Protein AF-A0A3B9CYK8-F1 (afdb_monomer_lite)

Foldseek 3Di:
DVLVVLVVVLVVLVVLLVVLVVLQDDFDDDADDDPVQVVVLVVLVVVLVVLVVVVPDPVPVVDDPPVVVVSVVVNVVSVVVNVVSVVVVVVNVVRVVSVVSNVVSVVSNVVSVVSSVVSVVVSVVVVVVVVVVVCVVVVDPPPDDDDDDDDDDDDDDDDDPDDDPDDDDPCPLVVLVVLLVVLVVVLVVLVVVLVVLVVVLVVLVVVVVVVPPDDDPVVVVVVVVSVVVSVVSVVVSVVSVVSSVVSVVVSVVSVVVSCVVVLCPPVQLQQQLLCQLCLLVVNQWHHWDADPVNPAIWIAGPVVRDIDGLVPDDPQSNLSSVVSSVLSVQVVCCVPPNADAAEAEASCPDDDLSSLLSVLVVVVVVVVVPHHYHYHDPDPSSVVSCVVVVHDDDDPPDDDDPPPDPPDPDPPPPPPDPDDDDDDDDPDDDPPPFAFQFAQADFLVSAPPDDPLNSVLCVLLVNTGLVSLLVADLVVSCVSSVVSVHHDDSVVSLLSNQLSQLRHFFTPQHRLNSSLLVQLPQRHLVSLLPDDLVVSQVSSQVQCPDPVNVVSADVSDGDDSVVSVVSNVRSVVTDDPVVSVVPDDPPDDDPDDDDDDDDDDDDDDDDDDDDDDDDDDDPVVVVVVVVVVVVVVVVVVVVPPDDDDDDDDPDDDPPQAFQAFQAAFLCSFAPHHPVNSVLLVVVVRTTSVSLLPDQLQSSQVSSVDPVRHSVNSVLSNLLNLLSLWFGPQDRLNSNLCVVLVNRALVSLLPDDLVRQCVSSVVVCPDPVNCVSCVPPDGDDSVNSVVSNVRSVVTDHNVVRD

pLDDT: mean 72.51, std 20.57, range [22.03, 96.06]

Radius of gyration: 43.37 Å; chains: 1; bounding box: 114×75×127 Å

Structure (mmCIF, N/CA/C/O backbone):
data_AF-A0A3B9CYK8-F1
#
_entry.id   AF-A0A3B9CYK8-F1
#
loop_
_atom_site.group_PDB
_atom_site.id
_atom_site.type_symbol
_atom_site.label_atom_id
_atom_site.label_alt_id
_atom_site.label_comp_id
_atom_site.label_asym_id
_atom_site.label_entity_id
_atom_site.label_seq_id
_atom_site.pdbx_PDB_ins_code
_atom_site.Cartn_x
_atom_site.Cartn_y
_atom_site.Cartn_z
_atom_site.occupancy
_atom_site.B_iso_or_equiv
_atom_site.auth_seq_id
_atom_site.auth_comp_id
_atom_site.auth_asym_id
_atom_site.auth_atom_id
_atom_site.pdbx_PDB_model_num
ATOM 1 N N . GLU A 1 1 ? 14.940 26.184 -0.219 1.00 63.66 1 GLU A N 1
ATOM 2 C CA . GLU A 1 1 ? 15.874 25.199 -0.817 1.00 63.66 1 GLU A CA 1
ATOM 3 C C . GLU A 1 1 ? 15.598 24.925 -2.290 1.00 63.66 1 GLU A C 1
ATOM 5 O O . GLU A 1 1 ? 16.431 25.292 -3.106 1.00 63.66 1 GLU A O 1
ATOM 10 N N . ARG A 1 2 ? 14.416 24.412 -2.664 1.00 69.06 2 ARG A N 1
ATOM 11 C CA . ARG A 1 2 ? 14.045 24.150 -4.072 1.00 69.06 2 ARG A CA 1
ATOM 12 C C . ARG A 1 2 ? 14.253 25.341 -5.029 1.00 69.06 2 ARG A C 1
ATOM 14 O O . ARG A 1 2 ? 14.757 25.161 -6.130 1.00 69.06 2 ARG A O 1
ATOM 21 N N . ARG A 1 3 ? 13.953 26.573 -4.590 1.00 83.25 3 ARG A N 1
ATOM 22 C CA . ARG A 1 3 ? 14.265 27.812 -5.339 1.00 83.25 3 ARG A CA 1
ATOM 23 C C . ARG A 1 3 ? 15.764 27.955 -5.640 1.00 83.25 3 ARG A C 1
ATOM 25 O O . ARG A 1 3 ? 16.138 28.301 -6.752 1.00 83.25 3 ARG A O 1
ATOM 32 N N . GLN A 1 4 ? 16.617 27.666 -4.659 1.00 78.19 4 GLN A N 1
ATOM 33 C CA . GLN A 1 4 ? 18.071 27.789 -4.785 1.00 78.19 4 GLN A CA 1
ATOM 34 C C . GLN A 1 4 ? 18.642 26.734 -5.740 1.00 78.19 4 GLN A C 1
ATOM 36 O O . GLN A 1 4 ? 19.532 27.025 -6.533 1.00 78.19 4 GLN A O 1
ATOM 41 N N . GLU A 1 5 ? 18.089 25.521 -5.708 1.00 84.06 5 GLU A N 1
ATOM 42 C CA . GLU A 1 5 ? 18.439 24.450 -6.641 1.00 84.06 5 GLU A CA 1
ATOM 43 C C . GLU A 1 5 ? 18.099 24.820 -8.095 1.00 84.06 5 GLU A C 1
ATOM 45 O O . GLU A 1 5 ? 18.942 24.684 -8.984 1.00 84.06 5 GLU A O 1
ATOM 50 N N . LEU A 1 6 ? 16.895 25.351 -8.336 1.00 80.62 6 LEU A N 1
ATOM 51 C CA . LEU A 1 6 ? 16.465 25.797 -9.664 1.00 80.62 6 LEU A CA 1
ATOM 52 C C . LEU A 1 6 ? 17.299 26.982 -10.177 1.00 80.62 6 LEU A C 1
ATOM 54 O O . LEU A 1 6 ? 17.690 26.992 -11.345 1.00 80.62 6 LEU A O 1
ATOM 58 N N . LEU A 1 7 ? 17.656 27.934 -9.307 1.00 83.44 7 LEU A N 1
ATOM 59 C CA . LEU A 1 7 ? 18.563 29.038 -9.650 1.00 83.44 7 LEU A CA 1
ATOM 60 C C . LEU A 1 7 ? 19.959 28.536 -10.049 1.00 83.44 7 LEU A C 1
ATOM 62 O O . LEU A 1 7 ? 20.507 28.989 -11.054 1.00 83.44 7 LEU A O 1
ATOM 66 N N . ASN A 1 8 ? 20.511 27.563 -9.320 1.00 85.56 8 ASN A N 1
ATOM 67 C CA . ASN A 1 8 ? 21.805 26.961 -9.651 1.00 85.56 8 ASN A CA 1
ATOM 68 C C . ASN A 1 8 ? 21.761 26.219 -10.997 1.00 85.56 8 ASN A C 1
ATOM 70 O O . ASN A 1 8 ? 22.700 26.305 -11.789 1.00 85.56 8 ASN A O 1
ATOM 74 N N . ARG A 1 9 ? 20.665 25.507 -11.287 1.00 86.12 9 ARG A N 1
ATOM 75 C CA . ARG A 1 9 ? 20.462 24.834 -12.582 1.00 86.12 9 ARG A CA 1
ATOM 76 C C . ARG A 1 9 ? 20.342 25.835 -13.729 1.00 86.12 9 ARG A C 1
ATOM 78 O O . ARG A 1 9 ? 20.973 25.627 -14.761 1.00 86.12 9 ARG A O 1
ATOM 85 N N . ARG A 1 10 ? 19.616 26.940 -13.533 1.00 87.69 10 ARG A N 1
ATOM 86 C CA . ARG A 1 10 ? 19.522 28.032 -14.514 1.00 87.69 10 ARG A CA 1
ATOM 87 C C . ARG A 1 10 ? 20.889 28.660 -14.786 1.00 87.69 10 ARG A C 1
ATOM 89 O O . ARG A 1 10 ? 21.254 28.844 -15.938 1.00 87.69 10 ARG A O 1
ATOM 96 N N . GLN A 1 11 ? 21.692 28.909 -13.748 1.00 86.56 11 GLN A N 1
ATOM 97 C CA . GLN A 1 11 ? 23.056 29.425 -13.920 1.00 86.56 11 GLN A CA 1
ATOM 98 C C . GLN A 1 11 ? 23.953 28.482 -14.733 1.00 86.56 11 GLN A C 1
ATOM 100 O O . GLN A 1 11 ? 24.711 28.956 -15.575 1.00 86.56 11 GLN A O 1
ATOM 105 N N . ARG A 1 12 ? 23.853 27.163 -14.526 1.00 84.38 12 ARG A N 1
ATOM 106 C CA . ARG A 1 12 ? 24.598 26.176 -15.328 1.00 84.38 12 ARG A CA 1
ATOM 107 C C . ARG A 1 12 ? 24.185 26.204 -16.798 1.00 84.38 12 ARG A C 1
ATOM 109 O O . ARG A 1 12 ? 25.052 26.221 -17.662 1.00 84.38 12 ARG A O 1
ATOM 116 N N . TRP A 1 13 ? 22.887 26.272 -17.087 1.00 84.44 13 TRP A N 1
ATOM 117 C CA . TRP A 1 13 ? 22.403 26.379 -18.466 1.00 84.44 13 TRP A CA 1
ATOM 118 C C . TRP A 1 13 ? 22.802 27.697 -19.137 1.00 84.44 13 TRP A C 1
ATOM 120 O O . TRP A 1 13 ? 23.166 27.683 -20.308 1.00 84.44 13 TRP A O 1
ATOM 130 N N . ASN A 1 14 ? 22.851 28.808 -18.398 1.00 84.50 14 ASN A N 1
ATOM 131 C CA . ASN A 1 14 ? 23.387 30.072 -18.916 1.00 84.50 14 ASN A CA 1
ATOM 132 C C . ASN A 1 14 ? 24.886 29.973 -19.252 1.00 84.50 14 ASN A C 1
ATOM 134 O O . ASN A 1 14 ? 25.338 30.557 -20.232 1.00 84.50 14 ASN A O 1
ATOM 138 N N . GLN A 1 15 ? 25.672 29.240 -18.455 1.00 86.44 15 GLN A N 1
ATOM 139 C CA . GLN A 1 15 ? 27.093 29.006 -18.745 1.00 86.44 15 GLN A CA 1
ATOM 140 C C . GLN A 1 15 ? 27.282 28.144 -19.999 1.00 86.44 15 GLN A C 1
ATOM 142 O O . GLN A 1 15 ? 28.156 28.440 -20.810 1.00 86.44 15 GLN A O 1
ATOM 147 N N . ILE A 1 16 ? 26.447 27.115 -20.176 1.00 81.19 16 ILE A N 1
ATOM 148 C CA . ILE A 1 16 ? 26.451 26.250 -21.365 1.00 81.19 16 ILE A CA 1
ATOM 149 C C . ILE A 1 16 ? 26.087 27.057 -22.615 1.00 81.19 16 ILE A C 1
ATOM 151 O O . ILE A 1 16 ? 26.781 26.967 -23.623 1.00 81.19 16 ILE A O 1
ATOM 155 N N . GLU A 1 17 ? 25.056 27.898 -22.539 1.00 84.75 17 GLU A N 1
ATOM 156 C CA . GLU A 1 17 ? 24.658 28.767 -23.648 1.00 84.75 17 GLU A CA 1
ATOM 157 C C . GLU A 1 17 ? 25.771 29.763 -24.020 1.00 84.75 17 GLU A C 1
ATOM 159 O O . GLU A 1 17 ? 26.091 29.936 -25.195 1.00 84.75 17 GLU A O 1
ATOM 164 N N . GLN A 1 18 ? 26.415 30.390 -23.028 1.00 84.50 18 GLN A N 1
ATOM 165 C CA . GLN A 1 18 ? 27.541 31.298 -23.266 1.00 84.50 18 GLN A CA 1
ATOM 166 C C . GLN A 1 18 ? 28.736 30.585 -23.906 1.00 84.50 18 GLN A C 1
ATOM 168 O O . GLN A 1 18 ? 29.344 31.136 -24.823 1.00 84.50 18 GLN A O 1
ATOM 173 N N . ALA A 1 19 ? 29.057 29.368 -23.458 1.00 81.31 19 ALA A N 1
ATOM 174 C CA . ALA A 1 19 ? 30.118 28.558 -24.047 1.00 81.31 19 ALA A CA 1
ATOM 175 C C . ALA A 1 19 ? 29.795 28.181 -25.503 1.00 81.31 19 ALA A C 1
ATOM 177 O O . ALA A 1 19 ? 30.622 28.398 -26.384 1.00 81.31 19 ALA A O 1
ATOM 178 N N . ALA A 1 20 ? 28.568 27.730 -25.777 1.00 80.50 20 ALA A N 1
ATOM 179 C CA . ALA A 1 20 ? 28.121 27.384 -27.125 1.00 80.50 20 ALA A CA 1
ATOM 180 C C . ALA A 1 20 ? 28.131 28.599 -28.074 1.00 80.50 20 ALA A C 1
ATOM 182 O O . ALA A 1 20 ? 28.585 28.494 -29.211 1.00 80.50 20 ALA A O 1
ATOM 183 N N . ARG A 1 21 ? 27.725 29.791 -27.610 1.00 80.94 21 ARG A N 1
ATOM 184 C CA . ARG A 1 21 ? 27.791 31.027 -28.418 1.00 80.94 21 ARG A CA 1
ATOM 185 C C . ARG A 1 21 ? 29.221 31.430 -28.788 1.00 80.94 21 ARG A C 1
ATOM 187 O O . ARG A 1 21 ? 29.419 32.016 -29.848 1.00 80.94 21 ARG A O 1
ATOM 194 N N . LEU A 1 22 ? 30.205 31.136 -27.936 1.00 79.69 22 LEU A N 1
ATOM 195 C CA . LEU A 1 22 ? 31.621 31.414 -28.211 1.00 79.69 22 LEU A CA 1
ATOM 196 C C . LEU A 1 22 ? 32.229 30.440 -29.232 1.00 79.69 22 LEU A C 1
ATOM 198 O O . LEU A 1 22 ? 33.203 30.791 -29.896 1.00 79.69 22 LEU A O 1
ATOM 202 N N . GLU A 1 23 ? 31.663 29.241 -29.373 1.00 76.44 23 GLU A N 1
ATOM 203 C CA . GLU A 1 23 ? 32.113 28.221 -30.329 1.00 76.44 23 GLU A CA 1
ATOM 204 C C . GLU A 1 23 ? 31.558 28.421 -31.750 1.00 76.44 23 GLU A C 1
ATOM 206 O O . GLU A 1 23 ? 32.052 27.799 -32.692 1.00 76.44 23 GLU A O 1
ATOM 211 N N . PHE A 1 24 ? 30.582 29.318 -31.934 1.00 74.06 24 PHE A N 1
ATOM 212 C CA . PHE A 1 24 ? 29.979 29.604 -33.236 1.00 74.06 24 PHE A CA 1
ATOM 213 C C . PHE A 1 24 ? 30.977 30.283 -34.189 1.00 74.06 24 PHE A C 1
ATOM 215 O O . PHE A 1 24 ? 31.504 31.362 -33.905 1.00 74.06 24 PHE A O 1
ATOM 222 N N . ARG A 1 25 ? 31.228 29.676 -35.356 1.00 65.25 25 ARG A N 1
ATOM 223 C CA . ARG A 1 25 ? 32.175 30.191 -36.363 1.00 65.25 25 ARG A CA 1
ATOM 224 C C . ARG A 1 25 ? 31.425 30.772 -37.557 1.00 65.25 25 ARG A C 1
ATOM 226 O O . ARG A 1 25 ? 30.503 30.158 -38.071 1.00 65.25 25 ARG A O 1
ATOM 233 N N . THR A 1 26 ? 31.821 31.931 -38.073 1.00 57.75 26 THR A N 1
ATOM 234 C CA . THR A 1 26 ? 31.189 32.494 -39.278 1.00 57.75 26 THR A CA 1
ATOM 235 C C . THR A 1 26 ? 31.652 31.750 -40.537 1.00 57.75 26 THR A C 1
ATOM 237 O O . THR A 1 26 ? 32.831 31.776 -40.886 1.00 57.75 26 THR A O 1
ATOM 240 N N . THR A 1 27 ? 30.733 31.077 -41.237 1.00 56.03 27 THR A N 1
ATOM 241 C CA . THR A 1 27 ? 31.006 30.399 -42.519 1.00 56.03 27 THR A CA 1
ATOM 242 C C . THR A 1 27 ? 30.485 31.223 -43.704 1.00 56.03 27 THR A C 1
ATOM 244 O O . THR A 1 27 ? 29.364 31.718 -43.623 1.00 56.03 27 THR A O 1
ATOM 247 N N . PRO A 1 28 ? 31.242 31.380 -44.807 1.00 55.03 28 PRO A N 1
ATOM 248 C CA . PRO A 1 28 ? 30.763 32.057 -46.015 1.00 55.03 28 PRO A CA 1
ATOM 249 C C . PRO A 1 28 ? 29.759 31.209 -46.832 1.00 55.03 28 PRO A C 1
ATOM 251 O O . PRO A 1 28 ? 29.902 29.995 -46.947 1.00 55.03 28 PRO A O 1
ATOM 254 N N . ASP A 1 29 ? 28.775 31.885 -47.435 1.00 46.91 29 ASP A N 1
ATOM 255 C CA . ASP A 1 29 ? 27.464 31.370 -47.892 1.00 46.91 29 ASP A CA 1
ATOM 256 C C . ASP A 1 29 ? 27.410 30.549 -49.203 1.00 46.91 29 ASP A C 1
ATOM 258 O O . ASP A 1 29 ? 26.329 30.363 -49.760 1.00 46.91 29 ASP A O 1
ATOM 262 N N . ASN A 1 30 ? 28.520 30.049 -49.757 1.00 51.44 30 ASN A N 1
ATOM 263 C CA . ASN A 1 30 ? 28.468 29.445 -51.100 1.00 51.44 30 ASN A CA 1
ATOM 264 C C . ASN A 1 30 ? 29.265 28.139 -51.216 1.00 51.44 30 ASN A C 1
ATOM 266 O O . ASN A 1 30 ? 30.491 28.162 -51.308 1.00 51.44 30 ASN A O 1
ATOM 270 N N . VAL A 1 31 ? 28.563 26.998 -51.251 1.00 50.62 31 VAL A N 1
ATOM 271 C CA . VAL A 1 31 ? 29.154 25.668 -51.490 1.00 50.62 31 VAL A CA 1
ATOM 272 C C . VAL A 1 31 ? 28.274 24.867 -52.457 1.00 50.62 31 VAL A C 1
ATOM 274 O O . VAL A 1 31 ? 27.090 24.656 -52.202 1.00 50.62 31 VAL A O 1
ATOM 277 N N . GLN A 1 32 ? 28.855 24.409 -53.572 1.00 51.22 32 GLN A N 1
ATOM 278 C CA . GLN A 1 32 ? 28.217 23.490 -54.526 1.00 51.22 32 GLN A CA 1
ATOM 279 C C . GLN A 1 32 ? 28.482 22.011 -54.153 1.00 51.22 32 GLN A C 1
ATOM 281 O O . GLN A 1 32 ? 29.523 21.703 -53.572 1.00 51.22 32 GLN A O 1
ATOM 286 N N . PRO A 1 33 ? 27.555 21.081 -54.465 1.00 48.56 33 PRO A N 1
ATOM 287 C CA . PRO A 1 33 ? 27.585 19.701 -53.971 1.00 48.56 33 PRO A CA 1
ATOM 288 C C . PRO A 1 33 ? 28.679 18.809 -54.591 1.00 48.56 33 PRO A C 1
ATOM 290 O O . PRO A 1 33 ? 28.975 18.855 -55.781 1.00 48.56 33 PRO A O 1
ATOM 293 N N . ALA A 1 34 ? 29.218 17.911 -53.758 1.00 53.16 34 ALA A N 1
ATOM 294 C CA . ALA A 1 34 ? 30.433 17.119 -53.974 1.00 53.16 34 ALA A CA 1
ATOM 295 C C . ALA A 1 34 ? 30.353 15.959 -54.998 1.00 53.16 34 ALA A C 1
ATOM 297 O O . ALA A 1 34 ? 31.333 15.235 -55.164 1.00 53.16 34 ALA A O 1
ATOM 298 N N . GLN A 1 35 ? 29.239 15.726 -55.698 1.00 48.88 35 GLN A N 1
ATOM 299 C CA . GLN A 1 35 ? 29.091 14.518 -56.534 1.00 48.88 35 GLN A CA 1
ATOM 300 C C . GLN A 1 35 ? 29.834 14.576 -57.882 1.00 48.88 35 GLN A C 1
ATOM 302 O O . GLN A 1 35 ? 30.273 13.533 -58.373 1.00 48.88 35 GLN A O 1
ATOM 307 N N . ASP A 1 36 ? 30.085 15.766 -58.433 1.00 53.81 36 ASP A N 1
ATOM 308 C CA . ASP A 1 36 ? 30.863 15.916 -59.675 1.00 53.81 36 ASP A CA 1
ATOM 309 C C . ASP A 1 36 ? 32.383 15.756 -59.459 1.00 53.81 36 ASP A C 1
ATOM 311 O O . ASP A 1 36 ? 33.158 15.632 -60.413 1.00 53.81 36 ASP A O 1
ATOM 315 N N . THR A 1 37 ? 32.825 15.666 -58.197 1.00 57.59 37 THR A N 1
ATOM 316 C CA . THR A 1 37 ? 34.237 15.847 -57.839 1.00 57.59 37 THR A CA 1
ATOM 317 C C . THR A 1 37 ? 35.127 14.619 -58.051 1.00 57.59 37 THR A C 1
ATOM 319 O O . THR A 1 37 ? 36.269 14.736 -58.503 1.00 57.59 37 THR A O 1
ATOM 322 N N . LEU A 1 38 ? 34.607 13.417 -57.785 1.00 57.09 38 LEU A N 1
ATOM 323 C CA . LEU A 1 38 ? 35.357 12.163 -57.932 1.00 57.09 38 LEU A CA 1
ATOM 324 C C . LEU A 1 38 ? 35.570 11.775 -59.401 1.00 57.09 38 LEU A C 1
ATOM 326 O O . LEU A 1 38 ? 36.555 11.113 -59.732 1.00 57.09 38 LEU A O 1
ATOM 330 N N . ARG A 1 39 ? 34.660 12.188 -60.294 1.00 62.22 39 ARG A N 1
ATOM 331 C CA . ARG A 1 39 ? 34.803 11.974 -61.743 1.00 62.22 39 ARG A CA 1
ATOM 332 C C . ARG A 1 39 ? 35.905 12.855 -62.327 1.00 62.22 39 ARG A C 1
ATOM 334 O O . ARG A 1 39 ? 36.704 12.355 -63.114 1.00 62.22 39 ARG A O 1
ATOM 341 N N . ALA A 1 40 ? 35.979 14.121 -61.909 1.00 63.22 40 ALA A N 1
ATOM 342 C CA . ALA A 1 40 ? 37.019 15.051 -62.344 1.00 63.22 40 ALA A CA 1
ATOM 343 C C . ALA A 1 40 ? 38.421 14.611 -61.881 1.00 63.22 40 ALA A C 1
ATOM 345 O O . ALA A 1 40 ? 39.345 14.576 -62.693 1.00 63.22 40 ALA A O 1
ATOM 346 N N . LEU A 1 41 ? 38.559 14.174 -60.621 1.00 65.00 41 LEU A N 1
ATOM 347 C CA . LEU A 1 41 ? 39.819 13.641 -60.083 1.00 65.00 41 LEU A CA 1
ATOM 348 C C . LEU A 1 41 ? 40.292 12.395 -60.839 1.00 65.00 41 LEU A C 1
ATOM 350 O O . LEU A 1 41 ? 41.437 12.353 -61.276 1.00 65.00 41 LEU A O 1
ATOM 354 N N . ARG A 1 42 ? 39.401 11.417 -61.068 1.00 67.06 42 ARG A N 1
ATOM 355 C CA . ARG A 1 42 ? 39.734 10.199 -61.831 1.00 67.06 42 ARG A CA 1
ATOM 356 C C . ARG A 1 42 ? 40.142 10.500 -63.272 1.00 67.06 42 ARG A C 1
ATOM 358 O O . ARG A 1 42 ? 41.038 9.848 -63.798 1.00 67.06 42 ARG A O 1
ATOM 365 N N . ALA A 1 43 ? 39.501 11.480 -63.907 1.00 69.06 43 ALA A N 1
ATOM 366 C CA . ALA A 1 43 ? 39.849 11.891 -65.262 1.00 69.06 43 ALA A CA 1
ATOM 367 C C . ALA A 1 43 ? 41.231 12.568 -65.323 1.00 69.06 43 ALA A C 1
ATOM 369 O O . ALA A 1 43 ? 41.983 12.319 -66.264 1.00 69.06 43 ALA A O 1
ATOM 370 N N . LEU A 1 44 ? 41.584 13.393 -64.328 1.00 67.69 44 LEU A N 1
ATOM 371 C CA . LEU A 1 44 ? 42.905 14.024 -64.238 1.00 67.69 44 LEU A CA 1
ATOM 372 C C . LEU A 1 44 ? 44.010 13.006 -63.920 1.00 67.69 44 LEU A C 1
ATOM 374 O O . LEU A 1 44 ? 45.054 13.035 -64.568 1.00 67.69 44 LEU A O 1
ATOM 378 N N . THR A 1 45 ? 43.775 12.062 -63.002 1.00 67.75 45 THR A N 1
ATOM 379 C CA . THR A 1 45 ? 44.753 11.005 -62.690 1.00 67.75 45 THR A CA 1
ATOM 380 C C . THR A 1 45 ? 44.973 10.064 -63.870 1.00 67.75 45 THR A C 1
ATOM 382 O O . THR A 1 45 ? 46.118 9.761 -64.183 1.00 67.75 45 THR A O 1
ATOM 385 N N . GLN A 1 46 ? 43.916 9.676 -64.595 1.00 70.12 46 GLN A N 1
ATOM 386 C CA . GLN A 1 46 ? 44.050 8.846 -65.801 1.00 70.12 46 GLN A CA 1
ATOM 387 C C . GLN A 1 46 ? 44.833 9.548 -66.917 1.00 70.12 46 GLN A C 1
ATOM 389 O O . GLN A 1 46 ? 45.631 8.909 -67.602 1.00 70.12 46 GLN A O 1
ATOM 394 N N . ARG A 1 47 ? 44.640 10.863 -67.106 1.00 71.19 47 ARG A N 1
ATOM 395 C CA . ARG A 1 47 ? 45.436 11.637 -68.076 1.00 71.19 47 ARG A CA 1
ATOM 396 C C . ARG A 1 47 ? 46.910 11.668 -67.683 1.00 71.19 47 ARG A C 1
ATOM 398 O O . ARG A 1 47 ? 47.748 11.362 -68.527 1.00 71.19 47 ARG A O 1
ATOM 405 N N . LEU A 1 48 ? 47.213 11.935 -66.413 1.00 68.88 48 LEU A N 1
ATOM 406 C CA . LEU A 1 48 ? 48.584 11.924 -65.896 1.00 68.88 48 LEU A CA 1
ATOM 407 C C . LEU A 1 48 ? 49.246 10.544 -66.041 1.00 68.88 48 LEU A C 1
ATOM 409 O O . LEU A 1 48 ? 50.360 10.465 -66.554 1.00 68.88 48 LEU A O 1
ATOM 413 N N . GLU A 1 49 ? 48.558 9.461 -65.668 1.00 67.69 49 GLU A N 1
ATOM 414 C CA . GLU A 1 49 ? 49.049 8.080 -65.808 1.00 67.69 49 GLU A CA 1
ATOM 415 C C . GLU A 1 49 ? 49.344 7.729 -67.268 1.00 67.69 49 GLU A C 1
ATOM 417 O O . GLU A 1 49 ? 50.459 7.316 -67.589 1.00 67.69 49 GLU A O 1
ATOM 422 N N . SER A 1 50 ? 48.388 7.987 -68.170 1.00 68.62 50 SER A N 1
ATOM 423 C CA . SER A 1 50 ? 48.557 7.705 -69.600 1.00 68.62 50 SER A CA 1
ATOM 424 C C . SER A 1 50 ? 49.752 8.448 -70.206 1.00 68.62 50 SER A C 1
ATOM 426 O O . SER A 1 50 ? 50.439 7.921 -71.081 1.00 68.62 50 SER A O 1
ATOM 428 N N . ARG A 1 51 ? 50.050 9.658 -69.714 1.00 67.81 51 ARG A N 1
ATOM 429 C CA . ARG A 1 51 ? 51.106 10.506 -70.271 1.00 67.81 51 ARG A CA 1
ATOM 430 C C . ARG A 1 51 ? 52.485 10.211 -69.678 1.00 67.81 51 ARG A C 1
ATOM 432 O O . ARG A 1 51 ? 53.482 10.223 -70.403 1.00 67.81 51 ARG A O 1
ATOM 439 N N . VAL A 1 52 ? 52.552 9.844 -68.398 1.00 66.69 52 VAL A N 1
ATOM 440 C CA . VAL A 1 52 ? 53.762 9.273 -67.778 1.00 66.69 52 VAL A CA 1
ATOM 441 C C . VAL A 1 52 ? 54.146 7.958 -68.463 1.00 66.69 52 VAL A C 1
ATOM 443 O O . VAL A 1 52 ? 55.325 7.725 -68.734 1.00 66.69 52 VAL A O 1
ATOM 446 N N . GLU A 1 53 ? 53.164 7.132 -68.823 1.00 65.62 53 GLU A N 1
ATOM 447 C CA . GLU A 1 53 ? 53.390 5.884 -69.553 1.00 65.62 53 GLU A CA 1
ATOM 448 C C . GLU A 1 53 ? 53.924 6.134 -70.975 1.00 65.62 53 GLU A C 1
ATOM 450 O O . GLU A 1 53 ? 54.838 5.437 -71.421 1.00 65.62 53 GLU A O 1
ATOM 455 N N . THR A 1 54 ? 53.452 7.182 -71.666 1.00 64.88 54 THR A N 1
ATOM 456 C CA . THR A 1 54 ? 54.019 7.580 -72.970 1.00 64.88 54 THR A CA 1
ATOM 457 C C . THR A 1 54 ? 55.452 8.106 -72.877 1.00 64.88 54 THR A C 1
ATOM 459 O O . THR A 1 54 ? 56.258 7.805 -73.754 1.00 64.88 54 THR A O 1
ATOM 462 N N . LEU A 1 55 ? 55.801 8.827 -71.806 1.00 61.97 55 LEU A N 1
ATOM 463 C CA . LEU A 1 55 ? 57.153 9.362 -71.582 1.00 61.97 55 LEU A CA 1
ATOM 464 C C . LEU A 1 55 ? 58.153 8.308 -71.082 1.00 61.97 55 LEU A C 1
ATOM 466 O O . LEU A 1 55 ? 59.359 8.496 -71.210 1.00 61.97 55 LEU A O 1
ATOM 470 N N . SER A 1 56 ? 57.663 7.187 -70.546 1.00 60.78 56 SER A N 1
ATOM 471 C CA . SER A 1 56 ? 58.487 6.073 -70.058 1.00 60.78 56 SER A CA 1
ATOM 472 C C . SER A 1 56 ? 58.913 5.097 -71.168 1.00 60.78 56 SER A C 1
ATOM 474 O O . SER A 1 56 ? 59.635 4.135 -70.898 1.00 60.78 56 SER A O 1
ATOM 476 N N . ARG A 1 57 ? 58.486 5.315 -72.424 1.00 64.69 57 ARG A N 1
ATOM 477 C CA . ARG A 1 57 ? 58.870 4.471 -73.568 1.00 64.69 57 ARG A CA 1
ATOM 478 C C . ARG A 1 57 ? 60.270 4.846 -74.089 1.00 64.69 57 ARG A C 1
ATOM 480 O O . ARG A 1 57 ? 60.495 5.998 -74.453 1.00 64.69 57 ARG A O 1
ATOM 487 N N . PRO A 1 58 ? 61.204 3.882 -74.202 1.00 55.84 58 PRO A N 1
ATOM 488 C CA . PRO A 1 58 ? 62.618 4.151 -74.491 1.00 55.84 58 PRO A CA 1
ATOM 489 C C . PRO A 1 58 ? 62.910 4.670 -75.912 1.00 55.84 58 PRO A C 1
ATOM 491 O O . PRO A 1 58 ? 64.009 5.157 -76.163 1.00 55.84 58 PRO A O 1
ATOM 494 N N . GLU A 1 59 ? 61.947 4.600 -76.836 1.00 55.72 59 GLU A N 1
ATOM 495 C CA . GLU A 1 59 ? 62.103 5.021 -78.239 1.00 55.72 59 GLU A CA 1
ATOM 496 C C . GLU A 1 59 ? 62.041 6.552 -78.432 1.00 55.72 59 GLU A C 1
ATOM 498 O O . GLU A 1 59 ? 62.666 7.072 -79.352 1.00 55.72 59 GLU A O 1
ATOM 503 N N . LEU A 1 60 ? 61.367 7.295 -77.541 1.00 51.00 60 LEU A N 1
ATOM 504 C CA . LEU A 1 60 ? 61.225 8.762 -77.628 1.00 51.00 60 LEU A CA 1
ATOM 505 C C . LEU A 1 60 ? 62.429 9.537 -77.066 1.00 51.00 60 LEU A C 1
ATOM 507 O O . LEU A 1 60 ? 62.607 10.710 -77.375 1.00 51.00 60 LEU A O 1
ATOM 511 N N . LEU A 1 61 ? 63.298 8.890 -76.285 1.00 51.78 61 LEU A N 1
ATOM 512 C CA . LEU A 1 61 ? 64.498 9.518 -75.712 1.00 51.78 61 LEU A CA 1
ATOM 513 C C . LEU A 1 61 ? 65.625 9.739 -76.739 1.00 51.78 61 LEU A C 1
ATOM 515 O O . LEU A 1 61 ? 66.622 10.386 -76.419 1.00 51.78 61 LEU A O 1
ATOM 519 N N . GLN A 1 62 ? 65.488 9.211 -77.962 1.00 53.59 62 GLN A N 1
ATOM 520 C CA . GLN A 1 62 ? 66.487 9.340 -79.031 1.00 53.59 62 GLN A CA 1
ATOM 521 C C . GLN A 1 62 ? 66.137 10.408 -80.084 1.00 53.59 62 GLN A C 1
ATOM 523 O O . GLN A 1 62 ? 66.990 10.744 -80.905 1.00 53.59 62 GLN A O 1
ATOM 528 N N . THR A 1 63 ? 64.931 10.988 -80.052 1.00 51.53 63 THR A N 1
ATOM 529 C CA . THR A 1 63 ? 64.470 11.983 -81.036 1.00 51.53 63 THR A CA 1
ATOM 530 C C . THR A 1 63 ? 63.989 13.277 -80.374 1.00 51.53 63 THR A C 1
ATOM 532 O O . THR A 1 63 ? 63.054 13.256 -79.588 1.00 51.53 63 THR A O 1
ATOM 535 N N . ALA A 1 64 ? 64.626 14.388 -80.765 1.00 51.06 64 ALA A N 1
ATOM 536 C CA . ALA A 1 64 ? 64.248 15.798 -80.584 1.00 51.06 64 ALA A CA 1
ATOM 537 C C . ALA A 1 64 ? 63.999 16.323 -79.146 1.00 51.06 64 ALA A C 1
ATOM 539 O O . ALA A 1 64 ? 62.991 16.072 -78.497 1.00 51.06 64 ALA A O 1
ATOM 540 N N . SER A 1 65 ? 64.904 17.206 -78.707 1.00 57.06 65 SER A N 1
ATOM 541 C CA . SER A 1 65 ? 64.873 17.945 -77.433 1.00 57.06 65 SER A CA 1
ATOM 542 C C . SER A 1 65 ? 63.640 18.850 -77.216 1.00 57.06 65 SER A C 1
ATOM 544 O O . SER A 1 65 ? 63.433 19.299 -76.089 1.00 57.06 65 SER A O 1
ATOM 546 N N . GLU A 1 66 ? 62.852 19.163 -78.250 1.00 56.28 66 GLU A N 1
ATOM 547 C CA . GLU A 1 66 ? 61.707 20.092 -78.166 1.00 56.28 66 GLU A CA 1
ATOM 548 C C . GLU A 1 66 ? 60.385 19.405 -77.768 1.00 56.28 66 GLU A C 1
ATOM 550 O O . GLU A 1 66 ? 59.619 19.971 -76.983 1.00 56.28 66 GLU A O 1
ATOM 555 N N . ASP A 1 67 ? 60.147 18.162 -78.205 1.00 59.25 67 ASP A N 1
ATOM 556 C CA . ASP A 1 67 ? 58.915 17.407 -77.896 1.00 59.25 67 ASP A CA 1
ATOM 557 C C . ASP A 1 67 ? 58.875 16.929 -76.434 1.00 59.25 67 ASP A C 1
ATOM 559 O O . ASP A 1 67 ? 57.821 16.833 -75.797 1.00 59.25 67 ASP A O 1
ATOM 563 N N . VAL A 1 68 ? 60.054 16.690 -75.852 1.00 62.81 68 VAL A N 1
ATOM 564 C CA . VAL A 1 68 ? 60.197 16.356 -74.429 1.00 62.81 68 VAL A CA 1
ATOM 565 C C . VAL A 1 68 ? 59.954 17.591 -73.553 1.00 62.81 68 VAL A C 1
ATOM 567 O O . VAL A 1 68 ? 59.324 17.487 -72.501 1.00 62.81 68 VAL A O 1
ATOM 570 N N . ALA A 1 69 ? 60.402 18.776 -73.981 1.00 59.66 69 ALA A N 1
ATOM 571 C CA . ALA A 1 69 ? 60.233 20.016 -73.221 1.00 59.66 69 ALA A CA 1
ATOM 572 C C . ALA A 1 69 ? 58.761 20.461 -73.145 1.00 59.66 69 ALA A C 1
ATOM 574 O O . ALA A 1 69 ? 58.287 20.829 -72.068 1.00 59.66 69 ALA A O 1
ATOM 575 N N . THR A 1 70 ? 58.029 20.366 -74.257 1.00 65.12 70 THR A N 1
ATOM 576 C CA . THR A 1 70 ? 56.581 20.639 -74.319 1.00 65.12 70 THR A CA 1
ATOM 577 C C . THR A 1 70 ? 55.782 19.639 -73.483 1.00 65.12 70 THR A C 1
ATOM 579 O O . THR A 1 70 ? 54.981 20.049 -72.646 1.00 65.12 70 THR A O 1
ATOM 582 N N . SER A 1 71 ? 56.097 18.345 -73.577 1.00 65.62 71 SER A N 1
ATOM 583 C CA . SER A 1 71 ? 55.454 17.309 -72.753 1.00 65.62 71 SER A CA 1
ATOM 584 C C . SER A 1 71 ? 55.692 17.497 -71.244 1.00 65.62 71 SER A C 1
ATOM 586 O O . SER A 1 71 ? 54.794 17.257 -70.437 1.00 65.62 71 SER A O 1
ATOM 588 N N . ILE A 1 72 ? 56.882 17.965 -70.837 1.00 65.25 72 ILE A N 1
ATOM 589 C CA . ILE A 1 72 ? 57.183 18.319 -69.437 1.00 65.25 72 ILE A CA 1
ATOM 590 C C . ILE A 1 72 ? 56.384 19.552 -68.992 1.00 65.25 72 ILE A C 1
ATOM 592 O O . ILE A 1 72 ? 55.940 19.618 -67.843 1.00 65.25 72 ILE A O 1
ATOM 596 N N . GLN A 1 73 ? 56.202 20.539 -69.870 1.00 66.25 73 GLN A N 1
ATOM 597 C CA . GLN A 1 73 ? 55.440 21.749 -69.566 1.00 66.25 73 GLN A CA 1
ATOM 598 C C . GLN A 1 73 ? 53.942 21.456 -69.413 1.00 66.25 73 GLN A C 1
ATOM 600 O O . GLN A 1 73 ? 53.322 21.944 -68.466 1.00 66.25 73 GLN A O 1
ATOM 605 N N . ASP A 1 74 ? 53.396 20.575 -70.247 1.00 67.19 74 ASP A N 1
ATOM 606 C CA . ASP A 1 74 ? 52.015 20.108 -70.132 1.00 67.19 74 ASP A CA 1
ATOM 607 C C . ASP A 1 74 ? 51.802 19.247 -68.879 1.00 67.19 74 ASP A C 1
ATOM 609 O O . ASP A 1 74 ? 50.761 19.355 -68.223 1.00 67.19 74 ASP A O 1
ATOM 613 N N . LEU A 1 75 ? 52.789 18.423 -68.495 1.00 70.06 75 LEU A N 1
ATOM 614 C CA . LEU A 1 75 ? 52.772 17.668 -67.233 1.00 70.06 75 LEU A CA 1
ATOM 615 C C . LEU A 1 75 ? 52.737 18.599 -66.022 1.00 70.06 75 LEU A C 1
ATOM 617 O O . LEU A 1 75 ? 51.952 18.386 -65.100 1.00 70.06 75 LEU A O 1
ATOM 621 N N . LYS A 1 76 ? 53.551 19.660 -66.034 1.00 64.69 76 LYS A N 1
ATOM 622 C CA . LYS A 1 76 ? 53.521 20.691 -64.989 1.00 64.69 76 LYS A CA 1
ATOM 623 C C . LYS A 1 76 ? 52.161 21.385 -64.921 1.00 64.69 76 LYS A C 1
ATOM 625 O O . LYS A 1 76 ? 51.677 21.622 -63.819 1.00 64.69 76 LYS A O 1
ATOM 630 N N . GLY A 1 77 ? 51.540 21.674 -66.067 1.00 71.12 77 GLY A N 1
ATOM 631 C CA . GLY A 1 77 ? 50.202 22.269 -66.133 1.00 71.12 77 GLY A CA 1
ATOM 632 C C . GLY A 1 77 ? 49.118 21.378 -65.521 1.00 71.12 77 GLY A C 1
ATOM 633 O O . GLY A 1 77 ? 48.288 21.857 -64.752 1.00 71.12 77 GLY A O 1
ATOM 634 N N . GLU A 1 78 ? 49.152 20.073 -65.793 1.00 72.94 78 GLU A N 1
ATOM 635 C CA . GLU A 1 78 ? 48.178 19.123 -65.235 1.00 72.94 78 GLU A CA 1
ATOM 636 C C . GLU A 1 78 ? 48.400 18.832 -63.747 1.00 72.94 78 GLU A C 1
ATOM 638 O O . GLU A 1 78 ? 47.426 18.726 -63.002 1.00 72.94 78 GLU A O 1
ATOM 643 N N . VAL A 1 79 ? 49.654 18.764 -63.286 1.00 69.19 79 VAL A N 1
ATOM 644 C CA . VAL A 1 79 ? 49.962 18.664 -61.849 1.00 69.19 79 VAL A CA 1
ATOM 645 C C . VAL A 1 79 ? 49.501 19.922 -61.115 1.00 69.19 79 VAL A C 1
ATOM 647 O O . VAL A 1 79 ? 48.897 19.815 -60.052 1.00 69.19 79 VAL A O 1
ATOM 650 N N . PHE A 1 80 ? 49.715 21.109 -61.691 1.00 69.25 80 PHE A N 1
ATOM 651 C CA . PHE A 1 80 ? 49.238 22.362 -61.106 1.00 69.25 80 PHE A CA 1
ATOM 652 C C . PHE A 1 80 ? 47.708 22.403 -61.019 1.00 69.25 80 PHE A C 1
ATOM 654 O O . PHE A 1 80 ? 47.171 22.736 -59.967 1.00 69.25 80 PHE A O 1
ATOM 661 N N . ALA A 1 81 ? 47.005 21.987 -62.078 1.00 71.56 81 ALA A N 1
ATOM 662 C CA . ALA A 1 81 ? 45.547 21.889 -62.075 1.00 71.56 81 ALA A CA 1
ATOM 663 C C . ALA A 1 81 ? 45.027 20.891 -61.024 1.00 71.56 81 ALA A C 1
ATOM 665 O O . ALA A 1 81 ? 44.013 21.150 -60.382 1.00 71.56 81 ALA A O 1
ATOM 666 N N . LEU A 1 82 ? 45.728 19.772 -60.811 1.00 73.25 82 LEU A N 1
ATOM 667 C CA . LEU A 1 82 ? 45.380 18.797 -59.776 1.00 73.25 82 LEU A CA 1
ATOM 668 C C . LEU A 1 82 ? 45.631 19.343 -58.360 1.00 73.25 82 LEU A C 1
ATOM 670 O O . LEU A 1 82 ? 44.797 19.143 -57.480 1.00 73.25 82 LEU A O 1
ATOM 674 N N . CYS A 1 83 ? 46.730 20.069 -58.136 1.00 68.94 83 CYS A N 1
ATOM 675 C CA . CYS A 1 83 ? 47.006 20.731 -56.858 1.00 68.94 83 CYS A CA 1
ATOM 676 C C . CYS A 1 83 ? 45.992 21.843 -56.542 1.00 68.94 83 CYS A C 1
ATOM 678 O O . CYS A 1 83 ? 45.506 21.915 -55.415 1.00 68.94 83 CYS A O 1
ATOM 680 N N . ASP A 1 84 ? 45.640 22.679 -57.521 1.00 71.31 84 ASP A N 1
ATOM 681 C CA . ASP A 1 84 ? 44.647 23.752 -57.362 1.00 71.31 84 ASP A CA 1
ATOM 682 C C . ASP A 1 84 ? 43.254 23.173 -57.059 1.00 71.31 84 ASP A C 1
ATOM 684 O O . ASP A 1 84 ? 42.548 23.609 -56.148 1.00 71.31 84 ASP A O 1
ATOM 688 N N . TYR A 1 85 ? 42.908 22.080 -57.743 1.00 71.50 85 TYR A N 1
ATOM 689 C CA . TYR A 1 85 ? 41.673 21.345 -57.508 1.00 71.50 85 TYR A CA 1
ATOM 690 C C . TYR A 1 85 ? 41.607 20.700 -56.112 1.00 71.50 85 TYR A C 1
ATOM 692 O O . TYR A 1 85 ? 40.595 20.836 -55.423 1.00 71.50 85 TYR A O 1
ATOM 700 N N . LEU A 1 86 ? 42.682 20.041 -55.659 1.00 70.94 86 LEU A N 1
ATOM 701 C CA . LEU A 1 86 ? 42.758 19.481 -54.303 1.00 70.94 86 LEU A CA 1
ATOM 702 C C . LEU A 1 86 ? 42.660 20.576 -53.235 1.00 70.94 86 LEU A C 1
ATOM 704 O O . LEU A 1 86 ? 41.922 20.415 -52.268 1.00 70.94 86 LEU A O 1
ATOM 708 N N . THR A 1 87 ? 43.314 21.720 -53.450 1.00 70.44 87 THR A N 1
ATOM 709 C CA . THR A 1 87 ? 43.244 22.873 -52.537 1.00 70.44 87 THR A CA 1
ATOM 710 C C . THR A 1 87 ? 41.814 23.427 -52.447 1.00 70.44 87 THR A C 1
ATOM 712 O O . THR A 1 87 ? 41.318 23.724 -51.359 1.00 70.44 87 THR A O 1
ATOM 715 N N . SER A 1 88 ? 41.102 23.509 -53.576 1.00 72.19 88 SER A N 1
ATOM 716 C CA . SER A 1 88 ? 39.687 23.907 -53.618 1.00 72.19 88 SER A CA 1
ATOM 717 C C . SER A 1 88 ? 38.766 22.898 -52.909 1.00 72.19 88 SER A C 1
ATOM 719 O O . SER A 1 88 ? 37.811 23.284 -52.222 1.00 72.19 88 SER A O 1
ATOM 721 N N . GLN A 1 89 ? 39.073 21.601 -53.007 1.00 70.38 89 GLN A N 1
ATOM 722 C CA . GLN A 1 89 ? 38.331 20.541 -52.324 1.00 70.38 89 GLN A CA 1
ATOM 723 C C . GLN A 1 89 ? 38.572 20.546 -50.808 1.00 70.38 89 GLN A C 1
ATOM 725 O O . GLN A 1 89 ? 37.615 20.417 -50.045 1.00 70.38 89 GLN A O 1
ATOM 730 N N . GLU A 1 90 ? 39.813 20.739 -50.357 1.00 70.12 90 GLU A N 1
ATOM 731 C CA . GLU A 1 90 ? 40.153 20.883 -48.935 1.00 70.12 90 GLU A CA 1
ATOM 732 C C . GLU A 1 90 ? 39.453 22.099 -48.314 1.00 70.12 90 GLU A C 1
ATOM 734 O O . GLU A 1 90 ? 38.884 22.000 -47.221 1.00 70.12 90 GLU A O 1
ATOM 739 N N . ALA A 1 91 ? 39.402 23.222 -49.039 1.00 70.56 91 ALA A N 1
ATOM 740 C CA . ALA A 1 91 ? 38.655 24.407 -48.623 1.00 70.56 91 ALA A CA 1
ATOM 741 C C . ALA A 1 91 ? 37.145 24.125 -48.518 1.00 70.56 91 ALA A C 1
ATOM 743 O O . ALA A 1 91 ? 36.521 24.462 -47.511 1.00 70.56 91 ALA A O 1
ATOM 744 N N . SER A 1 92 ? 36.561 23.444 -49.509 1.00 70.19 92 SER A N 1
ATOM 745 C CA . SER A 1 92 ? 35.135 23.084 -49.511 1.00 70.19 92 SER A CA 1
ATOM 746 C C . SER A 1 92 ? 34.782 22.115 -48.376 1.00 70.19 92 SER A C 1
ATOM 748 O O . SER A 1 92 ? 33.799 22.325 -47.667 1.00 70.19 92 SER A O 1
ATOM 750 N N . SER A 1 93 ? 35.615 21.094 -48.143 1.00 69.56 93 SER A N 1
ATOM 751 C CA . SER A 1 93 ? 35.444 20.145 -47.036 1.00 69.56 93 SER A CA 1
ATOM 752 C C . SER A 1 93 ? 35.515 20.851 -45.682 1.00 69.56 93 SER A C 1
ATOM 754 O O . SER A 1 93 ? 34.664 20.618 -44.822 1.00 69.56 93 SER A O 1
ATOM 756 N N . SER A 1 94 ? 36.467 21.773 -45.513 1.00 71.12 94 SER A N 1
ATOM 757 C CA . SER A 1 94 ? 36.614 22.570 -44.289 1.00 71.12 94 SER A CA 1
ATOM 758 C C . SER A 1 94 ? 35.388 23.454 -44.022 1.00 71.12 94 SER A C 1
ATOM 760 O O . SER A 1 94 ? 34.942 23.549 -42.880 1.00 71.12 94 SER A O 1
ATOM 762 N N . ILE A 1 95 ? 34.787 24.046 -45.065 1.00 72.56 95 ILE A N 1
ATOM 763 C CA . ILE A 1 95 ? 33.547 24.835 -44.941 1.00 72.56 95 ILE A CA 1
ATOM 764 C C . ILE A 1 95 ? 32.361 23.937 -44.566 1.00 72.56 95 ILE A C 1
ATOM 766 O O . ILE A 1 95 ? 31.590 24.294 -43.677 1.00 72.56 95 ILE A O 1
ATOM 770 N N . THR A 1 96 ? 32.219 22.758 -45.184 1.00 73.06 96 THR A N 1
ATOM 771 C CA . THR A 1 96 ? 31.137 21.819 -44.826 1.00 73.06 96 THR A CA 1
ATOM 772 C C . THR A 1 96 ? 31.271 21.285 -43.402 1.00 73.06 96 THR A C 1
ATOM 774 O O . THR A 1 96 ? 30.268 21.171 -42.699 1.00 73.06 96 THR A O 1
ATOM 777 N N . GLN A 1 97 ? 32.498 21.025 -42.941 1.00 75.19 97 GLN A N 1
ATOM 778 C CA . GLN A 1 97 ? 32.764 20.614 -41.567 1.00 75.19 97 GLN A CA 1
ATOM 779 C C . GLN A 1 97 ? 32.423 21.738 -40.579 1.00 75.19 97 GLN A C 1
ATOM 781 O O . GLN A 1 97 ? 31.715 21.489 -39.607 1.00 75.19 97 GLN A O 1
ATOM 786 N N . ALA A 1 98 ? 32.840 22.976 -40.863 1.00 75.31 98 ALA A N 1
ATOM 787 C CA . ALA A 1 98 ? 32.490 24.138 -40.047 1.00 75.31 98 ALA A CA 1
ATOM 788 C C . ALA A 1 98 ? 30.969 24.396 -40.021 1.00 75.31 98 ALA A C 1
ATOM 790 O O . ALA A 1 98 ? 30.413 24.716 -38.975 1.00 75.31 98 ALA A O 1
ATOM 791 N N . SER A 1 99 ? 30.271 24.197 -41.145 1.00 76.75 99 SER A N 1
ATOM 792 C CA . SER A 1 99 ? 28.808 24.302 -41.220 1.00 76.75 99 SER A CA 1
ATOM 793 C C . SER A 1 99 ? 28.108 23.224 -40.380 1.00 76.75 99 SER A C 1
ATOM 795 O O . SER A 1 99 ? 27.175 23.532 -39.639 1.00 76.75 99 SER A O 1
ATOM 797 N N . ALA A 1 100 ? 28.588 21.978 -40.423 1.00 74.25 100 ALA A N 1
ATOM 798 C CA . ALA A 1 100 ? 28.061 20.894 -39.596 1.00 74.25 100 ALA A CA 1
ATOM 799 C C . ALA A 1 100 ? 28.328 21.113 -38.094 1.00 74.25 100 ALA A C 1
ATOM 801 O O . ALA A 1 100 ? 27.476 20.790 -37.265 1.00 74.25 100 ALA A O 1
ATOM 802 N N . GLU A 1 101 ? 29.487 21.674 -37.733 1.00 76.69 101 GLU A N 1
ATOM 803 C CA . GLU A 1 101 ? 29.803 22.097 -36.362 1.00 76.69 101 GLU A CA 1
ATOM 804 C C . GLU A 1 101 ? 28.854 23.215 -35.900 1.00 76.69 101 GLU A C 1
ATOM 806 O O . GLU A 1 101 ? 28.241 23.089 -34.840 1.00 76.69 101 GLU A O 1
ATOM 811 N N . ASN A 1 102 ? 28.615 24.234 -36.730 1.00 80.50 102 ASN A N 1
ATOM 812 C CA . ASN A 1 102 ? 27.659 25.303 -36.426 1.00 80.50 102 ASN A CA 1
ATOM 813 C C . ASN A 1 102 ? 26.224 24.789 -36.244 1.00 80.50 102 ASN A C 1
ATOM 815 O O . ASN A 1 102 ? 25.554 25.206 -35.307 1.00 80.50 102 ASN A O 1
ATOM 819 N N . GLN A 1 103 ? 25.758 23.843 -37.067 1.00 78.12 103 GLN A N 1
ATOM 820 C CA . GLN A 1 103 ? 24.431 23.226 -36.900 1.00 78.12 103 GLN A CA 1
ATOM 821 C C . GLN A 1 103 ? 24.299 22.416 -35.600 1.00 78.12 103 GLN A C 1
ATOM 823 O O . GLN A 1 103 ? 23.194 22.215 -35.091 1.00 78.12 103 GLN A O 1
ATOM 828 N N . ARG A 1 104 ? 25.405 21.888 -35.060 1.00 75.12 104 ARG A N 1
ATOM 829 C CA . ARG A 1 104 ? 25.409 21.239 -33.738 1.00 75.12 104 ARG A CA 1
ATOM 830 C C . ARG A 1 104 ? 25.325 22.281 -32.630 1.00 75.12 104 ARG A C 1
ATOM 832 O O . ARG A 1 104 ? 24.498 22.124 -31.740 1.00 75.12 104 ARG A O 1
ATOM 839 N N . VAL A 1 105 ? 26.119 23.348 -32.724 1.00 80.94 105 VAL A N 1
ATOM 840 C CA . VAL A 1 105 ? 26.075 24.479 -31.785 1.00 80.94 105 VAL A CA 1
ATOM 841 C C . VAL A 1 105 ? 24.681 25.114 -31.762 1.00 80.94 105 VAL A C 1
ATOM 843 O O . VAL A 1 105 ? 24.142 25.365 -30.692 1.00 80.94 105 VAL A O 1
ATOM 846 N N . GLU A 1 106 ? 24.051 25.301 -32.921 1.00 81.25 106 GLU A N 1
ATOM 847 C CA . GLU A 1 106 ? 22.709 25.879 -33.037 1.00 81.25 106 GLU A CA 1
ATOM 848 C C . GLU A 1 106 ? 21.632 25.013 -32.366 1.00 81.25 106 GLU A C 1
ATOM 850 O O . GLU A 1 106 ? 20.773 25.540 -31.663 1.00 81.25 106 GLU A O 1
ATOM 855 N N . ARG A 1 107 ? 21.716 23.681 -32.487 1.00 79.69 107 ARG A N 1
ATOM 856 C CA . ARG A 1 107 ? 20.829 22.766 -31.748 1.00 79.69 107 ARG A CA 1
ATOM 857 C C . ARG A 1 107 ? 21.029 22.856 -30.237 1.00 79.69 107 ARG A C 1
ATOM 859 O O . ARG A 1 107 ? 20.049 22.938 -29.506 1.00 79.69 107 ARG A O 1
ATOM 866 N N . VAL A 1 108 ? 22.280 22.906 -29.776 1.00 80.00 108 VAL A N 1
ATOM 867 C CA . VAL A 1 108 ? 22.598 23.068 -28.346 1.00 80.00 108 VAL A CA 1
ATOM 868 C C . VAL A 1 108 ? 22.065 24.399 -27.810 1.00 80.00 108 VAL A C 1
ATOM 870 O O . VAL A 1 108 ? 21.558 24.448 -26.692 1.00 80.00 108 VAL A O 1
ATOM 873 N N . LEU A 1 109 ? 22.127 25.472 -28.605 1.00 83.12 109 LEU A N 1
ATOM 874 C CA . LEU A 1 109 ? 21.544 26.764 -28.239 1.00 83.12 109 LEU A CA 1
ATOM 875 C C . LEU A 1 109 ? 20.016 26.697 -28.144 1.00 83.12 109 LEU A C 1
ATOM 877 O O . LEU A 1 109 ? 19.463 27.167 -27.154 1.00 83.12 109 LEU A O 1
ATOM 881 N N . GLN A 1 110 ? 19.339 26.061 -29.104 1.00 81.81 110 GLN A N 1
ATOM 882 C CA . GLN A 1 110 ? 17.881 25.879 -29.063 1.00 81.81 110 GLN A CA 1
ATOM 883 C C . GLN A 1 110 ? 17.429 25.046 -27.852 1.00 81.81 110 GLN A C 1
ATOM 885 O O . GLN A 1 110 ? 16.449 25.387 -27.189 1.00 81.81 110 GLN A O 1
ATOM 890 N N . GLU A 1 111 ? 18.153 23.973 -27.528 1.00 78.25 111 GLU A N 1
ATOM 891 C CA . GLU A 1 111 ? 17.886 23.151 -26.343 1.00 78.25 111 GLU A CA 1
ATOM 892 C C . GLU A 1 111 ? 18.136 23.929 -25.045 1.00 78.25 111 GLU A C 1
ATOM 894 O O . GLU A 1 111 ? 17.329 23.858 -24.116 1.00 78.25 111 GLU A O 1
ATOM 899 N N . ALA A 1 112 ? 19.216 24.715 -24.982 1.00 80.56 112 ALA A N 1
ATOM 900 C CA . ALA A 1 112 ? 19.513 25.561 -23.833 1.00 80.56 112 ALA A CA 1
ATOM 901 C C . ALA A 1 112 ? 18.433 26.634 -23.617 1.00 80.56 112 ALA A C 1
ATOM 903 O O . ALA A 1 112 ? 17.988 26.814 -22.483 1.00 80.56 112 ALA A O 1
ATOM 904 N N . GLU A 1 113 ? 17.963 27.296 -24.679 1.00 82.88 113 GLU A N 1
ATOM 905 C CA . GLU A 1 113 ? 16.868 28.276 -24.619 1.00 82.88 113 GLU A CA 1
ATOM 906 C C . GLU A 1 113 ? 15.562 27.640 -24.123 1.00 82.88 113 GLU A C 1
ATOM 908 O O . GLU A 1 113 ? 14.895 28.183 -23.237 1.00 82.88 113 GLU A O 1
ATOM 913 N N . PHE A 1 114 ? 15.217 26.452 -24.632 1.00 83.44 114 PHE A N 1
ATOM 914 C CA . PHE A 1 114 ? 14.043 25.708 -24.174 1.00 83.44 114 PHE A CA 1
ATOM 915 C C . PHE A 1 114 ? 14.137 25.357 -22.681 1.00 83.44 114 PHE A C 1
ATOM 917 O O . PHE A 1 114 ? 13.197 25.591 -21.917 1.00 83.44 114 PHE A O 1
ATOM 924 N N . MET A 1 115 ? 15.290 24.842 -22.246 1.00 81.25 115 MET A N 1
ATOM 925 C CA . MET A 1 115 ? 15.524 24.465 -20.851 1.00 81.25 115 MET A CA 1
ATOM 926 C C . MET A 1 115 ? 15.533 25.673 -19.909 1.00 81.25 115 MET A C 1
ATOM 928 O O . MET A 1 115 ? 15.059 25.571 -18.776 1.00 81.25 115 MET A O 1
ATOM 932 N N . GLN A 1 116 ? 16.040 26.824 -20.354 1.00 82.69 116 GLN A N 1
ATOM 933 C CA . GLN A 1 116 ? 15.974 28.065 -19.584 1.00 82.69 116 GLN A CA 1
ATOM 934 C C . GLN A 1 116 ? 14.531 28.547 -19.409 1.00 82.69 116 GLN A C 1
ATOM 936 O O . GLN A 1 116 ? 14.152 28.884 -18.288 1.00 82.69 116 GLN A O 1
ATOM 941 N N . ALA A 1 117 ? 13.716 28.516 -20.467 1.00 82.44 117 ALA A N 1
ATOM 942 C CA . ALA A 1 117 ? 12.309 28.911 -20.399 1.00 82.44 117 ALA A CA 1
ATOM 943 C C . ALA A 1 117 ? 11.493 28.014 -19.447 1.00 82.44 117 ALA A C 1
ATOM 945 O O . ALA A 1 117 ? 10.662 28.507 -18.679 1.00 82.44 117 ALA A O 1
ATOM 946 N N . ASP A 1 118 ? 11.751 26.702 -19.445 1.00 83.12 118 ASP A N 1
ATOM 947 C CA . ASP A 1 118 ? 11.106 25.775 -18.508 1.00 83.12 118 ASP A CA 1
ATOM 948 C C . ASP A 1 118 ? 11.539 26.030 -17.052 1.00 83.12 118 ASP A C 1
ATOM 950 O O . ASP A 1 118 ? 10.704 26.099 -16.147 1.00 83.12 118 ASP A O 1
ATOM 954 N N . LEU A 1 119 ? 12.835 26.259 -16.814 1.00 85.31 119 LEU A N 1
ATOM 955 C CA . LEU A 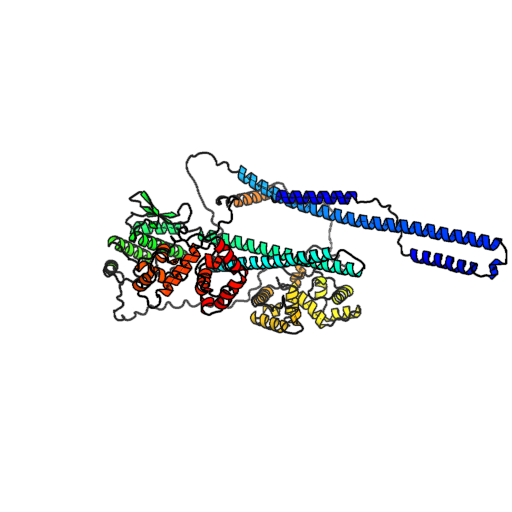1 119 ? 13.349 26.590 -15.481 1.00 85.31 119 LEU A CA 1
ATOM 956 C C . LEU A 1 119 ? 12.816 27.931 -14.960 1.00 85.31 119 LEU A C 1
ATOM 958 O O . L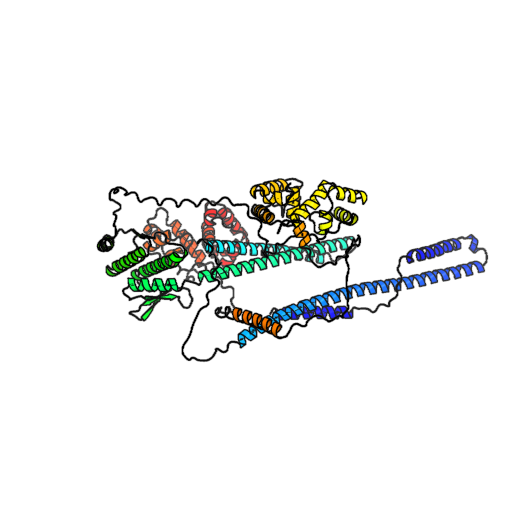EU A 1 119 ? 12.558 28.053 -13.762 1.00 85.31 119 LEU A O 1
ATOM 962 N N . GLU A 1 120 ? 12.637 28.928 -15.828 1.00 84.88 120 GLU A N 1
ATOM 963 C CA . GLU A 1 120 ? 12.016 30.209 -15.476 1.00 84.88 120 GLU A CA 1
ATOM 964 C C . GLU A 1 120 ? 10.561 30.028 -15.054 1.00 84.88 120 GLU A C 1
ATOM 966 O O . GLU A 1 120 ? 10.170 30.522 -13.998 1.00 84.88 120 GLU A O 1
ATOM 971 N N . ARG A 1 121 ? 9.793 29.228 -15.797 1.00 86.19 121 ARG A N 1
ATOM 972 C CA . ARG A 1 121 ? 8.413 28.899 -15.433 1.00 86.19 121 ARG A CA 1
ATOM 973 C C . ARG A 1 121 ? 8.325 28.190 -14.079 1.00 86.19 121 ARG A C 1
ATOM 975 O O . ARG A 1 121 ? 7.488 28.539 -13.250 1.00 86.19 121 ARG A O 1
ATOM 982 N N . GLN A 1 122 ? 9.206 27.223 -13.825 1.00 83.50 122 GLN A N 1
ATOM 983 C CA . GLN A 1 122 ? 9.253 26.528 -12.536 1.00 83.50 122 GLN A CA 1
ATOM 984 C C . GLN A 1 122 ? 9.667 27.456 -11.381 1.00 83.50 122 GLN A C 1
ATOM 986 O O . GLN A 1 122 ? 9.187 27.293 -10.258 1.00 83.50 122 GLN A O 1
ATOM 991 N N . LEU A 1 123 ? 10.557 28.423 -11.634 1.00 85.94 123 LEU A N 1
ATOM 992 C CA . LEU A 1 123 ? 10.935 29.438 -10.650 1.00 85.94 123 LEU A CA 1
ATOM 993 C C . LEU A 1 123 ? 9.775 30.388 -10.344 1.00 85.94 123 LEU A C 1
ATOM 995 O O . LEU A 1 123 ? 9.535 30.652 -9.168 1.00 85.94 123 LEU A O 1
ATOM 999 N N . GLU A 1 124 ? 9.034 30.844 -11.357 1.00 84.44 124 GLU A N 1
ATOM 1000 C CA . GLU A 1 124 ? 7.834 31.668 -11.171 1.00 84.44 124 GLU A CA 1
ATOM 1001 C C . GLU A 1 124 ? 6.785 30.945 -10.321 1.00 84.44 124 GLU A C 1
ATOM 1003 O O . GLU A 1 124 ? 6.266 31.521 -9.365 1.00 84.44 124 GLU A O 1
ATOM 1008 N N . ASP A 1 125 ? 6.518 29.665 -10.591 1.00 80.56 125 ASP A N 1
ATOM 1009 C CA . ASP A 1 125 ? 5.570 28.878 -9.798 1.00 80.56 125 ASP A CA 1
ATOM 1010 C C . ASP A 1 125 ? 5.995 28.822 -8.318 1.00 80.56 125 ASP A C 1
ATOM 1012 O O . ASP A 1 125 ? 5.201 29.137 -7.426 1.00 80.56 125 ASP A O 1
ATOM 1016 N N . VAL A 1 126 ? 7.273 28.527 -8.050 1.00 82.50 126 VAL A N 1
ATOM 1017 C CA . VAL A 1 126 ? 7.822 28.480 -6.684 1.00 82.50 126 VAL A CA 1
ATOM 1018 C C . VAL A 1 126 ? 7.807 29.856 -6.009 1.00 82.50 126 VAL A C 1
ATOM 1020 O O . VAL A 1 126 ? 7.528 29.942 -4.813 1.00 82.50 126 VAL A O 1
ATOM 1023 N N . GLU A 1 127 ? 8.082 30.940 -6.735 1.00 82.06 127 GLU A N 1
ATOM 1024 C CA . GLU A 1 127 ? 8.022 32.303 -6.196 1.00 82.06 127 GLU A CA 1
ATOM 1025 C C . GLU A 1 127 ? 6.588 32.738 -5.893 1.00 82.06 127 GLU A C 1
ATOM 1027 O O . GLU A 1 127 ? 6.349 33.366 -4.862 1.00 82.06 127 GLU A O 1
ATOM 1032 N N . THR A 1 128 ? 5.609 32.346 -6.712 1.00 78.06 128 THR A N 1
ATOM 1033 C CA . THR A 1 128 ? 4.199 32.617 -6.401 1.00 78.06 128 THR A CA 1
ATOM 1034 C C . THR A 1 128 ? 3.718 31.840 -5.181 1.00 78.06 128 THR A C 1
ATOM 1036 O O . THR A 1 128 ? 2.922 32.367 -4.404 1.00 78.06 128 THR A O 1
ATOM 1039 N N . ASP A 1 129 ? 4.198 30.615 -4.978 1.00 70.44 129 ASP A N 1
ATOM 1040 C CA . ASP A 1 129 ? 3.872 29.825 -3.793 1.00 70.44 129 ASP A CA 1
ATOM 1041 C C . ASP A 1 129 ? 4.567 30.377 -2.537 1.00 70.44 129 ASP A C 1
ATOM 1043 O O . ASP A 1 129 ? 3.937 30.459 -1.482 1.00 70.44 129 ASP A O 1
ATOM 1047 N N . LEU A 1 130 ? 5.813 30.852 -2.647 1.00 71.81 130 LEU A N 1
ATOM 1048 C CA . LEU A 1 130 ? 6.499 31.555 -1.557 1.00 71.81 130 LEU A CA 1
ATOM 1049 C C . LEU A 1 130 ? 5.801 32.868 -1.193 1.00 71.81 130 LEU A C 1
ATOM 1051 O O . LEU A 1 130 ? 5.555 33.100 -0.014 1.00 71.81 130 LEU A O 1
ATOM 1055 N N . ALA A 1 131 ? 5.400 33.675 -2.178 1.00 71.81 131 ALA A N 1
ATOM 1056 C CA . ALA A 1 131 ? 4.643 34.903 -1.942 1.00 71.81 131 ALA A CA 1
ATOM 1057 C C . ALA A 1 131 ? 3.295 34.617 -1.257 1.00 71.81 131 ALA A C 1
ATOM 1059 O O . ALA A 1 131 ? 2.911 35.320 -0.327 1.00 71.81 131 ALA A O 1
ATOM 1060 N N . ARG A 1 132 ? 2.598 33.532 -1.637 1.00 66.69 132 ARG A N 1
ATOM 1061 C CA . ARG A 1 132 ? 1.388 33.085 -0.921 1.00 66.69 132 ARG A CA 1
ATOM 1062 C C . ARG A 1 132 ? 1.691 32.713 0.530 1.00 66.69 132 ARG A C 1
ATOM 1064 O O . ARG A 1 132 ? 0.883 33.020 1.401 1.00 66.69 132 ARG A O 1
ATOM 1071 N N . CYS A 1 133 ? 2.818 32.061 0.801 1.00 60.62 133 CYS A N 1
ATOM 1072 C CA . CYS A 1 133 ? 3.240 31.721 2.160 1.00 60.62 133 CYS A CA 1
ATOM 1073 C C . CYS A 1 133 ? 3.624 32.964 2.981 1.00 60.62 133 CYS A C 1
ATOM 1075 O O . CYS A 1 133 ? 3.237 33.063 4.144 1.00 60.62 133 CYS A O 1
ATOM 1077 N N . GLU A 1 134 ? 4.324 33.932 2.390 1.00 65.44 134 GLU A N 1
ATOM 1078 C CA . GLU A 1 134 ? 4.685 35.200 3.037 1.00 65.44 134 GLU A CA 1
ATOM 1079 C C . GLU A 1 134 ? 3.451 36.067 3.330 1.00 65.44 134 GLU A C 1
ATOM 1081 O O . GLU A 1 134 ? 3.316 36.583 4.439 1.00 65.44 134 GLU A O 1
ATOM 1086 N N . ASP A 1 135 ? 2.488 36.139 2.407 1.00 61.62 135 ASP A N 1
ATOM 1087 C CA . ASP A 1 135 ? 1.205 36.822 2.618 1.00 61.62 135 ASP A CA 1
ATOM 1088 C C . ASP A 1 135 ? 0.363 36.153 3.722 1.00 61.62 135 ASP A C 1
ATOM 1090 O O . ASP A 1 135 ? -0.336 36.833 4.478 1.00 61.62 135 ASP A O 1
ATOM 1094 N N . LEU A 1 136 ? 0.438 34.823 3.862 1.00 53.03 136 LEU A N 1
ATOM 1095 C CA . LEU A 1 136 ? -0.195 34.086 4.965 1.00 53.03 136 LEU A CA 1
ATOM 1096 C C . LEU A 1 136 ? 0.473 34.376 6.318 1.00 53.03 136 LEU A C 1
ATOM 1098 O O . LEU A 1 136 ? -0.212 34.399 7.344 1.00 53.03 136 LEU A O 1
ATOM 1102 N N . LEU A 1 137 ? 1.783 34.630 6.330 1.00 49.03 137 LEU A N 1
ATOM 1103 C CA . LEU A 1 137 ? 2.526 35.023 7.529 1.00 49.03 137 LEU A CA 1
ATOM 1104 C C . LEU A 1 137 ? 2.267 36.493 7.903 1.00 49.03 137 LEU A C 1
ATOM 1106 O O . LEU A 1 137 ? 2.058 36.794 9.078 1.00 49.03 137 LEU A O 1
ATOM 1110 N N . ALA A 1 138 ? 2.198 37.396 6.920 1.00 52.69 138 ALA A N 1
ATOM 1111 C CA . ALA A 1 138 ? 1.889 38.815 7.116 1.00 52.69 138 ALA A CA 1
ATOM 1112 C C . ALA A 1 138 ? 0.401 39.070 7.445 1.00 52.69 138 ALA A C 1
ATOM 1114 O O . ALA A 1 138 ? 0.065 40.026 8.145 1.00 52.69 138 ALA A O 1
ATOM 1115 N N . GLY A 1 139 ? -0.503 38.199 6.982 1.00 44.38 139 GLY A N 1
ATOM 1116 C CA . GLY A 1 139 ? -1.954 38.270 7.182 1.00 44.38 139 GLY A CA 1
ATOM 1117 C C . GLY A 1 139 ? -2.467 37.828 8.559 1.00 44.38 139 GLY A C 1
ATOM 1118 O O . GLY A 1 139 ? -3.683 37.719 8.733 1.00 44.38 139 GLY A O 1
ATOM 1119 N N . ASN A 1 140 ? -1.582 37.596 9.536 1.00 40.75 140 ASN A N 1
ATOM 1120 C CA . ASN A 1 140 ? -1.922 37.253 10.922 1.00 40.75 140 ASN A CA 1
ATOM 1121 C C . ASN A 1 140 ? -1.774 38.459 11.879 1.00 40.75 140 ASN A C 1
ATOM 1123 O O . ASN A 1 140 ? -0.825 38.521 12.662 1.00 40.75 140 ASN A O 1
ATOM 1127 N N . PRO A 1 141 ? -2.726 39.411 11.927 1.00 38.88 141 PRO A N 1
ATOM 1128 C CA . PRO A 1 141 ? -2.743 40.444 12.953 1.00 38.88 141 PRO A CA 1
ATOM 1129 C C . PRO A 1 141 ? -3.426 39.909 14.220 1.00 38.88 141 PRO A C 1
ATOM 1131 O O . PRO A 1 141 ? -4.472 40.415 14.611 1.00 38.88 141 PRO A O 1
ATOM 1134 N N . ARG A 1 142 ? -2.895 38.849 14.846 1.00 34.00 142 ARG A N 1
ATOM 1135 C CA . ARG A 1 142 ? -3.322 38.403 16.192 1.00 34.00 142 ARG A CA 1
ATOM 1136 C C . ARG A 1 142 ? -2.164 37.824 17.009 1.00 34.00 142 ARG A C 1
ATOM 1138 O O . ARG A 1 142 ? -2.227 36.711 17.514 1.00 34.00 142 ARG A O 1
ATOM 1145 N N . LEU A 1 143 ? -1.132 38.641 17.193 1.00 34.34 143 LEU A N 1
ATOM 1146 C CA . LEU A 1 143 ? -0.405 38.727 18.461 1.00 34.34 143 LEU A CA 1
ATOM 1147 C C . LEU A 1 143 ? -0.759 40.094 19.061 1.00 34.34 143 LEU A C 1
ATOM 1149 O O . LEU A 1 143 ? -0.217 41.113 18.650 1.00 34.34 143 LEU A O 1
ATOM 1153 N N . GLY A 1 144 ? -1.737 40.123 19.968 1.00 29.20 144 GLY A N 1
ATOM 1154 C CA . GLY A 1 144 ? -2.156 41.346 20.656 1.00 29.20 144 GLY A CA 1
ATOM 1155 C C . GLY A 1 144 ? -3.468 41.178 21.421 1.00 29.20 144 GLY A C 1
ATOM 1156 O O . GLY A 1 144 ? -4.517 41.192 20.795 1.00 29.20 144 GLY A O 1
ATOM 1157 N N . THR A 1 145 ? -3.336 40.973 22.738 1.00 26.20 145 THR A N 1
ATOM 1158 C CA . THR A 1 145 ? -4.221 41.283 23.894 1.00 26.20 145 THR A CA 1
ATOM 1159 C C . THR A 1 145 ? -5.769 41.197 23.816 1.00 26.20 145 THR A C 1
ATOM 1161 O O . THR A 1 145 ? -6.376 41.355 22.764 1.00 26.20 145 THR A O 1
ATOM 1164 N N . PRO A 1 146 ? -6.446 40.946 24.962 1.00 39.00 146 PRO A N 1
ATOM 1165 C CA . PRO A 1 146 ? -7.832 40.467 25.012 1.00 39.00 146 PRO A CA 1
ATOM 1166 C C . PRO A 1 146 ? -8.872 41.595 25.139 1.00 39.00 146 PRO A C 1
ATOM 1168 O O . PRO A 1 146 ? -8.658 42.494 25.944 1.00 39.00 146 PRO A O 1
ATOM 1171 N N . GLN A 1 147 ? -10.023 41.498 24.445 1.00 24.50 147 GLN A N 1
ATOM 1172 C CA . GLN A 1 147 ? -11.344 41.899 24.984 1.00 24.50 147 GLN A CA 1
ATOM 1173 C C . GLN A 1 147 ? -12.561 41.560 24.082 1.00 24.50 147 GLN A C 1
ATOM 1175 O O . GLN A 1 147 ? -12.602 41.898 22.905 1.00 24.50 147 GLN A O 1
ATOM 1180 N N . GLU A 1 148 ? -13.528 40.887 24.721 1.00 23.81 148 GLU A N 1
ATOM 1181 C CA . GLU A 1 148 ? -14.990 41.124 24.793 1.00 23.81 148 GLU A CA 1
ATOM 1182 C C . GLU A 1 148 ? -15.971 41.092 23.579 1.00 23.81 148 GLU A C 1
ATOM 1184 O O . GLU A 1 148 ? -15.978 41.953 22.710 1.00 23.81 148 GLU A O 1
ATOM 1189 N N . VAL A 1 149 ? -16.916 40.130 23.692 1.00 24.61 149 VAL A N 1
ATOM 1190 C CA . VAL A 1 149 ? -18.410 40.240 23.711 1.00 24.61 149 VAL A CA 1
ATOM 1191 C C . VAL A 1 149 ? -19.229 40.455 22.408 1.00 24.61 149 VAL A C 1
ATOM 1193 O O . VAL A 1 149 ? -19.422 41.570 21.945 1.00 24.61 149 VAL A O 1
ATOM 1196 N N . SER A 1 150 ? -19.858 39.342 21.973 1.00 22.70 150 SER A N 1
ATOM 1197 C CA . SER A 1 150 ? -21.293 39.093 21.627 1.00 22.70 150 SER A CA 1
ATOM 1198 C C . SER A 1 150 ? -22.040 39.924 20.530 1.00 22.70 150 SER A C 1
ATOM 1200 O O . SER A 1 150 ? -21.435 40.735 19.845 1.00 22.70 150 SER A O 1
ATOM 1202 N N . PRO A 1 151 ? -23.343 39.655 20.233 1.00 39.84 151 PRO A N 1
ATOM 1203 C CA . PRO A 1 151 ? -23.802 38.643 19.260 1.00 39.84 151 PRO A CA 1
ATOM 1204 C C . PRO A 1 151 ? -24.886 39.170 18.270 1.00 39.84 151 PRO A C 1
ATOM 1206 O O . PRO A 1 151 ? -25.458 40.237 18.472 1.00 39.84 151 PRO A O 1
ATOM 1209 N N . GLY A 1 152 ? -25.279 38.384 17.252 1.00 22.27 152 GLY A N 1
ATOM 1210 C CA . GLY A 1 152 ? -26.611 38.551 16.638 1.00 22.27 152 GLY A CA 1
ATOM 1211 C C . GLY A 1 152 ? -26.802 38.138 15.171 1.00 22.27 152 GLY A C 1
ATOM 1212 O O . GLY A 1 152 ? -26.168 38.705 14.291 1.00 22.27 152 GLY A O 1
ATOM 1213 N N . HIS A 1 153 ? -27.811 37.274 14.968 1.00 24.75 153 HIS A N 1
ATOM 1214 C CA . HIS A 1 153 ? -28.666 37.079 13.774 1.00 24.75 153 HIS A CA 1
ATOM 1215 C C . HIS A 1 153 ? -27.989 36.515 12.502 1.00 24.75 153 HIS A C 1
ATOM 1217 O O . HIS A 1 153 ? -26.991 37.031 12.029 1.00 24.75 153 HIS A O 1
ATOM 1223 N N . GLY A 1 154 ? -28.472 35.475 11.819 1.00 22.61 154 GLY A N 1
ATOM 1224 C CA . GLY A 1 154 ? -29.776 34.814 11.799 1.00 22.61 154 GLY A CA 1
ATOM 1225 C C . GLY A 1 154 ? -30.113 34.450 10.340 1.00 22.61 154 GLY A C 1
ATOM 1226 O O . GLY A 1 154 ? -29.970 35.288 9.457 1.00 22.61 154 GLY A O 1
ATOM 1227 N N . CYS A 1 155 ? -30.584 33.217 10.130 1.00 22.03 155 CYS A N 1
ATOM 1228 C CA . CYS A 1 155 ? -31.325 32.702 8.963 1.00 22.03 155 CYS A CA 1
ATOM 1229 C C . CYS A 1 155 ? -30.568 32.220 7.699 1.00 22.03 155 CYS A C 1
ATOM 1231 O O . CYS A 1 155 ? -30.181 32.980 6.818 1.00 22.03 155 CYS A O 1
ATOM 1233 N N . LEU A 1 156 ? -30.467 30.883 7.626 1.00 25.62 156 LEU A N 1
ATOM 1234 C CA . LEU A 1 156 ? -31.140 29.993 6.659 1.00 25.62 156 LEU A CA 1
ATOM 1235 C C . LEU A 1 156 ? -31.024 30.304 5.156 1.00 25.62 156 LEU A C 1
ATOM 1237 O O . LEU A 1 156 ? -31.610 31.253 4.655 1.00 25.62 156 LEU A O 1
ATOM 1241 N N . ASN A 1 157 ? -30.425 29.358 4.426 1.00 25.67 157 ASN A N 1
ATOM 1242 C CA . ASN A 1 157 ? -31.026 28.806 3.211 1.00 25.67 157 ASN A CA 1
ATOM 1243 C C . ASN A 1 157 ? -30.568 27.351 3.029 1.00 25.67 157 ASN A C 1
ATOM 1245 O O . ASN A 1 157 ? -29.404 27.070 2.749 1.00 25.67 157 ASN A O 1
ATOM 1249 N N . HIS A 1 158 ? -31.518 26.439 3.230 1.00 27.33 158 HIS A N 1
ATOM 1250 C CA . HIS A 1 158 ? -31.499 25.077 2.711 1.00 27.33 158 HIS A CA 1
ATOM 1251 C C . HIS A 1 158 ? -31.538 25.119 1.180 1.00 27.33 158 HI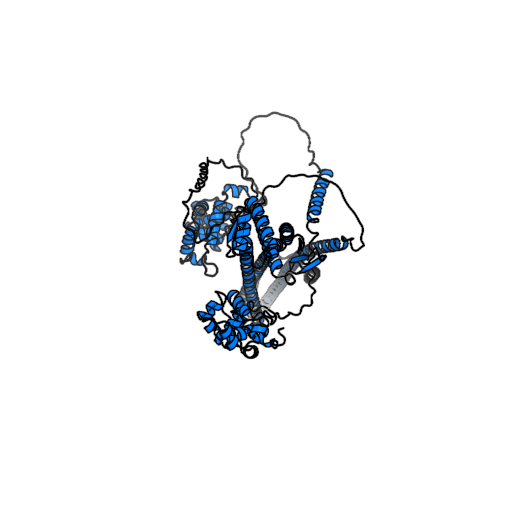S A C 1
ATOM 1253 O O . HIS A 1 158 ? -32.417 25.777 0.632 1.00 27.33 158 HIS A O 1
ATOM 1259 N N . ALA A 1 159 ? -30.621 24.407 0.520 1.00 25.92 159 ALA A N 1
ATOM 1260 C CA . ALA A 1 159 ? -30.839 23.716 -0.760 1.00 25.92 159 ALA A CA 1
ATOM 1261 C C . ALA A 1 159 ? -29.507 23.147 -1.283 1.00 25.92 159 ALA A C 1
ATOM 1263 O O . ALA A 1 159 ? -28.824 23.803 -2.063 1.00 25.92 159 ALA A O 1
ATOM 1264 N N . HIS A 1 160 ? -29.144 21.948 -0.822 1.00 26.05 160 HIS A N 1
ATOM 1265 C CA . HIS A 1 160 ? -28.451 20.867 -1.556 1.00 26.05 160 HIS A CA 1
ATOM 1266 C C . HIS A 1 160 ? -27.980 19.827 -0.530 1.00 26.05 160 HIS A C 1
ATOM 1268 O O . HIS A 1 160 ? -26.792 19.626 -0.294 1.00 26.05 160 HIS A O 1
ATOM 1274 N N . ALA A 1 161 ? -28.958 19.220 0.139 1.00 29.88 161 ALA A N 1
ATOM 1275 C CA . ALA A 1 161 ? -28.792 17.946 0.811 1.00 29.88 161 ALA A CA 1
ATOM 1276 C C . ALA A 1 161 ? -29.275 16.888 -0.180 1.00 29.88 161 ALA A C 1
ATOM 1278 O O . ALA A 1 161 ? -30.455 16.577 -0.213 1.00 29.88 161 ALA A O 1
ATOM 1279 N N . GLU A 1 162 ? -28.385 16.429 -1.052 1.00 29.39 162 GLU A N 1
ATOM 1280 C CA . GLU A 1 162 ? -28.585 15.216 -1.840 1.00 29.39 162 GLU A CA 1
ATOM 1281 C C . GLU A 1 162 ? -27.216 14.783 -2.383 1.00 29.39 162 GLU A C 1
ATOM 1283 O O . GLU A 1 162 ? -26.529 15.571 -3.029 1.00 29.39 162 GLU A O 1
ATOM 1288 N N . HIS A 1 163 ? -26.844 13.528 -2.110 1.00 29.28 163 HIS A N 1
ATOM 1289 C CA . HIS A 1 163 ? -25.641 12.810 -2.573 1.00 29.28 163 HIS A CA 1
ATOM 1290 C C . HIS A 1 163 ? -24.351 12.869 -1.737 1.00 29.28 163 HIS A C 1
ATOM 1292 O O . HIS A 1 163 ? -23.251 12.924 -2.280 1.00 29.28 163 HIS A O 1
ATOM 1298 N N . LEU A 1 164 ? -24.461 12.662 -0.425 1.00 29.52 164 LEU A N 1
ATOM 1299 C CA . LEU A 1 164 ? -23.446 11.890 0.302 1.00 29.52 164 LEU A CA 1
ATOM 1300 C C . LEU A 1 164 ? -24.111 10.612 0.810 1.00 29.52 164 LEU A C 1
ATOM 1302 O O . LEU A 1 164 ? -24.687 10.575 1.891 1.00 29.52 164 LEU A O 1
ATOM 1306 N N . ARG A 1 165 ? -24.074 9.562 -0.019 1.00 25.31 165 ARG A N 1
ATOM 1307 C CA . ARG A 1 165 ? -24.233 8.202 0.494 1.00 25.31 165 ARG A CA 1
ATOM 1308 C C . ARG A 1 165 ? -23.003 7.935 1.352 1.00 25.31 165 ARG A C 1
ATOM 1310 O O . ARG A 1 165 ? -21.890 7.889 0.831 1.00 25.31 165 ARG A O 1
ATOM 1317 N N . HIS A 1 166 ? -23.217 7.832 2.655 1.00 29.69 166 HIS A N 1
ATOM 1318 C CA . HIS A 1 166 ? -22.242 7.267 3.570 1.00 29.69 166 HIS A CA 1
ATOM 1319 C C . HIS A 1 166 ? -21.903 5.852 3.078 1.00 29.69 166 HIS A C 1
ATOM 1321 O O . HIS A 1 166 ? -22.832 5.102 2.765 1.00 29.69 166 HIS A O 1
ATOM 1327 N N . PRO A 1 167 ? -20.619 5.484 2.933 1.00 34.00 167 PRO A N 1
ATOM 1328 C CA . PRO A 1 167 ? -20.273 4.102 2.659 1.00 34.00 167 PRO A CA 1
ATOM 1329 C C . PRO A 1 167 ? -20.735 3.258 3.847 1.00 34.00 167 PRO A C 1
ATOM 1331 O O . PRO A 1 167 ? -20.382 3.512 4.999 1.00 34.00 167 PRO A O 1
ATOM 1334 N N . GLU A 1 168 ? -21.599 2.302 3.537 1.00 31.66 168 GLU A N 1
ATOM 1335 C CA . GLU A 1 168 ? -22.098 1.285 4.445 1.00 31.66 168 GLU A CA 1
ATOM 1336 C C . GLU A 1 168 ? -20.933 0.428 4.969 1.00 31.66 168 GLU A C 1
ATOM 1338 O O . GLU A 1 168 ? -19.958 0.191 4.257 1.00 31.66 168 GLU A O 1
ATOM 1343 N N . SER A 1 169 ? -21.100 -0.088 6.191 1.00 37.28 169 SER A N 1
ATOM 1344 C CA . SER A 1 169 ? -20.264 -1.064 6.912 1.00 37.28 169 SER A CA 1
ATOM 1345 C C . SER A 1 169 ? -19.042 -0.534 7.684 1.00 37.28 169 SER A C 1
ATOM 1347 O O . SER A 1 169 ? -18.134 0.118 7.171 1.00 37.28 169 SER A O 1
ATOM 1349 N N . GLY A 1 170 ? -18.980 -0.915 8.964 1.00 40.75 170 GLY A N 1
ATOM 1350 C CA . GLY A 1 170 ? -17.829 -0.752 9.860 1.00 40.75 170 GLY A CA 1
ATOM 1351 C C . GLY A 1 170 ? -16.589 -1.574 9.471 1.00 40.75 170 GLY A C 1
ATOM 1352 O O . GLY A 1 170 ? -15.720 -1.780 10.311 1.00 40.75 170 GLY A O 1
ATOM 1353 N N . GLU A 1 171 ? -16.496 -2.022 8.218 1.00 41.09 171 GLU A N 1
ATOM 1354 C CA . GLU A 1 171 ? -15.333 -2.696 7.630 1.00 41.09 171 GLU A CA 1
ATOM 1355 C C . GLU A 1 171 ? -14.327 -1.694 7.024 1.00 41.09 171 GLU A C 1
ATOM 1357 O O . GLU A 1 171 ? -13.170 -2.037 6.788 1.00 41.09 171 GLU A O 1
ATOM 1362 N N . GLY A 1 172 ? -14.718 -0.421 6.860 1.00 51.81 172 GLY A N 1
ATOM 1363 C CA . GLY A 1 172 ? -13.928 0.589 6.149 1.00 51.81 172 GLY A CA 1
ATOM 1364 C C . GLY A 1 172 ? -12.555 0.911 6.752 1.00 51.81 172 GLY A C 1
ATOM 1365 O O . GLY A 1 172 ? -11.590 1.011 6.007 1.00 51.81 172 GLY A O 1
ATOM 1366 N N . SER A 1 173 ? -12.408 1.050 8.078 1.00 52.72 173 SER A N 1
ATOM 1367 C CA . SER A 1 173 ? -11.106 1.432 8.674 1.00 52.72 173 SER A CA 1
ATOM 1368 C C . SER A 1 173 ? -10.068 0.315 8.577 1.00 52.72 173 SER A C 1
ATOM 1370 O O . SER A 1 173 ? -8.905 0.586 8.300 1.00 52.72 173 SER A O 1
ATOM 1372 N N . ALA A 1 174 ? -10.479 -0.937 8.794 1.00 51.88 174 ALA A N 1
ATOM 1373 C CA . ALA A 1 174 ? -9.580 -2.084 8.700 1.00 51.88 174 ALA A CA 1
ATOM 1374 C C . ALA A 1 174 ? -9.169 -2.352 7.243 1.00 51.88 174 ALA A C 1
ATOM 1376 O O . ALA A 1 174 ? -8.002 -2.647 6.985 1.00 51.88 174 ALA A O 1
ATOM 1377 N N . ASP A 1 175 ? -10.097 -2.184 6.294 1.00 58.09 175 ASP A N 1
ATOM 1378 C CA . ASP A 1 175 ? -9.808 -2.284 4.861 1.00 58.09 175 ASP A CA 1
ATOM 1379 C C . ASP A 1 175 ? -8.899 -1.136 4.383 1.00 58.09 175 ASP A C 1
ATOM 1381 O O . ASP A 1 175 ? -7.910 -1.374 3.695 1.00 58.09 175 ASP A O 1
ATOM 1385 N N . LEU A 1 176 ? -9.131 0.099 4.844 1.00 59.41 176 LEU A N 1
ATOM 1386 C CA . LEU A 1 176 ? -8.261 1.255 4.581 1.00 59.41 176 LEU A CA 1
ATOM 1387 C C . LEU A 1 176 ? -6.845 1.065 5.151 1.00 59.41 176 LEU A C 1
ATOM 1389 O O . LEU A 1 176 ? -5.862 1.400 4.491 1.00 59.41 176 LEU A O 1
ATOM 1393 N N . GLU A 1 177 ? -6.714 0.500 6.354 1.00 69.19 177 GLU A N 1
ATOM 1394 C CA . GLU A 1 177 ? -5.413 0.167 6.952 1.00 69.19 177 GLU A CA 1
ATOM 1395 C C . GLU A 1 177 ? -4.682 -0.934 6.175 1.00 69.19 177 GLU A C 1
ATOM 1397 O O . GLU A 1 177 ? -3.460 -0.878 6.007 1.00 69.19 177 GLU A O 1
ATOM 1402 N N . LEU A 1 178 ? -5.415 -1.930 5.675 1.00 70.06 178 LEU A N 1
ATOM 1403 C CA . LEU A 1 178 ? -4.863 -2.998 4.849 1.00 70.06 178 LEU A CA 1
ATOM 1404 C C . LEU A 1 178 ? -4.421 -2.475 3.474 1.00 70.06 178 LEU A C 1
ATOM 1406 O O . LEU A 1 178 ? -3.327 -2.822 3.016 1.00 70.06 178 LEU A O 1
ATOM 1410 N N . GLN A 1 179 ? -5.214 -1.593 2.860 1.00 68.50 179 GLN A N 1
ATOM 1411 C CA . GLN A 1 179 ? -4.885 -0.881 1.621 1.00 68.50 179 GLN A CA 1
ATOM 1412 C C . GLN A 1 179 ? -3.646 0.009 1.788 1.00 68.50 179 GLN A C 1
ATOM 1414 O O . GLN A 1 179 ? -2.749 -0.015 0.948 1.00 68.50 179 GLN A O 1
ATOM 1419 N N . LEU A 1 180 ? -3.532 0.736 2.903 1.00 70.50 180 LEU A N 1
ATOM 1420 C CA . LEU A 1 180 ? -2.338 1.521 3.234 1.00 70.50 180 LEU A CA 1
ATOM 1421 C C . LEU A 1 180 ? -1.086 0.644 3.323 1.00 70.50 180 LEU A C 1
ATOM 1423 O O . LEU A 1 180 ? -0.072 0.950 2.698 1.00 70.50 180 LEU A O 1
ATOM 1427 N N . ARG A 1 181 ? -1.163 -0.488 4.034 1.00 71.12 181 ARG A N 1
ATOM 1428 C CA . ARG A 1 181 ? -0.041 -1.437 4.134 1.00 71.12 181 ARG A CA 1
ATOM 1429 C C . ARG A 1 181 ? 0.372 -1.992 2.772 1.00 71.12 181 ARG A C 1
ATOM 1431 O O . ARG A 1 181 ? 1.566 -2.116 2.505 1.00 71.12 181 ARG A O 1
ATOM 1438 N N . THR A 1 182 ? -0.592 -2.303 1.905 1.00 73.88 182 THR A N 1
ATOM 1439 C CA . THR A 1 182 ? -0.301 -2.808 0.554 1.00 73.88 182 THR A CA 1
ATOM 1440 C C . THR A 1 182 ? 0.323 -1.737 -0.337 1.00 73.88 182 THR A C 1
ATOM 1442 O O . THR A 1 182 ? 1.300 -2.025 -1.027 1.00 73.88 182 THR A O 1
ATOM 1445 N N . LEU A 1 183 ? -0.181 -0.499 -0.301 1.00 70.62 183 LEU A N 1
ATOM 1446 C CA . LEU A 1 183 ? 0.395 0.621 -1.054 1.00 70.62 183 LEU A CA 1
ATOM 1447 C C . LEU A 1 183 ? 1.820 0.949 -0.587 1.00 70.62 183 LEU A C 1
ATOM 1449 O O . LEU A 1 183 ? 2.705 1.114 -1.429 1.00 70.62 183 LEU A O 1
ATOM 1453 N N . SER A 1 184 ? 2.053 0.969 0.728 1.00 70.44 184 SER A N 1
ATOM 1454 C CA . SER A 1 184 ? 3.369 1.226 1.324 1.00 70.44 184 SER A CA 1
ATOM 1455 C C . SER A 1 184 ? 4.385 0.149 0.921 1.00 70.44 184 SER A C 1
ATOM 1457 O O . SER A 1 184 ? 5.441 0.465 0.371 1.00 70.44 184 SER A O 1
ATOM 1459 N N . SER A 1 185 ? 4.017 -1.135 1.049 1.00 73.75 185 SER A N 1
ATOM 1460 C CA . SER A 1 185 ? 4.843 -2.268 0.597 1.00 73.75 185 SER A CA 1
ATOM 1461 C C . SER A 1 185 ? 5.146 -2.203 -0.901 1.00 73.75 185 SER A C 1
ATOM 1463 O O . SER A 1 185 ? 6.258 -2.487 -1.342 1.00 73.75 185 SER A O 1
ATOM 1465 N N . ARG A 1 186 ? 4.169 -1.798 -1.719 1.00 70.88 186 ARG A N 1
ATOM 1466 C CA . ARG A 1 186 ? 4.383 -1.685 -3.161 1.00 70.88 186 ARG A CA 1
ATOM 1467 C C . ARG A 1 186 ? 5.336 -0.542 -3.510 1.00 70.88 186 ARG A C 1
ATOM 1469 O O . ARG A 1 186 ? 6.120 -0.670 -4.450 1.00 70.88 186 ARG A O 1
ATOM 1476 N N . ALA A 1 187 ? 5.276 0.566 -2.774 1.00 70.38 187 ALA A N 1
ATOM 1477 C CA . ALA A 1 187 ? 6.197 1.681 -2.948 1.00 70.38 187 ALA A CA 1
ATOM 1478 C C . ALA A 1 187 ? 7.636 1.291 -2.567 1.00 70.38 187 ALA A C 1
ATOM 1480 O O . ALA A 1 187 ? 8.563 1.665 -3.287 1.00 70.38 187 ALA A O 1
ATOM 1481 N N . THR A 1 188 ? 7.831 0.506 -1.500 1.00 77.56 188 THR A N 1
ATOM 1482 C CA . THR A 1 188 ? 9.163 0.021 -1.095 1.00 77.56 188 THR A CA 1
ATOM 1483 C C . THR A 1 188 ? 9.768 -0.945 -2.113 1.00 77.56 188 THR A C 1
ATOM 1485 O O . THR A 1 188 ? 10.940 -0.802 -2.460 1.00 77.56 188 THR A O 1
ATOM 1488 N N . ASP A 1 189 ? 8.971 -1.860 -2.673 1.00 76.62 189 ASP A N 1
ATOM 1489 C CA . ASP A 1 189 ? 9.441 -2.803 -3.699 1.00 76.62 189 ASP A CA 1
ATOM 1490 C C . ASP A 1 189 ? 9.912 -2.074 -4.963 1.00 76.62 189 ASP A C 1
ATOM 1492 O O . ASP A 1 189 ? 10.994 -2.338 -5.490 1.00 76.62 189 ASP A O 1
ATOM 1496 N N . LEU A 1 190 ? 9.123 -1.099 -5.430 1.00 71.94 190 LEU A N 1
ATOM 1497 C CA . LEU A 1 190 ? 9.487 -0.275 -6.585 1.00 71.94 190 LEU A CA 1
ATOM 1498 C C . LEU A 1 190 ? 10.735 0.575 -6.303 1.00 71.94 190 LEU A C 1
ATOM 1500 O O . LEU A 1 190 ? 11.536 0.817 -7.206 1.00 71.94 190 LEU A O 1
ATOM 1504 N N . GLN A 1 191 ? 10.944 1.015 -5.057 1.00 76.75 191 GLN A N 1
ATOM 1505 C CA . GLN A 1 191 ? 12.170 1.721 -4.671 1.00 76.75 191 GLN A CA 1
ATOM 1506 C C . GLN A 1 191 ? 13.407 0.824 -4.733 1.00 76.75 191 GLN A C 1
ATOM 1508 O O . GLN A 1 191 ? 14.457 1.285 -5.186 1.00 76.75 191 GLN A O 1
ATOM 1513 N N . LEU A 1 192 ? 13.292 -0.440 -4.322 1.00 80.62 192 LEU A N 1
ATOM 1514 C CA . LEU A 1 192 ? 14.372 -1.419 -4.450 1.00 80.62 192 LEU A CA 1
ATOM 1515 C C . LEU A 1 192 ? 14.695 -1.703 -5.922 1.00 80.62 192 LEU A C 1
ATOM 1517 O O . LEU A 1 192 ? 15.862 -1.655 -6.305 1.00 80.62 192 LEU A O 1
ATOM 1521 N N . GLN A 1 193 ? 13.676 -1.897 -6.766 1.00 74.06 193 GLN A N 1
ATOM 1522 C CA . GLN A 1 193 ? 13.857 -2.090 -8.212 1.00 74.06 193 GLN A CA 1
ATOM 1523 C C . GLN A 1 193 ? 14.541 -0.892 -8.880 1.00 74.06 193 GLN A C 1
ATOM 1525 O O . GLN A 1 193 ? 15.469 -1.063 -9.673 1.00 74.06 193 GLN A O 1
ATOM 1530 N N . ARG A 1 194 ? 14.143 0.331 -8.509 1.00 77.94 194 ARG A N 1
ATOM 1531 C CA . ARG A 1 194 ? 14.785 1.556 -8.995 1.00 77.94 194 ARG A CA 1
ATOM 1532 C C . ARG A 1 194 ? 16.263 1.619 -8.598 1.00 77.94 194 ARG A C 1
ATOM 1534 O O . ARG A 1 194 ? 17.096 1.963 -9.427 1.00 77.94 194 ARG A O 1
ATOM 1541 N N . ARG A 1 195 ? 16.599 1.276 -7.347 1.00 78.31 195 ARG A N 1
ATOM 1542 C CA . ARG A 1 195 ? 17.996 1.239 -6.871 1.00 78.31 195 ARG A CA 1
ATOM 1543 C C . ARG A 1 195 ? 18.828 0.188 -7.607 1.00 78.31 195 ARG A C 1
ATOM 1545 O O . ARG A 1 195 ? 19.965 0.476 -7.960 1.00 78.31 195 ARG A O 1
ATOM 1552 N N . ALA A 1 196 ? 18.265 -0.992 -7.862 1.00 77.88 196 ALA A N 1
ATOM 1553 C CA . ALA A 1 196 ? 18.939 -2.049 -8.615 1.00 77.88 196 ALA A CA 1
ATOM 1554 C C . ALA A 1 196 ? 19.216 -1.633 -10.070 1.00 77.88 196 ALA A C 1
ATOM 1556 O O . ALA A 1 196 ? 20.329 -1.812 -10.557 1.00 77.88 196 ALA A O 1
ATOM 1557 N N . SER A 1 197 ? 18.232 -1.011 -10.727 1.00 73.50 197 SER A N 1
ATOM 1558 C CA . SER A 1 197 ? 18.370 -0.507 -12.102 1.00 73.50 197 SER A CA 1
ATOM 1559 C C . SER A 1 197 ? 19.417 0.608 -12.185 1.00 73.50 197 SER A C 1
ATOM 1561 O O . SER A 1 197 ? 20.261 0.599 -13.074 1.00 73.50 197 SER A O 1
ATOM 1563 N N . GLN A 1 198 ? 19.445 1.512 -11.198 1.00 78.25 198 GLN A N 1
ATOM 1564 C CA . GLN A 1 198 ? 20.472 2.553 -11.111 1.00 78.25 198 GLN A CA 1
ATOM 1565 C C . GLN A 1 198 ? 21.878 1.964 -10.918 1.00 78.25 198 GLN A C 1
ATOM 1567 O O . GLN A 1 198 ? 22.814 2.377 -11.590 1.00 78.25 198 GLN A O 1
ATOM 1572 N N . ALA A 1 199 ? 22.031 0.961 -10.048 1.00 79.94 199 ALA A N 1
ATOM 1573 C CA . ALA A 1 199 ? 23.318 0.298 -9.842 1.00 79.94 199 ALA A CA 1
ATOM 1574 C C . ALA A 1 199 ? 23.822 -0.424 -11.107 1.00 79.94 199 ALA A C 1
ATOM 1576 O O . ALA A 1 199 ? 25.031 -0.519 -11.319 1.00 79.94 199 ALA A O 1
ATOM 1577 N N . MET A 1 200 ? 22.909 -0.922 -11.947 1.00 76.44 200 MET A N 1
ATOM 1578 C CA . MET A 1 200 ? 23.242 -1.531 -13.235 1.00 76.44 200 MET A CA 1
ATOM 1579 C C . MET A 1 200 ? 23.766 -0.492 -14.235 1.00 76.44 200 MET A C 1
ATOM 1581 O O . MET A 1 200 ? 24.774 -0.755 -14.887 1.00 76.44 200 MET A O 1
ATOM 1585 N N . ILE A 1 201 ? 23.149 0.695 -14.306 1.00 76.31 201 ILE A N 1
ATOM 1586 C CA . ILE A 1 201 ? 23.660 1.820 -15.108 1.00 76.31 201 ILE A CA 1
ATOM 1587 C C . ILE A 1 201 ? 25.068 2.206 -14.640 1.00 76.31 201 ILE A C 1
ATOM 1589 O O . ILE A 1 201 ? 25.990 2.245 -15.452 1.00 76.31 201 ILE A O 1
ATOM 1593 N N . ASP A 1 202 ? 25.267 2.378 -13.330 1.00 80.81 202 ASP A N 1
ATOM 1594 C CA . ASP A 1 202 ? 26.565 2.758 -12.764 1.00 80.81 202 ASP A CA 1
ATOM 1595 C C . ASP A 1 202 ? 27.675 1.722 -13.071 1.00 80.81 202 ASP A C 1
ATOM 1597 O O . ASP A 1 202 ? 28.852 2.076 -13.189 1.00 80.81 202 ASP A O 1
ATOM 1601 N N . ASP A 1 203 ? 27.343 0.428 -13.170 1.00 82.50 203 ASP A N 1
ATOM 1602 C CA . ASP A 1 203 ? 28.293 -0.624 -13.569 1.00 82.50 203 ASP A CA 1
ATOM 1603 C C . ASP A 1 203 ? 28.612 -0.575 -15.070 1.00 82.50 203 ASP A C 1
ATOM 1605 O O . ASP A 1 203 ? 29.779 -0.671 -15.466 1.00 82.50 203 ASP A O 1
ATOM 1609 N N . ILE A 1 204 ? 27.591 -0.375 -15.906 1.00 76.56 204 ILE A N 1
ATOM 1610 C CA . ILE A 1 204 ? 27.746 -0.236 -17.357 1.00 76.56 204 ILE A CA 1
ATOM 1611 C C . ILE A 1 204 ? 28.617 0.987 -17.682 1.00 76.56 204 ILE A C 1
ATOM 1613 O O . ILE A 1 204 ? 29.567 0.865 -18.457 1.00 76.56 204 ILE A O 1
ATOM 1617 N N . GLU A 1 205 ? 28.381 2.130 -17.038 1.00 78.56 205 GLU A N 1
ATOM 1618 C CA . GLU A 1 205 ? 29.196 3.342 -17.201 1.00 78.56 205 GLU A CA 1
ATOM 1619 C C . GLU A 1 205 ? 30.658 3.113 -16.791 1.00 78.56 205 GLU A C 1
ATOM 1621 O O . GLU A 1 205 ? 31.585 3.455 -17.530 1.00 78.56 205 GLU A O 1
ATOM 1626 N N . LYS A 1 206 ? 30.902 2.423 -15.668 1.00 81.19 206 LYS A N 1
ATOM 1627 C CA . LYS A 1 206 ? 32.267 2.045 -15.253 1.00 81.19 206 LYS A CA 1
ATOM 1628 C C . LYS A 1 206 ? 32.947 1.112 -16.254 1.00 81.19 206 LYS A C 1
ATOM 1630 O O . LYS A 1 206 ? 34.168 1.177 -16.418 1.00 81.19 206 LYS A O 1
ATOM 1635 N N . ARG A 1 207 ? 32.199 0.220 -16.912 1.00 74.31 207 ARG A N 1
ATOM 1636 C CA . ARG A 1 207 ? 32.723 -0.651 -17.978 1.00 74.31 207 ARG A CA 1
ATOM 1637 C C . ARG A 1 207 ? 33.065 0.149 -19.235 1.00 74.31 207 ARG A C 1
ATOM 1639 O O . ARG A 1 207 ? 34.119 -0.109 -19.817 1.00 74.31 207 ARG A O 1
ATOM 1646 N N . ILE A 1 208 ? 32.252 1.137 -19.611 1.00 72.00 208 ILE A N 1
ATOM 1647 C CA . ILE A 1 208 ? 32.552 2.068 -20.713 1.00 72.00 208 ILE A CA 1
ATOM 1648 C C . ILE A 1 208 ? 33.855 2.822 -20.434 1.00 72.00 208 ILE A C 1
ATOM 1650 O O . ILE A 1 208 ? 34.758 2.821 -21.272 1.00 72.00 208 ILE A O 1
ATOM 1654 N N . ASP A 1 209 ? 34.001 3.400 -19.240 1.00 73.75 209 ASP A N 1
ATOM 1655 C CA . ASP A 1 209 ? 35.190 4.178 -18.878 1.00 73.75 209 ASP A CA 1
ATOM 1656 C C . ASP A 1 209 ? 36.473 3.337 -18.865 1.00 73.75 209 ASP A C 1
ATOM 1658 O O . ASP A 1 209 ? 37.536 3.815 -19.269 1.00 73.75 209 ASP A O 1
ATOM 1662 N N . ARG A 1 210 ? 36.380 2.052 -18.495 1.00 71.19 210 ARG A N 1
ATOM 1663 C CA . ARG A 1 210 ? 37.496 1.092 -18.595 1.00 71.19 210 ARG A CA 1
ATOM 1664 C C . ARG A 1 210 ? 37.867 0.732 -20.036 1.00 71.19 210 ARG A C 1
ATOM 1666 O O . ARG A 1 210 ? 38.990 0.297 -20.271 1.00 71.19 210 ARG A O 1
ATOM 1673 N N . THR A 1 211 ? 36.954 0.918 -20.987 1.00 62.50 211 THR A N 1
ATOM 1674 C CA . THR A 1 211 ? 37.111 0.519 -22.398 1.00 62.50 211 THR A CA 1
ATOM 1675 C C . THR A 1 211 ? 37.508 1.701 -23.299 1.00 62.50 211 THR A C 1
ATOM 1677 O O . THR A 1 211 ? 37.570 1.560 -24.518 1.00 62.50 211 THR A O 1
ATOM 1680 N N . ARG A 1 212 ? 37.843 2.873 -22.730 1.00 57.28 212 ARG A N 1
ATOM 1681 C CA . ARG A 1 212 ? 38.313 4.077 -23.451 1.00 57.28 212 ARG A CA 1
ATOM 1682 C C . ARG A 1 212 ? 39.718 3.928 -24.069 1.00 57.28 212 ARG A C 1
ATOM 1684 O O . ARG A 1 212 ? 40.635 4.690 -23.773 1.00 57.28 212 ARG A O 1
ATOM 1691 N N . GLN A 1 213 ? 39.878 2.976 -24.981 1.00 55.12 213 GLN A N 1
ATOM 1692 C CA . GLN A 1 213 ? 40.872 3.004 -26.054 1.00 55.12 213 GLN A CA 1
ATOM 1693 C C . GLN A 1 213 ? 40.197 2.518 -27.347 1.00 55.12 213 GLN A C 1
ATOM 1695 O O . GLN A 1 213 ? 40.205 1.321 -27.629 1.00 55.12 213 GLN A O 1
ATOM 1700 N N . PRO A 1 214 ? 39.574 3.404 -28.146 1.00 51.81 214 PRO A N 1
ATOM 1701 C CA . PRO A 1 214 ? 38.934 2.974 -29.379 1.00 51.81 214 PRO A CA 1
ATOM 1702 C C . PRO A 1 214 ? 39.986 2.808 -30.483 1.00 51.81 214 PRO A C 1
ATOM 1704 O O . PRO A 1 214 ? 40.639 3.764 -30.894 1.00 51.81 214 PRO A O 1
ATOM 1707 N N . THR A 1 215 ? 40.133 1.590 -31.001 1.00 50.06 215 THR A N 1
ATOM 1708 C CA . THR A 1 215 ? 40.749 1.339 -32.313 1.00 50.06 215 THR A CA 1
ATOM 1709 C C . THR A 1 215 ? 39.762 0.530 -33.160 1.00 50.06 215 THR A C 1
ATOM 1711 O O . THR A 1 215 ? 39.691 -0.687 -33.044 1.00 50.06 215 THR A O 1
ATOM 1714 N N . GLY A 1 216 ? 38.967 1.214 -33.995 1.00 58.09 216 GLY A N 1
ATOM 1715 C CA . GLY A 1 216 ? 38.103 0.598 -35.019 1.00 58.09 216 GLY A CA 1
ATOM 1716 C C . GLY A 1 216 ? 36.626 1.020 -34.979 1.00 58.09 216 GLY A C 1
ATOM 1717 O O . GLY A 1 216 ? 36.097 1.349 -33.921 1.00 58.09 216 GLY A O 1
ATOM 1718 N N . SER A 1 217 ? 35.940 0.988 -36.134 1.00 54.62 217 SER A N 1
ATOM 1719 C CA . SER A 1 217 ? 34.525 1.404 -36.249 1.00 54.62 217 SER A CA 1
ATOM 1720 C C . SER A 1 217 ? 33.545 0.455 -35.547 1.00 54.62 217 SER A C 1
ATOM 1722 O O . SER A 1 217 ? 32.511 0.905 -35.071 1.00 54.62 217 SER A O 1
ATOM 1724 N N . ALA A 1 218 ? 33.898 -0.826 -35.393 1.00 55.75 218 ALA A N 1
ATOM 1725 C CA . ALA A 1 218 ? 33.093 -1.803 -34.652 1.00 55.75 218 ALA A CA 1
ATOM 1726 C C . ALA A 1 218 ? 32.982 -1.482 -33.146 1.00 55.75 218 ALA A C 1
ATOM 1728 O O . ALA A 1 218 ? 32.007 -1.861 -32.507 1.00 55.75 218 ALA A O 1
ATOM 1729 N N . ALA A 1 219 ? 33.953 -0.755 -32.577 1.00 59.72 219 ALA A N 1
ATOM 1730 C CA . ALA A 1 219 ? 33.900 -0.307 -31.183 1.00 59.72 219 ALA A CA 1
ATOM 1731 C C . ALA A 1 219 ? 32.968 0.903 -30.986 1.00 59.72 219 ALA A C 1
ATOM 1733 O O . ALA A 1 219 ? 32.452 1.102 -29.890 1.00 59.72 219 ALA A O 1
ATOM 1734 N N . LEU A 1 220 ? 32.742 1.697 -32.040 1.00 62.94 220 LEU A N 1
ATOM 1735 C CA . LEU A 1 220 ? 31.839 2.849 -32.005 1.00 62.94 220 LEU A CA 1
ATOM 1736 C C . LEU A 1 220 ? 30.370 2.399 -32.012 1.00 62.94 220 LEU A C 1
ATOM 1738 O O . LEU A 1 220 ? 29.581 2.884 -31.211 1.00 62.94 220 LEU A O 1
ATOM 1742 N N . GLU A 1 221 ? 30.031 1.414 -32.851 1.00 68.81 221 GLU A N 1
ATOM 1743 C CA . GLU A 1 221 ? 28.680 0.832 -32.898 1.00 68.81 221 GLU A CA 1
ATOM 1744 C C . GLU A 1 221 ? 28.290 0.162 -31.574 1.00 68.81 221 GLU A C 1
ATOM 1746 O O . GLU A 1 221 ? 27.141 0.253 -31.144 1.00 68.81 221 GLU A O 1
ATOM 1751 N N . GLU A 1 222 ? 29.241 -0.493 -30.903 1.00 69.69 222 GLU A N 1
ATOM 1752 C CA . GLU A 1 222 ? 28.997 -1.102 -29.594 1.00 69.69 222 GLU A CA 1
ATOM 1753 C C . GLU A 1 222 ? 28.811 -0.041 -28.495 1.00 69.69 222 GLU A C 1
ATOM 1755 O O . GLU A 1 222 ? 27.941 -0.192 -27.641 1.00 69.69 222 GLU A O 1
ATOM 1760 N N . LEU A 1 223 ? 29.553 1.072 -28.541 1.00 70.25 223 LEU A N 1
ATOM 1761 C CA . LEU A 1 223 ? 29.342 2.208 -27.634 1.00 70.25 223 LEU A CA 1
ATOM 1762 C C . LEU A 1 223 ? 27.959 2.846 -27.818 1.00 70.25 223 LEU A C 1
ATOM 1764 O O . LEU A 1 223 ? 27.282 3.113 -26.826 1.00 70.25 223 LEU A O 1
ATOM 1768 N N . ASP A 1 224 ? 27.514 3.038 -29.061 1.00 74.62 224 ASP A N 1
ATOM 1769 C CA . ASP A 1 224 ? 26.187 3.593 -29.353 1.00 74.62 224 ASP A CA 1
ATOM 1770 C C . ASP A 1 224 ? 25.060 2.670 -28.864 1.00 74.62 224 ASP A C 1
ATOM 1772 O O . ASP A 1 224 ? 24.074 3.143 -28.294 1.00 74.62 224 ASP A O 1
ATOM 1776 N N . ARG A 1 225 ? 25.222 1.345 -28.996 1.00 74.56 225 ARG A N 1
ATOM 1777 C CA . ARG A 1 225 ? 24.279 0.362 -28.433 1.00 74.56 225 ARG A CA 1
ATOM 1778 C C . ARG A 1 225 ? 24.205 0.433 -26.913 1.00 74.56 225 ARG A C 1
ATOM 1780 O O . ARG A 1 225 ? 23.111 0.373 -26.355 1.00 74.56 225 ARG A O 1
ATOM 1787 N N . ILE A 1 226 ? 25.346 0.563 -26.238 1.00 74.50 226 ILE A N 1
ATOM 1788 C CA . ILE A 1 226 ? 25.376 0.651 -24.776 1.00 74.50 226 ILE A CA 1
ATOM 1789 C C . ILE A 1 226 ? 24.765 1.981 -24.301 1.00 74.50 226 ILE A C 1
ATOM 1791 O O . ILE A 1 226 ? 24.004 1.981 -23.336 1.00 74.50 226 ILE A O 1
ATOM 1795 N N . HIS A 1 227 ? 25.020 3.103 -24.981 1.00 74.62 227 HIS A N 1
ATOM 1796 C CA . HIS A 1 227 ? 24.374 4.380 -24.654 1.00 74.62 227 HIS A CA 1
ATOM 1797 C C . HIS A 1 227 ? 22.852 4.339 -24.852 1.00 74.62 227 HIS A C 1
ATOM 1799 O O . HIS A 1 227 ? 22.122 4.880 -24.021 1.00 74.62 227 HIS A O 1
ATOM 1805 N N . ALA A 1 228 ? 22.363 3.670 -25.901 1.00 74.38 228 ALA A N 1
ATOM 1806 C CA . ALA A 1 228 ? 20.929 3.457 -26.098 1.00 74.38 228 ALA A CA 1
ATOM 1807 C C . ALA A 1 228 ? 20.311 2.637 -24.950 1.00 74.38 228 ALA A C 1
ATOM 1809 O O . ALA A 1 228 ? 19.250 2.997 -24.444 1.00 74.38 228 ALA A O 1
ATOM 1810 N N . LEU A 1 229 ? 21.012 1.600 -24.477 1.00 74.44 229 LEU A N 1
ATOM 1811 C CA . LEU A 1 229 ? 20.585 0.790 -23.332 1.00 74.44 229 LEU A CA 1
ATOM 1812 C C . LEU A 1 229 ? 20.541 1.596 -22.020 1.00 74.44 229 LEU A C 1
ATOM 1814 O O . LEU A 1 229 ? 19.627 1.414 -21.216 1.00 74.44 229 LEU A O 1
ATOM 1818 N N . ILE A 1 230 ? 21.503 2.502 -21.798 1.00 72.69 230 ILE A N 1
ATOM 1819 C CA . ILE A 1 230 ? 21.494 3.427 -20.648 1.00 72.69 230 ILE A CA 1
ATOM 1820 C C . ILE A 1 230 ? 20.294 4.376 -20.733 1.00 72.69 230 ILE A C 1
ATOM 1822 O O . ILE A 1 230 ? 19.615 4.596 -19.733 1.00 72.69 230 ILE A O 1
ATOM 1826 N N . ALA A 1 231 ? 20.006 4.927 -21.915 1.00 75.25 231 ALA A N 1
ATOM 1827 C CA . ALA A 1 231 ? 18.869 5.824 -22.102 1.00 75.25 231 ALA A CA 1
ATOM 1828 C C . ALA A 1 231 ? 17.528 5.122 -21.810 1.00 75.25 231 ALA A C 1
ATOM 1830 O O . ALA A 1 231 ? 16.700 5.672 -21.085 1.00 75.25 231 ALA A O 1
ATOM 1831 N N . GLU A 1 232 ? 17.354 3.891 -22.301 1.00 77.62 232 GLU A N 1
ATOM 1832 C CA . GLU A 1 232 ? 16.169 3.061 -22.048 1.00 77.62 232 GLU A CA 1
ATOM 1833 C C . GLU A 1 232 ? 16.000 2.755 -20.550 1.00 77.62 232 GLU A C 1
ATOM 1835 O O . GLU A 1 232 ? 14.953 3.030 -19.962 1.00 77.62 232 GLU A O 1
ATOM 1840 N N . THR A 1 233 ? 17.059 2.285 -19.885 1.00 72.56 233 THR A N 1
ATOM 1841 C CA . THR A 1 233 ? 17.016 2.012 -18.436 1.00 72.56 233 THR A CA 1
ATOM 1842 C C . THR A 1 233 ? 16.797 3.276 -17.595 1.00 72.56 233 THR A C 1
ATOM 1844 O O . THR A 1 233 ? 16.126 3.226 -16.561 1.00 72.56 233 THR A O 1
ATOM 1847 N N . GLN A 1 234 ? 17.289 4.439 -18.031 1.00 75.88 234 GLN A N 1
ATOM 1848 C CA . GLN A 1 234 ? 17.038 5.713 -17.354 1.00 75.88 234 GLN A CA 1
ATOM 1849 C C . GLN A 1 234 ? 15.568 6.153 -17.469 1.00 75.88 234 GLN A C 1
ATOM 1851 O O . GLN A 1 234 ? 15.007 6.708 -16.516 1.00 75.88 234 GLN A O 1
ATOM 1856 N N . GLU A 1 235 ? 14.923 5.887 -18.605 1.00 80.62 235 GLU A N 1
ATOM 1857 C CA . GLU A 1 235 ? 13.492 6.132 -18.800 1.00 80.62 235 GLU A CA 1
ATOM 1858 C C . GLU A 1 235 ? 12.642 5.234 -17.885 1.00 80.62 235 GLU A C 1
ATOM 1860 O O . GLU A 1 235 ? 11.731 5.720 -17.205 1.00 80.62 235 GLU A O 1
ATOM 1865 N N . GLU A 1 236 ? 13.008 3.956 -17.746 1.00 73.12 236 GLU A N 1
ATOM 1866 C CA . GLU A 1 236 ? 12.370 3.026 -16.804 1.00 73.12 236 GLU A CA 1
ATOM 1867 C C . GLU A 1 236 ? 12.504 3.482 -15.340 1.00 73.12 236 GLU A C 1
ATOM 1869 O O . GLU A 1 236 ? 11.543 3.416 -14.558 1.00 73.12 236 GLU A O 1
ATOM 1874 N N . ILE A 1 237 ? 13.674 4.002 -14.956 1.00 74.38 237 ILE A N 1
ATOM 1875 C CA . ILE A 1 237 ? 13.924 4.573 -13.623 1.00 74.38 237 ILE A CA 1
ATOM 1876 C C . ILE A 1 237 ? 13.013 5.776 -13.361 1.00 74.38 237 ILE A C 1
ATOM 1878 O O . ILE A 1 237 ? 12.448 5.890 -12.265 1.00 74.38 237 ILE A O 1
ATOM 1882 N N . ASN A 1 238 ? 12.849 6.658 -14.349 1.00 75.75 238 ASN A N 1
ATOM 1883 C CA . ASN A 1 238 ? 11.994 7.839 -14.243 1.00 75.75 238 ASN A CA 1
ATOM 1884 C C . ASN A 1 238 ? 10.514 7.447 -14.114 1.00 75.75 238 ASN A C 1
ATOM 1886 O O . ASN A 1 238 ? 9.843 7.893 -13.179 1.00 75.75 238 ASN A O 1
ATOM 1890 N N . ALA A 1 239 ? 10.027 6.535 -14.959 1.00 73.12 239 ALA A N 1
ATOM 1891 C CA . ALA A 1 239 ? 8.657 6.024 -14.888 1.00 73.12 239 ALA A CA 1
ATOM 1892 C C . ALA A 1 239 ? 8.364 5.338 -13.538 1.00 73.12 239 ALA A C 1
ATOM 1894 O O . ALA A 1 239 ? 7.300 5.520 -12.932 1.00 73.12 239 ALA A O 1
ATOM 1895 N N . THR A 1 240 ? 9.334 4.586 -13.013 1.00 71.00 240 THR A N 1
ATOM 1896 C CA . THR A 1 240 ? 9.232 3.950 -11.693 1.00 71.00 240 THR A CA 1
ATOM 1897 C C . THR A 1 240 ? 9.178 4.992 -10.572 1.00 71.00 240 THR A C 1
ATOM 1899 O O . THR A 1 240 ? 8.376 4.861 -9.641 1.00 71.00 240 THR A O 1
ATOM 1902 N N . ALA A 1 241 ? 9.974 6.063 -10.665 1.00 74.44 241 ALA A N 1
ATOM 1903 C CA . ALA A 1 241 ? 9.969 7.163 -9.701 1.00 74.44 241 ALA A CA 1
ATOM 1904 C C . ALA A 1 241 ? 8.623 7.909 -9.664 1.00 74.44 241 ALA A C 1
ATOM 1906 O O . ALA A 1 241 ? 8.105 8.181 -8.577 1.00 74.44 241 ALA A O 1
ATOM 1907 N N . GLU A 1 242 ? 8.017 8.181 -10.822 1.00 76.50 242 GLU A N 1
ATOM 1908 C CA . GLU A 1 242 ? 6.680 8.782 -10.907 1.00 76.50 242 GLU A CA 1
ATOM 1909 C C . GLU A 1 242 ? 5.613 7.892 -10.264 1.00 76.50 242 GLU A C 1
ATOM 1911 O O . GLU A 1 242 ? 4.751 8.370 -9.516 1.00 76.50 242 GLU A O 1
ATOM 1916 N N . ARG A 1 243 ? 5.703 6.576 -10.486 1.00 68.31 243 ARG A N 1
ATOM 1917 C CA . ARG A 1 243 ? 4.775 5.615 -9.890 1.00 68.31 243 ARG A CA 1
ATOM 1918 C C . ARG A 1 243 ? 4.893 5.576 -8.369 1.00 68.31 243 ARG A C 1
ATOM 1920 O O . ARG A 1 243 ? 3.866 5.634 -7.693 1.00 68.31 243 ARG A O 1
ATOM 1927 N N . ILE A 1 244 ? 6.110 5.575 -7.823 1.00 73.88 244 ILE A N 1
ATOM 1928 C CA . ILE A 1 244 ? 6.348 5.691 -6.373 1.00 73.88 244 ILE A CA 1
ATOM 1929 C C . ILE A 1 244 ? 5.753 6.995 -5.828 1.00 73.88 244 ILE A C 1
ATOM 1931 O O . ILE A 1 244 ? 5.072 6.978 -4.804 1.00 73.88 244 ILE A O 1
ATOM 1935 N N . ALA A 1 245 ? 5.965 8.121 -6.517 1.00 74.62 245 ALA A N 1
ATOM 1936 C CA . ALA A 1 245 ? 5.422 9.410 -6.096 1.00 74.62 245 ALA A CA 1
ATOM 1937 C C . ALA A 1 245 ? 3.884 9.406 -6.064 1.00 74.62 245 ALA A C 1
ATOM 1939 O O . ALA A 1 245 ? 3.289 9.955 -5.138 1.00 74.62 245 ALA A O 1
ATOM 1940 N N . SER A 1 246 ? 3.232 8.761 -7.037 1.00 72.62 246 SER A N 1
ATOM 1941 C CA . SER A 1 246 ? 1.771 8.621 -7.053 1.00 72.62 246 SER A CA 1
ATOM 1942 C C . SER A 1 246 ? 1.245 7.786 -5.878 1.00 72.62 246 SER A C 1
ATOM 1944 O O . SER A 1 246 ? 0.303 8.213 -5.213 1.00 72.62 246 SER A O 1
ATOM 1946 N N . LEU A 1 247 ? 1.902 6.660 -5.566 1.00 67.56 247 LEU A N 1
ATOM 1947 C CA . LEU A 1 247 ? 1.525 5.776 -4.459 1.00 67.56 247 LEU A CA 1
ATOM 1948 C C . LEU A 1 247 ? 1.680 6.473 -3.103 1.00 67.56 247 LEU A C 1
ATOM 1950 O O . LEU A 1 247 ? 0.780 6.409 -2.268 1.00 67.56 247 LEU A O 1
ATOM 1954 N N . ARG A 1 248 ? 2.775 7.215 -2.908 1.00 75.88 248 ARG A N 1
ATOM 1955 C CA . ARG A 1 248 ? 3.001 7.981 -1.674 1.00 75.88 248 ARG A CA 1
ATOM 1956 C C . ARG A 1 248 ? 1.954 9.074 -1.461 1.00 75.88 248 ARG A C 1
ATOM 1958 O O . ARG A 1 248 ? 1.480 9.244 -0.347 1.00 75.88 248 ARG A O 1
ATOM 1965 N N . ARG A 1 249 ? 1.521 9.766 -2.524 1.00 76.88 249 ARG A N 1
ATOM 1966 C CA . ARG A 1 249 ? 0.417 10.742 -2.420 1.00 76.88 249 ARG A CA 1
ATOM 1967 C C . ARG A 1 249 ? -0.894 10.076 -2.010 1.00 76.88 249 ARG A C 1
ATOM 1969 O O . ARG A 1 249 ? -1.632 10.642 -1.212 1.00 76.88 249 ARG A O 1
ATOM 1976 N N . THR A 1 250 ? -1.200 8.896 -2.553 1.00 64.75 250 THR A N 1
ATOM 1977 C CA . THR A 1 250 ? -2.413 8.162 -2.159 1.00 64.75 250 THR A CA 1
ATOM 1978 C C . THR A 1 250 ? -2.338 7.670 -0.717 1.00 64.75 250 THR A C 1
ATOM 1980 O O . THR A 1 250 ? -3.322 7.770 0.007 1.00 64.75 250 THR A O 1
ATOM 1983 N N . GLU A 1 251 ? -1.167 7.206 -0.277 1.00 70.88 251 GLU A N 1
ATOM 1984 C CA . GLU A 1 251 ? -0.916 6.807 1.110 1.00 70.88 251 GLU A CA 1
ATOM 1985 C C . GLU A 1 251 ? -1.139 7.985 2.069 1.00 70.88 251 GLU A C 1
ATOM 1987 O O . GLU A 1 251 ? -1.874 7.867 3.046 1.00 70.88 251 GLU A O 1
ATOM 1992 N N . GLU A 1 252 ? -0.595 9.156 1.747 1.00 75.06 252 GLU A N 1
ATOM 1993 C CA . GLU A 1 252 ? -0.754 10.376 2.544 1.00 75.06 252 GLU A CA 1
ATOM 1994 C C . GLU A 1 252 ? -2.222 10.829 2.632 1.00 75.06 252 GLU A C 1
ATOM 1996 O O . GLU A 1 252 ? -2.721 11.156 3.712 1.00 75.06 252 GLU A O 1
ATOM 2001 N N . GLN A 1 253 ? -2.958 10.773 1.517 1.00 70.75 253 GLN A N 1
ATOM 2002 C CA . GLN A 1 253 ? -4.392 11.080 1.482 1.00 70.75 253 GLN A CA 1
ATOM 2003 C C . GLN A 1 253 ? -5.215 10.121 2.346 1.00 70.75 253 GLN A C 1
ATOM 2005 O O . GLN A 1 253 ? -6.062 10.567 3.121 1.00 70.75 253 GLN A O 1
ATOM 2010 N N . LEU A 1 254 ? -4.969 8.814 2.231 1.00 66.31 254 LEU A N 1
ATOM 2011 C CA . LEU A 1 254 ? -5.673 7.803 3.018 1.00 66.31 254 LEU A CA 1
ATOM 2012 C C . LEU A 1 254 ? -5.346 7.933 4.505 1.00 66.31 254 LEU A C 1
ATOM 2014 O O . LEU A 1 254 ? -6.256 7.875 5.324 1.00 66.31 254 LEU A O 1
ATOM 2018 N N . THR A 1 255 ? -4.082 8.185 4.847 1.00 71.38 255 THR A N 1
ATOM 2019 C CA . THR A 1 255 ? -3.649 8.420 6.232 1.00 71.38 255 THR A CA 1
ATOM 2020 C C . THR A 1 255 ? -4.365 9.630 6.823 1.00 71.38 255 THR A C 1
ATOM 2022 O O . THR A 1 255 ? -4.939 9.531 7.901 1.00 71.38 255 THR A O 1
ATOM 2025 N N . THR A 1 256 ? -4.448 10.732 6.072 1.00 71.31 256 THR A N 1
ATOM 2026 C CA . THR A 1 256 ? -5.158 11.950 6.496 1.00 71.31 256 THR A CA 1
ATOM 2027 C C . THR A 1 256 ? -6.653 11.695 6.714 1.00 71.31 256 THR A C 1
ATOM 2029 O O . THR A 1 256 ? -7.239 12.186 7.679 1.00 71.31 256 THR A O 1
ATOM 2032 N N . LEU A 1 257 ? -7.298 10.915 5.839 1.00 67.62 257 LEU A N 1
ATOM 2033 C CA . LEU A 1 257 ? -8.699 10.525 6.013 1.00 67.62 257 LEU A CA 1
ATOM 2034 C C . LEU A 1 257 ? -8.882 9.675 7.272 1.00 67.62 257 LEU A C 1
ATOM 2036 O O . LEU A 1 257 ? -9.786 9.937 8.061 1.00 67.62 257 LEU A O 1
ATOM 2040 N N . LEU A 1 258 ? -7.999 8.706 7.494 1.00 63.16 258 LEU A N 1
ATOM 2041 C CA . LEU A 1 258 ? -8.034 7.822 8.654 1.00 63.16 258 LEU A CA 1
ATOM 2042 C C . LEU A 1 258 ? -7.803 8.592 9.960 1.00 63.16 258 LEU A C 1
ATOM 2044 O O . LEU A 1 258 ? -8.521 8.387 10.934 1.00 63.16 258 LEU A O 1
ATOM 2048 N N . GLU A 1 259 ? -6.863 9.534 9.965 1.00 63.31 259 GLU A N 1
ATOM 2049 C CA . GLU A 1 259 ? -6.642 10.466 11.070 1.00 63.31 259 GLU A CA 1
ATOM 2050 C C . GLU A 1 259 ? -7.860 11.356 11.303 1.00 63.31 259 GLU A C 1
ATOM 2052 O O . GLU A 1 259 ? -8.266 11.518 12.446 1.00 63.31 259 GLU A O 1
ATOM 2057 N N . SER A 1 260 ? -8.512 11.864 10.253 1.00 57.25 260 SER A N 1
ATOM 2058 C CA . SER A 1 260 ? -9.736 12.664 10.401 1.00 57.25 260 SER A CA 1
ATOM 2059 C C . SER A 1 260 ? -10.915 11.864 10.970 1.00 57.25 260 SER A C 1
ATOM 2061 O O . SER A 1 260 ? -11.691 12.402 11.755 1.00 57.25 260 SER A O 1
ATOM 2063 N N . LEU A 1 261 ? -11.011 10.574 10.629 1.00 55.00 261 LEU A N 1
ATOM 2064 C CA . LEU A 1 261 ? -12.012 9.650 11.167 1.00 55.00 261 LEU A CA 1
ATOM 2065 C C . LEU A 1 261 ? -11.699 9.245 12.615 1.00 55.00 261 LEU A C 1
ATOM 2067 O O . LEU A 1 261 ? -12.615 9.039 13.404 1.00 55.00 261 LEU A O 1
ATOM 2071 N N . ARG A 1 262 ? -10.415 9.135 12.979 1.00 55.44 262 ARG A N 1
ATOM 2072 C CA . ARG A 1 262 ? -9.961 8.806 14.343 1.00 55.44 262 ARG A CA 1
ATOM 2073 C C . ARG A 1 262 ? -9.978 10.008 15.291 1.00 55.44 262 ARG A C 1
ATOM 2075 O O . ARG A 1 262 ? -10.213 9.834 16.481 1.00 55.44 262 ARG A O 1
ATOM 2082 N N . ALA A 1 263 ? -9.710 11.211 14.784 1.00 51.03 263 ALA A N 1
ATOM 2083 C CA . ALA A 1 263 ? -9.592 12.447 15.560 1.00 51.03 263 ALA A CA 1
ATOM 2084 C C . ALA A 1 263 ? -10.939 13.095 15.907 1.00 51.03 263 ALA A C 1
ATOM 2086 O O . ALA A 1 263 ? -10.956 14.102 16.611 1.00 51.03 263 ALA A O 1
ATOM 2087 N N . GLN A 1 264 ? -12.055 12.532 15.441 1.00 53.34 264 GLN A N 1
ATOM 2088 C CA . GLN A 1 264 ? -13.393 12.904 15.887 1.00 53.34 264 GLN A CA 1
ATOM 2089 C C . GLN A 1 264 ? -13.950 11.804 16.804 1.00 53.34 264 GLN A C 1
ATOM 2091 O O . GLN A 1 264 ? -14.777 11.006 16.366 1.00 53.34 264 GLN A O 1
ATOM 2096 N N . PRO A 1 265 ? -13.551 11.722 18.089 1.00 54.28 265 PRO A N 1
ATOM 2097 C CA . PRO A 1 265 ? -14.523 11.273 19.068 1.00 54.28 265 PRO A CA 1
ATOM 2098 C C . PRO A 1 265 ? -15.654 12.297 19.001 1.00 54.28 265 PRO A C 1
ATOM 2100 O O . PRO A 1 265 ? -15.432 13.479 19.272 1.00 54.28 265 PRO A O 1
ATOM 2103 N N . ASP A 1 266 ? -16.829 11.877 18.536 1.00 62.44 266 ASP A N 1
ATOM 2104 C CA . ASP A 1 266 ? -17.974 12.771 18.417 1.00 62.44 266 ASP A CA 1
ATOM 2105 C C . ASP A 1 266 ? -18.133 13.505 19.753 1.00 62.44 266 ASP A C 1
ATOM 2107 O O . ASP A 1 266 ? -18.345 12.865 20.784 1.00 62.44 266 ASP A O 1
ATOM 2111 N N . ALA A 1 267 ? -18.015 14.838 19.766 1.00 68.88 267 ALA A N 1
ATOM 2112 C CA . ALA A 1 267 ? -18.278 15.627 20.974 1.00 68.88 267 ALA A CA 1
ATOM 2113 C C . ALA A 1 267 ? -19.648 15.240 21.565 1.00 68.88 267 ALA A C 1
ATOM 2115 O O . ALA A 1 267 ? -19.790 15.096 22.773 1.00 68.88 267 ALA A O 1
ATOM 2116 N N . ALA A 1 268 ? -20.592 14.890 20.685 1.00 74.81 268 ALA A N 1
ATOM 2117 C CA . ALA A 1 268 ? -21.879 14.305 21.027 1.00 74.81 268 ALA A CA 1
ATOM 2118 C C . ALA A 1 268 ? -21.788 13.010 21.860 1.00 74.81 268 ALA A C 1
ATOM 2120 O O . ALA A 1 268 ? -22.581 12.839 22.776 1.00 74.81 268 ALA A O 1
ATOM 2121 N N . VAL A 1 269 ? -20.841 12.101 21.597 1.00 84.94 269 VAL A N 1
ATOM 2122 C CA . VAL A 1 269 ? -20.646 10.879 22.402 1.00 84.94 269 VAL A CA 1
ATOM 2123 C C . VAL A 1 269 ? -20.131 11.223 23.795 1.00 84.94 269 VAL A C 1
ATOM 2125 O O . VAL A 1 269 ? -20.622 10.657 24.771 1.00 84.94 269 VAL A O 1
ATOM 2128 N N . LEU A 1 270 ? -19.172 12.147 23.911 1.00 86.12 270 LEU A N 1
ATOM 2129 C CA . LEU A 1 270 ? -18.660 12.576 25.217 1.00 86.12 270 LEU A CA 1
ATOM 2130 C C . LEU A 1 270 ? -19.715 13.345 26.017 1.00 86.12 270 LEU A C 1
ATOM 2132 O O . LEU A 1 270 ? -19.832 13.116 27.219 1.00 86.12 270 LEU A O 1
ATOM 2136 N N . ASP A 1 271 ? -20.521 14.183 25.369 1.00 86.44 271 ASP A N 1
ATOM 2137 C CA . ASP A 1 271 ? -21.629 14.914 25.993 1.00 86.44 271 ASP A CA 1
ATOM 2138 C C . ASP A 1 271 ? -22.725 13.959 26.489 1.00 86.44 271 ASP A C 1
ATOM 2140 O O . ASP A 1 271 ? -23.230 14.077 27.608 1.00 86.44 271 ASP A O 1
ATOM 2144 N N . LEU A 1 272 ? -23.066 12.954 25.685 1.00 89.12 272 LEU A N 1
ATOM 2145 C CA . LEU A 1 272 ? -24.090 11.971 26.023 1.00 89.12 272 LEU A CA 1
ATOM 2146 C C . LEU A 1 272 ? -23.597 11.033 27.144 1.00 89.12 272 LEU A C 1
ATOM 2148 O O . LEU A 1 272 ? -24.310 10.794 28.120 1.00 89.12 272 LEU A O 1
ATOM 2152 N N . ALA A 1 273 ? -22.335 10.596 27.084 1.00 91.88 273 ALA A N 1
ATOM 2153 C CA . ALA A 1 273 ? -21.695 9.835 28.160 1.00 91.88 273 ALA A CA 1
ATOM 2154 C C . ALA A 1 273 ? -21.542 10.651 29.455 1.00 91.88 273 ALA A C 1
ATOM 2156 O O . ALA A 1 273 ? -21.673 10.090 30.542 1.00 91.88 273 ALA A O 1
ATOM 2157 N N . SER A 1 274 ? -21.300 11.961 29.350 1.00 92.19 274 SER A N 1
ATOM 2158 C CA . SER A 1 274 ? -21.277 12.904 30.476 1.00 92.19 274 SER A CA 1
ATOM 2159 C C . SER A 1 274 ? -22.627 12.936 31.192 1.00 92.19 274 SER A C 1
ATOM 2161 O O . SER A 1 274 ? -22.688 12.781 32.413 1.00 92.19 274 SER A O 1
ATOM 2163 N N . GLY A 1 275 ? -23.719 13.032 30.424 1.00 90.75 275 GLY A N 1
ATOM 2164 C CA . GLY A 1 275 ? -25.081 12.964 30.954 1.00 90.75 275 GLY A CA 1
ATOM 2165 C C . GLY A 1 275 ? -25.381 11.643 31.667 1.00 90.75 275 GLY A C 1
ATOM 2166 O O . GLY A 1 275 ? -25.925 11.649 32.769 1.00 90.75 275 GLY A O 1
ATOM 2167 N N . TYR A 1 276 ? -24.982 10.510 31.083 1.00 92.50 276 TYR A N 1
ATOM 2168 C CA . TYR A 1 276 ? -25.149 9.199 31.718 1.00 92.50 276 TYR A CA 1
ATOM 2169 C C . TYR A 1 276 ? -24.343 9.070 33.009 1.00 92.50 276 TYR A C 1
ATOM 2171 O O . TYR A 1 276 ? -24.906 8.703 34.037 1.00 92.50 276 TYR A O 1
ATOM 2179 N N . LEU A 1 277 ? -23.062 9.440 32.999 1.00 91.12 277 LEU A N 1
ATOM 2180 C CA . LEU A 1 277 ? -22.218 9.346 34.187 1.00 91.12 277 LEU A CA 1
ATOM 2181 C C . LEU A 1 277 ? -22.733 10.229 35.331 1.00 91.12 277 LEU A C 1
ATOM 2183 O O . LEU A 1 277 ? -22.752 9.786 36.479 1.00 91.12 277 LEU A O 1
ATOM 2187 N N . SER A 1 278 ? -23.199 11.440 35.007 1.00 91.44 278 SER A N 1
ATOM 2188 C CA . SER A 1 278 ? -23.809 12.350 35.980 1.00 91.44 278 SER A CA 1
ATOM 2189 C C . SER A 1 278 ? -24.997 11.707 36.675 1.00 91.44 278 SER A C 1
ATOM 2191 O O . SER A 1 278 ? -25.087 11.752 37.894 1.00 91.44 278 SER A O 1
ATOM 2193 N N . ARG A 1 279 ? -25.857 11.012 35.932 1.00 88.50 279 ARG A N 1
ATOM 2194 C CA . ARG A 1 279 ? -27.013 10.321 36.509 1.00 88.50 279 ARG A CA 1
ATOM 2195 C C . ARG A 1 279 ? -26.630 9.109 37.351 1.00 88.50 279 ARG A C 1
ATOM 2197 O O . ARG A 1 279 ? -27.187 8.919 38.423 1.00 88.50 279 ARG A O 1
ATOM 2204 N N . LEU A 1 280 ? -25.665 8.315 36.891 1.00 88.19 280 LEU A N 1
ATOM 2205 C CA . LEU A 1 280 ? -25.207 7.117 37.606 1.00 88.19 280 LEU A CA 1
ATOM 2206 C C . LEU A 1 280 ? -24.445 7.433 38.902 1.00 88.19 280 LEU A C 1
ATOM 2208 O O . LEU A 1 280 ? -24.254 6.542 39.725 1.00 88.19 280 LEU A O 1
ATOM 2212 N N . THR A 1 281 ? -23.982 8.673 39.067 1.00 87.31 281 THR A N 1
ATOM 2213 C CA . THR A 1 281 ? -23.209 9.132 40.233 1.00 87.31 281 THR A CA 1
ATOM 2214 C C . THR A 1 281 ? -23.925 10.223 41.033 1.00 87.31 281 THR A C 1
ATOM 2216 O O . THR A 1 281 ? -23.278 10.931 41.799 1.00 87.31 281 THR A O 1
ATOM 2219 N N . ASP A 1 282 ? -25.237 10.396 40.830 1.00 84.38 282 ASP A N 1
ATOM 2220 C CA . ASP A 1 282 ? -26.062 11.436 41.472 1.00 84.38 282 ASP A CA 1
ATOM 2221 C C . ASP A 1 282 ? -25.439 12.850 41.405 1.00 84.38 282 ASP A C 1
ATOM 2223 O O . ASP A 1 282 ? -25.446 13.647 42.341 1.00 84.38 282 ASP A O 1
ATOM 2227 N N . GLY A 1 283 ? -24.819 13.158 40.265 1.00 83.31 283 GLY A N 1
ATOM 2228 C CA . GLY A 1 283 ? -24.186 14.440 39.983 1.00 83.31 283 GLY A CA 1
ATOM 2229 C C . GLY A 1 283 ? -22.741 14.587 40.465 1.00 83.31 283 GLY A C 1
ATOM 2230 O O . GLY A 1 283 ? -22.133 15.618 40.171 1.00 83.31 283 GLY A O 1
ATOM 2231 N N . GLU A 1 284 ? -22.149 13.596 41.145 1.00 84.56 284 GLU A N 1
ATOM 2232 C CA . GLU A 1 284 ? -20.770 13.699 41.646 1.00 84.56 284 GLU A CA 1
ATOM 2233 C C . GLU A 1 284 ? -19.745 13.821 40.501 1.00 84.56 284 GLU A C 1
ATOM 2235 O O . GLU A 1 284 ? -18.832 14.651 40.568 1.00 84.56 284 GLU A O 1
ATOM 2240 N N . TYR A 1 285 ? -19.921 13.063 39.413 1.00 86.50 285 TYR A N 1
ATOM 2241 C CA . TYR A 1 285 ? -19.068 13.102 38.220 1.00 86.50 285 TYR A CA 1
ATOM 2242 C C . TYR A 1 285 ? -19.913 13.377 36.988 1.00 86.50 285 TYR A C 1
ATOM 2244 O O . TYR A 1 285 ? -20.835 12.622 36.717 1.00 86.50 285 TYR A O 1
ATOM 2252 N N . GLY A 1 286 ? -19.606 14.413 36.206 1.00 76.75 286 GLY A N 1
ATOM 2253 C CA . GLY A 1 286 ? -20.553 14.818 35.160 1.00 76.75 286 GLY A CA 1
ATOM 2254 C C . GLY A 1 286 ? -19.988 15.410 33.885 1.00 76.75 286 GLY A C 1
ATOM 2255 O O . GLY A 1 286 ? -20.706 15.409 32.900 1.00 76.75 286 GLY A O 1
ATOM 2256 N N . THR A 1 287 ? -18.739 15.880 33.832 1.00 85.19 287 THR A N 1
ATOM 2257 C CA . THR A 1 287 ? -18.165 16.383 32.568 1.00 85.19 287 THR A CA 1
ATOM 2258 C C . THR A 1 287 ? -16.978 15.543 32.136 1.00 85.19 287 THR A C 1
ATOM 2260 O O . THR A 1 287 ? -15.949 15.517 32.819 1.00 85.19 287 THR A O 1
ATOM 2263 N N . LEU A 1 288 ? -17.130 14.882 30.989 1.00 87.94 288 LEU A N 1
ATOM 2264 C CA . LEU A 1 288 ? -16.066 14.202 30.267 1.00 87.94 288 LEU A CA 1
ATOM 2265 C C . LEU A 1 288 ? -15.474 15.156 29.242 1.00 87.94 288 LEU A C 1
ATOM 2267 O O . LEU A 1 288 ? -16.186 15.718 28.414 1.00 87.94 288 LEU A O 1
ATOM 2271 N N . SER A 1 289 ? -14.162 15.321 29.283 1.00 83.19 289 SER A N 1
ATOM 2272 C CA . SER A 1 289 ? -13.429 16.090 28.286 1.00 83.19 289 SER A CA 1
ATOM 2273 C C . SER A 1 289 ? -12.242 15.289 27.790 1.00 83.19 289 SER A C 1
ATOM 2275 O O . SER A 1 289 ? -11.754 14.384 28.466 1.00 83.19 289 SER A O 1
ATOM 2277 N N . GLN A 1 290 ? -11.764 15.622 26.601 1.00 79.62 290 GLN A N 1
ATOM 2278 C CA . GLN A 1 290 ? -10.508 15.075 26.118 1.00 79.62 290 GLN A CA 1
ATOM 2279 C C . GLN A 1 290 ? -9.339 15.848 26.738 1.00 79.62 290 GLN A C 1
ATOM 2281 O O . GLN A 1 290 ? -9.464 17.039 27.034 1.00 79.62 290 GLN A O 1
ATOM 2286 N N . ASP A 1 291 ? -8.232 15.155 26.991 1.00 72.44 291 ASP A N 1
ATOM 2287 C CA . ASP A 1 291 ? -6.986 15.785 27.430 1.00 72.44 291 ASP A CA 1
ATOM 2288 C C . ASP A 1 291 ? -6.452 16.759 26.360 1.00 72.44 291 ASP A C 1
ATOM 2290 O O . ASP A 1 291 ? -6.759 16.612 25.176 1.00 72.44 291 ASP A O 1
ATOM 2294 N N . ALA A 1 292 ? -5.635 17.737 26.759 1.00 60.88 292 ALA A N 1
ATOM 2295 C CA . ALA A 1 292 ? -5.072 18.759 25.872 1.00 60.88 292 ALA A CA 1
ATOM 2296 C C . ALA A 1 292 ? -4.249 18.163 24.713 1.00 60.88 292 ALA A C 1
ATOM 2298 O O . ALA A 1 292 ? -4.209 18.741 23.627 1.00 60.88 292 ALA A O 1
ATOM 2299 N N . ASP A 1 293 ? -3.663 16.982 24.931 1.00 56.88 293 ASP A N 1
ATOM 2300 C CA . ASP A 1 293 ? -2.883 16.234 23.940 1.00 56.88 293 ASP A CA 1
ATOM 2301 C C . ASP A 1 293 ? -3.722 15.205 23.153 1.00 56.88 293 ASP A C 1
ATOM 2303 O O . ASP A 1 293 ? -3.190 14.420 22.370 1.00 56.88 293 ASP A O 1
ATOM 2307 N N . ASN A 1 294 ? -5.046 15.176 23.346 1.00 61.31 294 ASN A N 1
ATOM 2308 C CA . ASN A 1 294 ? -5.981 14.224 22.735 1.00 61.31 294 ASN A CA 1
ATOM 2309 C C . ASN A 1 294 ? -5.731 12.734 23.059 1.00 61.31 294 ASN A C 1
ATOM 2311 O O . ASN A 1 294 ? -6.350 11.855 22.457 1.00 61.31 294 ASN A O 1
ATOM 2315 N N . THR A 1 295 ? -4.864 12.431 24.028 1.00 56.84 295 THR A N 1
ATOM 2316 C CA . THR A 1 295 ? -4.388 11.074 24.347 1.00 56.84 295 THR A CA 1
ATOM 2317 C C . THR A 1 295 ? -5.249 10.320 25.366 1.00 56.84 295 THR A C 1
ATOM 2319 O O . THR A 1 295 ? -5.108 9.103 25.498 1.00 56.84 295 THR A O 1
ATOM 2322 N N . GLY A 1 296 ? -6.161 10.995 26.076 1.00 71.38 296 GLY A N 1
ATOM 2323 C CA . GLY A 1 296 ? -6.973 10.377 27.127 1.00 71.38 296 GLY A CA 1
ATOM 2324 C C . GLY A 1 296 ? -8.269 11.120 27.458 1.00 71.38 296 GLY A C 1
ATOM 2325 O O . GLY A 1 296 ? -8.485 12.253 27.031 1.00 71.38 296 GLY A O 1
ATOM 2326 N N . ILE A 1 297 ? -9.143 10.453 28.221 1.00 83.12 297 ILE A N 1
ATOM 2327 C CA . ILE A 1 297 ? -10.395 11.020 28.745 1.00 83.12 297 ILE A CA 1
ATOM 2328 C C . ILE A 1 297 ? -10.144 11.546 30.161 1.00 83.12 297 ILE A C 1
ATOM 2330 O O . ILE A 1 297 ? -9.629 10.829 31.024 1.00 83.12 297 ILE A O 1
ATOM 2334 N N . MET A 1 298 ? -10.554 12.784 30.400 1.00 85.88 298 MET A N 1
ATOM 2335 C CA . MET A 1 298 ? -10.564 13.443 31.699 1.00 85.88 298 MET A CA 1
ATOM 2336 C C . MET A 1 298 ? -11.989 13.485 32.238 1.00 85.88 298 MET A C 1
ATOM 2338 O O . MET A 1 298 ? -12.940 13.717 31.491 1.00 85.88 298 MET A O 1
ATOM 2342 N N . VAL A 1 299 ? -12.137 13.267 33.543 1.00 89.38 299 VAL A N 1
ATOM 2343 C CA . VAL A 1 299 ? -13.431 13.291 34.228 1.00 89.38 299 VAL A CA 1
ATOM 2344 C C . VAL A 1 299 ? -13.420 14.386 35.281 1.00 89.38 299 VAL A C 1
ATOM 2346 O O . VAL A 1 299 ? -12.528 14.450 36.131 1.00 89.38 299 VAL A O 1
ATOM 2349 N N . THR A 1 300 ? -14.427 15.249 35.230 1.00 89.56 300 THR A N 1
ATOM 2350 C CA . THR A 1 300 ? -14.623 16.314 36.213 1.00 89.56 300 THR A CA 1
ATOM 2351 C C . THR A 1 300 ? -15.484 15.802 37.361 1.00 89.56 300 THR A C 1
ATOM 2353 O O . THR A 1 300 ? -16.644 15.442 37.153 1.00 89.56 300 THR A O 1
ATOM 2356 N N . ASN A 1 301 ? -14.923 15.807 38.570 1.00 87.50 301 ASN A N 1
ATOM 2357 C CA . ASN A 1 301 ? -15.683 15.660 39.805 1.00 87.50 301 ASN A CA 1
ATOM 2358 C C . ASN A 1 301 ? -16.290 17.030 40.157 1.00 87.50 301 ASN A C 1
ATOM 2360 O O . ASN A 1 301 ? -15.558 17.989 40.424 1.00 87.50 301 ASN A O 1
ATOM 2364 N N . HIS A 1 302 ? -17.618 17.143 40.127 1.00 83.25 302 HIS A N 1
ATOM 2365 C CA . HIS A 1 302 ? -18.329 18.397 40.385 1.00 83.25 302 HIS A CA 1
ATOM 2366 C C . HIS A 1 302 ? -18.337 18.780 41.867 1.00 83.25 302 HIS A C 1
ATOM 2368 O O . HIS A 1 302 ? -18.298 19.975 42.172 1.00 83.25 302 HIS A O 1
ATOM 2374 N N . ALA A 1 303 ? -18.324 17.800 42.775 1.00 77.50 303 ALA A N 1
ATOM 2375 C CA . ALA A 1 303 ? -18.280 18.040 44.216 1.00 77.50 303 ALA A CA 1
ATOM 2376 C C . ALA A 1 303 ? -16.947 18.679 44.648 1.00 77.50 303 ALA A C 1
ATOM 2378 O O . ALA A 1 303 ? -16.930 19.617 45.443 1.00 77.50 303 ALA A O 1
ATOM 2379 N N . LEU A 1 304 ? -15.832 18.220 44.071 1.00 79.00 304 LEU A N 1
ATOM 2380 C CA . LEU A 1 304 ? -14.477 18.700 44.369 1.00 79.00 304 LEU A CA 1
ATOM 2381 C C . LEU A 1 304 ? -13.970 19.767 43.386 1.00 79.00 304 LEU A C 1
ATOM 2383 O O . LEU A 1 304 ? -12.899 20.334 43.598 1.00 79.00 304 LEU A O 1
ATOM 2387 N N . ARG A 1 305 ? -14.717 20.038 42.305 1.00 79.62 305 ARG A N 1
ATOM 2388 C CA . ARG A 1 305 ? -14.304 20.886 41.165 1.00 79.62 305 ARG A CA 1
ATOM 2389 C C . ARG A 1 305 ? -12.915 20.528 40.628 1.00 79.62 305 ARG A C 1
ATOM 2391 O O . ARG A 1 305 ? -12.143 21.400 40.232 1.00 79.62 305 ARG A O 1
ATOM 2398 N N . GLN A 1 306 ? -12.606 19.237 40.623 1.00 84.81 306 GLN A N 1
ATOM 2399 C CA . GLN A 1 306 ? -11.304 18.714 40.242 1.00 84.81 306 GLN A CA 1
ATOM 2400 C C . GLN A 1 306 ? -11.433 17.858 38.986 1.00 84.81 306 GLN A C 1
ATOM 2402 O O . GLN A 1 306 ? -12.320 17.010 38.887 1.00 84.81 306 GLN A O 1
ATOM 2407 N N . GLN A 1 307 ? -10.517 18.056 38.040 1.00 85.62 307 GLN A N 1
ATOM 2408 C CA . GLN A 1 307 ? -10.344 17.141 36.919 1.00 85.62 307 GLN A CA 1
ATOM 2409 C C . GLN A 1 307 ? -9.392 16.018 37.311 1.00 85.62 307 GLN A C 1
ATOM 2411 O O . GLN A 1 307 ? -8.325 16.251 37.881 1.00 85.62 307 GLN A O 1
ATOM 2416 N N . THR A 1 308 ? -9.796 14.793 37.004 1.00 86.12 308 THR A N 1
ATOM 2417 C CA . THR A 1 308 ? -9.030 13.582 37.292 1.00 86.12 308 THR A CA 1
ATOM 2418 C C . THR A 1 308 ? -8.945 12.707 36.053 1.00 86.12 308 THR A C 1
ATOM 2420 O O . THR A 1 308 ? -9.827 12.711 35.193 1.00 86.12 308 THR A O 1
ATOM 2423 N N . THR A 1 309 ? -7.853 11.958 35.955 1.00 85.94 309 THR A N 1
ATOM 2424 C CA . THR A 1 309 ? -7.666 10.961 34.895 1.00 85.94 309 THR A CA 1
ATOM 2425 C C . THR A 1 309 ? -8.419 9.674 35.241 1.00 85.94 309 THR A C 1
ATOM 2427 O O . THR A 1 309 ? -8.614 9.350 36.414 1.00 85.94 309 THR A O 1
ATOM 2430 N N . VAL A 1 310 ? -8.763 8.859 34.237 1.00 84.75 310 VAL A N 1
ATOM 2431 C CA . VAL A 1 310 ? -9.438 7.555 34.444 1.00 84.75 310 VAL A CA 1
ATOM 2432 C C . VAL A 1 310 ? -8.688 6.632 35.424 1.00 84.75 310 VAL A C 1
ATOM 2434 O O . VAL A 1 310 ? -9.303 5.836 36.141 1.00 84.75 310 VAL A O 1
ATOM 2437 N N . ARG A 1 311 ? -7.352 6.742 35.488 1.00 80.44 311 ARG A N 1
ATOM 2438 C CA . ARG A 1 311 ? -6.501 5.952 36.396 1.00 80.44 311 ARG A CA 1
ATOM 2439 C C . ARG A 1 311 ? -6.696 6.325 37.869 1.00 80.44 311 ARG A C 1
ATOM 2441 O O . ARG A 1 311 ? -6.559 5.454 38.723 1.00 80.44 311 ARG A O 1
ATOM 2448 N N . GLN A 1 312 ? -7.031 7.582 38.153 1.00 83.00 312 GLN A N 1
ATOM 2449 C CA . GLN A 1 312 ? -7.235 8.107 39.507 1.00 83.00 312 GLN A CA 1
ATOM 2450 C C . GLN A 1 312 ? -8.639 7.817 40.057 1.00 83.00 312 GLN A C 1
ATOM 2452 O O . GLN A 1 312 ? -8.852 7.918 41.262 1.00 83.00 312 GLN A O 1
ATOM 2457 N N . LEU A 1 313 ? -9.589 7.431 39.198 1.00 84.88 313 LEU A N 1
ATOM 2458 C CA . LEU A 1 313 ? -10.939 7.063 39.617 1.00 84.88 313 LEU A CA 1
ATOM 2459 C C . LEU A 1 313 ? -10.941 5.743 40.391 1.00 84.88 313 LEU A C 1
ATOM 2461 O O . LEU A 1 313 ? -10.193 4.809 40.068 1.00 84.88 313 LEU A O 1
ATOM 2465 N N . SER A 1 314 ? -11.852 5.646 41.362 1.00 82.56 314 SER A N 1
ATOM 2466 C CA . SER A 1 314 ? -12.144 4.390 42.049 1.00 82.56 314 SER A CA 1
ATOM 2467 C C . SER A 1 314 ? -12.607 3.320 41.051 1.00 82.56 314 SER A C 1
ATOM 2469 O O . SER A 1 314 ? -13.093 3.613 39.954 1.00 82.56 314 SER A O 1
ATOM 2471 N N . ARG A 1 315 ? -12.457 2.044 41.422 1.00 79.31 315 ARG A N 1
ATOM 2472 C CA . ARG A 1 315 ? -12.810 0.920 40.541 1.00 79.31 315 ARG A CA 1
ATOM 2473 C C . ARG A 1 315 ? -14.288 0.943 40.126 1.00 79.31 315 ARG A C 1
ATOM 2475 O O . ARG A 1 315 ? -14.573 0.706 38.957 1.00 79.31 315 ARG A O 1
ATOM 2482 N N . GLY A 1 316 ? -15.195 1.261 41.054 1.00 77.94 316 GLY A N 1
ATOM 2483 C CA . GLY A 1 316 ? -16.634 1.354 40.781 1.00 77.94 316 GLY A CA 1
ATOM 2484 C C . GLY A 1 316 ? -16.960 2.442 39.758 1.00 77.94 316 GLY A C 1
ATOM 2485 O O . GLY A 1 316 ? -17.599 2.173 38.745 1.00 77.94 316 GLY A O 1
ATOM 2486 N N . ILE A 1 317 ? -16.410 3.645 39.940 1.00 84.38 317 ILE A N 1
ATOM 2487 C CA . ILE A 1 317 ? -16.667 4.777 39.036 1.00 84.38 317 ILE A CA 1
ATOM 2488 C C . ILE A 1 317 ? -16.041 4.554 37.662 1.00 84.38 317 ILE A C 1
ATOM 2490 O O . ILE A 1 317 ? -16.641 4.892 36.645 1.00 84.38 317 ILE A O 1
ATOM 2494 N N . ARG A 1 318 ? -14.877 3.899 37.593 1.00 85.19 318 ARG A N 1
ATOM 2495 C CA . ARG A 1 318 ? -14.278 3.499 36.314 1.00 85.19 318 ARG A CA 1
ATOM 2496 C C . ARG A 1 318 ? -15.187 2.553 35.523 1.00 85.19 318 ARG A C 1
ATOM 2498 O O . ARG A 1 318 ? -15.241 2.652 34.299 1.00 85.19 318 ARG A O 1
ATOM 2505 N N . HIS A 1 319 ? -15.898 1.648 36.197 1.00 83.81 319 HIS A N 1
ATOM 2506 C CA . HIS A 1 319 ? -16.864 0.764 35.543 1.00 83.81 319 HIS A CA 1
ATOM 2507 C C . HIS A 1 319 ? -18.105 1.529 35.063 1.00 83.81 319 HIS A C 1
ATOM 2509 O O . HIS A 1 319 ? -18.503 1.339 33.915 1.00 83.81 319 HIS A O 1
ATOM 2515 N N . LEU A 1 320 ? -18.658 2.437 35.878 1.00 86.19 320 LEU A N 1
ATOM 2516 C CA . LEU A 1 320 ? -19.791 3.292 35.486 1.00 86.19 320 LEU A CA 1
ATOM 2517 C C . LEU A 1 320 ? -19.442 4.207 34.304 1.00 86.19 320 LEU A C 1
ATOM 2519 O O . LEU A 1 320 ? -20.227 4.337 33.367 1.00 86.19 320 LEU A O 1
ATOM 2523 N N . LEU A 1 321 ? -18.234 4.775 34.290 1.00 88.31 321 LEU A N 1
ATOM 2524 C CA . LEU A 1 321 ? -17.702 5.533 33.157 1.00 88.31 321 LEU A CA 1
ATOM 2525 C C . LEU A 1 321 ? -17.627 4.670 31.894 1.00 88.31 321 LEU A C 1
ATOM 2527 O O . LEU A 1 321 ? -18.074 5.081 30.825 1.00 88.31 321 LEU A O 1
ATOM 2531 N N . ALA A 1 322 ? -17.071 3.463 32.010 1.00 85.88 322 ALA A N 1
ATOM 2532 C CA . ALA A 1 322 ? -16.936 2.561 30.875 1.00 85.88 322 ALA A CA 1
ATOM 2533 C C . ALA A 1 322 ? -18.303 2.096 30.343 1.00 85.88 322 ALA A C 1
ATOM 2535 O O . ALA A 1 322 ? -18.456 1.915 29.136 1.00 85.88 322 ALA A O 1
ATOM 2536 N N . LEU A 1 323 ? -19.296 1.901 31.215 1.00 88.00 323 LEU A N 1
ATOM 2537 C CA . LEU A 1 323 ? -20.676 1.628 30.816 1.00 88.00 323 LEU A CA 1
ATOM 2538 C C . LEU A 1 323 ? -21.290 2.836 30.096 1.00 88.00 323 LEU A C 1
ATOM 2540 O O . LEU A 1 323 ? -21.798 2.683 28.989 1.00 88.00 323 LEU A O 1
ATOM 2544 N N . SER A 1 324 ? -21.164 4.031 30.677 1.00 91.00 324 SER A N 1
ATOM 2545 C CA . SER A 1 324 ? -21.686 5.289 30.123 1.00 91.00 324 SER A CA 1
ATOM 2546 C C . SER A 1 324 ? -21.153 5.556 28.717 1.00 91.00 324 SER A C 1
ATOM 2548 O O . SER A 1 324 ? -21.929 5.831 27.807 1.00 91.00 324 SER A O 1
ATOM 2550 N N . LEU A 1 325 ? -19.841 5.398 28.507 1.00 89.38 325 LEU A N 1
ATOM 2551 C CA . LEU A 1 325 ? -19.206 5.561 27.196 1.00 89.38 325 LEU A CA 1
ATOM 2552 C C . LEU A 1 325 ? -19.706 4.538 26.172 1.00 89.38 325 LEU A C 1
ATOM 2554 O O . LEU A 1 325 ? -19.966 4.897 25.026 1.00 89.38 325 LEU A O 1
ATOM 2558 N N . ARG A 1 326 ? -19.863 3.268 26.568 1.00 89.00 326 ARG A N 1
ATOM 2559 C CA . ARG A 1 326 ? -20.378 2.224 25.668 1.00 89.00 326 ARG A CA 1
ATOM 2560 C C . ARG A 1 326 ? -21.822 2.494 25.271 1.00 89.00 326 ARG A C 1
ATOM 2562 O O . ARG A 1 326 ? -22.133 2.435 24.087 1.00 89.00 326 ARG A O 1
ATOM 2569 N N . LEU A 1 327 ? -22.681 2.820 26.237 1.00 89.44 327 LEU A N 1
ATOM 2570 C CA . LEU A 1 327 ? -24.079 3.157 25.973 1.00 89.44 327 LEU A CA 1
ATOM 2571 C C . LEU A 1 327 ? -24.182 4.395 25.080 1.00 89.44 327 LEU A C 1
ATOM 2573 O O . LEU A 1 327 ? -24.916 4.363 24.099 1.00 89.44 327 LEU A O 1
ATOM 2577 N N . ALA A 1 328 ? -23.404 5.444 25.353 1.00 89.69 328 ALA A N 1
ATOM 2578 C CA . ALA A 1 328 ? -23.397 6.654 24.537 1.00 89.69 328 ALA A CA 1
ATOM 2579 C C . ALA A 1 328 ? -22.965 6.389 23.092 1.00 89.69 328 ALA A C 1
ATOM 2581 O O . ALA A 1 328 ? -23.598 6.886 22.167 1.00 89.69 328 ALA A O 1
ATOM 2582 N N . LEU A 1 329 ? -21.935 5.563 22.891 1.00 86.69 329 LEU A N 1
ATOM 2583 C CA . LEU A 1 329 ? -21.468 5.183 21.559 1.00 86.69 329 LEU A CA 1
ATOM 2584 C C . LEU A 1 329 ? -22.479 4.302 20.807 1.00 86.69 329 LEU A C 1
ATOM 2586 O O . LEU A 1 329 ? -22.612 4.415 19.590 1.00 86.69 329 LEU A O 1
ATOM 2590 N N . ILE A 1 330 ? -23.206 3.433 21.515 1.00 86.44 330 ILE A N 1
ATOM 2591 C CA . ILE A 1 330 ? -24.303 2.650 20.929 1.00 86.44 330 ILE A CA 1
ATOM 2592 C C . ILE A 1 330 ? -25.447 3.581 20.519 1.00 86.44 330 ILE A C 1
ATOM 2594 O O . ILE A 1 330 ? -25.938 3.489 19.397 1.00 86.44 330 ILE A O 1
ATOM 2598 N N . GLN A 1 331 ? -25.853 4.499 21.399 1.00 87.06 331 GLN A N 1
ATOM 2599 C CA . GLN A 1 331 ? -26.972 5.406 21.142 1.00 87.06 331 GLN A CA 1
ATOM 2600 C C . GLN A 1 331 ? -26.661 6.445 20.061 1.00 87.06 331 GLN A C 1
ATOM 2602 O O . GLN A 1 331 ? -27.536 6.738 19.247 1.00 87.06 331 GLN A O 1
ATOM 2607 N N . SER A 1 332 ? -25.429 6.959 19.987 1.00 82.50 332 SER A N 1
ATOM 2608 C CA . SER A 1 332 ? -25.041 7.892 18.923 1.00 82.50 332 SER A CA 1
ATOM 2609 C C . SER A 1 332 ? -25.103 7.234 17.544 1.00 82.50 332 SER A C 1
ATOM 2611 O O . SER A 1 332 ? -25.574 7.843 16.590 1.00 82.50 332 SER A O 1
ATOM 2613 N N . ARG A 1 333 ? -24.711 5.958 17.449 1.00 77.56 333 ARG A N 1
ATOM 2614 C CA . ARG A 1 333 ? -24.724 5.191 16.194 1.00 77.56 333 ARG A CA 1
ATOM 2615 C C . ARG A 1 333 ? -26.082 4.594 15.845 1.00 77.56 333 ARG A C 1
ATOM 2617 O O . ARG A 1 333 ? -26.324 4.289 14.679 1.00 77.56 333 ARG A O 1
ATOM 2624 N N . ALA A 1 334 ? -26.971 4.445 16.824 1.00 79.56 334 ALA A N 1
ATOM 2625 C CA . ALA A 1 334 ? -28.310 3.904 16.617 1.00 79.56 334 ALA A CA 1
ATOM 2626 C C . ALA A 1 334 ? -29.160 4.752 15.655 1.00 79.56 334 ALA A C 1
ATOM 2628 O O . ALA A 1 334 ? -30.035 4.206 14.983 1.00 79.56 334 ALA A O 1
ATOM 2629 N N . HIS A 1 335 ? -28.904 6.065 15.576 1.00 66.19 335 HIS A N 1
ATOM 2630 C CA . HIS A 1 335 ? -29.594 6.965 14.646 1.00 66.19 335 HIS A CA 1
ATOM 2631 C C . HIS A 1 335 ? -29.231 6.687 13.179 1.00 66.19 335 HIS A C 1
ATOM 2633 O O . HIS A 1 335 ? -30.116 6.678 12.327 1.00 66.19 335 HIS A O 1
ATOM 2639 N N . ASP A 1 336 ? -27.954 6.408 12.903 1.00 62.91 336 ASP A N 1
ATOM 2640 C CA . ASP A 1 336 ? -27.435 6.275 11.536 1.00 62.91 336 ASP A CA 1
ATOM 2641 C C . ASP A 1 336 ? -27.471 4.831 11.013 1.00 62.91 336 ASP A C 1
ATOM 2643 O O . ASP A 1 336 ? -27.600 4.600 9.811 1.00 62.91 336 ASP A O 1
ATOM 2647 N N . HIS A 1 337 ? -27.358 3.843 11.907 1.00 67.50 337 HIS A N 1
ATOM 2648 C CA . HIS A 1 337 ? -27.177 2.432 11.541 1.00 67.50 337 HIS A CA 1
ATOM 2649 C C . HIS A 1 337 ? -28.271 1.494 12.073 1.00 67.50 337 HIS A C 1
ATOM 2651 O O . HIS A 1 337 ? -28.192 0.281 11.874 1.00 67.50 337 HIS A O 1
ATOM 2657 N N . GLY A 1 338 ? -29.305 2.038 12.722 1.00 72.25 338 GLY A N 1
ATOM 2658 C CA . GLY A 1 338 ? -30.361 1.256 13.363 1.00 72.25 338 GLY A CA 1
ATOM 2659 C C . GLY A 1 338 ? -29.939 0.652 14.710 1.00 72.25 338 GLY A C 1
ATOM 2660 O O . GLY A 1 338 ? -28.784 0.722 15.127 1.00 72.25 338 GLY A O 1
ATOM 2661 N N . ARG A 1 339 ? -30.906 0.070 15.428 1.00 82.38 339 ARG A N 1
ATOM 2662 C CA . ARG A 1 339 ? -30.721 -0.474 16.785 1.00 82.38 339 ARG A CA 1
ATOM 2663 C C . ARG A 1 339 ? -30.529 -1.988 16.738 1.00 82.38 339 ARG A C 1
ATOM 2665 O O . ARG A 1 339 ? -31.437 -2.711 16.338 1.00 82.38 339 ARG A O 1
ATOM 2672 N N . ALA A 1 340 ? -29.366 -2.469 17.171 1.00 82.31 340 ALA A N 1
ATOM 2673 C CA . ALA A 1 340 ? -29.105 -3.895 17.380 1.00 82.31 340 ALA A CA 1
ATOM 2674 C C . ALA A 1 340 ? -29.406 -4.290 18.837 1.00 82.31 340 ALA A C 1
ATOM 2676 O O . ALA A 1 340 ? -29.169 -3.457 19.708 1.00 82.31 340 ALA A O 1
ATOM 2677 N N . PRO A 1 341 ? -29.866 -5.519 19.141 1.00 87.56 341 PRO A N 1
ATOM 2678 C CA . PRO A 1 341 ? -30.084 -5.963 20.520 1.00 87.56 341 PRO A CA 1
ATOM 2679 C C . PRO A 1 341 ? -28.811 -5.869 21.370 1.00 87.56 341 PRO A C 1
ATOM 2681 O O . PRO A 1 341 ? -27.732 -6.270 20.933 1.00 87.56 341 PRO A O 1
ATOM 2684 N N . LEU A 1 342 ? -28.938 -5.356 22.593 1.00 90.31 342 LEU A N 1
ATOM 2685 C CA . LEU A 1 342 ? -27.839 -5.203 23.541 1.00 90.31 342 LEU A CA 1
ATOM 2686 C C . LEU A 1 342 ? -27.860 -6.351 24.550 1.00 90.31 342 LEU A C 1
ATOM 2688 O O . LEU A 1 342 ? -28.856 -6.530 25.241 1.00 90.31 342 LEU A O 1
ATOM 2692 N N . ILE A 1 343 ? -26.760 -7.093 24.670 1.00 90.75 343 ILE A N 1
ATOM 2693 C CA . ILE A 1 343 ? -26.596 -8.134 25.694 1.00 90.75 343 ILE A CA 1
ATOM 2694 C C . ILE A 1 343 ? -25.631 -7.612 26.757 1.00 90.75 343 ILE A C 1
ATOM 2696 O O . ILE A 1 343 ? -24.495 -7.252 26.444 1.00 90.75 343 ILE A O 1
ATOM 2700 N N . LEU A 1 344 ? -26.088 -7.559 28.003 1.00 87.75 344 LEU A N 1
ATOM 2701 C CA . LEU A 1 344 ? -25.322 -7.106 29.158 1.00 87.75 344 LEU A CA 1
ATOM 2702 C C . LEU A 1 344 ? -25.125 -8.282 30.113 1.00 87.75 344 LEU A C 1
ATOM 2704 O O . LEU A 1 344 ? -26.104 -8.829 30.604 1.00 87.75 344 LEU A O 1
ATOM 2708 N N . ASP A 1 345 ? -23.873 -8.660 30.363 1.00 85.62 345 ASP A N 1
ATOM 2709 C CA . ASP A 1 345 ? -23.507 -9.795 31.220 1.00 85.62 345 ASP A CA 1
ATOM 2710 C C . ASP A 1 345 ? -22.790 -9.298 32.482 1.00 85.62 345 ASP A C 1
ATOM 2712 O O . ASP A 1 345 ? -21.674 -8.781 32.409 1.00 85.62 345 ASP A O 1
ATOM 2716 N N . ASP A 1 346 ? -23.488 -9.383 33.614 1.00 78.25 346 ASP A N 1
ATOM 2717 C CA . ASP A 1 346 ? -23.045 -9.054 34.974 1.00 78.25 346 ASP A CA 1
ATOM 2718 C C . ASP A 1 346 ? -22.272 -7.727 35.094 1.00 78.25 346 ASP A C 1
ATOM 2720 O O . ASP A 1 346 ? -21.181 -7.624 35.658 1.00 78.25 346 ASP A O 1
ATOM 2724 N N . VAL A 1 347 ? -22.858 -6.665 34.536 1.00 74.12 347 VAL A N 1
ATOM 2725 C CA . VAL A 1 347 ? -22.238 -5.329 34.442 1.00 74.12 347 VAL A CA 1
ATOM 2726 C C . VAL A 1 347 ? -22.000 -4.683 35.823 1.00 74.12 347 VAL A C 1
ATOM 2728 O O . VAL A 1 347 ? -21.153 -3.796 35.966 1.00 74.12 347 VAL A O 1
ATOM 2731 N N . PHE A 1 348 ? -22.686 -5.155 36.866 1.00 66.50 348 PHE A N 1
ATOM 2732 C CA . PHE A 1 348 ? -22.573 -4.666 38.240 1.00 66.50 348 PHE A CA 1
ATOM 2733 C C . PHE A 1 348 ? -21.446 -5.366 39.009 1.00 66.50 348 PHE A C 1
ATOM 2735 O O . PHE A 1 348 ? -21.673 -6.278 39.793 1.00 66.50 348 PHE A O 1
ATOM 2742 N N . ILE A 1 349 ? -20.196 -4.932 38.821 1.00 55.28 349 ILE A N 1
ATOM 2743 C CA . ILE A 1 349 ? -19.047 -5.580 39.496 1.00 55.28 349 ILE A CA 1
ATOM 2744 C C . ILE A 1 349 ? -18.763 -5.006 40.908 1.00 55.28 349 ILE A C 1
ATOM 2746 O O . ILE A 1 349 ? -17.914 -5.540 41.614 1.00 55.28 349 ILE A O 1
ATOM 2750 N N . SER A 1 350 ? -19.435 -3.930 41.341 1.00 53.12 350 SER A N 1
ATOM 2751 C CA . SER A 1 350 ? -19.358 -3.348 42.704 1.00 53.12 350 SER A CA 1
ATOM 2752 C C . SER A 1 350 ? -20.151 -2.031 42.732 1.00 53.12 350 SER A C 1
ATOM 2754 O O . SER A 1 350 ? -19.555 -0.958 42.845 1.00 53.12 350 SER A O 1
ATOM 2756 N N . ALA A 1 351 ? -21.465 -2.079 42.522 1.00 53.41 351 ALA A N 1
ATOM 2757 C CA . ALA A 1 351 ? -22.310 -0.895 42.660 1.00 53.41 351 ALA A CA 1
ATOM 2758 C C . ALA A 1 351 ? -22.995 -0.939 44.029 1.00 53.41 351 ALA A C 1
ATOM 2760 O O . ALA A 1 351 ? -23.585 -1.959 44.377 1.00 53.41 351 ALA A O 1
ATOM 2761 N N . ASP A 1 352 ? -22.914 0.149 44.796 1.00 68.75 352 ASP A N 1
ATOM 2762 C CA . ASP A 1 352 ? -23.787 0.327 45.957 1.00 68.75 352 ASP A CA 1
ATOM 2763 C C . ASP A 1 352 ? -25.252 0.325 45.483 1.00 68.75 352 ASP A C 1
ATOM 2765 O O . ASP A 1 352 ? -25.533 0.614 44.314 1.00 68.75 352 ASP A O 1
ATOM 2769 N N . LYS A 1 353 ? -26.196 -0.013 46.372 1.00 73.50 353 LYS A N 1
ATOM 2770 C CA . LYS A 1 353 ? -27.617 -0.210 46.023 1.00 73.50 353 LYS A CA 1
ATOM 2771 C C . LYS A 1 353 ? -28.202 0.955 45.207 1.00 73.50 353 LYS A C 1
ATOM 2773 O O . LYS A 1 353 ? -28.938 0.722 44.251 1.00 73.50 353 LYS A O 1
ATOM 2778 N N . ASP A 1 354 ? -27.808 2.182 45.532 1.00 78.62 354 ASP A N 1
ATOM 2779 C CA . ASP A 1 354 ? -28.267 3.401 44.858 1.00 78.62 354 ASP A CA 1
ATOM 2780 C C . ASP A 1 354 ? -27.749 3.495 43.410 1.00 78.62 354 ASP A C 1
ATOM 2782 O O . ASP A 1 354 ? -28.501 3.803 42.485 1.00 78.62 354 ASP A O 1
ATOM 2786 N N . ALA A 1 355 ? -26.482 3.138 43.172 1.00 76.12 355 ALA A N 1
ATOM 2787 C CA . ALA A 1 355 ? -25.897 3.116 41.831 1.00 76.12 355 ALA A CA 1
ATOM 2788 C C . ALA A 1 355 ? -26.483 1.986 40.965 1.00 76.12 355 ALA A C 1
ATOM 2790 O O . ALA A 1 355 ? -26.638 2.146 39.749 1.00 76.12 355 ALA A O 1
ATOM 2791 N N . ALA A 1 356 ? -26.840 0.852 41.578 1.00 80.75 356 ALA A N 1
ATOM 2792 C CA . ALA A 1 356 ? -27.550 -0.225 40.895 1.00 80.75 356 ALA A CA 1
ATOM 2793 C C . ALA A 1 356 ? -28.939 0.239 40.429 1.00 80.75 356 ALA A C 1
ATOM 2795 O O . ALA A 1 356 ? -29.265 0.088 39.252 1.00 80.75 356 ALA A O 1
ATOM 2796 N N . GLN A 1 357 ? -29.708 0.889 41.309 1.00 85.56 357 GLN A N 1
ATOM 2797 C CA . GLN A 1 357 ? -31.011 1.470 40.970 1.00 85.56 357 GLN A CA 1
ATOM 2798 C C . GLN A 1 357 ? -30.908 2.487 39.827 1.00 85.56 357 GLN A C 1
ATOM 2800 O O . GLN A 1 357 ? -31.582 2.321 38.812 1.00 85.56 357 GLN A O 1
ATOM 2805 N N . ALA A 1 358 ? -29.993 3.458 39.930 1.00 86.56 358 ALA A N 1
ATOM 2806 C CA . ALA A 1 358 ? -29.789 4.472 38.894 1.00 86.56 358 ALA A CA 1
ATOM 2807 C C . ALA A 1 358 ? -29.402 3.868 37.530 1.00 86.56 358 ALA A C 1
ATOM 2809 O O . ALA A 1 358 ? -29.795 4.373 36.477 1.00 86.56 358 ALA A O 1
ATOM 2810 N N . THR A 1 359 ? -28.640 2.770 37.533 1.00 87.69 359 THR A N 1
ATOM 2811 C CA . THR A 1 359 ? -28.276 2.065 36.298 1.00 87.69 359 THR A CA 1
ATOM 2812 C C . THR A 1 359 ? -29.470 1.348 35.685 1.00 87.69 359 THR A C 1
ATOM 2814 O O . THR A 1 359 ? -29.647 1.413 34.471 1.00 87.69 359 THR A O 1
ATOM 2817 N N . VAL A 1 360 ? -30.296 0.679 36.494 1.00 88.94 360 VAL A N 1
ATOM 2818 C CA . VAL A 1 360 ? -31.512 0.020 35.999 1.00 88.94 360 VAL A CA 1
ATOM 2819 C C . VAL A 1 360 ? -32.479 1.047 35.409 1.00 88.94 360 VAL A C 1
ATOM 2821 O O . VAL A 1 360 ? -32.972 0.831 34.305 1.00 88.94 360 VAL A O 1
ATOM 2824 N N . ASP A 1 361 ? -32.669 2.191 36.072 1.00 89.62 361 ASP A N 1
ATOM 2825 C CA . ASP A 1 361 ? -33.491 3.293 35.554 1.00 89.62 361 ASP A CA 1
ATOM 2826 C C . ASP A 1 361 ? -32.985 3.788 34.193 1.00 89.62 361 ASP A C 1
ATOM 2828 O O . ASP A 1 361 ? -33.751 3.914 33.239 1.00 89.62 361 ASP A O 1
ATOM 2832 N N . LEU A 1 362 ? -31.669 3.988 34.063 1.00 90.56 362 LEU A N 1
ATOM 2833 C CA . LEU A 1 362 ? -31.061 4.386 32.796 1.00 90.56 362 LEU A CA 1
ATOM 2834 C C . LEU A 1 362 ? -31.277 3.338 31.690 1.00 90.56 362 LEU A C 1
ATOM 2836 O O . LEU A 1 362 ? -31.562 3.695 30.545 1.00 90.56 362 LEU A O 1
ATOM 2840 N N . LEU A 1 363 ? -31.125 2.049 32.003 1.00 91.81 363 LEU A N 1
ATOM 2841 C CA . LEU A 1 363 ? -31.335 0.974 31.031 1.00 91.81 363 LEU A CA 1
ATOM 2842 C C . LEU A 1 363 ? -32.798 0.895 30.580 1.00 91.81 363 LEU A C 1
ATOM 2844 O O . LEU A 1 363 ? -33.044 0.655 29.398 1.00 91.81 363 LEU A O 1
ATOM 2848 N N . LEU A 1 364 ? -33.754 1.130 31.480 1.00 91.25 364 LEU A N 1
ATOM 2849 C CA . LEU A 1 364 ? -35.175 1.165 31.139 1.00 91.25 364 LEU A CA 1
ATOM 2850 C C . LEU A 1 364 ? -35.513 2.315 30.202 1.00 91.25 364 LEU A C 1
ATOM 2852 O O . LEU A 1 364 ? -36.155 2.084 29.187 1.00 91.25 364 LEU A O 1
ATOM 2856 N N . GLU A 1 365 ? -35.002 3.516 30.450 1.00 90.62 365 GLU A N 1
ATOM 2857 C CA . GLU A 1 365 ? -35.213 4.643 29.534 1.00 90.62 365 GLU A CA 1
ATOM 2858 C C . GLU A 1 365 ? -34.602 4.395 28.151 1.00 90.62 365 GLU A C 1
ATOM 2860 O O . GLU A 1 365 ? -35.193 4.701 27.109 1.00 90.62 365 GLU A O 1
ATOM 2865 N N . ILE A 1 366 ? -33.405 3.800 28.116 1.00 90.19 366 ILE A N 1
ATOM 2866 C CA . ILE A 1 366 ? -32.789 3.393 26.853 1.00 90.19 366 ILE A CA 1
ATOM 2867 C C . ILE A 1 366 ? -33.683 2.353 26.160 1.00 90.19 366 ILE A C 1
ATOM 2869 O O . ILE A 1 366 ? -33.910 2.466 24.952 1.00 90.19 366 ILE A O 1
ATOM 2873 N N . SER A 1 367 ? -34.244 1.400 26.907 1.00 90.88 367 SER A N 1
ATOM 2874 C CA . SER A 1 367 ? -35.188 0.403 26.394 1.00 90.88 367 SER A CA 1
ATOM 2875 C C . SER A 1 367 ? -36.459 1.037 25.821 1.00 90.88 367 SER A C 1
ATOM 2877 O O . SER A 1 367 ? -36.829 0.746 24.681 1.00 90.88 367 SER A O 1
ATOM 2879 N N . GLU A 1 368 ? -37.062 1.989 26.536 1.00 89.25 368 GLU A N 1
ATOM 2880 C CA . GLU A 1 368 ? -38.246 2.748 26.110 1.00 89.25 368 GLU A CA 1
ATOM 2881 C C . GLU A 1 368 ? -38.016 3.521 24.810 1.00 89.25 368 GLU A C 1
ATOM 2883 O O . GLU A 1 368 ? -38.923 3.652 23.987 1.00 89.25 368 GLU A O 1
ATOM 2888 N N . SER A 1 369 ? -36.784 3.973 24.563 1.00 84.31 369 SER A N 1
ATOM 2889 C CA . SER A 1 369 ? -36.430 4.615 23.294 1.00 84.31 369 SER A CA 1
ATOM 2890 C C . SER A 1 369 ? -36.397 3.646 22.094 1.00 84.31 369 SER A C 1
ATOM 2892 O O . SER A 1 369 ? -36.176 4.078 20.963 1.00 84.31 369 SER A O 1
ATOM 2894 N N . GLY A 1 370 ? -36.621 2.345 22.318 1.00 86.50 370 GLY A N 1
ATOM 2895 C CA . GLY A 1 370 ? -36.700 1.292 21.301 1.00 86.50 370 GLY A CA 1
ATOM 2896 C C . GLY A 1 370 ? -35.466 0.387 21.233 1.00 86.50 370 GLY A C 1
ATOM 2897 O O . GLY A 1 370 ? -35.278 -0.327 20.250 1.00 86.50 370 GLY A O 1
ATOM 2898 N N . GLN A 1 371 ? -34.571 0.447 22.223 1.00 90.00 371 GLN A N 1
ATOM 2899 C CA . GLN A 1 371 ? -33.376 -0.396 22.294 1.00 90.00 371 GLN A CA 1
ATOM 2900 C C . GLN A 1 371 ? -33.721 -1.730 22.965 1.00 90.00 371 GLN A C 1
ATOM 2902 O O . GLN A 1 371 ? -34.018 -1.760 24.150 1.00 90.00 371 GLN A O 1
ATOM 2907 N N . GLN A 1 372 ? -33.626 -2.859 22.262 1.00 91.44 372 GLN A N 1
ATOM 2908 C CA . GLN A 1 372 ? -33.772 -4.152 22.938 1.00 91.44 372 GLN A CA 1
ATOM 2909 C C . GLN A 1 372 ? -32.559 -4.404 23.846 1.00 91.44 372 GLN A C 1
ATOM 2911 O O . GLN A 1 372 ? -31.419 -4.263 23.393 1.00 91.44 372 GLN A O 1
ATOM 2916 N N . ILE A 1 373 ? -32.804 -4.781 25.105 1.00 91.75 373 ILE A N 1
ATOM 2917 C CA . ILE A 1 373 ? -31.770 -5.109 26.094 1.00 91.75 373 ILE A CA 1
ATOM 2918 C C . ILE A 1 373 ? -32.067 -6.486 26.694 1.00 91.75 373 ILE A C 1
ATOM 2920 O O . ILE A 1 373 ? -33.171 -6.741 27.166 1.00 91.75 373 ILE A O 1
ATOM 2924 N N . VAL A 1 374 ? -31.069 -7.365 26.682 1.00 91.62 374 VAL A N 1
ATOM 2925 C CA . VAL A 1 374 ? -31.050 -8.650 27.382 1.00 91.62 374 VAL A CA 1
ATOM 2926 C C . VAL A 1 374 ? -30.008 -8.541 28.486 1.00 91.62 374 VAL A C 1
ATOM 2928 O O . VAL A 1 374 ? -28.824 -8.361 28.206 1.00 91.62 374 VAL A O 1
ATOM 2931 N N . PHE A 1 375 ? -30.450 -8.621 29.737 1.00 89.38 375 PHE A N 1
ATOM 2932 C CA . PHE A 1 375 ? -29.582 -8.505 30.903 1.00 89.38 375 PHE A CA 1
ATOM 2933 C C . PHE A 1 375 ? -29.415 -9.868 31.575 1.00 89.38 375 PHE A C 1
ATOM 2935 O O . PHE A 1 375 ? -30.400 -10.531 31.892 1.00 89.38 375 PHE A O 1
ATOM 2942 N N . LEU A 1 376 ? -28.170 -10.281 31.787 1.00 88.62 376 LEU A N 1
ATOM 2943 C CA . LEU A 1 376 ? -27.794 -11.515 32.464 1.00 88.62 376 LEU A CA 1
ATOM 2944 C C . LEU A 1 376 ? -27.078 -11.146 33.761 1.00 88.62 376 LEU A C 1
ATOM 2946 O O . LEU A 1 376 ? -26.148 -10.341 33.758 1.00 88.62 376 LEU A O 1
ATOM 2950 N N . THR A 1 377 ? -27.502 -11.727 34.879 1.00 85.44 377 THR A N 1
ATOM 2951 C CA . THR A 1 377 ? -26.810 -11.564 36.159 1.00 85.44 377 THR A CA 1
ATOM 2952 C C . THR A 1 377 ? -26.984 -12.792 37.031 1.00 85.44 377 THR A C 1
ATOM 2954 O O . THR A 1 377 ? -27.975 -13.513 36.932 1.00 85.44 377 THR A O 1
ATOM 2957 N N . SER A 1 378 ? -25.990 -13.020 37.886 1.00 83.75 378 SER A N 1
ATOM 2958 C CA . SER A 1 378 ? -26.030 -14.037 38.939 1.00 83.75 378 SER A CA 1
ATOM 2959 C C . SER A 1 378 ? -26.383 -13.453 40.315 1.00 83.75 378 SER A C 1
ATOM 2961 O O . SER A 1 378 ? -26.469 -14.192 41.294 1.00 83.75 378 SER A O 1
ATOM 2963 N N . GLN A 1 379 ? -26.575 -12.133 40.398 1.00 82.38 379 GLN A N 1
ATOM 2964 C CA . GLN A 1 379 ? -26.754 -11.385 41.639 1.00 82.38 379 GLN A CA 1
ATOM 2965 C C . GLN A 1 379 ? -28.247 -11.209 41.961 1.00 82.38 379 GLN A C 1
ATOM 2967 O O . GLN A 1 379 ? -28.992 -10.559 41.223 1.00 82.38 379 GLN A O 1
ATOM 2972 N N . ALA A 1 380 ? -28.696 -11.814 43.067 1.00 80.75 380 ALA A N 1
ATOM 2973 C CA . ALA A 1 380 ? -30.109 -11.827 43.459 1.00 80.75 380 ALA A CA 1
ATOM 2974 C C . ALA A 1 380 ? -30.638 -10.431 43.838 1.00 80.75 380 ALA A C 1
ATOM 2976 O O . ALA A 1 380 ? -31.771 -10.080 43.519 1.00 80.75 380 ALA A O 1
ATOM 2977 N N . ASP A 1 381 ? -29.804 -9.609 44.464 1.00 80.94 381 ASP A N 1
ATOM 2978 C CA . ASP A 1 381 ? -30.086 -8.214 44.796 1.00 80.94 381 ASP A CA 1
ATOM 2979 C C . ASP A 1 381 ? -30.306 -7.350 43.549 1.00 80.94 381 ASP A C 1
ATOM 2981 O O . ASP A 1 381 ? -31.245 -6.559 43.519 1.00 80.94 381 ASP A O 1
ATOM 2985 N N . VAL A 1 382 ? -29.523 -7.545 42.484 1.00 82.38 382 VAL A N 1
ATOM 2986 C CA . VAL A 1 382 ? -29.754 -6.864 41.199 1.00 82.38 382 VAL A CA 1
ATOM 2987 C C . VAL A 1 382 ? -31.070 -7.322 40.569 1.00 82.38 382 VAL A C 1
ATOM 2989 O O . VAL A 1 382 ? -31.837 -6.489 40.091 1.00 82.38 382 VAL A O 1
ATOM 2992 N N . SER A 1 383 ? -31.368 -8.627 40.593 1.00 83.81 383 SER A N 1
ATOM 2993 C CA . SER A 1 383 ? -32.638 -9.139 40.058 1.00 83.81 383 SER A CA 1
ATOM 2994 C C . SER A 1 383 ? -33.853 -8.547 40.781 1.00 83.81 383 SER A C 1
ATOM 2996 O O . SER A 1 383 ? -34.807 -8.141 40.125 1.00 83.81 383 SER A O 1
ATOM 2998 N N . GLN A 1 384 ? -33.770 -8.366 42.103 1.00 84.00 384 GLN A N 1
ATOM 2999 C CA . GLN A 1 384 ? -34.823 -7.733 42.895 1.00 84.00 384 GLN A CA 1
ATOM 3000 C C . GLN A 1 384 ? -35.067 -6.274 42.469 1.00 84.00 384 GLN A C 1
ATOM 3002 O O . GLN A 1 384 ? -36.209 -5.832 42.415 1.00 84.00 384 GLN A O 1
ATOM 3007 N N . VAL A 1 385 ? -34.017 -5.530 42.101 1.00 86.94 385 VAL A N 1
ATOM 3008 C CA . VAL A 1 385 ? -34.137 -4.142 41.606 1.00 86.94 385 VAL A CA 1
ATOM 3009 C C . VAL A 1 385 ? -34.889 -4.066 40.268 1.00 86.94 385 VAL A C 1
ATOM 3011 O O . VAL A 1 385 ? -35.608 -3.091 40.029 1.00 86.94 385 VAL A O 1
ATOM 3014 N N . PHE A 1 386 ? -34.735 -5.074 39.401 1.00 87.44 386 PHE A N 1
ATOM 3015 C CA . PHE A 1 386 ? -35.517 -5.211 38.165 1.00 87.44 386 PHE A CA 1
ATOM 3016 C C . PHE A 1 386 ? -36.962 -5.658 38.447 1.00 87.44 386 PHE A C 1
ATOM 3018 O O . PHE A 1 386 ? -37.884 -5.169 37.797 1.00 87.44 386 PHE A O 1
ATOM 3025 N N . GLU A 1 387 ? -37.165 -6.534 39.435 1.00 87.06 387 GLU A N 1
ATOM 3026 C CA . GLU A 1 387 ? -38.489 -7.016 39.855 1.00 87.06 387 GLU A CA 1
ATOM 3027 C C . GLU A 1 387 ? -39.340 -5.878 40.431 1.00 87.06 387 GLU A C 1
ATOM 3029 O O . GLU A 1 387 ? -40.499 -5.722 40.064 1.00 87.06 387 GLU A O 1
ATOM 3034 N N . GLU A 1 388 ? -38.736 -5.009 41.249 1.00 88.44 388 GLU A N 1
ATOM 3035 C CA . GLU A 1 388 ? -39.359 -3.792 41.795 1.00 88.44 388 GLU A CA 1
ATOM 3036 C C . GLU A 1 388 ? -39.853 -2.811 40.709 1.00 88.44 388 GLU A C 1
ATOM 3038 O O . GLU A 1 388 ? -40.639 -1.913 41.007 1.00 88.44 388 GLU A O 1
ATOM 3043 N N . ARG A 1 389 ? -39.388 -2.962 39.461 1.00 87.31 389 ARG A N 1
ATOM 3044 C CA . ARG A 1 389 ? -39.735 -2.125 38.300 1.00 87.31 389 ARG A CA 1
ATOM 3045 C C . ARG A 1 389 ? -40.591 -2.865 37.265 1.00 87.31 389 ARG A C 1
ATOM 3047 O O . ARG A 1 389 ? -40.659 -2.432 36.117 1.00 87.31 389 ARG A O 1
ATOM 3054 N N . ASP A 1 390 ? -41.216 -3.976 37.659 1.00 85.50 390 ASP A N 1
ATOM 3055 C CA . ASP A 1 390 ? -42.091 -4.807 36.818 1.00 85.50 390 ASP A CA 1
ATOM 3056 C C . ASP A 1 390 ? -41.421 -5.310 35.518 1.00 85.50 390 ASP A C 1
ATOM 3058 O O . ASP A 1 390 ? -42.072 -5.522 34.489 1.00 85.50 390 ASP A O 1
ATOM 3062 N N . VAL A 1 391 ? -40.099 -5.518 35.537 1.00 87.25 391 VAL A N 1
ATOM 3063 C CA . VAL A 1 391 ? -39.357 -6.031 34.376 1.00 87.25 391 VAL A CA 1
ATOM 3064 C C . VAL A 1 391 ? -39.497 -7.555 34.297 1.00 87.25 391 VAL A C 1
ATOM 3066 O O . VAL A 1 391 ? -39.368 -8.227 35.320 1.00 87.25 391 VAL A O 1
ATOM 3069 N N . PRO A 1 392 ? -39.710 -8.150 33.106 1.00 84.62 392 PRO A N 1
ATOM 3070 C CA . PRO A 1 392 ? -39.787 -9.601 32.970 1.00 84.62 392 PRO A CA 1
ATOM 3071 C C . PRO A 1 392 ? -38.464 -10.278 33.353 1.00 84.62 392 PRO A C 1
ATOM 3073 O O . PRO A 1 392 ? -37.466 -10.148 32.642 1.00 84.62 392 PRO A O 1
ATOM 3076 N N . ILE A 1 393 ? -38.467 -11.044 34.445 1.00 85.88 393 ILE A N 1
ATOM 3077 C CA . ILE A 1 393 ? -37.323 -11.849 34.890 1.00 85.88 393 ILE A CA 1
ATOM 3078 C C . ILE A 1 393 ? -37.565 -13.306 34.503 1.00 85.88 393 ILE A C 1
ATOM 3080 O O . ILE A 1 393 ? -38.671 -13.824 34.644 1.00 85.88 393 ILE A O 1
ATOM 3084 N N . ARG A 1 394 ? -36.522 -13.970 34.000 1.00 83.88 394 ARG A N 1
ATOM 3085 C CA . ARG A 1 394 ? -36.536 -15.408 33.717 1.00 83.88 394 ARG A CA 1
ATOM 3086 C C . ARG A 1 394 ? -35.365 -16.078 34.410 1.00 83.88 394 ARG A C 1
ATOM 3088 O O . ARG A 1 394 ? -34.219 -15.679 34.207 1.00 83.88 394 ARG A O 1
ATOM 3095 N N . LEU A 1 395 ? -35.656 -17.114 35.188 1.00 81.81 395 LEU A N 1
ATOM 3096 C CA . LEU A 1 395 ? -34.638 -18.003 35.730 1.00 81.81 395 LEU A CA 1
ATOM 3097 C C . LEU A 1 395 ? -34.292 -19.052 34.667 1.00 81.81 395 LEU A C 1
ATOM 3099 O O . LEU A 1 395 ? -35.180 -19.645 34.061 1.00 81.81 395 LEU A O 1
ATOM 3103 N N . LEU A 1 396 ? -32.999 -19.282 34.428 1.00 76.50 396 LEU A N 1
ATOM 3104 C CA . LEU A 1 396 ? -32.537 -20.213 33.386 1.00 76.50 396 LEU A CA 1
ATOM 3105 C C . LEU A 1 396 ? -32.909 -21.684 33.666 1.00 76.50 396 LEU A C 1
ATOM 3107 O O . LEU A 1 396 ? -32.869 -22.493 32.744 1.00 76.50 396 LEU A O 1
ATOM 3111 N N . ASP A 1 397 ? -33.289 -22.012 34.905 1.00 69.06 397 ASP A N 1
ATOM 3112 C CA . ASP A 1 397 ? -33.642 -23.367 35.350 1.00 69.06 397 ASP A CA 1
ATOM 3113 C C . ASP A 1 397 ? -35.165 -23.651 35.346 1.00 69.06 397 ASP A C 1
ATOM 3115 O O . ASP A 1 397 ? -35.592 -24.724 35.778 1.00 69.06 397 ASP A O 1
ATOM 3119 N N . GLU A 1 398 ? -36.006 -22.720 34.879 1.00 61.09 398 GLU A N 1
ATOM 3120 C CA . GLU A 1 398 ? -37.461 -22.926 34.796 1.00 61.09 398 GLU A CA 1
ATOM 3121 C C . GLU A 1 398 ? -37.887 -23.675 33.515 1.00 61.09 398 GLU A C 1
ATOM 3123 O O . GLU A 1 398 ? -37.303 -23.469 32.448 1.00 61.09 398 GLU A O 1
ATOM 3128 N N . PRO A 1 399 ? -38.912 -24.551 33.585 1.00 56.28 399 PRO A N 1
ATOM 3129 C CA . PRO A 1 399 ? -39.422 -25.267 32.417 1.00 56.28 399 PRO A CA 1
ATOM 3130 C C . PRO A 1 399 ? -40.028 -24.306 31.380 1.00 56.28 399 PRO A C 1
ATOM 3132 O O . PRO A 1 399 ? -40.670 -23.320 31.740 1.00 56.28 399 PRO A O 1
ATOM 3135 N N . GLU A 1 400 ? -39.848 -24.625 30.092 1.00 49.38 400 GLU A N 1
ATOM 3136 C CA . GLU A 1 400 ? -40.394 -23.878 28.948 1.00 49.38 400 GLU A CA 1
ATOM 3137 C C . GLU A 1 400 ? -41.895 -23.584 29.130 1.00 49.38 400 GLU A C 1
ATOM 3139 O O . GLU A 1 400 ? -42.730 -24.490 29.124 1.00 49.38 400 GLU A O 1
ATOM 3144 N N . LEU A 1 401 ? -42.247 -22.304 29.277 1.00 57.00 401 LEU A N 1
ATOM 3145 C CA . LEU A 1 401 ? -43.622 -21.842 29.102 1.00 57.00 401 LEU A CA 1
ATOM 3146 C C . LEU A 1 401 ? -44.008 -21.982 27.628 1.00 57.00 401 LEU A C 1
ATOM 3148 O O . LEU A 1 401 ? -43.210 -21.629 26.757 1.00 57.00 401 LEU A O 1
ATOM 3152 N N . GLU A 1 402 ? -45.235 -22.457 27.378 1.00 52.53 402 GLU A N 1
ATOM 3153 C CA . GLU A 1 402 ? -45.843 -22.555 26.047 1.00 52.53 402 GLU A CA 1
ATOM 3154 C C . GLU A 1 402 ? -45.537 -21.292 25.236 1.00 52.53 402 GLU A C 1
ATOM 3156 O O . GLU A 1 402 ? -45.941 -20.184 25.604 1.00 52.53 402 GLU A O 1
ATOM 3161 N N . GLU A 1 403 ? -44.788 -21.463 24.144 1.00 45.94 403 GLU A N 1
ATOM 3162 C CA . GLU A 1 403 ? -44.511 -20.399 23.190 1.00 45.94 403 GLU A CA 1
ATOM 3163 C C . GLU A 1 403 ? -45.852 -19.825 22.725 1.00 45.94 403 GLU A C 1
ATOM 3165 O O . GLU A 1 403 ? -46.569 -20.442 21.935 1.00 45.94 403 GLU A O 1
ATOM 3170 N N . THR A 1 404 ? -46.218 -18.629 23.194 1.00 52.44 404 THR A N 1
ATOM 3171 C CA . THR A 1 404 ? -47.197 -17.847 22.445 1.00 52.44 404 THR A CA 1
ATOM 3172 C C . THR A 1 404 ? -46.513 -17.529 21.120 1.00 52.44 404 THR A C 1
ATOM 3174 O O . THR A 1 404 ? -45.446 -16.907 21.130 1.00 52.44 404 THR A O 1
ATOM 3177 N N . PRO A 1 405 ? -47.038 -18.013 19.979 1.00 44.91 405 PRO A N 1
ATOM 3178 C CA . PRO A 1 405 ? -46.367 -17.843 18.708 1.00 44.91 405 PRO A CA 1
ATOM 3179 C C . PRO A 1 405 ? -46.275 -16.347 18.442 1.00 44.91 405 PRO A C 1
ATOM 3181 O O . PRO A 1 405 ? -47.281 -15.685 18.176 1.00 44.91 405 PRO A O 1
ATOM 3184 N N . ILE A 1 406 ? -45.060 -15.807 18.543 1.00 50.91 406 ILE A N 1
ATOM 3185 C CA . ILE A 1 406 ? -44.755 -14.475 18.044 1.00 50.91 406 ILE A CA 1
ATOM 3186 C C . ILE A 1 406 ? -45.140 -14.537 16.564 1.00 50.91 406 ILE A C 1
ATOM 3188 O O . ILE A 1 406 ? -44.605 -15.396 15.854 1.00 50.91 406 ILE A O 1
ATOM 3192 N N . PRO A 1 407 ? -46.097 -13.721 16.083 1.00 50.06 407 PRO A N 1
ATOM 3193 C CA . PRO A 1 407 ? -46.441 -13.729 14.676 1.00 50.06 407 PRO A CA 1
ATOM 3194 C C . PRO A 1 407 ? -45.158 -13.416 13.918 1.00 50.06 407 PRO A C 1
ATOM 3196 O O . PRO A 1 407 ? -44.597 -12.329 14.057 1.00 50.06 407 PRO A O 1
ATOM 3199 N N . ILE A 1 408 ? -44.671 -14.409 13.171 1.00 46.00 408 ILE A N 1
ATOM 3200 C CA . ILE A 1 408 ? -43.549 -14.255 12.254 1.00 46.00 408 ILE A CA 1
ATOM 3201 C C . ILE A 1 408 ? -43.869 -12.990 11.458 1.00 46.00 408 ILE A C 1
ATOM 3203 O O . ILE A 1 408 ? -44.939 -12.957 10.837 1.00 46.00 408 ILE A O 1
ATOM 3207 N N . PRO A 1 409 ? -43.035 -11.932 11.503 1.00 45.53 409 PRO A N 1
ATOM 3208 C CA . PRO A 1 409 ? -43.268 -10.782 10.656 1.00 45.53 409 PRO A CA 1
ATOM 3209 C C . PRO A 1 409 ? -43.304 -11.332 9.239 1.00 45.53 409 PRO A C 1
ATOM 3211 O O . PRO A 1 409 ? -42.323 -11.910 8.765 1.00 45.53 409 PRO A O 1
ATOM 3214 N N . VAL A 1 410 ? -44.485 -11.249 8.620 1.00 45.44 410 VAL A N 1
ATOM 3215 C CA . VAL A 1 410 ? -44.699 -11.677 7.242 1.00 45.44 410 VAL A CA 1
ATOM 3216 C C . VAL A 1 410 ? -43.547 -11.062 6.460 1.00 45.44 410 VAL A C 1
ATOM 3218 O O . VAL A 1 410 ? -43.365 -9.844 6.572 1.00 45.44 410 VAL A O 1
ATOM 3221 N N . PRO A 1 411 ? -42.721 -11.855 5.751 1.00 39.91 411 PRO A N 1
ATOM 3222 C CA . PRO A 1 411 ? -41.671 -11.279 4.936 1.00 39.91 411 PRO A CA 1
ATOM 3223 C C . PRO A 1 411 ? -42.382 -10.278 4.044 1.00 39.91 411 PRO A C 1
ATOM 3225 O O . PRO A 1 411 ? -43.277 -10.673 3.294 1.00 39.91 411 PRO A O 1
ATOM 3228 N N . VAL A 1 412 ? -42.068 -8.988 4.214 1.00 42.62 412 VAL A N 1
ATOM 3229 C CA . VAL A 1 412 ? -42.587 -7.935 3.346 1.00 42.62 412 VAL A CA 1
ATOM 3230 C C . VAL A 1 412 ? -42.340 -8.470 1.955 1.00 42.62 412 VAL A C 1
ATOM 3232 O O . VAL A 1 412 ? -41.184 -8.722 1.601 1.00 42.62 412 VAL A O 1
ATOM 3235 N N . ALA A 1 413 ? -43.433 -8.792 1.254 1.00 36.25 413 ALA A N 1
ATOM 3236 C CA . ALA A 1 413 ? -43.364 -9.366 -0.070 1.00 36.25 413 ALA A CA 1
ATOM 3237 C C . ALA A 1 413 ? -42.382 -8.482 -0.817 1.00 36.25 413 ALA A C 1
ATOM 3239 O O . ALA A 1 413 ? -42.600 -7.269 -0.897 1.00 36.25 413 ALA A O 1
ATOM 3240 N N . ARG A 1 414 ? -41.251 -9.064 -1.240 1.00 36.03 414 ARG A N 1
ATOM 3241 C CA . ARG A 1 414 ? -40.327 -8.375 -2.131 1.00 36.03 414 ARG A CA 1
ATOM 3242 C C . ARG A 1 414 ? -41.227 -7.791 -3.196 1.00 36.03 414 ARG A C 1
ATOM 3244 O O . ARG A 1 414 ? -41.926 -8.555 -3.861 1.00 36.03 414 ARG A O 1
ATOM 3251 N N . ILE A 1 415 ? -41.296 -6.463 -3.256 1.00 34.94 415 ILE A N 1
ATOM 3252 C CA . ILE A 1 415 ? -41.979 -5.783 -4.341 1.00 34.94 415 ILE A CA 1
ATOM 3253 C C . ILE A 1 415 ? -41.339 -6.401 -5.570 1.00 34.94 415 ILE A C 1
ATOM 3255 O O . ILE A 1 415 ? -40.130 -6.257 -5.760 1.00 34.94 415 ILE A O 1
ATOM 3259 N N . SER A 1 416 ? -42.112 -7.207 -6.298 1.00 35.25 416 SER A N 1
ATOM 3260 C CA . SER A 1 416 ? -41.685 -7.747 -7.571 1.00 35.25 416 SER A CA 1
ATOM 3261 C C . SER A 1 416 ? -41.259 -6.535 -8.369 1.00 35.25 416 SER A C 1
ATOM 3263 O O . SER A 1 416 ? -42.084 -5.672 -8.672 1.00 35.25 416 SER A O 1
ATOM 3265 N N . THR A 1 417 ? -39.956 -6.411 -8.596 1.00 33.12 417 THR A N 1
ATOM 3266 C CA . THR A 1 417 ? -39.404 -5.416 -9.496 1.00 33.12 417 THR A CA 1
ATOM 3267 C C . THR A 1 417 ? -40.198 -5.558 -10.789 1.00 33.12 417 THR A C 1
ATOM 3269 O O . THR A 1 417 ? -40.241 -6.671 -11.324 1.00 33.12 417 THR A O 1
ATOM 3272 N N . PRO A 1 418 ? -40.898 -4.511 -11.258 1.00 37.28 418 PRO A N 1
ATOM 3273 C CA . PRO A 1 418 ? -41.550 -4.597 -12.547 1.00 37.28 418 PRO A CA 1
ATOM 3274 C C . PRO A 1 418 ? -40.467 -4.904 -13.579 1.00 37.28 418 PRO A C 1
ATOM 3276 O O . PRO A 1 418 ? -39.385 -4.312 -13.566 1.00 37.28 418 PRO A O 1
ATOM 3279 N N . GLU A 1 419 ? -40.754 -5.898 -14.412 1.00 37.88 419 GLU A N 1
ATOM 3280 C CA . GLU A 1 419 ? -39.988 -6.219 -15.607 1.00 37.88 419 GLU A CA 1
ATOM 3281 C C . GLU A 1 419 ? -39.730 -4.906 -16.368 1.00 37.88 419 GLU A C 1
ATOM 3283 O O . GLU A 1 419 ? -40.682 -4.151 -16.593 1.00 37.88 419 GLU A O 1
ATOM 3288 N N . PRO A 1 420 ? -38.467 -4.545 -16.666 1.00 37.81 420 PRO A N 1
ATOM 3289 C CA . PRO A 1 420 ? -38.179 -3.237 -17.224 1.00 37.81 420 PRO A CA 1
ATOM 3290 C C . PRO A 1 420 ? -38.780 -3.153 -18.626 1.00 37.81 420 PRO A C 1
ATOM 3292 O O . PRO A 1 420 ? -38.340 -3.845 -19.546 1.00 37.81 420 PRO A O 1
ATOM 3295 N N . GLU A 1 421 ? -39.774 -2.279 -18.791 1.00 39.28 421 GLU A N 1
ATOM 3296 C CA . GLU A 1 421 ? -40.172 -1.793 -20.108 1.00 39.28 421 GLU A CA 1
ATOM 3297 C C . GLU A 1 421 ? -38.935 -1.242 -20.840 1.00 39.28 421 GLU A C 1
ATOM 3299 O O . GLU A 1 421 ? -38.034 -0.684 -20.201 1.00 39.28 421 GLU A O 1
ATOM 3304 N N . PRO A 1 422 ? -38.857 -1.398 -22.175 1.00 39.03 422 PRO A N 1
ATOM 3305 C CA . PRO A 1 422 ? -37.700 -0.983 -22.952 1.00 39.03 422 PRO A CA 1
ATOM 3306 C C . PRO A 1 422 ? -37.498 0.527 -22.813 1.00 39.03 422 PRO A C 1
ATOM 3308 O O . PRO A 1 422 ? -38.205 1.337 -23.414 1.00 39.03 422 PRO A O 1
ATOM 3311 N N . VAL A 1 423 ? -36.508 0.902 -22.006 1.00 36.12 423 VAL A N 1
ATOM 3312 C CA . VAL A 1 423 ? -36.070 2.284 -21.843 1.00 36.12 423 VAL A CA 1
ATOM 3313 C C . VAL A 1 423 ? -35.531 2.757 -23.191 1.00 36.12 423 VAL A C 1
ATOM 3315 O O . VAL A 1 423 ? -34.499 2.281 -23.665 1.00 36.12 423 VAL A O 1
ATOM 3318 N N . GLN A 1 424 ? -36.239 3.697 -23.822 1.00 35.22 424 GLN A N 1
ATOM 3319 C CA . GLN A 1 424 ? -35.671 4.496 -24.904 1.00 35.22 424 GLN A CA 1
ATOM 3320 C C . GLN A 1 424 ? -34.406 5.187 -24.374 1.00 35.22 424 GLN A C 1
ATOM 3322 O O . GLN A 1 424 ? -34.452 5.747 -23.275 1.00 35.22 424 GLN A O 1
ATOM 3327 N N . PRO A 1 425 ? -33.279 5.153 -25.107 1.00 35.34 425 PRO A N 1
ATOM 3328 C CA . PRO A 1 425 ? -32.031 5.714 -24.617 1.00 35.34 425 PRO A CA 1
ATOM 3329 C C . PRO A 1 425 ? -32.207 7.215 -24.382 1.00 35.34 425 PRO A C 1
ATOM 3331 O O . PRO A 1 425 ? -32.431 7.990 -25.313 1.00 35.34 425 PRO A O 1
ATOM 3334 N N . ALA A 1 426 ? -32.116 7.623 -23.116 1.00 29.89 426 ALA A N 1
ATOM 3335 C CA . ALA A 1 426 ? -31.987 9.023 -22.758 1.00 29.89 426 ALA A CA 1
ATOM 3336 C C . ALA A 1 426 ? -30.697 9.581 -23.395 1.00 29.89 426 ALA A C 1
ATOM 3338 O O . ALA A 1 426 ? -29.678 8.882 -23.410 1.00 29.89 426 ALA A O 1
ATOM 3339 N N . PRO A 1 427 ? -30.705 10.818 -23.922 1.00 32.69 427 PRO A N 1
ATOM 3340 C CA . PRO A 1 427 ? -29.520 11.413 -24.521 1.00 32.69 427 PRO A CA 1
ATOM 3341 C C . PRO A 1 427 ? -28.417 11.522 -23.464 1.00 32.69 427 PRO A C 1
ATOM 3343 O O . PRO A 1 427 ? -28.613 12.101 -22.394 1.00 32.69 427 PRO A O 1
ATOM 3346 N N . ALA A 1 428 ? -27.261 10.931 -23.761 1.00 32.19 428 ALA A N 1
ATOM 3347 C CA . ALA A 1 428 ? -26.117 10.897 -22.868 1.00 32.19 428 ALA A CA 1
ATOM 3348 C C . ALA A 1 428 ? -25.590 12.316 -22.607 1.00 32.19 428 ALA A C 1
ATOM 3350 O O . ALA A 1 428 ? -24.870 12.898 -23.414 1.00 32.19 428 ALA A O 1
ATOM 3351 N N . THR A 1 429 ? -25.901 12.863 -21.437 1.00 39.56 429 THR A N 1
ATOM 3352 C CA . THR A 1 429 ? -25.123 13.942 -20.828 1.00 39.56 429 THR A CA 1
ATOM 3353 C C . THR A 1 429 ? -24.386 13.367 -19.627 1.00 39.56 429 THR A C 1
ATOM 3355 O O . THR A 1 429 ? -24.895 13.410 -18.512 1.00 39.56 429 THR A O 1
ATOM 3358 N N . ASN A 1 430 ? -23.198 12.799 -19.843 1.00 33.16 430 ASN A N 1
ATOM 3359 C CA . ASN A 1 430 ? -22.264 12.509 -18.756 1.00 33.16 430 ASN A CA 1
ATOM 3360 C C . ASN A 1 430 ? -20.822 12.698 -19.228 1.00 33.16 430 ASN A C 1
ATOM 3362 O O . ASN A 1 430 ? -20.301 11.952 -20.052 1.00 33.16 430 ASN A O 1
ATOM 3366 N N . SER A 1 431 ? -20.177 13.732 -18.695 1.00 36.84 431 SER A N 1
ATOM 3367 C CA . SER A 1 431 ? -18.801 14.128 -18.979 1.00 36.84 431 SER A CA 1
ATOM 3368 C C . SER A 1 431 ? -17.781 13.269 -18.219 1.00 36.84 431 SER A C 1
ATOM 3370 O O . SER A 1 431 ? -16.931 13.804 -17.505 1.00 36.84 431 SER A O 1
ATOM 3372 N N . THR A 1 432 ? -17.845 11.945 -18.363 1.00 42.19 432 THR A N 1
ATOM 3373 C CA . THR A 1 432 ? -16.726 11.069 -17.994 1.00 42.19 432 THR A CA 1
ATOM 3374 C C . THR A 1 432 ? -15.854 10.924 -19.230 1.00 42.19 432 THR A C 1
ATOM 3376 O O . THR A 1 432 ? -16.203 10.218 -20.172 1.00 42.19 432 THR A O 1
ATOM 3379 N N . ARG A 1 433 ? -14.738 11.656 -19.276 1.00 57.97 433 ARG A N 1
ATOM 3380 C CA . ARG A 1 433 ? -13.804 11.592 -20.404 1.00 57.97 433 ARG A CA 1
ATOM 3381 C C . ARG A 1 433 ? -12.996 10.298 -20.303 1.00 57.97 433 ARG A C 1
ATOM 3383 O O . ARG A 1 433 ? -11.949 10.272 -19.664 1.00 57.97 433 ARG A O 1
ATOM 3390 N N . TRP A 1 434 ? -13.527 9.223 -20.876 1.00 77.06 434 TRP A N 1
ATOM 3391 C CA . TRP A 1 434 ? -12.818 7.955 -21.016 1.00 77.06 434 TRP A CA 1
ATOM 3392 C C . TRP A 1 434 ? -11.524 8.142 -21.819 1.00 77.06 434 TRP A C 1
ATOM 3394 O O . TRP A 1 434 ? -11.493 8.910 -22.780 1.00 77.06 434 TRP A O 1
ATOM 3404 N N . LEU A 1 435 ? -10.458 7.452 -21.410 1.00 78.44 435 LEU A N 1
ATOM 3405 C CA . LEU A 1 435 ? -9.196 7.406 -22.146 1.00 78.44 435 LEU A CA 1
ATOM 3406 C C . LEU A 1 435 ? -9.248 6.261 -23.161 1.00 78.44 435 LEU A C 1
ATOM 3408 O O . LEU A 1 435 ? -9.504 5.121 -22.774 1.00 78.44 435 LEU A O 1
ATOM 3412 N N . PHE A 1 436 ? -8.948 6.551 -24.423 1.00 82.94 436 PHE A N 1
ATOM 3413 C CA . PHE A 1 436 ? -8.740 5.557 -25.477 1.00 82.94 436 PHE A CA 1
ATOM 3414 C C . PHE A 1 436 ? -7.258 5.568 -25.863 1.00 82.94 436 PHE A C 1
ATOM 3416 O O . PHE A 1 436 ? -6.665 6.633 -26.022 1.00 82.94 436 PHE A O 1
ATOM 3423 N N . TYR A 1 437 ? -6.632 4.392 -25.944 1.00 80.12 437 TYR A N 1
ATOM 3424 C CA . TYR A 1 437 ? -5.183 4.276 -26.183 1.00 80.12 437 TYR A CA 1
ATOM 3425 C C . TYR A 1 437 ? -4.793 4.440 -27.656 1.00 80.12 437 TYR A C 1
ATOM 3427 O O . TYR A 1 437 ? -3.616 4.672 -27.959 1.00 80.12 437 TYR A O 1
ATOM 3435 N N . LEU A 1 438 ? -5.776 4.319 -28.547 1.00 87.00 438 LEU A N 1
ATOM 3436 C CA . LEU A 1 438 ? -5.689 4.663 -29.956 1.00 87.00 438 LEU A CA 1
ATOM 3437 C C . LEU A 1 438 ? -6.878 5.559 -30.312 1.00 87.00 438 LEU A C 1
ATOM 3439 O O . LEU A 1 438 ? -8.027 5.244 -29.996 1.00 87.00 438 LEU A O 1
ATOM 3443 N N . GLU A 1 439 ? -6.595 6.674 -30.976 1.00 87.94 439 GLU A N 1
ATOM 3444 C CA . GLU A 1 439 ? -7.609 7.494 -31.634 1.00 87.94 439 GLU A CA 1
ATOM 3445 C C . GLU A 1 439 ? -7.567 7.224 -33.141 1.00 87.94 439 GLU A C 1
ATOM 3447 O O . GLU A 1 439 ? -6.593 6.697 -33.675 1.00 87.94 439 GLU A O 1
ATOM 3452 N N . LEU A 1 440 ? -8.630 7.584 -33.856 1.00 85.94 440 LEU A N 1
ATOM 3453 C CA . LEU A 1 440 ? -8.698 7.361 -35.305 1.00 85.94 440 LEU A CA 1
ATOM 3454 C C . LEU A 1 440 ? -7.646 8.162 -36.090 1.00 85.94 440 LEU A C 1
ATOM 3456 O O . LEU A 1 440 ? -7.218 7.733 -37.159 1.00 85.94 440 LEU A O 1
ATOM 3460 N N . ASP A 1 441 ? -7.203 9.295 -35.544 1.00 83.12 441 ASP A N 1
ATOM 3461 C CA . ASP A 1 441 ? -6.156 10.127 -36.141 1.00 83.12 441 ASP A CA 1
ATOM 3462 C C . ASP A 1 441 ? -4.734 9.676 -35.727 1.00 83.12 441 ASP A C 1
ATOM 3464 O O . ASP A 1 441 ? -3.754 10.267 -36.176 1.00 83.12 441 ASP A O 1
ATOM 3468 N N . SER A 1 442 ? -4.599 8.640 -34.881 1.00 86.06 442 SER A N 1
ATOM 3469 C CA . SER A 1 442 ? -3.299 8.060 -34.515 1.00 86.06 442 SER A CA 1
ATOM 3470 C C . SER A 1 442 ? -2.596 7.449 -35.731 1.00 86.06 442 SER A C 1
ATOM 3472 O O . SER A 1 442 ? -3.247 6.974 -36.669 1.00 86.06 442 SER A O 1
ATOM 3474 N N . SER A 1 443 ? -1.261 7.442 -35.695 1.00 87.38 443 SER A N 1
ATOM 3475 C CA . SER A 1 443 ? -0.435 6.814 -36.731 1.00 87.38 443 SER A CA 1
ATOM 3476 C C . SER A 1 443 ? -0.591 5.294 -36.669 1.00 87.38 443 SER A C 1
ATOM 3478 O O . SER A 1 443 ? -0.740 4.725 -35.589 1.00 87.38 443 SER A O 1
ATOM 3480 N N . VAL A 1 444 ? -0.499 4.596 -37.802 1.00 87.44 444 VAL A N 1
ATOM 3481 C CA . VAL A 1 444 ? -0.418 3.121 -37.801 1.00 87.44 444 VAL A CA 1
ATOM 3482 C C . VAL A 1 444 ? 0.823 2.596 -37.068 1.00 87.44 444 VAL A C 1
ATOM 3484 O O . VAL A 1 444 ? 0.818 1.452 -36.626 1.00 87.44 444 VAL A O 1
ATOM 3487 N N . GLU A 1 445 ? 1.852 3.433 -36.883 1.00 85.88 445 GLU A N 1
ATOM 3488 C CA . GLU A 1 445 ? 3.035 3.135 -36.056 1.00 85.88 445 GLU A CA 1
ATOM 3489 C C . GLU A 1 445 ? 2.692 2.887 -34.590 1.00 85.88 445 GLU A C 1
ATOM 3491 O O . GLU A 1 445 ? 3.436 2.207 -33.891 1.00 85.88 445 GLU A O 1
ATOM 3496 N N . ASP A 1 446 ? 1.562 3.418 -34.122 1.00 85.56 446 ASP A N 1
ATOM 3497 C CA . ASP A 1 446 ? 1.128 3.248 -32.744 1.00 85.56 446 ASP A CA 1
ATOM 3498 C C . ASP A 1 446 ? 0.614 1.828 -32.447 1.00 85.56 446 ASP A C 1
ATOM 3500 O O . ASP A 1 446 ? 0.428 1.494 -31.273 1.00 85.56 446 ASP A O 1
ATOM 3504 N N . LEU A 1 447 ? 0.377 0.985 -33.462 1.00 86.81 447 LEU A N 1
ATOM 3505 C CA . LEU A 1 447 ? -0.074 -0.399 -33.282 1.00 86.81 447 LEU A CA 1
ATOM 3506 C C . LEU A 1 447 ? 1.014 -1.277 -32.661 1.00 86.81 447 LEU A C 1
ATOM 3508 O O . LEU A 1 447 ? 2.185 -1.220 -33.029 1.00 86.81 447 LEU A O 1
ATOM 3512 N N . SER A 1 448 ? 0.611 -2.162 -31.750 1.00 86.44 448 SER A N 1
ATOM 3513 C CA . SER A 1 448 ? 1.533 -3.126 -31.154 1.00 86.44 448 SER A CA 1
ATOM 3514 C C . SER A 1 448 ? 1.901 -4.254 -32.118 1.00 86.44 448 SER A C 1
ATOM 3516 O O . SER A 1 448 ? 1.098 -4.700 -32.945 1.00 86.44 448 SER A O 1
ATOM 3518 N N . GLY A 1 449 ? 3.148 -4.715 -31.990 1.00 80.19 449 GLY A N 1
ATOM 3519 C CA . GLY A 1 449 ? 3.628 -5.932 -32.636 1.00 80.19 449 GLY A CA 1
ATOM 3520 C C . GLY A 1 449 ? 3.909 -5.813 -34.134 1.00 80.19 449 GLY A C 1
ATOM 3521 O O . GLY A 1 449 ? 4.059 -6.853 -34.774 1.00 80.19 449 GLY A O 1
ATOM 3522 N N . LEU A 1 450 ? 3.975 -4.602 -34.703 1.00 85.31 450 LEU A N 1
ATOM 3523 C CA . LEU A 1 450 ? 4.370 -4.379 -36.099 1.00 85.31 450 LEU A CA 1
ATOM 3524 C C . LEU A 1 450 ? 5.884 -4.533 -36.294 1.00 85.31 450 LEU A C 1
ATOM 3526 O O . LEU A 1 450 ? 6.685 -3.962 -35.558 1.00 85.31 450 LEU A O 1
ATOM 3530 N N . THR A 1 451 ? 6.282 -5.259 -37.337 1.00 84.06 451 THR A N 1
ATOM 3531 C CA . THR A 1 451 ? 7.672 -5.273 -37.816 1.00 84.06 451 THR A CA 1
ATOM 3532 C C . THR A 1 451 ? 7.950 -4.088 -38.745 1.00 84.06 451 THR A C 1
ATOM 3534 O O . THR A 1 451 ? 7.040 -3.521 -39.350 1.00 84.06 451 THR A O 1
ATOM 3537 N N . ILE A 1 452 ? 9.228 -3.742 -38.928 1.00 80.56 452 ILE A N 1
ATOM 3538 C CA . ILE A 1 452 ? 9.651 -2.651 -39.827 1.00 80.56 452 ILE A CA 1
ATOM 3539 C C . ILE A 1 452 ? 9.145 -2.882 -41.263 1.00 80.56 452 ILE A C 1
ATOM 3541 O O . ILE A 1 452 ? 8.692 -1.943 -41.913 1.00 80.56 452 ILE A O 1
ATOM 3545 N N . ALA A 1 453 ? 9.168 -4.129 -41.743 1.00 78.12 453 ALA A N 1
ATOM 3546 C CA . ALA A 1 453 ? 8.681 -4.486 -43.076 1.00 78.12 453 ALA A CA 1
ATOM 3547 C C . ALA A 1 453 ? 7.157 -4.318 -43.209 1.00 78.12 453 ALA A C 1
ATOM 3549 O O . ALA A 1 453 ? 6.670 -3.828 -44.225 1.00 78.12 453 ALA A O 1
ATOM 3550 N N . GLU A 1 454 ? 6.400 -4.682 -42.174 1.00 85.69 454 GLU A N 1
ATOM 3551 C CA . GLU A 1 454 ? 4.942 -4.526 -42.136 1.00 85.69 454 GLU A CA 1
ATOM 3552 C C . GLU A 1 454 ? 4.531 -3.051 -42.062 1.00 85.69 454 GLU A C 1
ATOM 3554 O O . GLU A 1 454 ? 3.601 -2.625 -42.747 1.00 85.69 454 GLU A O 1
ATOM 3559 N N . LEU A 1 455 ? 5.273 -2.250 -41.297 1.00 86.81 455 LEU A N 1
ATOM 3560 C CA . LEU A 1 455 ? 5.078 -0.808 -41.235 1.00 86.81 455 LEU A CA 1
ATOM 3561 C C . LEU A 1 455 ? 5.383 -0.132 -42.581 1.00 86.81 455 LEU A C 1
ATOM 3563 O O . LEU A 1 455 ? 4.622 0.723 -43.039 1.00 86.81 455 LEU A O 1
ATOM 3567 N N . GLN A 1 456 ? 6.474 -0.530 -43.241 1.00 84.00 456 GLN A N 1
ATOM 3568 C CA . GLN A 1 456 ? 6.798 -0.063 -44.591 1.00 84.00 456 GLN A CA 1
ATOM 3569 C C . GLN A 1 456 ? 5.718 -0.452 -45.599 1.00 84.00 456 GLN A C 1
ATOM 3571 O O . GLN A 1 456 ? 5.398 0.351 -46.468 1.00 84.00 456 GLN A O 1
ATOM 3576 N N . ALA A 1 457 ? 5.124 -1.637 -45.468 1.00 85.50 457 ALA A N 1
ATOM 3577 C CA . ALA A 1 457 ? 4.045 -2.074 -46.340 1.00 85.50 457 ALA A CA 1
ATOM 3578 C C . ALA A 1 457 ? 2.756 -1.259 -46.139 1.00 85.50 457 ALA A C 1
ATOM 3580 O O . ALA A 1 457 ? 2.100 -0.914 -47.121 1.00 85.50 457 ALA A O 1
ATOM 3581 N N . LEU A 1 458 ? 2.402 -0.911 -44.895 1.00 86.75 458 LEU A N 1
ATOM 3582 C CA . LEU A 1 458 ? 1.267 -0.024 -44.599 1.00 86.75 458 LEU A CA 1
ATOM 3583 C C . LEU A 1 458 ? 1.486 1.369 -45.209 1.00 86.75 458 LEU A C 1
ATOM 3585 O O . LEU A 1 458 ? 0.639 1.846 -45.966 1.00 86.75 458 LEU A O 1
ATOM 3589 N N . ARG A 1 459 ? 2.666 1.965 -44.988 1.00 86.06 459 ARG A N 1
ATOM 3590 C CA . ARG A 1 459 ? 3.041 3.267 -45.567 1.00 86.06 459 ARG A CA 1
ATOM 3591 C C . ARG A 1 459 ? 3.110 3.245 -47.093 1.00 86.06 459 ARG A C 1
ATOM 3593 O O . ARG A 1 459 ? 2.561 4.125 -47.745 1.00 86.06 459 ARG A O 1
ATOM 3600 N N . GLY A 1 460 ? 3.736 2.218 -47.666 1.00 82.62 460 GLY A N 1
ATOM 3601 C CA . GLY A 1 460 ? 3.834 2.012 -49.114 1.00 82.62 460 GLY A CA 1
ATOM 3602 C C . GLY A 1 460 ? 2.478 1.781 -49.786 1.00 82.62 460 GLY A C 1
ATOM 3603 O O . GLY A 1 460 ? 2.333 2.039 -50.977 1.00 82.62 460 GLY A O 1
ATOM 3604 N N . SER A 1 461 ? 1.472 1.370 -49.010 1.00 86.25 461 SER A N 1
ATOM 3605 C CA . SER A 1 461 ? 0.074 1.223 -49.436 1.00 86.25 461 SER A CA 1
ATOM 3606 C C . SER A 1 461 ? -0.772 2.483 -49.200 1.00 86.25 461 SER A C 1
ATOM 3608 O O . SER A 1 461 ? -1.983 2.452 -49.415 1.00 86.25 461 SER A O 1
ATOM 3610 N N . GLY A 1 462 ? -0.164 3.587 -48.748 1.00 83.56 462 GLY A N 1
ATOM 3611 C CA . GLY A 1 462 ? -0.853 4.849 -48.464 1.00 83.56 462 GLY A CA 1
ATOM 3612 C C . GLY A 1 462 ? -1.703 4.832 -47.190 1.00 83.56 462 GLY A C 1
ATOM 3613 O O . GLY A 1 462 ? -2.637 5.623 -47.076 1.00 83.56 462 GLY A O 1
ATOM 3614 N N . ILE A 1 463 ? -1.413 3.920 -46.255 1.00 89.44 463 ILE A N 1
ATOM 3615 C CA . ILE A 1 463 ? -2.118 3.785 -44.977 1.00 89.44 463 ILE A CA 1
ATOM 3616 C C . ILE A 1 463 ? -1.214 4.329 -43.874 1.00 89.44 463 ILE A C 1
ATOM 3618 O O . ILE A 1 463 ? -0.271 3.672 -43.436 1.00 89.44 463 ILE A O 1
ATOM 3622 N N . GLU A 1 464 ? -1.509 5.545 -43.431 1.00 85.50 464 GLU A N 1
ATOM 3623 C CA . GLU A 1 464 ? -0.746 6.259 -42.406 1.00 85.50 464 GLU A CA 1
ATOM 3624 C C . GLU A 1 464 ? -1.508 6.361 -41.085 1.00 85.50 464 GLU A C 1
ATOM 3626 O O . GLU A 1 464 ? -0.881 6.406 -40.029 1.00 85.50 464 GLU A O 1
ATOM 3631 N N . THR A 1 465 ? -2.845 6.349 -41.119 1.00 91.00 465 THR A N 1
ATOM 3632 C CA . THR A 1 465 ? -3.682 6.523 -39.922 1.00 91.00 465 THR A CA 1
ATOM 3633 C C . THR A 1 465 ? -4.555 5.314 -39.605 1.00 91.00 465 THR A C 1
ATOM 3635 O O . THR A 1 465 ? -4.911 4.513 -40.476 1.00 91.00 465 THR A O 1
ATOM 3638 N N . ILE A 1 466 ? -4.956 5.203 -38.337 1.00 90.94 466 ILE A N 1
ATOM 3639 C CA . ILE A 1 466 ? -5.882 4.163 -37.877 1.00 90.94 466 ILE A CA 1
ATOM 3640 C C . ILE A 1 466 ? -7.254 4.275 -38.566 1.00 90.94 466 ILE A C 1
ATOM 3642 O O . ILE A 1 466 ? -7.842 3.250 -38.910 1.00 90.94 466 ILE A O 1
ATOM 3646 N N . ASP A 1 467 ? -7.753 5.486 -38.847 1.00 90.06 467 ASP A N 1
ATOM 3647 C CA . ASP A 1 467 ? -9.001 5.670 -39.607 1.00 90.06 467 ASP A CA 1
ATOM 3648 C C . ASP A 1 467 ? -8.902 5.079 -41.015 1.00 90.06 467 ASP A C 1
ATOM 3650 O O . ASP A 1 467 ? -9.825 4.398 -41.457 1.00 90.06 467 ASP A O 1
ATOM 3654 N N . GLN A 1 468 ? -7.781 5.288 -41.715 1.00 89.00 468 GLN A N 1
ATOM 3655 C CA . GLN A 1 468 ? -7.559 4.705 -43.041 1.00 89.00 468 GLN A CA 1
ATOM 3656 C C . GLN A 1 468 ? -7.516 3.174 -42.968 1.00 89.00 468 GLN A C 1
ATOM 3658 O O . GLN A 1 468 ? -8.170 2.500 -43.767 1.00 89.00 468 GLN A O 1
ATOM 3663 N N . LEU A 1 469 ? -6.818 2.628 -41.967 1.00 90.94 469 LEU A N 1
ATOM 3664 C CA . LEU A 1 469 ? -6.726 1.187 -41.732 1.00 90.94 469 LEU A CA 1
ATOM 3665 C C . LEU A 1 469 ? -8.102 0.547 -41.474 1.00 90.94 469 LEU A C 1
ATOM 3667 O O . LEU A 1 469 ? -8.398 -0.516 -42.024 1.00 90.94 469 LEU A O 1
ATOM 3671 N N . LEU A 1 470 ? -8.948 1.185 -40.658 1.00 90.50 470 LEU A N 1
ATOM 3672 C CA . LEU A 1 470 ? -10.278 0.675 -40.303 1.00 90.50 470 LEU A CA 1
ATOM 3673 C C . LEU A 1 470 ? -11.339 0.931 -41.388 1.00 90.50 470 LEU A C 1
ATOM 3675 O O . LEU A 1 470 ? -12.323 0.196 -41.456 1.00 90.50 470 LEU A O 1
ATOM 3679 N N . SER A 1 471 ? -11.143 1.929 -42.256 1.00 87.25 471 SER A N 1
ATOM 3680 C CA . SER A 1 471 ? -12.115 2.313 -43.295 1.00 87.25 471 SER A CA 1
ATOM 3681 C C . SER A 1 471 ? -12.070 1.449 -44.559 1.00 87.25 471 SER A C 1
ATOM 3683 O O . SER A 1 471 ? -13.081 1.329 -45.248 1.00 87.25 471 SER A O 1
ATOM 3685 N N . ILE A 1 472 ? -10.925 0.844 -44.877 1.00 87.19 472 ILE A N 1
ATOM 3686 C CA . ILE A 1 472 ? -10.790 -0.123 -45.984 1.00 87.19 472 ILE A CA 1
ATOM 3687 C C . ILE A 1 472 ? -11.340 -1.483 -45.503 1.00 87.19 472 ILE A C 1
ATOM 3689 O O . ILE A 1 472 ? -11.594 -1.618 -44.315 1.00 87.19 472 ILE A O 1
ATOM 3693 N N . SER A 1 473 ? -11.575 -2.495 -46.343 1.00 87.25 473 SER A N 1
ATOM 3694 C CA . SER A 1 473 ? -11.865 -3.874 -45.883 1.00 87.25 473 SER A CA 1
A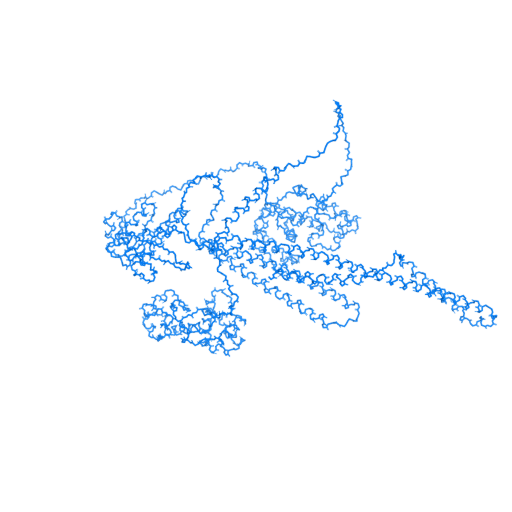TOM 3695 C C . SER A 1 473 ? -10.565 -4.685 -45.746 1.00 87.25 473 SER A C 1
ATOM 3697 O O . SER A 1 473 ? -9.555 -4.318 -46.341 1.00 87.25 473 SER A O 1
ATOM 3699 N N . SER A 1 474 ? -10.540 -5.789 -44.989 1.00 86.62 474 SER A N 1
ATOM 3700 C CA . SER A 1 474 ? -9.318 -6.614 -44.895 1.00 86.62 474 SER A CA 1
ATOM 3701 C C . SER A 1 474 ? -8.900 -7.214 -46.239 1.00 86.62 474 SER A C 1
ATOM 3703 O O . SER A 1 474 ? -7.711 -7.302 -46.513 1.00 86.62 474 SER A O 1
ATOM 3705 N N . GLU A 1 475 ? -9.869 -7.597 -47.075 1.00 85.69 475 GLU A N 1
ATOM 3706 C CA . GLU A 1 475 ? -9.622 -8.189 -48.397 1.00 85.69 475 GLU A CA 1
ATOM 3707 C C . GLU A 1 475 ? -9.050 -7.142 -49.355 1.00 85.69 475 GLU A C 1
ATOM 3709 O O . GLU A 1 475 ? -7.980 -7.335 -49.924 1.00 85.69 475 GLU A O 1
ATOM 3714 N N . SER A 1 476 ? -9.683 -5.969 -49.422 1.00 85.88 476 SER A N 1
ATOM 3715 C CA . SER A 1 476 ? -9.201 -4.870 -50.261 1.00 85.88 476 SER A CA 1
ATOM 3716 C C . SER A 1 476 ? -7.838 -4.346 -49.807 1.00 85.88 476 SER A C 1
ATOM 3718 O O . SER A 1 476 ? -7.040 -3.925 -50.635 1.00 85.88 476 SER A O 1
ATOM 3720 N N . LEU A 1 477 ? -7.544 -4.370 -48.502 1.00 86.69 477 LEU A N 1
ATOM 3721 C CA . LEU A 1 477 ? -6.239 -3.959 -47.985 1.00 86.69 477 LEU A CA 1
ATOM 3722 C C . LEU A 1 477 ? -5.141 -4.948 -48.389 1.00 86.69 477 LEU A C 1
ATOM 3724 O O . LEU A 1 477 ? -4.064 -4.520 -48.797 1.00 86.69 477 LEU A O 1
ATOM 3728 N N . SER A 1 478 ? -5.424 -6.253 -48.341 1.00 86.62 478 SER A N 1
ATOM 3729 C CA . SER A 1 478 ? -4.519 -7.275 -48.873 1.00 86.62 478 SER A CA 1
ATOM 3730 C C . SER A 1 478 ? -4.265 -7.092 -50.373 1.00 86.62 478 SER A C 1
ATOM 3732 O O . SER A 1 478 ? -3.113 -7.183 -50.795 1.00 86.62 478 SER A O 1
ATOM 3734 N N . ASP A 1 479 ? -5.292 -6.760 -51.160 1.00 85.25 479 ASP A N 1
ATOM 3735 C CA . ASP A 1 479 ? -5.147 -6.498 -52.599 1.00 85.25 479 ASP A CA 1
ATOM 3736 C C . ASP A 1 479 ? -4.285 -5.256 -52.882 1.00 85.25 479 ASP A C 1
ATOM 3738 O O . ASP A 1 479 ? -3.411 -5.290 -53.750 1.00 85.25 479 ASP A O 1
ATOM 3742 N N . ILE A 1 480 ? -4.479 -4.170 -52.122 1.00 85.94 480 ILE A N 1
ATOM 3743 C CA . ILE A 1 480 ? -3.671 -2.942 -52.232 1.00 85.94 480 ILE A CA 1
ATOM 3744 C C . ILE A 1 480 ? -2.205 -3.232 -51.888 1.00 85.94 480 ILE A C 1
ATOM 3746 O O . ILE A 1 480 ? -1.308 -2.818 -52.621 1.00 85.94 480 ILE A O 1
ATOM 3750 N N . MET A 1 481 ? -1.954 -3.979 -50.810 1.00 84.88 481 MET A N 1
ATOM 3751 C CA . MET A 1 481 ? -0.598 -4.360 -50.405 1.00 84.88 481 MET A CA 1
ATOM 3752 C C . MET A 1 481 ? 0.085 -5.242 -51.450 1.00 84.88 481 MET A C 1
ATOM 3754 O O . MET A 1 481 ? 1.255 -5.024 -51.770 1.00 84.88 481 MET A O 1
ATOM 3758 N N . MET A 1 482 ? -0.657 -6.188 -52.031 1.00 84.31 482 MET A N 1
ATOM 3759 C CA . MET A 1 482 ? -0.159 -7.050 -53.101 1.00 84.31 482 MET A CA 1
ATOM 3760 C C . MET A 1 482 ? 0.175 -6.241 -54.361 1.00 84.31 482 MET A C 1
ATOM 3762 O O . MET A 1 482 ? 1.228 -6.452 -54.962 1.00 84.31 482 MET A O 1
ATOM 3766 N N . ALA A 1 483 ? -0.668 -5.270 -54.727 1.00 83.25 483 ALA A N 1
ATOM 3767 C CA . ALA A 1 483 ? -0.419 -4.361 -55.846 1.00 83.25 483 ALA A CA 1
ATOM 3768 C C . ALA A 1 483 ? 0.791 -3.435 -55.608 1.00 83.25 483 ALA A C 1
ATOM 3770 O O . ALA A 1 483 ? 1.510 -3.114 -56.553 1.00 83.25 483 ALA A O 1
ATOM 3771 N N . ALA A 1 484 ? 1.051 -3.054 -54.354 1.00 81.06 484 ALA A N 1
ATOM 3772 C CA . ALA A 1 484 ? 2.232 -2.294 -53.941 1.00 81.06 484 ALA A CA 1
ATOM 3773 C C . ALA A 1 484 ? 3.513 -3.154 -53.826 1.00 81.06 484 ALA A C 1
ATOM 3775 O O . ALA A 1 484 ? 4.583 -2.627 -53.526 1.00 81.06 484 ALA A O 1
ATOM 3776 N N . GLY A 1 485 ? 3.431 -4.464 -54.096 1.00 82.12 485 GLY A N 1
ATOM 3777 C CA . GLY A 1 485 ? 4.574 -5.380 -54.105 1.00 82.12 485 GLY A CA 1
ATOM 3778 C C . GLY A 1 485 ? 4.906 -6.016 -52.751 1.00 82.12 485 GLY A C 1
ATOM 3779 O O . GLY A 1 485 ? 5.974 -6.613 -52.611 1.00 82.12 485 GLY A O 1
ATOM 3780 N N . TYR A 1 486 ? 4.012 -5.925 -51.762 1.00 86.56 486 TYR A N 1
ATOM 3781 C CA . TYR A 1 486 ? 4.183 -6.523 -50.437 1.00 86.56 486 TYR A CA 1
ATOM 3782 C C . TYR A 1 486 ? 3.350 -7.803 -50.288 1.00 86.56 486 TYR A C 1
ATOM 3784 O O . TYR A 1 486 ? 2.168 -7.842 -50.616 1.00 86.56 486 TYR A O 1
ATOM 3792 N N . SER A 1 487 ? 3.954 -8.859 -49.737 1.00 83.44 487 SER A N 1
ATOM 3793 C CA . SER A 1 487 ? 3.278 -10.135 -49.465 1.00 83.44 487 SER A CA 1
ATOM 3794 C C . SER A 1 487 ? 2.990 -10.279 -47.970 1.00 83.44 487 SER A C 1
ATOM 3796 O O . SER A 1 487 ? 3.811 -10.819 -47.230 1.00 83.44 487 SER A O 1
ATOM 3798 N N . ILE A 1 488 ? 1.823 -9.807 -47.522 1.00 85.31 488 ILE A N 1
ATOM 3799 C CA . ILE A 1 488 ? 1.349 -9.951 -46.136 1.00 85.31 488 ILE A CA 1
ATOM 3800 C C . ILE A 1 488 ? 0.138 -10.884 -46.107 1.00 85.31 488 ILE A C 1
ATOM 3802 O O . ILE A 1 488 ? -0.792 -10.739 -46.898 1.00 85.31 488 ILE A O 1
ATOM 3806 N N . GLY A 1 489 ? 0.141 -11.846 -45.180 1.00 84.00 489 GLY A N 1
ATOM 3807 C CA . GLY A 1 489 ? -0.960 -12.796 -45.028 1.00 84.00 489 GLY A CA 1
ATOM 3808 C C . GLY A 1 489 ? -2.277 -12.120 -44.602 1.00 84.00 489 GLY A C 1
ATOM 3809 O O . GLY A 1 489 ? -2.257 -11.194 -43.786 1.00 84.00 489 GLY A O 1
ATOM 3810 N N . PRO A 1 490 ? -3.441 -12.600 -45.078 1.00 84.69 490 PRO A N 1
ATOM 3811 C CA . PRO A 1 490 ? -4.740 -11.989 -44.777 1.00 84.69 490 PRO A CA 1
ATOM 3812 C C . PRO A 1 490 ? -5.096 -12.050 -43.283 1.00 84.69 490 PRO A C 1
ATOM 3814 O O . PRO A 1 490 ? -5.750 -11.149 -42.759 1.00 84.69 490 PRO A O 1
ATOM 3817 N N . ASP A 1 491 ? -4.626 -13.076 -42.569 1.00 85.06 491 ASP A N 1
ATOM 3818 C CA . ASP A 1 491 ? -4.831 -13.208 -41.122 1.00 85.06 491 ASP A CA 1
ATOM 3819 C C . ASP A 1 491 ? -4.066 -12.131 -40.341 1.00 85.06 491 ASP A C 1
ATOM 3821 O O . ASP A 1 491 ? -4.557 -11.614 -39.338 1.00 85.06 491 ASP A O 1
ATOM 3825 N N . ARG A 1 492 ? -2.897 -11.720 -40.846 1.00 89.00 492 ARG A N 1
ATOM 3826 C CA . ARG A 1 492 ? -2.078 -10.664 -40.247 1.00 89.00 492 ARG A CA 1
ATOM 3827 C C . ARG A 1 492 ? -2.715 -9.286 -40.428 1.00 89.00 492 ARG A C 1
ATOM 3829 O O . ARG A 1 492 ? -2.774 -8.512 -39.476 1.00 89.00 492 ARG A O 1
ATOM 3836 N N . VAL A 1 493 ? -3.290 -9.028 -41.604 1.00 89.50 493 VAL A N 1
ATOM 3837 C CA . VAL A 1 493 ? -4.100 -7.826 -41.863 1.00 89.50 493 VAL A CA 1
ATOM 3838 C C . VAL A 1 493 ? -5.323 -7.773 -40.943 1.00 89.50 493 VAL A C 1
ATOM 3840 O O . VAL A 1 493 ? -5.614 -6.728 -40.357 1.00 89.50 493 VAL A O 1
ATOM 3843 N N . ARG A 1 494 ? -6.025 -8.902 -40.768 1.00 90.06 494 ARG A N 1
ATOM 3844 C CA . ARG A 1 494 ? -7.148 -8.998 -39.823 1.00 90.06 494 ARG A CA 1
ATOM 3845 C C . ARG A 1 494 ? -6.699 -8.741 -38.382 1.00 90.06 494 ARG A C 1
ATOM 3847 O O . ARG A 1 494 ? -7.385 -8.010 -37.677 1.00 90.06 494 ARG A O 1
ATOM 3854 N N . ALA A 1 495 ? -5.533 -9.245 -37.976 1.00 89.38 495 ALA A N 1
ATOM 3855 C CA . ALA A 1 495 ? -4.972 -8.995 -36.649 1.00 89.38 495 ALA A CA 1
ATOM 3856 C C . ALA A 1 495 ? -4.714 -7.507 -36.370 1.00 89.38 495 ALA A C 1
ATOM 3858 O O . ALA A 1 495 ? -5.092 -7.019 -35.306 1.00 89.38 495 ALA A O 1
ATOM 3859 N N . TRP A 1 496 ? -4.137 -6.759 -37.318 1.00 92.56 496 TRP A N 1
ATOM 3860 C CA . TRP A 1 496 ? -3.910 -5.315 -37.148 1.00 92.56 496 TRP A CA 1
ATOM 3861 C C . TRP A 1 496 ? -5.199 -4.526 -37.007 1.00 92.56 496 TRP A C 1
ATOM 3863 O O . TRP A 1 496 ? -5.317 -3.687 -36.118 1.00 92.56 496 TRP A O 1
ATOM 3873 N N . ARG A 1 497 ? -6.178 -4.822 -37.860 1.00 93.12 497 ARG A N 1
ATOM 3874 C CA . ARG A 1 497 ? -7.487 -4.170 -37.800 1.00 93.12 497 ARG A CA 1
ATOM 3875 C C . ARG A 1 497 ? -8.209 -4.495 -36.501 1.00 93.12 497 ARG A C 1
ATOM 3877 O O . ARG A 1 497 ? -8.746 -3.596 -35.873 1.00 93.12 497 ARG A O 1
ATOM 3884 N N . GLY A 1 498 ? -8.170 -5.755 -36.085 1.00 89.69 498 GLY A N 1
ATOM 3885 C CA . GLY A 1 498 ? -8.808 -6.231 -34.869 1.00 89.69 498 GLY A CA 1
ATOM 3886 C C . GLY A 1 498 ? -8.282 -5.574 -33.599 1.00 89.69 498 GLY A C 1
ATOM 3887 O O . GLY A 1 498 ? -9.061 -5.081 -32.785 1.00 89.69 498 GLY A O 1
ATOM 3888 N N . GLN A 1 499 ? -6.955 -5.495 -33.443 1.00 93.31 499 GLN A N 1
ATOM 3889 C CA . GLN A 1 499 ? -6.370 -4.790 -32.297 1.00 93.31 499 GLN A CA 1
ATOM 3890 C C . GLN A 1 499 ? -6.639 -3.276 -32.353 1.00 93.31 499 GLN A C 1
ATOM 3892 O O . GLN A 1 499 ? -6.901 -2.661 -31.317 1.00 93.31 499 GLN A O 1
ATOM 3897 N N . ALA A 1 500 ? -6.617 -2.680 -33.554 1.00 92.56 500 ALA A N 1
ATOM 3898 C CA . ALA A 1 500 ? -6.918 -1.266 -33.752 1.00 92.56 500 ALA A CA 1
ATOM 3899 C C . ALA A 1 500 ? -8.366 -0.962 -33.350 1.00 92.56 500 ALA A C 1
ATOM 3901 O O . ALA A 1 500 ? -8.624 -0.002 -32.630 1.00 92.56 500 ALA A O 1
ATOM 3902 N N . GLU A 1 501 ? -9.308 -1.811 -33.750 1.00 92.88 501 GLU A N 1
ATOM 3903 C CA . GLU A 1 501 ? -10.721 -1.703 -33.399 1.00 92.88 501 GLU A CA 1
ATOM 3904 C C . GLU A 1 501 ? -10.940 -1.866 -31.887 1.00 92.88 501 GLU A C 1
ATOM 3906 O O . GLU A 1 501 ? -11.548 -1.010 -31.250 1.00 92.88 501 GLU A O 1
ATOM 3911 N N . LEU A 1 502 ? -10.370 -2.899 -31.263 1.00 93.38 502 LEU A N 1
ATOM 3912 C CA . LEU A 1 502 ? -10.490 -3.104 -29.817 1.00 93.38 502 LEU A CA 1
ATOM 3913 C C . LEU A 1 502 ? -9.935 -1.918 -29.011 1.00 93.38 502 LEU A C 1
ATOM 3915 O O . LEU A 1 502 ? -10.596 -1.440 -28.092 1.00 93.38 502 LEU A O 1
ATOM 3919 N N . SER A 1 503 ? -8.751 -1.410 -29.357 1.00 92.31 503 SER A N 1
ATOM 3920 C CA . SER A 1 503 ? -8.095 -0.330 -28.604 1.00 92.31 503 SER A CA 1
ATOM 3921 C C . SER A 1 503 ? -8.678 1.065 -28.883 1.00 92.31 503 SER A C 1
ATOM 3923 O O . SER A 1 503 ? -8.576 1.954 -28.033 1.00 92.31 503 SER A O 1
ATOM 3925 N N . THR A 1 504 ? -9.319 1.263 -30.042 1.00 91.12 504 THR A N 1
ATOM 3926 C CA . THR A 1 504 ? -10.044 2.506 -30.358 1.00 91.12 504 THR A CA 1
ATOM 3927 C C . THR A 1 504 ? -11.441 2.541 -29.753 1.00 91.12 504 THR A C 1
ATOM 3929 O O . THR A 1 504 ? -11.911 3.627 -29.404 1.00 91.12 504 THR A O 1
ATOM 3932 N N . LEU A 1 505 ? -12.116 1.392 -29.633 1.00 91.12 505 LEU A N 1
ATOM 3933 C CA . LEU A 1 505 ? -13.511 1.322 -29.195 1.00 91.12 505 LEU A CA 1
ATOM 3934 C C . LEU A 1 505 ? -13.668 1.011 -27.704 1.00 91.12 505 LEU A C 1
ATOM 3936 O O . LEU A 1 505 ? -14.619 1.502 -27.098 1.00 91.12 505 LEU A O 1
ATOM 3940 N N . VAL A 1 506 ? -12.766 0.238 -27.090 1.00 91.75 506 VAL A N 1
ATOM 3941 C CA . VAL A 1 506 ? -12.831 -0.101 -25.659 1.00 91.75 506 VAL A CA 1
ATOM 3942 C C . VAL A 1 506 ? -12.014 0.905 -24.838 1.00 91.75 506 VAL A C 1
ATOM 3944 O O . VAL A 1 506 ? -10.806 1.034 -25.052 1.00 91.75 506 VAL A O 1
ATOM 3947 N N . PRO A 1 507 ? -12.623 1.607 -23.866 1.00 86.56 507 PRO A N 1
ATOM 3948 C CA . PRO A 1 507 ? -11.893 2.548 -23.026 1.00 86.56 507 PRO A CA 1
ATOM 3949 C C . PRO A 1 507 ? -10.863 1.827 -22.153 1.00 86.56 507 PRO A C 1
ATOM 3951 O O . PRO A 1 507 ? -11.064 0.688 -21.745 1.00 86.56 507 PRO A O 1
ATOM 3954 N N . MET A 1 508 ? -9.756 2.495 -21.833 1.00 86.38 508 MET A N 1
ATOM 3955 C CA . MET A 1 508 ? -8.675 1.983 -20.978 1.00 86.38 508 MET A CA 1
ATOM 3956 C C . MET A 1 508 ? -7.992 0.686 -21.461 1.00 86.38 508 MET A C 1
ATOM 3958 O O . MET A 1 508 ? -7.102 0.180 -20.773 1.00 86.38 508 MET A O 1
ATOM 3962 N N . LEU A 1 509 ? -8.340 0.158 -22.640 1.00 89.25 509 LEU A N 1
ATOM 3963 C CA . LEU A 1 509 ? -7.726 -1.048 -23.184 1.00 89.25 509 LEU A CA 1
ATOM 3964 C C . LEU A 1 509 ? -6.399 -0.715 -23.874 1.00 89.25 509 LEU A C 1
ATOM 3966 O O . LEU A 1 509 ? -6.363 -0.020 -24.892 1.00 89.25 509 LEU A O 1
ATOM 3970 N N . ARG A 1 510 ? -5.295 -1.221 -23.314 1.00 88.00 510 ARG A N 1
ATOM 3971 C CA . ARG A 1 510 ? -3.949 -0.983 -23.848 1.00 88.00 510 ARG A CA 1
ATOM 3972 C C . ARG A 1 510 ? -3.768 -1.677 -25.192 1.00 88.00 510 ARG A C 1
ATOM 3974 O O . ARG A 1 510 ? -4.341 -2.733 -25.434 1.00 88.00 510 ARG A O 1
ATOM 3981 N N . ARG A 1 511 ? -2.872 -1.134 -26.015 1.00 88.25 511 ARG A N 1
ATOM 3982 C CA . ARG A 1 511 ? -2.588 -1.625 -27.373 1.00 88.25 511 ARG A CA 1
ATOM 3983 C C . ARG A 1 511 ? -2.140 -3.094 -27.375 1.00 88.25 511 ARG A C 1
ATOM 3985 O O . ARG A 1 511 ? -2.789 -3.930 -27.989 1.00 88.25 511 ARG A O 1
ATOM 3992 N N . GLY A 1 512 ? -1.141 -3.433 -26.554 1.00 87.44 512 GLY A N 1
ATOM 3993 C CA . GLY A 1 512 ? -0.676 -4.820 -26.417 1.00 87.44 512 GLY A CA 1
ATOM 3994 C C . GLY A 1 512 ? -1.697 -5.772 -25.777 1.00 87.44 512 GLY A C 1
ATOM 3995 O O . GLY A 1 512 ? -1.694 -6.959 -26.086 1.00 87.44 512 GLY A O 1
ATOM 3996 N N . ASP A 1 513 ? -2.598 -5.266 -24.922 1.00 91.44 513 ASP A N 1
ATOM 3997 C CA . ASP A 1 513 ? -3.701 -6.080 -24.387 1.00 91.44 513 ASP A CA 1
ATOM 3998 C C . ASP A 1 513 ? -4.724 -6.373 -25.494 1.00 91.44 513 ASP A C 1
ATOM 4000 O O . ASP A 1 513 ? -5.185 -7.501 -25.616 1.00 91.44 513 ASP A O 1
ATOM 4004 N N . ALA A 1 514 ? -5.028 -5.390 -26.349 1.00 92.75 514 ALA A N 1
ATOM 4005 C CA . ALA A 1 514 ? -5.893 -5.568 -27.512 1.00 92.75 514 ALA A CA 1
ATOM 4006 C C . ALA A 1 514 ? -5.307 -6.561 -28.532 1.00 92.75 514 ALA A C 1
ATOM 4008 O O . ALA A 1 514 ? -6.046 -7.397 -29.048 1.00 92.75 514 ALA A O 1
ATOM 4009 N N . GLU A 1 515 ? -3.992 -6.524 -28.784 1.00 93.00 515 GLU A N 1
ATOM 4010 C CA . GLU A 1 515 ? -3.314 -7.511 -29.639 1.00 93.00 515 GLU A CA 1
ATOM 4011 C C . GLU A 1 515 ? -3.440 -8.932 -29.075 1.00 93.00 515 GLU A C 1
ATOM 4013 O O . GLU A 1 515 ? -3.803 -9.856 -29.801 1.00 93.00 515 GLU A O 1
ATOM 4018 N N . MET A 1 516 ? -3.181 -9.103 -27.778 1.00 93.19 516 MET A N 1
ATOM 4019 C CA . MET A 1 516 ? -3.261 -10.399 -27.103 1.00 93.19 516 MET A CA 1
ATOM 4020 C C . MET A 1 516 ? -4.695 -10.941 -27.050 1.00 93.19 516 MET A C 1
ATOM 4022 O O . MET A 1 516 ? -4.913 -12.117 -27.332 1.00 93.19 516 MET A O 1
ATOM 4026 N N . ILE A 1 517 ? -5.678 -10.100 -26.712 1.00 93.94 517 ILE A N 1
ATOM 4027 C CA . ILE A 1 517 ? -7.101 -10.475 -26.688 1.00 93.94 517 ILE A CA 1
ATOM 4028 C C . ILE A 1 517 ? -7.535 -10.934 -28.083 1.00 93.94 517 ILE A C 1
ATOM 4030 O O . ILE A 1 517 ? -8.117 -12.012 -28.217 1.00 93.94 517 ILE A O 1
ATOM 4034 N N . TYR A 1 518 ? -7.161 -10.186 -29.125 1.00 94.56 518 TYR A N 1
ATOM 4035 C CA . TYR A 1 518 ? -7.465 -10.567 -30.499 1.00 94.56 518 TYR A CA 1
ATOM 4036 C C . TYR A 1 518 ? -6.784 -11.880 -30.906 1.00 94.56 518 TYR A C 1
ATOM 4038 O O . TYR A 1 518 ? -7.429 -12.755 -31.484 1.00 94.56 518 TYR A O 1
ATOM 4046 N N . ALA A 1 519 ? -5.501 -12.048 -30.573 1.00 90.88 519 ALA A N 1
ATOM 4047 C CA . ALA A 1 519 ? -4.745 -13.271 -30.850 1.00 90.88 519 ALA A CA 1
ATOM 4048 C C . ALA A 1 519 ? -5.302 -14.496 -30.102 1.00 90.88 519 ALA A C 1
ATOM 4050 O O . ALA A 1 519 ? -5.243 -15.610 -30.616 1.00 90.88 519 ALA A O 1
ATOM 4051 N N . SER A 1 520 ? -5.908 -14.289 -28.928 1.00 91.50 520 SER A N 1
ATOM 4052 C CA . SER A 1 520 ? -6.558 -15.346 -28.144 1.00 91.50 520 SER A CA 1
ATOM 4053 C C . SER A 1 520 ? -7.907 -15.818 -28.708 1.00 91.50 520 SER A C 1
ATOM 4055 O O . SER A 1 520 ? -8.461 -16.796 -28.210 1.00 91.50 520 SER A O 1
ATOM 4057 N N . GLY A 1 521 ? -8.424 -15.158 -29.753 1.00 91.62 521 GLY A N 1
ATOM 4058 C CA . GLY A 1 521 ? -9.679 -15.515 -30.420 1.00 91.62 521 GLY A CA 1
ATOM 4059 C C . GLY A 1 521 ? -10.887 -14.662 -30.027 1.00 91.62 521 GLY A C 1
ATOM 4060 O O . GLY A 1 521 ? -11.997 -14.982 -30.434 1.00 91.62 521 GLY A O 1
ATOM 4061 N N . ILE A 1 522 ? -10.693 -13.592 -29.246 1.00 93.44 522 ILE A N 1
ATOM 4062 C CA . ILE A 1 522 ? -11.755 -12.640 -28.892 1.00 93.44 522 ILE A CA 1
ATOM 4063 C C . ILE A 1 522 ? -11.622 -11.432 -29.816 1.00 93.44 522 ILE A C 1
ATOM 4065 O O . ILE A 1 522 ? -10.727 -10.602 -29.653 1.00 93.44 522 ILE A O 1
ATOM 4069 N N . HIS A 1 523 ? -12.492 -11.335 -30.815 1.00 91.12 523 HIS A N 1
ATOM 4070 C CA . HIS A 1 523 ? -12.240 -10.462 -31.962 1.00 91.12 523 HIS A CA 1
ATOM 4071 C C . HIS A 1 523 ? -12.968 -9.125 -31.904 1.00 91.12 523 HIS A C 1
ATOM 4073 O O . HIS A 1 523 ? -12.544 -8.181 -32.568 1.00 91.12 523 HIS A O 1
ATOM 4079 N N . THR A 1 524 ? -14.046 -9.022 -31.123 1.00 91.69 524 THR A N 1
ATOM 4080 C CA . THR A 1 524 ? -14.887 -7.816 -31.103 1.00 91.69 524 THR A CA 1
ATOM 4081 C C . THR A 1 524 ? -15.103 -7.266 -29.690 1.00 91.69 524 THR A C 1
ATOM 4083 O O . THR A 1 524 ? -15.173 -8.036 -28.727 1.00 91.69 524 THR A O 1
ATOM 4086 N N . PRO A 1 525 ? -15.294 -5.938 -29.534 1.00 90.69 525 PRO A N 1
ATOM 4087 C CA . PRO A 1 525 ? -15.670 -5.342 -28.249 1.00 90.69 525 PRO A CA 1
ATOM 4088 C C . PRO A 1 525 ? -16.966 -5.931 -27.675 1.00 90.69 525 PRO A C 1
ATOM 4090 O O . PRO A 1 525 ? -17.097 -6.111 -26.463 1.00 90.69 525 PRO A O 1
ATOM 4093 N N . LEU A 1 526 ? -17.922 -6.260 -28.552 1.00 88.94 526 LEU A N 1
ATOM 4094 C CA . LEU A 1 526 ? -19.208 -6.832 -28.162 1.00 88.94 526 LEU A CA 1
ATOM 4095 C C . LEU A 1 526 ? -19.048 -8.240 -27.583 1.00 88.94 526 LEU A C 1
ATOM 4097 O O . LEU A 1 526 ? -19.665 -8.550 -26.566 1.00 88.94 526 LEU A O 1
ATOM 4101 N N . GLU A 1 527 ? -18.212 -9.071 -28.203 1.00 91.88 527 GLU A N 1
ATOM 4102 C CA . GLU A 1 527 ? -17.863 -10.395 -27.691 1.00 91.88 527 GLU A CA 1
ATOM 4103 C C . GLU A 1 527 ? -17.209 -10.284 -26.309 1.00 91.88 527 GLU A C 1
ATOM 4105 O O . GLU A 1 527 ? -17.700 -10.884 -25.353 1.00 91.88 527 GLU A O 1
ATOM 4110 N N . LEU A 1 528 ? -16.209 -9.406 -26.168 1.00 91.62 528 LEU A N 1
ATOM 4111 C CA . LEU A 1 528 ? -15.510 -9.164 -24.903 1.00 91.62 528 LEU A CA 1
ATOM 4112 C C . LEU A 1 528 ? -16.459 -8.713 -23.772 1.00 91.62 528 LEU A C 1
ATOM 4114 O O . LEU A 1 528 ? -16.321 -9.171 -22.638 1.00 91.62 528 LEU A O 1
ATOM 4118 N N . SER A 1 529 ? -17.458 -7.875 -24.075 1.00 91.25 529 SER A N 1
ATOM 4119 C CA . SER A 1 529 ? -18.425 -7.377 -23.077 1.00 91.25 529 SER A CA 1
ATOM 4120 C C . SER A 1 529 ? -19.433 -8.421 -22.592 1.00 91.25 529 SER A C 1
ATOM 4122 O O . SER A 1 529 ? -19.956 -8.310 -21.481 1.00 91.25 529 SER A O 1
ATOM 4124 N N . ARG A 1 530 ? -19.724 -9.431 -23.421 1.00 90.25 530 ARG A N 1
ATOM 4125 C CA . ARG A 1 530 ? -20.713 -10.483 -23.130 1.00 90.25 530 ARG A CA 1
ATOM 4126 C C . ARG A 1 530 ? -20.104 -11.696 -22.439 1.00 90.25 530 ARG A C 1
ATOM 4128 O O . ARG A 1 530 ? -20.836 -12.509 -21.873 1.00 90.25 530 ARG A O 1
ATOM 4135 N N . MET A 1 531 ? -18.786 -11.836 -22.492 1.00 89.69 531 MET A N 1
ATOM 4136 C CA . MET A 1 531 ? -18.075 -12.933 -21.855 1.00 89.69 531 MET A CA 1
ATOM 4137 C C . MET A 1 531 ? -17.940 -12.722 -20.347 1.00 89.69 531 MET A C 1
ATOM 4139 O O . MET A 1 531 ? -17.725 -11.609 -19.860 1.00 89.69 531 MET A O 1
ATOM 4143 N N . ARG A 1 532 ? -18.027 -13.825 -19.594 1.00 90.50 532 ARG A N 1
ATOM 4144 C CA . ARG A 1 532 ? -17.715 -13.812 -18.162 1.00 90.50 532 ARG A CA 1
ATOM 4145 C C . ARG A 1 532 ? -16.211 -13.574 -17.968 1.00 90.50 532 ARG A C 1
ATOM 4147 O O . ARG A 1 532 ? -15.428 -14.148 -18.731 1.00 90.50 532 ARG A O 1
ATOM 4154 N N . PRO A 1 533 ? -15.792 -12.796 -16.954 1.00 93.19 533 PRO A N 1
ATOM 4155 C CA . PRO A 1 533 ? -14.378 -12.565 -16.665 1.00 93.19 533 PRO A CA 1
ATOM 4156 C C . PRO A 1 533 ? -13.549 -13.847 -16.545 1.00 93.19 533 PRO A C 1
ATOM 4158 O O . PRO A 1 533 ? -12.419 -13.893 -17.021 1.00 93.19 533 PRO A O 1
ATOM 4161 N N . GLU A 1 534 ? -14.119 -14.909 -15.975 1.00 90.62 534 GLU A N 1
ATOM 4162 C CA . GLU A 1 534 ? -13.461 -16.211 -15.840 1.00 90.62 534 GLU A CA 1
ATOM 4163 C C . GLU A 1 534 ? -13.176 -16.844 -17.208 1.00 90.62 534 GLU A C 1
ATOM 4165 O O . GLU A 1 534 ? -12.090 -17.368 -17.432 1.00 90.62 534 GLU A O 1
ATOM 4170 N N . SER A 1 535 ? -14.109 -16.730 -18.157 1.00 93.69 535 SER A N 1
ATOM 4171 C CA . SER A 1 535 ? -13.926 -17.233 -19.522 1.00 93.69 535 SER A CA 1
ATOM 4172 C C . SER A 1 535 ? -12.858 -16.445 -20.280 1.00 93.69 535 SER A C 1
ATOM 4174 O O . SER A 1 535 ? -12.063 -17.037 -21.003 1.00 93.69 535 SER A O 1
ATOM 4176 N N . ILE A 1 536 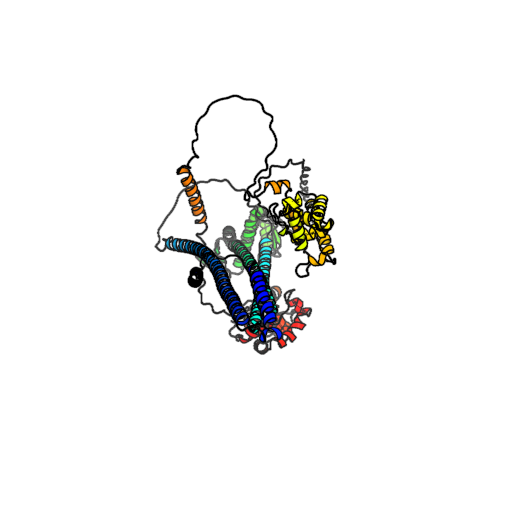? -12.805 -15.122 -20.090 1.00 93.31 536 ILE A N 1
ATOM 4177 C CA . ILE A 1 536 ? -11.755 -14.272 -20.672 1.00 93.31 536 ILE A CA 1
ATOM 4178 C C . ILE A 1 536 ? -10.390 -14.676 -20.104 1.00 93.31 536 ILE A C 1
ATOM 4180 O O . ILE A 1 536 ? -9.441 -14.878 -20.859 1.00 93.31 536 ILE A O 1
ATOM 4184 N N . PHE A 1 537 ? -10.306 -14.848 -18.781 1.00 94.62 537 PHE A N 1
ATOM 4185 C CA . PHE A 1 537 ? -9.089 -15.284 -18.104 1.00 94.62 537 PHE A CA 1
ATOM 4186 C C . PHE A 1 537 ? -8.598 -16.638 -18.631 1.00 94.62 537 PHE A C 1
ATOM 4188 O O . PHE A 1 537 ? -7.425 -16.772 -18.973 1.00 94.62 537 PHE A O 1
ATOM 4195 N N . GLU A 1 538 ? -9.486 -17.628 -18.747 1.00 92.88 538 GLU A N 1
ATOM 4196 C CA . GLU A 1 538 ? -9.136 -18.966 -19.230 1.00 92.88 538 GLU A CA 1
ATOM 4197 C C . GLU A 1 538 ? -8.668 -18.974 -20.687 1.00 92.88 538 GLU A C 1
ATOM 4199 O O . GLU A 1 538 ? -7.682 -19.638 -21.003 1.00 92.88 538 GLU A O 1
ATOM 4204 N N . ILE A 1 539 ? -9.357 -18.259 -21.582 1.00 93.75 539 ILE A N 1
ATOM 4205 C CA . ILE A 1 539 ? -9.008 -18.222 -23.010 1.00 93.75 539 ILE A CA 1
ATOM 4206 C C . ILE A 1 539 ? -7.653 -17.545 -23.218 1.00 93.75 539 ILE A C 1
ATOM 4208 O O . ILE A 1 539 ? -6.794 -18.094 -23.908 1.00 93.75 539 ILE A O 1
ATOM 4212 N N . VAL A 1 540 ? -7.433 -16.393 -22.581 1.00 93.69 540 VAL A N 1
ATOM 4213 C CA . VAL A 1 540 ? -6.185 -15.638 -22.735 1.00 93.69 540 VAL A CA 1
ATOM 4214 C C . VAL A 1 540 ? -5.014 -16.363 -22.069 1.00 93.69 540 VAL A C 1
ATOM 4216 O O . VAL A 1 540 ? -3.956 -16.476 -22.683 1.00 93.69 540 VAL A O 1
ATOM 4219 N N . THR A 1 541 ? -5.197 -16.933 -20.873 1.00 92.75 541 THR A N 1
ATOM 4220 C CA . THR A 1 541 ? -4.140 -17.712 -20.197 1.00 92.75 541 THR A CA 1
ATOM 4221 C C . THR A 1 541 ? -3.766 -18.953 -21.006 1.00 92.75 541 THR A C 1
ATOM 4223 O O . THR A 1 541 ? -2.586 -19.193 -21.249 1.00 92.75 541 THR A O 1
ATOM 4226 N N . ARG A 1 542 ? -4.760 -19.691 -21.523 1.00 92.25 542 ARG A N 1
ATOM 4227 C CA . ARG A 1 542 ? -4.526 -20.845 -22.406 1.00 92.25 542 ARG A CA 1
ATOM 4228 C C . ARG A 1 542 ? -3.771 -20.445 -23.671 1.00 92.25 542 ARG A C 1
ATOM 4230 O O . ARG A 1 542 ? -2.916 -21.195 -24.128 1.00 92.25 542 ARG A O 1
ATOM 4237 N N . HIS A 1 543 ? -4.071 -19.278 -24.242 1.00 91.62 543 HIS A N 1
ATOM 4238 C CA . HIS A 1 543 ? -3.321 -18.764 -25.384 1.00 91.62 543 HIS A CA 1
ATOM 4239 C C . HIS A 1 543 ? -1.874 -18.426 -24.998 1.00 91.62 543 HIS A C 1
ATOM 4241 O O . HIS A 1 543 ? -0.966 -18.825 -25.722 1.00 91.62 543 HIS A O 1
ATOM 4247 N N . GLN A 1 544 ? -1.632 -17.777 -23.854 1.00 92.50 544 GLN A N 1
ATOM 4248 C CA . GLN A 1 544 ? -0.285 -17.432 -23.369 1.00 92.50 544 GLN A CA 1
ATOM 4249 C C . GLN A 1 544 ? 0.621 -18.652 -23.124 1.00 92.50 544 GLN A C 1
ATOM 4251 O O . GLN A 1 544 ? 1.837 -18.532 -23.244 1.00 92.50 544 GLN A O 1
ATOM 4256 N N . GLU A 1 545 ? 0.043 -19.822 -22.842 1.00 88.19 545 GLU A N 1
ATOM 4257 C CA . GLU A 1 545 ? 0.764 -21.098 -22.708 1.00 88.19 545 GLU A CA 1
ATOM 4258 C C . GLU A 1 545 ? 1.180 -21.713 -24.063 1.00 88.19 545 GLU A C 1
ATOM 4260 O O . GLU A 1 545 ? 2.006 -22.626 -24.112 1.00 88.19 545 GLU A O 1
ATOM 4265 N N . THR A 1 546 ? 0.639 -21.227 -25.187 1.00 91.44 546 THR A N 1
ATOM 4266 C CA . THR A 1 546 ? 1.029 -21.686 -26.532 1.00 91.44 546 THR A CA 1
ATOM 4267 C C . THR A 1 546 ? 2.330 -21.037 -26.997 1.00 91.44 546 THR A C 1
ATOM 4269 O O . THR A 1 546 ? 2.677 -19.932 -26.583 1.00 91.44 546 THR A O 1
ATOM 4272 N N . THR A 1 547 ? 3.056 -21.674 -27.922 1.00 84.25 547 THR A N 1
ATOM 4273 C CA . THR A 1 547 ? 4.304 -21.133 -28.502 1.00 84.25 547 THR A CA 1
ATOM 4274 C C . THR A 1 547 ? 4.138 -19.737 -29.109 1.00 84.25 547 THR A C 1
ATOM 4276 O O . THR A 1 547 ? 5.058 -18.930 -29.029 1.00 84.25 547 THR A O 1
ATOM 4279 N N . GLU A 1 548 ? 2.967 -19.431 -29.672 1.00 79.94 548 GLU A N 1
ATOM 4280 C CA . GLU A 1 548 ? 2.652 -18.112 -30.236 1.00 79.94 548 GLU A CA 1
ATOM 4281 C C . GLU A 1 548 ? 2.286 -17.082 -29.161 1.00 79.94 548 GLU A C 1
ATOM 4283 O O . GLU A 1 548 ? 2.604 -15.901 -29.303 1.00 79.94 548 GLU A O 1
ATOM 4288 N N . GLY A 1 549 ? 1.657 -17.525 -28.069 1.00 82.50 549 GLY A N 1
ATOM 4289 C CA . GLY A 1 549 ? 1.221 -16.657 -26.980 1.00 82.50 549 GLY A CA 1
ATOM 4290 C C . GLY A 1 549 ? 2.304 -16.304 -25.959 1.00 82.50 549 GLY A C 1
ATOM 4291 O O . GLY A 1 549 ? 2.163 -15.292 -25.272 1.00 82.50 549 GLY A O 1
ATOM 4292 N N . HIS A 1 550 ? 3.416 -17.050 -25.904 1.00 84.06 550 HIS A N 1
ATOM 4293 C CA . HIS A 1 550 ? 4.551 -16.751 -25.014 1.00 84.06 550 HIS A CA 1
ATOM 4294 C C . HIS A 1 550 ? 5.095 -15.324 -25.203 1.00 84.06 550 HIS A C 1
ATOM 4296 O O . HIS A 1 550 ? 5.578 -14.717 -24.248 1.00 84.06 550 HIS A O 1
ATOM 4302 N N . ARG A 1 551 ? 4.972 -14.749 -26.411 1.00 83.38 551 ARG A N 1
ATOM 4303 C CA . ARG A 1 551 ? 5.390 -13.364 -26.705 1.00 83.38 551 ARG A CA 1
ATOM 4304 C C . ARG A 1 551 ? 4.596 -12.302 -25.937 1.00 83.38 551 ARG A C 1
ATOM 4306 O O . ARG A 1 551 ? 5.045 -11.168 -25.832 1.00 83.38 551 ARG A O 1
ATOM 4313 N N . PHE A 1 552 ? 3.422 -12.662 -25.418 1.00 83.56 552 PHE A N 1
ATOM 4314 C CA . PHE A 1 552 ? 2.556 -11.777 -24.642 1.00 83.56 552 PHE A CA 1
ATOM 4315 C C . PHE A 1 552 ? 2.729 -11.938 -23.126 1.00 83.56 552 PHE A C 1
ATOM 4317 O O . PHE A 1 552 ? 2.006 -11.299 -22.357 1.00 83.56 552 PHE A O 1
ATOM 4324 N N . LEU A 1 553 ? 3.663 -12.780 -22.671 1.00 81.25 553 LEU A N 1
ATOM 4325 C CA . LEU A 1 553 ? 4.004 -12.885 -21.255 1.00 81.25 553 LEU A CA 1
ATOM 4326 C C . LEU A 1 553 ? 4.738 -11.623 -20.808 1.00 81.25 553 LEU A C 1
ATOM 4328 O O . LEU A 1 553 ? 5.735 -11.211 -21.402 1.00 81.25 553 LEU A O 1
ATOM 4332 N N . ARG A 1 554 ? 4.282 -11.024 -19.710 1.00 71.81 554 ARG A N 1
ATOM 4333 C CA . ARG A 1 554 ? 4.976 -9.888 -19.096 1.00 71.81 554 ARG A CA 1
ATOM 4334 C C . ARG A 1 554 ? 5.867 -10.425 -18.000 1.00 71.81 554 ARG A C 1
ATOM 4336 O O . ARG A 1 554 ? 5.364 -11.021 -17.051 1.00 71.81 554 ARG A O 1
ATOM 4343 N N . SER A 1 555 ? 7.183 -10.248 -18.124 1.00 69.69 555 SER A N 1
ATOM 4344 C CA . SER A 1 555 ? 8.156 -10.795 -17.161 1.00 69.69 555 SER A CA 1
ATOM 4345 C C . SER A 1 555 ? 7.989 -12.309 -16.911 1.00 69.69 555 SER A C 1
ATOM 4347 O O . SER A 1 555 ? 8.184 -12.784 -15.798 1.00 69.69 555 SER A O 1
ATOM 4349 N N . GLY A 1 556 ? 7.574 -13.065 -17.937 1.00 72.00 556 GLY A N 1
ATOM 4350 C CA . GLY A 1 556 ? 7.316 -14.508 -17.835 1.00 72.00 556 GLY A CA 1
ATOM 4351 C C . GLY A 1 556 ? 6.016 -14.900 -17.118 1.00 72.00 556 GLY A C 1
ATOM 4352 O O . GLY A 1 556 ? 5.800 -16.084 -16.884 1.00 72.00 556 GLY A O 1
ATOM 4353 N N . LEU A 1 557 ? 5.152 -13.939 -16.773 1.00 75.44 557 LEU A N 1
ATOM 4354 C CA . LEU A 1 557 ? 3.889 -14.176 -16.072 1.00 75.44 557 LEU A CA 1
ATOM 4355 C C . LEU A 1 557 ? 2.684 -14.066 -17.014 1.00 75.44 557 LEU A C 1
ATOM 4357 O O . LEU A 1 557 ? 2.658 -13.228 -17.924 1.00 75.44 557 LEU A O 1
ATOM 4361 N N . THR A 1 558 ? 1.681 -14.907 -16.754 1.00 88.69 558 THR A N 1
ATOM 4362 C CA . THR A 1 558 ? 0.360 -14.838 -17.383 1.00 88.69 558 THR A CA 1
ATOM 4363 C C . THR A 1 558 ? -0.464 -13.691 -16.798 1.00 88.69 558 THR A C 1
ATOM 4365 O O . THR A 1 558 ? -0.090 -13.060 -15.804 1.00 88.69 558 THR A O 1
ATOM 4368 N N . ILE A 1 559 ? -1.582 -13.377 -17.447 1.00 88.62 559 ILE A N 1
ATOM 4369 C CA . ILE A 1 559 ? -2.522 -12.366 -16.958 1.00 88.62 559 ILE A CA 1
ATOM 4370 C C . ILE A 1 559 ? -3.075 -12.750 -15.579 1.00 88.62 559 ILE A C 1
ATOM 4372 O O . ILE A 1 559 ? -3.129 -13.923 -15.219 1.00 88.62 559 ILE A O 1
ATOM 4376 N N . ASP A 1 560 ? -3.527 -11.764 -14.806 1.00 88.50 560 ASP A N 1
ATOM 4377 C CA . ASP A 1 560 ? -4.242 -12.006 -13.550 1.00 88.50 560 ASP A CA 1
ATOM 4378 C C . ASP A 1 560 ? -5.773 -11.951 -13.754 1.00 88.50 560 ASP A C 1
ATOM 4380 O O . ASP A 1 560 ? -6.286 -11.470 -14.769 1.00 88.50 560 ASP A O 1
ATOM 4384 N N . ARG A 1 561 ? -6.540 -12.442 -12.771 1.00 86.81 561 ARG A N 1
ATOM 4385 C CA . ARG A 1 561 ? -8.015 -12.426 -12.835 1.00 86.81 561 ARG A CA 1
ATOM 4386 C C . ARG A 1 561 ? -8.591 -11.009 -12.839 1.00 86.81 561 ARG A C 1
ATOM 4388 O O . ARG A 1 561 ? -9.652 -10.779 -13.416 1.00 86.81 561 ARG A O 1
ATOM 4395 N N . GLN A 1 562 ? -7.905 -10.055 -12.213 1.00 86.19 562 GLN A N 1
ATOM 4396 C CA . GLN A 1 562 ? -8.360 -8.672 -12.131 1.00 86.19 562 GLN A CA 1
ATOM 4397 C C . GLN A 1 562 ? -8.288 -7.977 -13.498 1.00 86.19 562 GLN A C 1
ATOM 4399 O O . GLN A 1 562 ? -9.174 -7.190 -13.828 1.00 86.19 562 GLN A O 1
ATOM 4404 N N . GLN A 1 563 ? -7.288 -8.299 -14.320 1.00 87.44 563 GLN A N 1
ATOM 4405 C CA . GLN A 1 563 ? -7.147 -7.821 -15.695 1.00 87.44 563 GLN A CA 1
ATOM 4406 C C . GLN A 1 563 ? -8.329 -8.275 -16.556 1.00 87.44 563 GLN A C 1
ATOM 4408 O O . GLN A 1 563 ? -8.961 -7.442 -17.203 1.00 87.44 563 GLN A O 1
ATOM 4413 N N . ALA A 1 564 ? -8.712 -9.552 -16.473 1.00 91.25 564 ALA A N 1
ATOM 4414 C CA . ALA A 1 564 ? -9.879 -10.073 -17.186 1.00 91.25 564 ALA A CA 1
ATOM 4415 C C . ALA A 1 564 ? -11.202 -9.420 -16.725 1.00 91.25 564 ALA A C 1
ATOM 4417 O O . ALA A 1 564 ? -12.043 -9.060 -17.553 1.00 91.25 564 ALA A O 1
ATOM 4418 N N . ILE A 1 565 ? -11.367 -9.191 -15.412 1.00 83.06 565 ILE A N 1
ATOM 4419 C CA . ILE A 1 565 ? -12.515 -8.450 -14.851 1.00 83.06 565 ILE A CA 1
ATOM 4420 C C . ILE A 1 565 ? -12.565 -7.023 -15.406 1.00 83.06 565 ILE A C 1
ATOM 4422 O O . ILE A 1 565 ? -13.633 -6.530 -15.775 1.00 83.06 565 ILE A O 1
ATOM 4426 N N . ASN A 1 566 ? -11.416 -6.356 -15.478 1.00 86.62 566 ASN A N 1
ATOM 4427 C CA . ASN A 1 566 ? -11.324 -4.990 -15.970 1.00 86.62 566 ASN A CA 1
ATOM 4428 C C . ASN A 1 566 ? -11.678 -4.898 -17.461 1.00 86.62 566 ASN A C 1
ATOM 4430 O O . ASN A 1 566 ? -12.490 -4.052 -17.823 1.00 86.62 566 ASN A O 1
ATOM 4434 N N . TRP A 1 567 ? -11.168 -5.793 -18.313 1.00 92.81 567 TRP A N 1
ATOM 4435 C CA . TRP A 1 567 ? -11.491 -5.804 -19.747 1.00 92.81 567 TRP A CA 1
ATOM 4436 C C . TRP A 1 567 ? -12.981 -6.040 -20.027 1.00 92.81 567 TRP A C 1
ATOM 4438 O O . TRP A 1 567 ? -13.572 -5.355 -20.866 1.00 92.81 567 TRP A O 1
ATOM 4448 N N . SER A 1 568 ? -13.618 -6.947 -19.278 1.00 91.50 568 SER A N 1
ATOM 4449 C CA . SER A 1 568 ? -15.071 -7.166 -19.348 1.00 91.50 568 SER A CA 1
ATOM 4450 C C . SER A 1 568 ? -15.852 -5.900 -18.960 1.00 91.50 568 SER A C 1
ATOM 4452 O O . SER A 1 568 ? -16.755 -5.472 -19.674 1.00 91.50 568 SER A O 1
ATOM 4454 N N . ARG A 1 569 ? -15.458 -5.219 -17.875 1.00 85.75 569 ARG A N 1
ATOM 4455 C CA . ARG A 1 569 ? -16.111 -3.974 -17.422 1.00 85.75 569 ARG A CA 1
ATOM 4456 C C . ARG A 1 569 ? -15.904 -2.801 -18.379 1.00 85.75 569 ARG A C 1
ATOM 4458 O O . ARG A 1 569 ? -16.821 -2.010 -18.597 1.00 85.75 569 ARG A O 1
ATOM 4465 N N . TRP A 1 570 ? -14.708 -2.655 -18.939 1.00 91.25 570 TRP A N 1
ATOM 4466 C CA . TRP A 1 570 ? -14.398 -1.568 -19.864 1.00 91.25 570 TRP A CA 1
ATOM 4467 C C . TRP A 1 570 ? -15.126 -1.727 -21.197 1.00 91.25 570 TRP A C 1
ATOM 4469 O O . TRP A 1 570 ? -15.668 -0.755 -21.712 1.00 91.25 570 TRP A O 1
ATOM 4479 N N . SER A 1 571 ? -15.219 -2.947 -21.726 1.00 89.56 571 SER A N 1
ATOM 4480 C CA . SER A 1 571 ? -15.907 -3.214 -22.999 1.00 89.56 571 SER A CA 1
ATOM 4481 C C . SER A 1 571 ? -17.414 -2.941 -22.962 1.00 89.56 571 SER A C 1
ATOM 4483 O O . SER A 1 571 ? -17.984 -2.579 -23.991 1.00 89.56 571 SER A O 1
ATOM 4485 N N . GLN A 1 572 ? -18.052 -2.991 -21.786 1.00 87.81 572 GLN A N 1
ATOM 4486 C CA . GLN A 1 572 ? -19.443 -2.539 -21.594 1.00 87.81 572 GLN A CA 1
ATOM 4487 C C . GLN A 1 572 ? -19.640 -1.038 -21.865 1.00 87.81 572 GLN A C 1
ATOM 4489 O O . GLN A 1 572 ? -20.754 -0.606 -22.140 1.00 87.81 572 GLN A O 1
ATOM 4494 N N . HIS A 1 573 ? -18.563 -0.254 -21.807 1.00 87.00 573 HIS A N 1
ATOM 4495 C CA . HIS A 1 573 ? -18.546 1.184 -22.075 1.00 87.00 573 HIS A CA 1
ATOM 4496 C C . HIS A 1 573 ? -17.888 1.496 -23.428 1.00 87.00 573 HIS A C 1
ATOM 4498 O O . HIS A 1 573 ? -17.338 2.583 -23.615 1.00 87.00 573 HIS A O 1
ATOM 4504 N N . SER A 1 574 ? -17.883 0.531 -24.354 1.00 88.56 574 SER A N 1
ATOM 4505 C CA . SER A 1 574 ? -17.307 0.731 -25.681 1.00 88.56 574 SER A CA 1
ATOM 4506 C C . SER A 1 574 ? -18.085 1.778 -26.480 1.00 88.56 574 SER A C 1
ATOM 4508 O O . SER A 1 574 ? -19.316 1.829 -26.443 1.00 88.56 574 SER A O 1
ATOM 4510 N N . ARG A 1 575 ? -17.351 2.636 -27.193 1.00 87.69 575 ARG A N 1
ATOM 4511 C CA . ARG A 1 575 ? -17.934 3.604 -28.133 1.00 87.69 575 ARG A CA 1
ATOM 4512 C C . ARG A 1 575 ? -18.150 2.951 -29.493 1.00 87.69 575 ARG A C 1
ATOM 4514 O O . ARG A 1 575 ? -17.488 1.966 -29.817 1.00 87.69 575 ARG A O 1
ATOM 4521 N N . THR A 1 576 ? -19.036 3.514 -30.310 1.00 88.00 576 THR A N 1
ATOM 4522 C CA . THR A 1 576 ? -19.126 3.104 -31.716 1.00 88.00 576 THR A CA 1
ATOM 4523 C C . THR A 1 576 ? -18.017 3.757 -32.540 1.00 88.00 576 THR A C 1
ATOM 4525 O O . THR A 1 576 ? -17.432 4.774 -32.157 1.00 88.00 576 THR A O 1
ATOM 4528 N N . LEU A 1 577 ? -17.723 3.186 -33.708 1.00 85.00 577 LEU A N 1
ATOM 4529 C CA . LEU A 1 577 ? -16.752 3.768 -34.635 1.00 85.00 577 LEU A CA 1
ATOM 4530 C C . LEU A 1 577 ? -17.236 5.119 -35.202 1.00 85.00 577 LEU A C 1
ATOM 4532 O O . LEU A 1 577 ? -16.427 5.988 -35.520 1.00 85.00 577 LEU A O 1
ATOM 4536 N N . GLU A 1 578 ? -18.553 5.332 -35.273 1.00 80.94 578 GLU A N 1
ATOM 4537 C CA . GLU A 1 578 ? -19.155 6.616 -35.643 1.00 80.94 578 GLU A CA 1
ATOM 4538 C C . GLU A 1 578 ? -18.955 7.671 -34.542 1.00 80.94 578 GLU A C 1
ATOM 4540 O O . GLU A 1 578 ? -18.529 8.790 -34.836 1.00 80.94 578 GLU A O 1
ATOM 4545 N N . ASP A 1 579 ? -19.113 7.290 -33.270 1.00 82.25 579 ASP A N 1
ATOM 4546 C CA . ASP A 1 579 ? -18.804 8.161 -32.130 1.00 82.25 579 ASP A CA 1
ATOM 4547 C C . ASP A 1 579 ? -17.316 8.535 -32.096 1.00 82.25 579 ASP A C 1
ATOM 4549 O O . ASP A 1 579 ? -16.970 9.698 -31.868 1.00 82.25 579 ASP A O 1
ATOM 4553 N N . ALA A 1 580 ? -16.425 7.580 -32.385 1.00 83.19 580 ALA A N 1
ATOM 4554 C CA . ALA A 1 580 ? -14.989 7.824 -32.499 1.00 83.19 580 ALA A CA 1
ATOM 4555 C C . ALA A 1 580 ? -14.665 8.816 -33.634 1.00 83.19 580 ALA A C 1
ATOM 4557 O O . ALA A 1 580 ? -13.890 9.751 -33.429 1.00 83.19 580 ALA A O 1
ATOM 4558 N N . ARG A 1 581 ? -15.312 8.681 -34.804 1.00 81.75 581 ARG A N 1
ATOM 4559 C CA . ARG A 1 581 ? -15.167 9.617 -35.939 1.00 81.75 581 ARG A CA 1
ATOM 4560 C C . ARG A 1 581 ? -15.722 11.005 -35.629 1.00 81.75 581 ARG A C 1
ATOM 4562 O O . ARG A 1 581 ? -15.165 11.999 -36.092 1.00 81.75 581 ARG A O 1
ATOM 4569 N N . SER A 1 582 ? -16.794 11.084 -34.843 1.00 72.50 582 SER A N 1
ATOM 4570 C CA . SER A 1 582 ? -17.389 12.355 -34.409 1.00 72.50 582 SER A CA 1
ATOM 4571 C C . SER A 1 582 ? -16.567 13.071 -33.328 1.00 72.50 582 SER A C 1
ATOM 4573 O O . SER A 1 582 ? -16.620 14.294 -33.221 1.00 72.50 582 SER A O 1
ATOM 4575 N N . SER A 1 583 ? -15.756 12.320 -32.574 1.00 64.38 583 SER A N 1
ATOM 4576 C CA . SER A 1 583 ? -14.876 12.823 -31.509 1.00 64.38 583 SER A CA 1
ATOM 4577 C C . SER A 1 583 ? -13.527 13.342 -32.023 1.00 64.38 583 SER A C 1
ATOM 4579 O O . SER A 1 583 ? -12.655 13.672 -31.216 1.00 64.38 583 SER A O 1
ATOM 4581 N N . ARG A 1 584 ? -13.348 13.425 -33.352 1.00 57.03 584 ARG A N 1
ATOM 4582 C CA . ARG A 1 584 ? -12.132 13.923 -34.003 1.00 57.03 584 ARG A CA 1
ATOM 4583 C C . ARG A 1 584 ? -11.682 15.249 -33.405 1.00 57.03 584 ARG A C 1
ATOM 4585 O O . ARG A 1 584 ? -12.439 16.219 -33.324 1.00 57.03 584 ARG A O 1
ATOM 4592 N N . SER A 1 585 ? -10.418 15.296 -33.006 1.00 46.66 585 SER A N 1
ATOM 4593 C CA . SER A 1 585 ? -9.811 16.525 -32.523 1.00 46.66 585 SER A CA 1
ATOM 4594 C C . SER A 1 585 ? -9.762 17.547 -33.667 1.00 46.66 585 SER A C 1
ATOM 4596 O O . SER A 1 585 ? -9.214 17.292 -34.737 1.00 46.66 585 SER A O 1
ATOM 4598 N N . HIS A 1 586 ? -10.357 18.725 -33.461 1.00 34.16 586 HIS A N 1
ATOM 4599 C CA . HIS A 1 586 ? -10.209 19.893 -34.335 1.00 34.16 586 HIS A CA 1
ATOM 4600 C C . HIS A 1 586 ? -8.761 20.428 -34.276 1.00 34.16 586 HIS A C 1
ATOM 4602 O O . HIS A 1 586 ? -8.526 21.527 -33.775 1.00 34.16 586 HIS A O 1
ATOM 4608 N N . PHE A 1 587 ? -7.777 19.652 -34.737 1.00 29.12 587 PHE A N 1
ATOM 4609 C CA . PHE A 1 587 ? -6.369 20.064 -34.727 1.00 29.12 587 PHE A CA 1
ATOM 4610 C C . PHE A 1 587 ? -5.638 19.888 -36.067 1.00 29.12 587 PHE A C 1
ATOM 4612 O O . PHE A 1 587 ? -4.609 20.524 -36.263 1.00 29.12 587 PHE A O 1
ATOM 4619 N N . PHE A 1 588 ? -6.196 19.163 -37.044 1.00 26.23 588 PHE A N 1
ATOM 4620 C CA . PHE A 1 588 ? -5.649 19.124 -38.406 1.00 26.23 588 PHE A CA 1
ATOM 4621 C C . PHE A 1 588 ? -6.693 19.548 -39.446 1.00 26.23 588 PHE A C 1
ATOM 4623 O O . PHE A 1 588 ? -7.819 19.053 -39.484 1.00 26.23 588 PHE A O 1
ATOM 4630 N N . GLY A 1 589 ? -6.332 20.551 -40.251 1.00 28.41 589 GLY A N 1
ATOM 4631 C CA . GLY A 1 589 ? -7.200 21.171 -41.246 1.00 28.41 589 GLY A CA 1
ATOM 4632 C C . GLY A 1 589 ? -7.625 20.190 -42.336 1.00 28.41 589 GLY A C 1
ATOM 4633 O O . GLY A 1 589 ? -6.791 19.630 -43.037 1.00 28.41 589 GLY A O 1
ATOM 4634 N N . SER A 1 590 ? -8.935 20.029 -42.515 1.00 26.06 590 SER A N 1
ATOM 4635 C CA . SER A 1 590 ? -9.489 19.348 -43.681 1.00 26.06 590 SER A CA 1
ATOM 4636 C C . SER A 1 590 ? -9.588 20.337 -44.842 1.00 26.06 590 SER A C 1
ATOM 4638 O O . SER A 1 590 ? -10.463 21.205 -44.880 1.00 26.06 590 SER A O 1
ATOM 4640 N N . THR A 1 591 ? -8.695 20.181 -45.815 1.00 28.84 591 THR A N 1
ATOM 4641 C CA . THR A 1 591 ? -9.018 20.422 -47.219 1.00 28.84 591 THR A CA 1
ATOM 4642 C C . THR A 1 591 ? -10.123 19.440 -47.610 1.00 28.84 591 THR A C 1
ATOM 4644 O O . THR A 1 591 ? -9.928 18.226 -47.609 1.00 28.84 591 THR A O 1
ATOM 4647 N N . LYS A 1 592 ? -11.320 19.954 -47.903 1.00 27.83 592 LYS A N 1
ATOM 4648 C CA . LYS A 1 592 ? -12.379 19.157 -48.532 1.00 27.83 592 LYS A CA 1
ATOM 4649 C C . LYS A 1 592 ? -12.137 19.086 -50.043 1.00 27.83 592 LYS A C 1
ATOM 4651 O O . LYS A 1 592 ? -11.849 20.130 -50.631 1.00 27.83 592 LYS A O 1
ATOM 4656 N N . PRO A 1 593 ? -12.304 17.914 -50.677 1.00 26.12 593 PRO A N 1
ATOM 4657 C CA . PRO A 1 593 ? -12.360 17.815 -52.122 1.00 26.12 593 PRO A CA 1
ATOM 4658 C C . PRO A 1 593 ? -13.723 18.295 -52.633 1.00 26.12 593 PRO A C 1
ATOM 4660 O O . PRO A 1 593 ? -14.762 18.129 -51.990 1.00 26.12 593 PRO A O 1
ATOM 4663 N N . GLU A 1 594 ? -13.671 18.942 -53.789 1.00 28.02 594 GLU A N 1
ATOM 4664 C CA . GLU A 1 594 ? -14.794 19.469 -54.556 1.00 28.02 594 GLU A CA 1
ATOM 4665 C C . GLU A 1 594 ? -15.512 18.369 -55.365 1.00 28.02 594 GLU A C 1
ATOM 4667 O O . GLU A 1 594 ? -14.950 17.308 -55.635 1.00 28.02 594 GLU A O 1
ATOM 4672 N N . SER A 1 595 ? -16.717 18.715 -55.838 1.00 26.20 595 SER A N 1
ATOM 4673 C CA . SER A 1 595 ? -17.664 17.955 -56.683 1.00 26.20 595 SER A CA 1
ATOM 4674 C C . SER A 1 595 ? -18.726 17.167 -55.876 1.00 26.20 595 SER A C 1
ATOM 4676 O O . SER A 1 595 ? -18.401 16.485 -54.918 1.00 26.20 595 SER A O 1
ATOM 4678 N N . GLU A 1 596 ? -20.039 17.257 -56.122 1.00 26.17 596 GLU A N 1
ATOM 4679 C CA . GLU A 1 596 ? -20.745 17.636 -57.346 1.00 26.17 596 GLU A CA 1
ATOM 4680 C C . GLU A 1 596 ? -22.207 18.097 -57.081 1.00 26.17 596 GLU A C 1
ATOM 4682 O O . GLU A 1 596 ? -22.974 17.456 -56.373 1.00 26.17 596 GLU A O 1
ATOM 4687 N N . ARG A 1 597 ? -22.563 19.220 -57.726 1.00 24.56 597 ARG A N 1
ATOM 4688 C CA . ARG A 1 597 ? -23.852 19.596 -58.360 1.00 24.56 597 ARG A CA 1
ATOM 4689 C C . ARG A 1 597 ? -25.182 19.627 -57.574 1.00 24.56 597 ARG A C 1
ATOM 4691 O O . ARG A 1 597 ? -25.938 18.671 -57.506 1.00 24.56 597 ARG A O 1
ATOM 4698 N N . ASN A 1 598 ? -25.558 20.863 -57.230 1.00 25.84 598 ASN A N 1
ATOM 4699 C CA . ASN A 1 598 ? -26.668 21.641 -57.821 1.00 25.84 598 ASN A CA 1
ATOM 4700 C C . ASN A 1 598 ? -27.903 20.897 -58.382 1.00 25.84 598 ASN A C 1
ATOM 4702 O O . ASN A 1 598 ? -27.823 20.290 -59.444 1.00 25.84 598 ASN A O 1
ATOM 4706 N N . THR A 1 599 ? -29.083 21.227 -57.841 1.00 25.34 599 THR A N 1
ATOM 4707 C CA . THR A 1 599 ? -30.204 21.785 -58.631 1.00 25.34 599 THR A CA 1
ATOM 4708 C C . THR A 1 599 ? -31.001 22.795 -57.790 1.00 25.34 599 THR A C 1
ATOM 4710 O O . THR A 1 599 ? -31.434 22.501 -56.679 1.00 25.34 599 THR A O 1
ATOM 4713 N N . GLY A 1 600 ? -31.145 24.019 -58.317 1.00 25.36 600 GLY A N 1
ATOM 4714 C CA . GLY A 1 600 ? -31.955 25.109 -57.753 1.00 25.36 600 GLY A CA 1
ATOM 4715 C C . GLY A 1 600 ? -33.454 24.789 -57.780 1.00 25.36 600 GLY A C 1
ATOM 4716 O O . GLY A 1 600 ? -33.893 23.833 -58.407 1.00 25.36 600 GLY A O 1
ATOM 4717 N N . THR A 1 601 ? -34.338 25.569 -57.161 1.00 24.52 601 THR A N 1
ATOM 4718 C CA . THR A 1 601 ? -34.762 26.917 -57.599 1.00 24.52 601 THR A CA 1
ATOM 4719 C C . THR A 1 601 ? -35.656 27.466 -56.464 1.00 24.52 601 THR A C 1
ATOM 4721 O O . THR A 1 601 ? -36.536 26.747 -56.007 1.00 24.52 601 THR A O 1
ATOM 4724 N N . ARG A 1 602 ? -35.491 28.682 -55.925 1.00 24.38 602 ARG A N 1
ATOM 4725 C CA . ARG A 1 602 ? -36.087 29.914 -56.473 1.00 24.38 602 ARG A CA 1
ATOM 4726 C C . ARG A 1 602 ? -35.606 31.177 -55.735 1.00 24.38 602 ARG A C 1
ATOM 4728 O O . ARG A 1 602 ? -35.571 31.229 -54.512 1.00 24.38 602 ARG A O 1
ATOM 4735 N N . GLN A 1 603 ? -35.303 32.178 -56.563 1.00 26.56 603 GLN A N 1
ATOM 4736 C CA . GLN A 1 603 ? -35.162 33.627 -56.328 1.00 26.56 603 GLN A CA 1
ATOM 4737 C C . GLN A 1 603 ? -36.484 34.217 -55.771 1.00 26.56 603 GLN A C 1
ATOM 4739 O O . GLN A 1 603 ? -37.516 33.566 -55.897 1.00 26.56 603 GLN A O 1
ATOM 4744 N N . SER A 1 604 ? -36.615 35.416 -55.191 1.00 24.36 604 SER A N 1
ATOM 4745 C CA . SER A 1 604 ? -35.950 36.731 -55.324 1.00 24.36 604 SER A CA 1
ATOM 4746 C C . SER A 1 604 ? -36.478 37.620 -54.161 1.00 24.36 604 SER A C 1
ATOM 4748 O O . SER A 1 604 ? -37.579 37.357 -53.691 1.00 24.36 604 SER A O 1
ATOM 4750 N N . GLY A 1 605 ? -35.847 38.682 -53.648 1.00 25.31 605 GLY A N 1
ATOM 4751 C CA . GLY A 1 605 ? -34.636 39.391 -54.049 1.00 25.31 605 GLY A CA 1
ATOM 4752 C C . GLY A 1 605 ? -34.303 40.584 -53.120 1.00 25.31 605 GLY A C 1
ATOM 4753 O O . GLY A 1 605 ? -35.096 40.936 -52.255 1.00 25.31 605 GLY A O 1
ATOM 4754 N N . THR A 1 606 ? -33.116 41.169 -53.367 1.00 23.75 606 THR A N 1
ATOM 4755 C CA . THR A 1 606 ? -32.656 42.579 -53.181 1.00 23.75 606 THR A CA 1
ATOM 4756 C C . THR A 1 606 ? -32.863 43.260 -51.808 1.00 23.75 606 THR A C 1
ATOM 4758 O O . THR A 1 606 ? -33.978 43.339 -51.326 1.00 23.75 606 THR A O 1
ATOM 4761 N N . ASN A 1 607 ? -31.896 43.902 -51.138 1.00 24.08 607 ASN A N 1
ATOM 4762 C CA . ASN A 1 607 ? -30.718 44.636 -51.604 1.00 24.08 607 ASN A CA 1
ATOM 4763 C C . ASN A 1 607 ? -29.680 44.836 -50.470 1.00 24.08 607 ASN A C 1
ATOM 4765 O O . ASN A 1 607 ? -30.000 44.846 -49.287 1.00 24.08 607 ASN A O 1
ATOM 4769 N N . VAL A 1 608 ? -28.440 45.041 -50.908 1.00 27.66 608 VAL A N 1
ATOM 4770 C CA . VAL A 1 608 ? -27.170 45.365 -50.230 1.00 27.66 608 VAL A CA 1
ATOM 4771 C C . VAL A 1 608 ? -27.244 46.214 -48.943 1.00 27.66 608 VAL A C 1
ATOM 4773 O O . VAL A 1 608 ? -27.805 47.304 -48.953 1.00 27.66 608 VAL A O 1
ATOM 4776 N N . THR A 1 609 ? -26.500 45.824 -47.893 1.00 24.47 609 THR A N 1
ATOM 4777 C CA . THR A 1 609 ? -25.661 46.759 -47.099 1.00 24.47 609 THR A CA 1
ATOM 4778 C C . THR A 1 609 ? -24.593 46.053 -46.242 1.00 24.47 609 THR A C 1
ATOM 4780 O O . THR A 1 609 ? -24.884 45.315 -45.314 1.00 24.47 609 THR A O 1
ATOM 4783 N N . ARG A 1 610 ? -23.331 46.342 -46.589 1.00 25.92 610 ARG A N 1
ATOM 4784 C CA . ARG A 1 610 ? -22.224 46.802 -45.723 1.00 25.92 610 ARG A CA 1
ATOM 4785 C C . ARG A 1 610 ? -21.864 46.010 -44.445 1.00 25.92 610 ARG A C 1
ATOM 4787 O O . ARG A 1 610 ? -22.582 46.000 -43.455 1.00 25.92 610 ARG A O 1
ATOM 4794 N N . ARG A 1 611 ? -20.623 45.498 -44.450 1.00 33.28 611 ARG A N 1
ATOM 4795 C CA . ARG A 1 611 ? -19.851 44.984 -43.300 1.00 33.28 611 ARG A CA 1
ATOM 4796 C C . ARG A 1 611 ? -19.907 45.914 -42.075 1.00 33.28 611 ARG A C 1
ATOM 4798 O O . ARG A 1 611 ? -19.623 47.104 -42.210 1.00 33.28 611 ARG A O 1
ATOM 4805 N N . GLN A 1 612 ? -20.124 45.325 -40.897 1.00 26.11 612 GLN A N 1
ATOM 4806 C CA . GLN A 1 612 ? -19.759 45.862 -39.577 1.00 26.11 612 GLN A CA 1
ATOM 4807 C C . GLN A 1 612 ? -19.140 44.733 -38.708 1.00 26.11 612 GLN A C 1
ATOM 4809 O O . GLN A 1 612 ? -19.436 43.561 -38.959 1.00 26.11 612 GLN A O 1
ATOM 4814 N N . PRO A 1 613 ? -18.240 45.053 -37.755 1.00 30.12 613 PRO A N 1
ATOM 4815 C CA . PRO A 1 613 ? -17.353 44.110 -37.069 1.00 30.12 613 PRO A CA 1
ATOM 4816 C C . PRO A 1 613 ? -17.932 43.516 -35.768 1.00 30.12 613 PRO A C 1
ATOM 4818 O O . PRO A 1 613 ? -18.963 43.953 -35.265 1.00 30.12 613 PRO A O 1
ATOM 4821 N N . LYS A 1 614 ? -17.238 42.490 -35.245 1.00 33.06 614 LYS A N 1
ATOM 4822 C CA . LYS A 1 614 ? -17.552 41.710 -34.027 1.00 33.06 614 LYS A CA 1
ATOM 4823 C C . LYS A 1 614 ? -17.774 42.588 -32.776 1.00 33.06 614 LYS A C 1
ATOM 4825 O O . LYS A 1 614 ? -17.064 43.582 -32.620 1.00 33.06 614 LYS A O 1
ATOM 4830 N N . PRO A 1 615 ? -18.670 42.190 -31.847 1.00 32.09 615 PRO A N 1
ATOM 4831 C CA . PRO A 1 615 ? -18.923 42.944 -30.627 1.00 32.09 615 PRO A CA 1
ATOM 4832 C C . PRO A 1 615 ? -17.804 42.747 -29.594 1.00 32.09 615 PRO A C 1
ATOM 4834 O O . PRO A 1 615 ? -17.309 41.640 -29.378 1.00 32.09 615 PRO A O 1
ATOM 4837 N N . VAL A 1 616 ? -17.438 43.855 -28.953 1.00 35.50 616 VAL A N 1
ATOM 4838 C CA . VAL A 1 616 ? -16.561 43.940 -27.783 1.00 35.50 616 VAL A CA 1
ATOM 4839 C C . VAL A 1 616 ? -17.378 43.573 -26.540 1.00 35.50 616 VAL A C 1
ATOM 4841 O O . VAL A 1 616 ? -18.471 44.099 -26.336 1.00 35.50 616 VAL A O 1
ATOM 4844 N N . LEU A 1 617 ? -16.859 42.649 -25.728 1.00 41.38 617 LEU A N 1
ATOM 4845 C CA . LEU A 1 617 ? -17.394 42.300 -24.407 1.00 41.38 617 LEU A CA 1
ATOM 4846 C C . LEU A 1 617 ? -17.289 43.514 -23.471 1.00 41.38 617 LEU A C 1
ATOM 4848 O O . LEU A 1 617 ? -16.221 44.110 -23.362 1.00 41.38 617 LEU A O 1
ATOM 4852 N N . SER A 1 618 ? -18.383 43.877 -22.801 1.00 48.03 618 SER A N 1
ATOM 4853 C CA . SER A 1 618 ? -18.426 45.006 -21.868 1.00 48.03 618 SER A CA 1
ATOM 4854 C C . SER A 1 618 ? -17.769 44.679 -20.520 1.00 48.03 618 SER A C 1
ATOM 4856 O O . SER A 1 618 ? -17.901 43.565 -19.996 1.00 48.03 618 SER A O 1
ATOM 4858 N N . ASP A 1 619 ? -17.112 45.683 -19.931 1.00 43.59 619 ASP A N 1
ATOM 4859 C CA . ASP A 1 619 ? -16.351 45.608 -18.673 1.00 43.59 619 ASP A CA 1
ATOM 4860 C C . ASP A 1 619 ? -17.147 45.049 -17.477 1.00 43.59 619 ASP A C 1
ATOM 4862 O O . ASP A 1 619 ? -16.574 44.433 -16.576 1.00 43.59 619 ASP A O 1
ATOM 4866 N N . GLU A 1 620 ? -18.477 45.157 -17.478 1.00 39.16 620 GLU A N 1
ATOM 4867 C CA . GLU A 1 620 ? -19.328 44.617 -16.407 1.00 39.16 620 GLU A CA 1
ATOM 4868 C C . GLU A 1 620 ? -19.307 43.081 -16.341 1.00 39.16 620 GLU A C 1
ATOM 4870 O O . GLU A 1 620 ? -19.318 42.485 -15.258 1.00 39.16 620 GLU A O 1
ATOM 4875 N N . SER A 1 621 ? -19.192 42.416 -17.493 1.00 42.53 621 SER A N 1
ATOM 4876 C CA . SER A 1 621 ? -19.150 40.952 -17.568 1.00 42.53 621 SER A CA 1
ATOM 4877 C C . SER A 1 621 ? -17.784 40.375 -17.160 1.00 42.53 621 SER A C 1
ATOM 4879 O O . SER A 1 621 ? -17.714 39.291 -16.573 1.00 42.53 621 SER A O 1
ATOM 4881 N N . ALA A 1 622 ? -16.703 41.146 -17.328 1.00 42.25 622 ALA A N 1
ATOM 4882 C CA . ALA A 1 622 ? -15.376 40.816 -16.806 1.00 42.25 622 ALA A CA 1
ATOM 4883 C C . ALA A 1 622 ? -15.300 40.970 -15.273 1.00 42.25 622 ALA A C 1
ATOM 4885 O O . ALA A 1 622 ? -14.678 40.146 -14.590 1.00 42.25 622 ALA A O 1
ATOM 4886 N N . VAL A 1 623 ? -15.984 41.974 -14.708 1.00 46.25 623 VAL A N 1
ATOM 4887 C CA . VAL A 1 623 ? -16.051 42.211 -13.254 1.00 46.25 623 VAL A CA 1
ATOM 4888 C C . VAL A 1 623 ? -16.852 41.117 -12.536 1.00 46.25 623 VAL A C 1
ATOM 4890 O O . VAL A 1 623 ? -16.401 40.623 -11.498 1.00 46.25 623 VAL A O 1
ATOM 4893 N N . ALA A 1 624 ? -17.954 40.635 -13.122 1.00 44.50 624 ALA A N 1
ATOM 4894 C CA . ALA A 1 624 ? -18.750 39.534 -12.566 1.00 44.50 624 ALA A CA 1
ATOM 4895 C C . ALA A 1 624 ? -17.975 38.197 -12.510 1.00 44.50 624 ALA A C 1
ATOM 4897 O O . ALA A 1 624 ? -18.088 37.432 -11.544 1.00 44.50 624 ALA A O 1
ATOM 4898 N N . ILE A 1 625 ? -17.123 37.928 -13.507 1.00 49.03 625 ILE A N 1
ATOM 4899 C CA . ILE A 1 625 ? -16.248 36.743 -13.540 1.00 49.03 625 ILE A CA 1
ATOM 4900 C C . ILE A 1 625 ? -15.103 36.879 -12.518 1.00 49.03 625 ILE A C 1
ATOM 4902 O O . ILE A 1 625 ? -14.780 35.913 -11.816 1.00 49.03 625 ILE A O 1
ATOM 4906 N N . LYS A 1 626 ? -14.543 38.087 -12.349 1.00 43.91 626 LYS A N 1
ATOM 4907 C CA . LYS A 1 626 ? -13.528 38.389 -11.321 1.00 43.91 626 LYS A CA 1
ATOM 4908 C C . LYS A 1 626 ? -14.089 38.259 -9.899 1.00 43.91 626 LYS A C 1
ATOM 4910 O O . LYS A 1 626 ? -13.421 37.686 -9.040 1.00 43.91 626 LYS A O 1
ATOM 4915 N N . GLN A 1 627 ? -15.322 38.706 -9.650 1.00 41.44 627 GLN A N 1
ATOM 4916 C CA . GLN A 1 627 ? -15.999 38.570 -8.352 1.00 41.44 627 GLN A CA 1
ATOM 4917 C C . GLN A 1 627 ? -16.366 37.114 -8.026 1.00 41.44 627 GLN A C 1
ATOM 4919 O O . GLN A 1 627 ? -16.193 36.689 -6.882 1.00 41.44 627 GLN A O 1
ATOM 4924 N N . ARG A 1 628 ? -16.771 36.302 -9.017 1.00 46.12 628 ARG A N 1
ATOM 4925 C CA . ARG A 1 628 ? -16.985 34.851 -8.833 1.00 46.12 628 ARG A CA 1
ATOM 4926 C C . ARG A 1 628 ? -15.686 34.101 -8.510 1.00 46.12 628 ARG A C 1
ATOM 4928 O O . ARG A 1 628 ? -15.700 33.231 -7.639 1.00 46.12 628 ARG A O 1
ATOM 4935 N N . ARG A 1 629 ? -14.553 34.472 -9.124 1.00 45.69 629 ARG A N 1
ATOM 4936 C CA . ARG A 1 629 ? -13.220 33.938 -8.767 1.00 45.69 629 ARG A CA 1
ATOM 4937 C C . ARG A 1 629 ? -12.779 34.365 -7.359 1.00 45.69 629 ARG A C 1
ATOM 4939 O O . ARG A 1 629 ? -12.376 33.503 -6.581 1.00 45.69 629 ARG A O 1
ATOM 4946 N N . LYS A 1 630 ? -12.973 35.637 -6.984 1.00 39.38 630 LYS A N 1
ATOM 4947 C CA . LYS A 1 630 ? -12.662 36.153 -5.633 1.00 39.38 630 LYS A CA 1
ATOM 4948 C C . LYS A 1 630 ? -13.507 35.494 -4.535 1.00 39.38 630 LYS A C 1
ATOM 4950 O O . LYS A 1 630 ? -12.980 35.176 -3.475 1.00 39.38 630 LYS A O 1
ATOM 4955 N N . ASN A 1 631 ? -14.789 35.223 -4.790 1.00 40.97 631 ASN A N 1
ATOM 4956 C CA . ASN A 1 631 ? -15.674 34.546 -3.832 1.00 40.97 631 ASN A CA 1
ATOM 4957 C C . ASN A 1 631 ? -15.386 33.040 -3.710 1.00 40.97 631 ASN A C 1
ATOM 4959 O O . ASN A 1 631 ? -15.564 32.472 -2.632 1.00 40.97 631 ASN A O 1
ATOM 4963 N N . ARG A 1 632 ? -14.879 32.400 -4.776 1.00 40.66 632 ARG A N 1
ATOM 4964 C CA . ARG A 1 632 ? -14.372 31.018 -4.738 1.00 40.66 632 ARG A CA 1
ATOM 4965 C C . ARG A 1 632 ? -13.068 30.929 -3.930 1.00 40.66 632 ARG A C 1
ATOM 4967 O O . ARG A 1 632 ? -12.962 30.054 -3.079 1.00 40.66 632 ARG A O 1
ATOM 4974 N N . GLN A 1 633 ? -12.153 31.891 -4.091 1.00 38.69 633 GLN A N 1
ATOM 4975 C CA . GLN A 1 633 ? -10.943 32.033 -3.260 1.00 38.69 633 GLN A CA 1
ATOM 4976 C C . GLN A 1 633 ? -11.259 32.332 -1.783 1.00 38.69 633 GLN A C 1
ATOM 4978 O O . GLN A 1 633 ? -10.674 31.703 -0.908 1.00 38.69 633 GLN A O 1
ATOM 4983 N N . LYS A 1 634 ? -12.252 33.188 -1.487 1.00 34.31 634 LYS A N 1
ATOM 4984 C CA . LYS A 1 634 ? -12.705 33.481 -0.107 1.00 34.31 634 LYS A CA 1
ATOM 4985 C C . LYS A 1 634 ? -13.383 32.298 0.603 1.00 34.31 634 LYS A C 1
ATOM 4987 O O . LYS A 1 634 ? -13.429 32.270 1.830 1.00 34.31 634 LYS A O 1
ATOM 4992 N N . ARG A 1 635 ? -13.945 31.341 -0.149 1.00 36.53 635 ARG A N 1
ATOM 4993 C CA . ARG A 1 635 ? -14.528 30.096 0.393 1.00 36.53 635 ARG A CA 1
ATOM 4994 C C . ARG A 1 635 ? -13.472 29.018 0.652 1.00 36.53 635 ARG A C 1
ATOM 4996 O O . ARG A 1 635 ? -13.624 28.259 1.601 1.00 36.53 635 ARG A O 1
ATOM 5003 N N . LEU A 1 636 ? -12.399 28.992 -0.141 1.00 38.28 636 LEU A N 1
ATOM 5004 C CA . LEU A 1 636 ? -11.235 28.127 0.080 1.00 38.28 636 LEU A CA 1
ATOM 5005 C C . LEU A 1 636 ? -10.383 28.614 1.266 1.00 38.28 636 LEU A C 1
ATOM 5007 O O . LEU A 1 636 ? -10.002 27.800 2.097 1.00 38.28 636 LEU A O 1
ATOM 5011 N N . SER A 1 637 ? -10.208 29.932 1.433 1.00 33.44 637 SER A N 1
ATOM 5012 C CA . SER A 1 637 ? -9.426 30.523 2.535 1.00 33.44 637 SER A CA 1
ATOM 5013 C C . SER A 1 637 ? -10.086 30.435 3.921 1.00 33.44 637 SER A C 1
ATOM 5015 O O . SER A 1 637 ? -9.442 30.721 4.924 1.00 33.44 637 SER A O 1
ATOM 5017 N N . LYS A 1 638 ? -11.375 30.071 4.003 1.00 32.03 638 LYS A N 1
ATOM 5018 C CA . LYS A 1 638 ? -12.102 29.884 5.276 1.00 32.03 638 LYS A CA 1
ATOM 5019 C C . LYS A 1 638 ? -12.127 28.430 5.765 1.00 32.03 638 LYS A C 1
ATOM 5021 O O . LYS A 1 638 ? -12.510 28.204 6.904 1.00 32.03 638 LYS A O 1
ATOM 5026 N N . ARG A 1 639 ? -11.719 27.463 4.930 1.00 34.44 639 ARG A N 1
ATOM 5027 C CA . ARG A 1 639 ? -11.571 26.037 5.296 1.00 34.44 639 ARG A CA 1
ATOM 5028 C C . ARG A 1 639 ? -10.141 25.656 5.692 1.00 34.44 639 ARG A C 1
ATOM 5030 O O . ARG A 1 639 ? -9.934 24.557 6.180 1.00 34.44 639 ARG A O 1
ATOM 5037 N N . THR A 1 640 ? -9.177 26.555 5.502 1.00 30.20 640 THR A N 1
ATOM 5038 C CA . THR A 1 640 ? -7.743 26.345 5.776 1.00 30.20 640 THR A CA 1
ATOM 5039 C C . THR A 1 640 ? -7.265 27.000 7.076 1.00 30.20 640 THR A C 1
ATOM 5041 O O . THR A 1 640 ? -6.068 27.140 7.287 1.00 30.20 640 THR A O 1
ATOM 5044 N N . ALA A 1 641 ? -8.179 27.416 7.955 1.00 29.53 641 ALA A N 1
ATOM 5045 C CA . ALA A 1 641 ? -7.857 28.139 9.182 1.00 29.53 641 ALA A CA 1
ATOM 5046 C C . ALA A 1 641 ? -8.285 27.369 10.441 1.00 29.53 641 ALA A C 1
ATOM 5048 O O . ALA A 1 641 ? -9.034 27.916 11.234 1.00 29.53 641 ALA A O 1
ATOM 5049 N N . THR A 1 642 ? -7.833 26.121 10.612 1.00 34.25 642 THR A N 1
ATOM 5050 C CA . THR A 1 642 ? -7.750 25.428 11.922 1.00 34.25 642 THR A CA 1
ATOM 5051 C C . THR A 1 642 ? -7.016 24.087 11.784 1.00 34.25 642 THR A C 1
ATOM 5053 O O . THR A 1 642 ? -7.569 23.028 12.043 1.00 34.25 642 THR A O 1
ATOM 5056 N N . VAL A 1 643 ? -5.749 24.109 11.368 1.00 29.48 643 VAL A N 1
ATOM 5057 C CA . VAL A 1 643 ? -4.810 23.008 11.647 1.00 29.48 643 VAL A CA 1
ATOM 5058 C C . VAL A 1 643 ? -3.469 23.658 11.967 1.00 29.48 643 VAL A C 1
ATOM 5060 O O . VAL A 1 643 ? -2.796 24.188 11.088 1.00 29.48 643 VAL A O 1
ATOM 5063 N N . ARG A 1 644 ? -3.127 23.709 13.257 1.00 27.14 644 ARG A N 1
ATOM 5064 C CA . ARG A 1 644 ? -1.772 24.013 13.725 1.00 27.14 644 ARG A CA 1
ATOM 5065 C C . ARG A 1 644 ? -1.073 22.675 13.917 1.00 27.14 644 ARG A C 1
ATOM 5067 O O . ARG A 1 644 ? -1.374 21.968 14.870 1.00 27.14 644 ARG A O 1
ATOM 5074 N N . THR A 1 645 ? -0.154 22.353 13.023 1.00 25.75 645 THR A N 1
ATOM 5075 C CA . THR A 1 645 ? 0.805 21.261 13.203 1.00 25.75 645 THR A CA 1
ATOM 5076 C C . THR A 1 645 ? 2.010 21.816 13.977 1.00 25.75 645 THR A C 1
ATOM 5078 O O . THR A 1 645 ? 2.477 22.908 13.634 1.00 25.75 645 THR A O 1
ATOM 5081 N N . PRO A 1 646 ? 2.522 21.143 15.023 1.00 27.41 646 PRO A N 1
ATOM 5082 C CA . PRO A 1 646 ? 3.783 21.529 15.639 1.00 27.41 646 PRO A CA 1
ATOM 5083 C C . PRO A 1 646 ? 4.930 21.260 14.660 1.00 27.41 646 PRO A C 1
ATOM 5085 O O . PRO A 1 646 ? 4.991 20.211 14.019 1.00 27.41 646 PRO A O 1
ATOM 5088 N N . ALA A 1 647 ? 5.820 22.240 14.528 1.00 24.75 647 ALA A N 1
ATOM 5089 C CA . ALA A 1 647 ? 7.023 22.150 13.718 1.00 24.75 647 ALA A CA 1
ATOM 5090 C C . ALA A 1 647 ? 7.975 21.098 14.303 1.00 24.75 647 ALA A C 1
ATOM 5092 O O . ALA A 1 647 ? 8.315 21.154 15.484 1.00 24.75 647 ALA A O 1
ATOM 5093 N N . ARG A 1 648 ? 8.409 20.155 13.465 1.00 24.14 648 ARG A N 1
ATOM 5094 C CA . ARG A 1 648 ? 9.477 19.208 13.782 1.00 24.14 648 ARG A CA 1
ATOM 5095 C C . ARG A 1 648 ? 10.804 19.904 13.488 1.00 24.14 648 ARG A C 1
ATOM 5097 O O . ARG A 1 648 ? 11.077 20.252 12.343 1.00 24.14 648 ARG A O 1
ATOM 5104 N N . SER A 1 649 ? 11.565 20.183 14.539 1.00 26.83 649 SER A N 1
ATOM 5105 C CA . SER A 1 649 ? 12.918 20.723 14.470 1.00 26.83 649 SER A CA 1
ATOM 5106 C C . SER A 1 649 ? 13.879 19.691 13.886 1.00 26.83 649 SER A C 1
ATOM 5108 O O . SER A 1 649 ? 13.902 18.537 14.308 1.00 26.83 649 SER A O 1
ATOM 5110 N N . GLU A 1 650 ? 14.690 20.135 12.933 1.00 29.56 650 GLU A N 1
ATOM 5111 C CA . GLU A 1 650 ? 15.859 19.431 12.414 1.00 29.56 650 GLU A CA 1
ATOM 5112 C C . GLU A 1 650 ? 16.944 19.352 13.497 1.00 29.56 650 GLU A C 1
ATOM 5114 O O . GLU A 1 650 ? 17.840 20.191 13.551 1.00 29.56 650 GLU A O 1
ATOM 5119 N N . SER A 1 651 ? 16.844 18.365 14.390 1.00 30.53 651 SER A N 1
ATOM 5120 C CA . SER A 1 651 ? 17.966 17.886 15.209 1.00 30.53 651 SER A CA 1
ATOM 5121 C C . SER A 1 651 ? 17.625 16.598 15.971 1.00 30.53 651 SER A C 1
ATOM 5123 O O . SER A 1 651 ? 17.862 16.538 17.172 1.00 30.53 651 SER A O 1
ATOM 5125 N N . ASP A 1 652 ? 17.093 15.568 15.312 1.00 29.92 652 ASP A N 1
ATOM 5126 C CA . ASP A 1 652 ? 16.989 14.243 15.934 1.00 29.92 652 ASP A CA 1
ATOM 5127 C C . ASP A 1 652 ? 18.030 13.329 15.288 1.00 29.92 652 ASP A C 1
ATOM 5129 O O . ASP A 1 652 ? 17.899 12.888 14.146 1.00 29.92 652 ASP A O 1
ATOM 5133 N N . GLN A 1 653 ? 19.106 13.072 16.029 1.00 33.34 653 GLN A N 1
ATOM 5134 C CA . GLN A 1 653 ? 19.872 11.840 15.862 1.00 33.34 653 GLN A CA 1
ATOM 5135 C C . GLN A 1 653 ? 18.869 10.679 15.924 1.00 33.34 653 GLN A C 1
ATOM 5137 O O . GLN A 1 653 ? 17.957 10.743 16.742 1.00 33.34 653 GLN A O 1
ATOM 5142 N N . GLU A 1 654 ? 18.987 9.663 15.062 1.00 42.12 654 GLU A N 1
ATOM 5143 C CA . GLU A 1 654 ? 18.116 8.478 15.087 1.00 42.12 654 GLU A CA 1
ATOM 5144 C C . GLU A 1 654 ? 18.032 7.911 16.515 1.00 42.12 654 GLU A C 1
ATOM 5146 O O . GLU A 1 654 ? 18.926 7.196 16.969 1.00 42.12 654 GLU A O 1
ATOM 5151 N N . GLU A 1 655 ? 16.977 8.259 17.258 1.00 48.56 655 GLU A N 1
ATOM 5152 C CA . GLU A 1 655 ? 16.773 7.741 18.604 1.00 48.56 655 GLU A CA 1
ATOM 5153 C C . GLU A 1 655 ? 16.370 6.273 18.487 1.00 48.56 655 GLU A C 1
ATOM 5155 O O . GLU A 1 655 ? 15.254 5.893 18.126 1.00 48.56 655 GLU A O 1
ATOM 5160 N N . VAL A 1 656 ? 17.355 5.437 18.769 1.00 64.31 656 VAL A N 1
ATOM 5161 C CA . VAL A 1 656 ? 17.302 3.987 18.838 1.00 64.31 656 VAL A CA 1
ATOM 5162 C C . VAL A 1 656 ? 16.192 3.555 19.823 1.00 64.31 656 VAL A C 1
ATOM 5164 O O . VAL A 1 656 ? 16.351 3.611 21.042 1.00 64.31 656 VAL A O 1
ATOM 5167 N N . ARG A 1 657 ? 15.023 3.157 19.292 1.00 81.62 657 ARG A N 1
ATOM 5168 C CA . ARG A 1 657 ? 13.804 2.854 20.072 1.00 81.62 657 ARG A CA 1
ATOM 5169 C C . ARG A 1 657 ? 13.823 1.443 20.671 1.00 81.62 657 ARG A C 1
ATOM 5171 O O . ARG A 1 657 ? 14.044 0.462 19.963 1.00 81.62 657 ARG A O 1
ATOM 5178 N N . PHE A 1 658 ? 13.473 1.326 21.952 1.00 87.56 658 PHE A N 1
ATOM 5179 C CA . PHE A 1 658 ? 13.206 0.047 22.625 1.00 87.56 658 PHE A CA 1
ATOM 5180 C C . PHE A 1 658 ? 11.715 -0.310 22.532 1.00 87.56 658 PHE A C 1
ATOM 5182 O O . PHE A 1 658 ? 10.861 0.546 22.762 1.00 87.56 658 PHE A O 1
ATOM 5189 N N . TYR A 1 659 ? 11.397 -1.562 22.188 1.00 87.38 659 TYR A N 1
ATOM 5190 C CA . TYR A 1 659 ? 10.009 -2.038 22.050 1.00 87.38 659 TYR A CA 1
ATOM 5191 C C . TYR A 1 659 ? 9.406 -2.588 23.347 1.00 87.38 659 TYR A C 1
ATOM 5193 O O . TYR A 1 659 ? 8.204 -2.840 23.379 1.00 87.38 659 TYR A O 1
ATOM 5201 N N . LEU A 1 660 ? 10.224 -2.787 24.384 1.00 90.44 660 LEU A N 1
ATOM 5202 C CA . LEU A 1 660 ? 9.782 -3.219 25.704 1.00 90.44 660 LEU A CA 1
ATOM 5203 C C . LEU A 1 660 ? 10.598 -2.511 26.793 1.00 90.44 660 LEU A C 1
ATOM 5205 O O . LEU A 1 660 ? 11.823 -2.366 26.685 1.00 90.44 660 LEU A O 1
ATOM 5209 N N . SER A 1 661 ? 9.913 -2.079 27.842 1.00 90.81 661 SER A N 1
ATOM 5210 C CA . SER A 1 661 ? 10.477 -1.563 29.085 1.00 90.81 661 SER A CA 1
ATOM 5211 C C . SER A 1 661 ? 10.101 -2.475 30.258 1.00 90.81 661 SER A C 1
ATOM 5213 O O . SER A 1 661 ? 9.213 -3.321 30.161 1.00 90.81 661 SER A O 1
ATOM 5215 N N . ARG A 1 662 ? 10.787 -2.330 31.394 1.00 89.31 662 ARG A N 1
ATOM 5216 C CA . ARG A 1 662 ? 10.477 -3.084 32.618 1.00 89.31 662 ARG A CA 1
ATOM 5217 C C . ARG A 1 662 ? 9.190 -2.596 33.278 1.00 89.31 662 ARG A C 1
ATOM 5219 O O . ARG A 1 662 ? 8.519 -3.392 33.926 1.00 89.31 662 ARG A O 1
ATOM 5226 N N . SER A 1 663 ? 8.844 -1.322 33.108 1.00 88.88 663 SER A N 1
ATOM 5227 C CA . SER A 1 663 ? 7.621 -0.731 33.655 1.00 88.88 663 SER A CA 1
ATOM 5228 C C . SER A 1 663 ? 6.365 -1.049 32.834 1.00 88.88 663 SER A C 1
ATOM 5230 O O . SER A 1 663 ? 5.258 -0.800 33.314 1.00 88.88 663 SER A O 1
ATOM 5232 N N . ASP A 1 664 ? 6.514 -1.643 31.645 1.00 89.19 664 ASP A N 1
ATOM 5233 C CA . ASP A 1 664 ? 5.390 -2.083 30.818 1.00 89.19 664 ASP A CA 1
ATOM 5234 C C . ASP A 1 664 ? 4.601 -3.224 31.482 1.00 89.19 664 ASP A C 1
ATOM 5236 O O . ASP A 1 664 ? 5.133 -4.029 32.256 1.00 89.19 664 ASP A O 1
ATOM 5240 N N . ASP A 1 665 ? 3.314 -3.322 31.139 1.00 90.31 665 ASP A N 1
ATOM 5241 C CA . ASP A 1 665 ? 2.450 -4.419 31.575 1.00 90.31 665 ASP A CA 1
ATOM 5242 C C . ASP A 1 665 ? 2.993 -5.771 31.089 1.00 90.31 665 ASP A C 1
ATOM 5244 O O . ASP A 1 665 ? 3.473 -5.909 29.962 1.00 90.31 665 ASP A O 1
ATOM 5248 N N . VAL A 1 666 ? 2.839 -6.820 31.900 1.00 91.69 666 VAL A N 1
ATOM 5249 C CA . VAL A 1 666 ? 3.310 -8.177 31.568 1.00 91.69 666 VAL A CA 1
ATOM 5250 C C . VAL A 1 666 ? 2.661 -8.747 30.295 1.00 91.69 666 VAL A C 1
ATOM 5252 O O . VAL A 1 666 ? 3.189 -9.675 29.689 1.00 91.69 666 VAL A O 1
ATOM 5255 N N . GLU A 1 667 ? 1.528 -8.189 29.857 1.00 91.19 667 GLU A N 1
ATOM 5256 C CA . GLU A 1 667 ? 0.888 -8.515 28.575 1.00 91.19 667 GLU A CA 1
ATOM 5257 C C . GLU A 1 667 ? 1.716 -8.076 27.356 1.00 91.19 667 GLU A C 1
ATOM 5259 O O . GLU A 1 667 ? 1.631 -8.714 26.311 1.00 91.19 667 GLU A O 1
ATOM 5264 N N . ALA A 1 668 ? 2.537 -7.028 27.480 1.00 86.38 668 ALA A N 1
ATOM 5265 C CA . ALA A 1 668 ? 3.411 -6.562 26.403 1.00 86.38 668 ALA A CA 1
ATOM 5266 C C . ALA A 1 668 ? 4.600 -7.509 26.152 1.00 86.38 668 ALA A C 1
ATOM 5268 O O . ALA A 1 668 ? 5.253 -7.429 25.108 1.00 86.38 668 ALA A O 1
ATOM 5269 N N . ALA A 1 669 ? 4.885 -8.421 27.089 1.00 90.00 669 ALA A N 1
ATOM 5270 C CA . ALA A 1 669 ? 5.965 -9.382 26.951 1.00 90.00 669 ALA A CA 1
ATOM 5271 C C . ALA A 1 669 ? 5.680 -10.418 25.838 1.00 90.00 669 ALA A C 1
ATOM 5273 O O . ALA A 1 669 ? 4.554 -10.898 25.673 1.00 90.00 669 ALA A O 1
ATOM 5274 N N . PRO A 1 670 ? 6.711 -10.830 25.083 1.00 89.44 670 PRO A N 1
ATOM 5275 C CA . PRO A 1 670 ? 6.574 -11.819 24.019 1.00 89.44 670 PRO A CA 1
ATOM 5276 C C . PRO A 1 670 ? 6.039 -13.158 24.549 1.00 89.44 670 PRO A C 1
ATOM 5278 O O . PRO A 1 670 ? 6.339 -13.583 25.662 1.00 89.44 670 PRO A O 1
ATOM 5281 N N . SER A 1 671 ? 5.240 -13.843 23.725 1.00 87.81 671 SER A N 1
ATOM 5282 C CA . SER A 1 671 ? 4.570 -15.117 24.051 1.00 87.81 671 SER A CA 1
ATOM 5283 C C . SER A 1 671 ? 3.530 -15.072 25.186 1.00 87.81 671 SER A C 1
ATOM 5285 O O . SER A 1 671 ? 2.927 -16.109 25.488 1.00 87.81 671 SER A O 1
ATOM 5287 N N . ILE A 1 672 ? 3.263 -13.906 25.781 1.00 88.25 672 ILE A N 1
ATOM 5288 C CA . ILE A 1 672 ? 2.224 -13.703 26.793 1.00 88.25 672 ILE A CA 1
ATOM 5289 C C . ILE A 1 672 ? 1.077 -12.924 26.143 1.00 88.25 672 ILE A C 1
ATOM 5291 O O . ILE A 1 672 ? 1.265 -11.864 25.571 1.00 88.25 672 ILE A O 1
ATOM 5295 N N . GLY A 1 673 ? -0.130 -13.491 26.173 1.00 83.94 673 GLY A N 1
ATOM 5296 C CA . GLY A 1 673 ? -1.344 -12.821 25.692 1.00 83.94 673 GLY A CA 1
ATOM 5297 C C . GLY A 1 673 ? -2.292 -12.457 26.840 1.00 83.94 673 GLY A C 1
ATOM 5298 O O . GLY A 1 673 ? -2.081 -12.927 27.963 1.00 83.94 673 GLY A O 1
ATOM 5299 N N . PRO A 1 674 ? -3.399 -11.740 26.567 1.00 84.12 674 PRO A N 1
ATOM 5300 C CA . PRO A 1 674 ? -4.276 -11.173 27.598 1.00 84.12 674 PRO A CA 1
ATOM 5301 C C . PRO A 1 674 ? -4.782 -12.200 28.624 1.00 84.12 674 PRO A C 1
ATOM 5303 O O . PRO A 1 674 ? -4.810 -11.952 29.827 1.00 84.12 674 PRO A O 1
ATOM 5306 N N . LYS A 1 675 ? -5.114 -13.422 28.178 1.00 85.69 675 LYS A N 1
ATOM 5307 C CA . LYS A 1 675 ? -5.563 -14.514 29.067 1.00 85.69 675 LYS A CA 1
ATOM 5308 C C . LYS A 1 675 ? -4.462 -15.020 30.004 1.00 85.69 675 LYS A C 1
ATOM 5310 O O . LYS A 1 675 ? -4.758 -15.457 31.115 1.00 85.69 675 LYS A O 1
ATOM 5315 N N . THR A 1 676 ? -3.214 -15.027 29.544 1.00 87.50 676 THR A N 1
ATOM 5316 C CA . THR A 1 676 ? -2.055 -15.439 30.345 1.00 87.50 676 THR A CA 1
ATOM 5317 C C . THR A 1 676 ? -1.657 -14.316 31.298 1.00 87.50 676 THR A C 1
ATOM 5319 O O . THR A 1 676 ? -1.456 -14.586 32.478 1.00 87.50 676 THR A O 1
ATOM 5322 N N . ALA A 1 677 ? -1.662 -13.066 30.829 1.00 89.00 677 ALA A N 1
ATOM 5323 C CA . ALA A 1 677 ? -1.437 -11.880 31.652 1.00 89.00 677 ALA A CA 1
ATOM 5324 C C . ALA A 1 677 ? -2.459 -11.770 32.797 1.00 89.00 677 ALA A C 1
ATOM 5326 O O . ALA A 1 677 ? -2.081 -11.598 33.951 1.00 89.00 677 ALA A O 1
ATOM 5327 N N . GLN A 1 678 ? -3.748 -12.018 32.530 1.00 88.12 678 GLN A N 1
ATOM 5328 C CA . GLN A 1 678 ? -4.788 -12.053 33.568 1.00 88.12 678 GLN A CA 1
ATOM 5329 C C . GLN A 1 678 ? -4.567 -13.161 34.619 1.00 88.12 678 GLN A C 1
ATOM 5331 O O . GLN A 1 678 ? -5.036 -13.060 35.751 1.00 88.12 678 GLN A O 1
ATOM 5336 N N . ARG A 1 679 ? -3.883 -14.255 34.267 1.00 87.19 679 ARG A N 1
ATOM 5337 C CA . ARG A 1 679 ? -3.518 -15.308 35.231 1.00 87.19 679 ARG A CA 1
ATOM 5338 C C . ARG A 1 679 ? -2.279 -14.925 36.035 1.00 87.19 679 ARG A C 1
ATOM 5340 O O . ARG A 1 679 ? -2.252 -15.192 37.232 1.00 87.19 679 ARG A O 1
ATOM 5347 N N . LEU A 1 680 ? -1.300 -14.291 35.391 1.00 89.12 680 LEU A N 1
ATOM 5348 C CA . LEU A 1 680 ? -0.098 -13.751 36.029 1.00 89.12 680 LEU A CA 1
ATOM 5349 C C . LEU A 1 680 ? -0.450 -12.668 37.061 1.00 89.12 680 LEU A C 1
ATOM 5351 O O . LEU A 1 680 ? 0.041 -12.713 38.187 1.00 89.12 680 LEU A O 1
ATOM 5355 N N . SER A 1 681 ? -1.413 -11.798 36.755 1.00 91.00 681 SER A N 1
ATOM 5356 C CA . SER A 1 681 ? -1.872 -10.769 37.693 1.00 91.00 681 SER A CA 1
ATOM 5357 C C . SER A 1 681 ? -2.515 -11.356 38.955 1.00 91.00 681 SER A C 1
ATOM 5359 O O . SER A 1 681 ? -2.285 -10.863 40.057 1.00 91.00 681 SER A O 1
ATOM 5361 N N . ARG A 1 682 ? -3.233 -12.486 38.847 1.00 87.75 682 ARG A N 1
ATOM 5362 C CA . ARG A 1 682 ? -3.777 -13.216 40.015 1.00 87.75 682 ARG A CA 1
ATOM 5363 C C . ARG A 1 682 ? -2.697 -13.802 40.925 1.00 87.75 682 ARG A C 1
ATOM 5365 O O . ARG A 1 682 ? -2.968 -14.049 42.096 1.00 87.75 682 ARG A O 1
ATOM 5372 N N . VAL A 1 683 ? -1.491 -14.020 40.403 1.00 89.62 683 VAL A N 1
ATOM 5373 C CA . VAL A 1 683 ? -0.313 -14.428 41.179 1.00 89.62 683 VAL A CA 1
ATOM 5374 C C . VAL A 1 683 ? 0.635 -13.250 41.426 1.00 89.62 683 VAL A C 1
ATOM 5376 O O . VAL A 1 683 ? 1.805 -13.446 41.730 1.00 89.62 683 VAL A O 1
ATOM 5379 N N . GLY A 1 684 ? 0.137 -12.014 41.357 1.00 86.44 684 GLY A N 1
ATOM 5380 C CA . GLY A 1 684 ? 0.882 -10.819 41.750 1.00 86.44 684 GLY A CA 1
ATOM 5381 C C . GLY A 1 684 ? 1.985 -10.390 40.782 1.00 86.44 684 GLY A C 1
ATOM 5382 O O . GLY A 1 684 ? 2.891 -9.692 41.213 1.00 86.44 684 GLY A O 1
ATOM 5383 N N . ILE A 1 685 ? 1.927 -10.814 39.517 1.00 92.00 685 ILE A N 1
ATOM 5384 C CA . ILE A 1 685 ? 2.845 -10.379 38.458 1.00 92.00 685 ILE A CA 1
ATOM 5385 C C . ILE A 1 685 ? 2.063 -9.474 37.513 1.00 92.00 685 ILE A C 1
ATOM 5387 O O . ILE A 1 685 ? 1.194 -9.956 36.781 1.00 92.00 685 ILE A O 1
ATOM 5391 N N . TYR A 1 686 ? 2.345 -8.174 37.548 1.00 86.69 686 TYR A N 1
ATOM 5392 C CA . TYR A 1 686 ? 1.611 -7.170 36.777 1.00 86.69 686 TYR A CA 1
ATOM 5393 C C . TYR A 1 686 ? 2.471 -6.559 35.676 1.00 86.69 686 TYR A C 1
ATOM 5395 O O . TYR A 1 686 ? 1.974 -6.332 34.576 1.00 86.69 686 TYR A O 1
ATOM 5403 N N . THR A 1 687 ? 3.756 -6.358 35.948 1.00 93.81 687 THR A N 1
ATOM 5404 C CA . THR A 1 687 ? 4.710 -5.718 35.040 1.00 93.81 687 THR A CA 1
ATOM 5405 C C . THR A 1 687 ? 5.742 -6.704 34.497 1.00 93.81 687 THR A C 1
ATOM 5407 O O . THR A 1 687 ? 5.921 -7.816 35.009 1.00 93.81 687 THR A O 1
ATOM 5410 N N . VAL A 1 688 ? 6.454 -6.291 33.449 1.00 92.75 688 VAL A N 1
ATOM 5411 C CA . VAL A 1 688 ? 7.637 -7.004 32.950 1.00 92.75 688 VAL A CA 1
ATOM 5412 C C . VAL A 1 688 ? 8.719 -7.081 34.035 1.00 92.75 688 VAL A C 1
ATOM 5414 O O . VAL A 1 688 ? 9.404 -8.099 34.135 1.00 92.75 688 VAL A O 1
ATOM 5417 N N . ASP A 1 689 ? 8.845 -6.062 34.888 1.00 92.62 689 ASP A N 1
ATOM 5418 C CA . ASP A 1 689 ? 9.757 -6.070 36.034 1.00 92.62 689 ASP A CA 1
ATOM 5419 C C . ASP A 1 689 ? 9.433 -7.182 37.036 1.00 92.62 689 ASP A C 1
ATOM 5421 O O . ASP A 1 689 ? 10.320 -7.951 37.420 1.00 92.62 689 ASP A O 1
ATOM 5425 N N . ASP A 1 690 ? 8.155 -7.324 37.397 1.00 90.56 690 ASP A N 1
ATOM 5426 C CA . ASP A 1 690 ? 7.686 -8.387 38.292 1.00 90.56 690 ASP A CA 1
ATOM 5427 C C . ASP A 1 690 ? 8.005 -9.766 37.703 1.00 90.56 690 ASP A C 1
ATOM 5429 O O . ASP A 1 690 ? 8.443 -10.676 38.410 1.00 90.56 690 ASP A O 1
ATOM 5433 N N . LEU A 1 691 ? 7.823 -9.928 36.386 1.00 92.38 691 LEU A N 1
ATOM 5434 C CA . LEU A 1 691 ? 8.124 -11.176 35.690 1.00 92.38 691 LEU A CA 1
ATOM 5435 C C . LEU A 1 691 ? 9.628 -11.478 35.695 1.00 92.38 691 LEU A C 1
ATOM 5437 O O . LEU A 1 691 ? 10.006 -12.625 35.923 1.00 92.38 691 LEU A O 1
ATOM 5441 N N . LEU A 1 692 ? 10.481 -10.482 35.443 1.00 92.44 692 LEU A N 1
ATOM 5442 C CA . LEU A 1 692 ? 11.938 -10.645 35.362 1.00 92.44 692 LEU A CA 1
ATOM 5443 C C . LEU A 1 692 ? 12.608 -10.847 36.727 1.00 92.44 692 LEU A C 1
ATOM 5445 O O . LEU A 1 692 ? 13.677 -11.449 36.795 1.00 92.44 692 LEU A O 1
ATOM 5449 N N . THR A 1 693 ? 12.008 -10.335 37.801 1.00 91.00 693 THR A N 1
ATOM 5450 C CA . THR A 1 693 ? 12.542 -10.442 39.169 1.00 91.00 693 THR A CA 1
ATOM 5451 C C . THR A 1 693 ? 12.035 -11.671 39.926 1.00 91.00 693 THR A C 1
ATOM 5453 O O . THR A 1 693 ? 12.654 -12.071 40.911 1.00 91.00 693 THR A O 1
ATOM 5456 N N . SER A 1 694 ? 10.951 -12.298 39.460 1.00 90.31 694 SER A N 1
ATOM 5457 C CA . SER A 1 694 ? 10.376 -13.501 40.072 1.00 90.31 694 SER A CA 1
ATOM 5458 C C . SER A 1 694 ? 11.133 -14.786 39.714 1.00 90.31 694 SER A C 1
ATOM 5460 O O . SER A 1 694 ? 11.635 -14.952 38.601 1.00 90.31 694 SER A O 1
ATOM 5462 N N . GLU A 1 695 ? 11.149 -15.762 40.625 1.00 90.75 695 GLU A N 1
ATOM 5463 C CA . GLU A 1 695 ? 11.703 -17.091 40.350 1.00 90.75 695 GLU A CA 1
ATOM 5464 C C . GLU A 1 695 ? 10.740 -17.927 39.489 1.00 90.75 695 GLU A C 1
ATOM 5466 O O . GLU A 1 695 ? 9.578 -18.127 39.842 1.00 90.75 695 GLU A O 1
ATOM 5471 N N . ALA A 1 696 ? 11.214 -18.450 38.352 1.00 90.81 696 ALA A N 1
ATOM 5472 C CA . ALA A 1 696 ? 10.370 -19.161 37.384 1.00 90.81 696 ALA A CA 1
ATOM 5473 C C . ALA A 1 696 ? 9.628 -20.378 37.976 1.00 90.81 696 ALA A C 1
ATOM 5475 O O . ALA A 1 696 ? 8.487 -20.650 37.586 1.00 90.81 696 ALA A O 1
ATOM 5476 N N . GLY A 1 697 ? 10.255 -21.080 38.932 1.00 87.19 697 GLY A N 1
ATOM 5477 C CA . GLY A 1 697 ? 9.647 -22.184 39.683 1.00 87.19 697 GLY A CA 1
ATOM 5478 C C . GLY A 1 697 ? 8.414 -21.724 40.454 1.00 87.19 697 GLY A C 1
ATOM 5479 O O . GLY A 1 697 ? 7.304 -22.175 40.159 1.00 87.19 697 GLY A O 1
ATOM 5480 N N . ASP A 1 698 ? 8.593 -20.734 41.325 1.00 88.62 698 ASP A N 1
ATOM 5481 C CA . ASP A 1 698 ? 7.535 -20.150 42.152 1.00 88.62 698 ASP A CA 1
ATOM 5482 C C . ASP A 1 698 ? 6.368 -19.606 41.325 1.00 88.62 698 ASP A C 1
ATOM 5484 O O . ASP A 1 698 ? 5.199 -19.814 41.663 1.00 88.62 698 ASP A O 1
ATOM 5488 N N . VAL A 1 699 ? 6.657 -18.923 40.212 1.00 88.50 699 VAL A N 1
ATOM 5489 C CA . VAL A 1 699 ? 5.610 -18.414 39.314 1.00 88.50 699 VAL A CA 1
ATOM 5490 C C . VAL A 1 699 ? 4.788 -19.564 38.737 1.00 88.50 699 VAL A C 1
ATOM 5492 O O . VAL A 1 699 ? 3.556 -19.499 38.725 1.00 88.50 699 VAL A O 1
ATOM 5495 N N . SER A 1 700 ? 5.446 -20.633 38.283 1.00 90.25 700 SER A N 1
ATOM 5496 C CA . SER A 1 700 ? 4.758 -21.793 37.714 1.00 90.25 700 SER A CA 1
ATOM 5497 C C . SER A 1 700 ? 3.909 -22.542 38.752 1.00 90.25 700 SER A C 1
ATOM 5499 O O . SER A 1 700 ? 2.756 -22.888 38.465 1.00 90.25 700 SER A O 1
ATOM 5501 N N . ASP A 1 701 ? 4.411 -22.681 39.980 1.00 87.12 701 ASP A N 1
ATOM 5502 C CA . ASP A 1 701 ? 3.711 -23.338 41.087 1.00 87.12 701 ASP A CA 1
ATOM 5503 C C . ASP A 1 701 ? 2.482 -22.544 41.536 1.00 87.12 701 ASP A C 1
ATOM 5505 O O . ASP A 1 701 ? 1.416 -23.113 41.797 1.00 87.12 701 ASP A O 1
ATOM 5509 N N . ARG A 1 702 ? 2.586 -21.210 41.563 1.00 86.44 702 ARG A N 1
ATOM 5510 C CA . ARG A 1 702 ? 1.469 -20.315 41.899 1.00 86.44 702 ARG A CA 1
ATOM 5511 C C . ARG A 1 702 ? 0.416 -20.271 40.793 1.00 86.44 702 ARG A C 1
ATOM 5513 O O . ARG A 1 702 ? -0.774 -20.200 41.098 1.00 86.44 702 ARG A O 1
ATOM 5520 N N . LEU A 1 703 ? 0.821 -20.353 39.521 1.00 85.75 703 LEU A N 1
ATOM 5521 C CA . LEU A 1 703 ? -0.093 -20.360 38.369 1.00 85.75 703 LEU A CA 1
ATOM 5522 C C . LEU A 1 703 ? -0.942 -21.638 38.273 1.00 85.75 703 LEU A C 1
ATOM 5524 O O . LEU A 1 703 ? -2.004 -21.598 37.644 1.00 85.75 703 LEU A O 1
ATOM 5528 N N . LYS A 1 704 ? -0.480 -22.764 38.848 1.00 77.69 704 LYS A N 1
ATOM 5529 C CA . LYS A 1 704 ? -1.157 -24.081 38.856 1.00 77.69 704 LYS A CA 1
ATOM 5530 C C . LYS A 1 704 ? -1.746 -24.476 37.495 1.00 77.69 704 LYS A C 1
ATOM 5532 O O . LYS A 1 704 ? -2.858 -24.998 37.396 1.00 77.69 704 LYS A O 1
ATOM 5537 N N . ASN A 1 705 ? -1.014 -24.204 36.417 1.00 80.44 705 ASN A N 1
ATOM 5538 C CA . ASN A 1 705 ? -1.486 -24.418 35.054 1.00 80.44 705 ASN A CA 1
ATOM 5539 C C . ASN A 1 705 ? -0.667 -25.508 34.364 1.00 80.44 705 ASN A C 1
ATOM 5541 O O . ASN A 1 705 ? 0.505 -25.313 34.069 1.00 80.44 705 ASN A O 1
ATOM 5545 N N . ARG A 1 706 ? -1.314 -26.619 33.993 1.00 76.00 706 ARG A N 1
ATOM 5546 C CA . ARG A 1 706 ? -0.665 -27.759 33.318 1.00 76.00 706 ARG A CA 1
ATOM 5547 C C . ARG A 1 706 ? 0.085 -27.382 32.031 1.00 76.00 706 ARG A C 1
ATOM 5549 O O . ARG A 1 706 ? 0.969 -28.116 31.610 1.00 76.00 706 ARG A O 1
ATOM 5556 N N . ARG A 1 707 ? -0.292 -26.277 31.376 1.00 76.44 707 ARG A N 1
ATOM 5557 C CA . ARG A 1 707 ? 0.328 -25.810 30.123 1.00 76.44 707 ARG A CA 1
ATOM 5558 C C . ARG A 1 707 ? 1.486 -24.824 30.321 1.00 76.44 707 ARG A C 1
ATOM 5560 O O . ARG A 1 707 ? 2.117 -24.477 29.334 1.00 76.44 707 ARG A O 1
ATOM 5567 N N . VAL A 1 708 ? 1.737 -24.351 31.543 1.00 85.44 708 VAL A N 1
ATOM 5568 C CA . VAL A 1 708 ? 2.783 -23.359 31.845 1.00 85.44 708 VAL A CA 1
ATOM 5569 C C . VAL A 1 708 ? 3.656 -23.921 32.960 1.00 85.44 708 VAL A C 1
ATOM 5571 O O . VAL A 1 708 ? 3.239 -23.953 34.113 1.00 85.44 708 VAL A O 1
ATOM 5574 N N . ASN A 1 709 ? 4.847 -24.395 32.604 1.00 89.38 709 ASN A N 1
ATOM 5575 C CA . ASN A 1 709 ? 5.826 -24.918 33.557 1.00 89.38 709 ASN A CA 1
ATOM 5576 C C . ASN A 1 709 ? 6.967 -23.909 33.776 1.00 89.38 709 ASN A C 1
ATOM 5578 O O . ASN A 1 709 ? 7.049 -22.894 33.081 1.00 89.38 709 ASN A O 1
ATOM 5582 N N . SER A 1 710 ? 7.859 -24.200 34.726 1.00 89.88 710 SER A N 1
ATOM 5583 C CA . SER A 1 710 ? 9.024 -23.353 35.026 1.00 89.88 710 SER A CA 1
ATOM 5584 C C . SER A 1 710 ? 9.876 -23.052 33.780 1.00 89.88 710 SER A C 1
ATOM 5586 O O . SER A 1 710 ? 10.289 -21.912 33.574 1.00 89.88 710 SER A O 1
ATOM 5588 N N . ASN A 1 711 ? 10.035 -24.015 32.861 1.00 89.00 711 ASN A N 1
ATOM 5589 C CA . ASN A 1 711 ? 10.764 -23.792 31.606 1.00 89.00 711 ASN A CA 1
ATOM 5590 C C . ASN A 1 711 ? 10.066 -22.771 30.693 1.00 89.00 711 ASN A C 1
ATOM 5592 O O . ASN A 1 711 ? 10.737 -21.946 30.079 1.00 89.00 711 ASN A O 1
ATOM 5596 N N . THR A 1 712 ? 8.733 -22.797 30.611 1.00 91.00 712 THR A N 1
ATOM 5597 C CA . THR A 1 712 ? 7.951 -21.815 29.845 1.00 91.00 712 THR A CA 1
ATOM 5598 C C . THR A 1 712 ? 8.104 -20.411 30.427 1.00 91.00 712 THR A C 1
ATOM 5600 O O . THR A 1 712 ? 8.320 -19.460 29.681 1.00 91.00 712 THR A O 1
ATOM 5603 N N . VAL A 1 713 ? 8.053 -20.275 31.756 1.00 91.50 713 VAL A N 1
ATOM 5604 C CA . VAL A 1 713 ? 8.250 -18.976 32.421 1.00 91.50 713 VAL A CA 1
ATOM 5605 C C . VAL A 1 713 ? 9.676 -18.465 32.194 1.00 91.50 713 VAL A C 1
ATOM 5607 O O . VAL A 1 713 ? 9.859 -17.306 31.829 1.00 91.50 713 VAL A O 1
ATOM 5610 N N . ALA A 1 714 ? 10.681 -19.338 32.301 1.00 92.94 714 ALA A N 1
ATOM 5611 C CA . ALA A 1 714 ? 12.071 -18.990 32.018 1.00 92.94 714 ALA A CA 1
ATOM 5612 C C . ALA A 1 714 ? 12.290 -18.564 30.554 1.00 92.94 714 ALA A C 1
ATOM 5614 O O . ALA A 1 714 ? 13.104 -17.682 30.277 1.00 92.94 714 ALA A O 1
ATOM 5615 N N . GLN A 1 715 ? 11.564 -19.157 29.599 1.00 94.06 715 GLN A N 1
ATOM 5616 C CA . GLN A 1 715 ? 11.578 -18.706 28.204 1.00 94.06 715 GLN A CA 1
ATOM 5617 C C . GLN A 1 715 ? 10.994 -17.296 28.062 1.00 94.06 715 GLN A C 1
ATOM 5619 O O . GLN A 1 715 ? 11.624 -16.461 27.416 1.00 94.06 715 GLN A O 1
ATOM 5624 N N . TRP A 1 716 ? 9.855 -16.996 28.696 1.00 95.19 716 TRP A N 1
ATOM 5625 C CA . TRP A 1 716 ? 9.275 -15.645 28.683 1.00 95.19 716 TRP A CA 1
ATOM 5626 C C . TRP A 1 716 ? 10.225 -14.604 29.274 1.00 95.19 716 TRP A C 1
ATOM 5628 O O . TRP A 1 716 ? 10.415 -13.545 28.682 1.00 95.19 716 TRP A O 1
ATOM 5638 N N . GLN A 1 717 ? 10.888 -14.929 30.386 1.00 95.38 717 GLN A N 1
ATOM 5639 C CA . GLN A 1 717 ? 11.889 -14.058 31.007 1.00 95.38 717 GLN A CA 1
ATOM 5640 C C . GLN A 1 717 ? 13.063 -13.768 30.062 1.00 95.38 717 GLN A C 1
ATOM 5642 O O . GLN A 1 717 ? 13.463 -12.616 29.916 1.00 95.38 717 GLN A O 1
ATOM 5647 N N . LYS A 1 718 ? 13.586 -14.786 29.365 1.00 95.56 718 LYS A N 1
ATOM 5648 C CA . LYS A 1 718 ? 14.675 -14.618 28.384 1.00 95.56 718 LYS A CA 1
ATOM 5649 C C . LYS A 1 718 ? 14.254 -13.755 27.193 1.00 95.56 718 LYS A C 1
ATOM 5651 O O . LYS A 1 718 ? 14.997 -12.864 26.791 1.00 95.56 718 LYS A O 1
ATOM 5656 N N . GLN A 1 719 ? 13.054 -13.983 26.659 1.00 96.06 719 GLN A N 1
ATOM 5657 C CA . GLN A 1 719 ? 12.523 -13.212 25.531 1.00 96.06 719 GLN A CA 1
ATOM 5658 C C . GLN A 1 719 ? 12.280 -11.743 25.919 1.00 96.06 719 GLN A C 1
ATOM 5660 O O . GLN A 1 719 ? 12.694 -10.838 25.194 1.00 96.06 719 GLN A O 1
ATOM 5665 N N . ALA A 1 720 ? 11.670 -11.500 27.084 1.00 94.94 720 ALA A N 1
ATOM 5666 C CA . ALA A 1 720 ? 11.444 -10.156 27.612 1.00 94.94 720 ALA A CA 1
ATOM 5667 C C . ALA A 1 720 ? 12.767 -9.436 27.929 1.00 94.94 720 ALA A C 1
ATOM 5669 O O . ALA A 1 720 ? 12.933 -8.271 27.579 1.00 94.94 720 ALA A O 1
ATOM 5670 N N . SER A 1 721 ? 13.745 -10.139 28.512 1.00 94.31 721 SER A N 1
ATOM 5671 C CA . SER A 1 721 ? 15.080 -9.594 28.787 1.00 94.31 721 SER A CA 1
ATOM 5672 C C . SER A 1 721 ? 15.767 -9.105 27.512 1.00 94.31 721 SER A C 1
ATOM 5674 O O . SER A 1 721 ? 16.283 -7.989 27.491 1.00 94.31 721 SER A O 1
ATOM 5676 N N . LEU A 1 722 ? 15.741 -9.900 26.437 1.00 93.81 722 LEU A N 1
ATOM 5677 C CA . LEU A 1 722 ? 16.322 -9.515 25.148 1.00 93.81 722 LEU A CA 1
ATOM 5678 C C . LEU A 1 722 ? 15.661 -8.262 24.563 1.00 93.81 722 LEU A C 1
ATOM 5680 O O . LEU A 1 722 ? 16.375 -7.360 24.139 1.00 93.81 722 LEU A O 1
ATOM 5684 N N . MET A 1 723 ? 14.329 -8.162 24.588 1.00 94.56 723 MET A N 1
ATOM 5685 C CA . MET A 1 723 ? 13.615 -6.979 24.076 1.00 94.56 723 MET A CA 1
ATOM 5686 C C . MET A 1 723 ? 13.850 -5.717 24.913 1.00 94.56 723 MET A C 1
ATOM 5688 O O . MET A 1 723 ? 13.891 -4.614 24.372 1.00 94.56 723 MET A O 1
ATOM 5692 N N . CYS A 1 724 ? 14.030 -5.866 26.227 1.00 92.06 724 CYS A N 1
ATOM 5693 C CA . CYS A 1 724 ? 14.369 -4.749 27.105 1.00 92.06 724 CYS A CA 1
ATOM 5694 C C . CYS A 1 724 ? 15.799 -4.233 26.877 1.00 92.06 724 CYS A C 1
ATOM 5696 O O . CYS A 1 724 ? 16.072 -3.059 27.140 1.00 92.06 724 CYS A O 1
ATOM 5698 N N . GLN A 1 725 ? 16.715 -5.102 26.435 1.00 91.94 725 GLN A N 1
ATOM 5699 C CA . GLN A 1 725 ? 18.143 -4.807 26.281 1.00 91.94 725 GLN A CA 1
ATOM 5700 C C . GLN A 1 725 ? 18.529 -4.394 24.863 1.00 91.94 725 GLN A C 1
ATOM 5702 O O . GLN A 1 725 ? 19.354 -3.498 24.717 1.00 91.94 725 GLN A O 1
ATOM 5707 N N . VAL A 1 726 ? 17.981 -5.051 23.840 1.00 93.31 726 VAL A N 1
ATOM 5708 C CA . VAL A 1 726 ? 18.333 -4.838 22.434 1.00 93.31 726 VAL A CA 1
ATOM 5709 C C . VAL A 1 726 ? 17.326 -3.871 21.813 1.00 93.31 726 VAL A C 1
ATOM 5711 O O . VAL A 1 726 ? 16.137 -4.192 21.744 1.00 93.31 726 VAL A O 1
ATOM 5714 N N . PRO A 1 727 ? 17.759 -2.688 21.363 1.00 91.00 727 PRO A N 1
ATOM 5715 C CA . PRO A 1 727 ? 16.858 -1.765 20.695 1.00 91.00 727 PRO A CA 1
ATOM 5716 C C . PRO A 1 727 ? 16.414 -2.299 19.331 1.00 91.00 727 PRO A C 1
ATOM 5718 O O . PRO A 1 727 ? 17.062 -3.162 18.760 1.00 91.00 727 PRO A O 1
ATOM 5721 N N . GLY A 1 728 ? 15.291 -1.830 18.794 1.00 88.44 728 GLY A N 1
ATOM 5722 C CA . GLY A 1 728 ? 14.809 -2.276 17.480 1.00 88.44 728 GLY A CA 1
ATOM 5723 C C . GLY A 1 728 ? 14.249 -3.710 17.428 1.00 88.44 728 GLY A C 1
ATOM 5724 O O . GLY A 1 728 ? 13.453 -4.008 16.539 1.00 88.44 728 GLY A O 1
ATOM 5725 N N . LEU A 1 729 ? 14.582 -4.570 18.400 1.00 91.81 729 LEU A N 1
ATOM 5726 C CA . LEU A 1 729 ? 14.207 -5.985 18.422 1.00 91.81 729 LEU A CA 1
ATOM 5727 C C . LEU A 1 729 ? 12.714 -6.187 18.715 1.00 91.81 729 LEU A C 1
ATOM 5729 O O . LEU A 1 729 ? 12.197 -5.717 19.734 1.00 91.81 729 LEU A O 1
ATOM 5733 N N . ARG A 1 730 ? 12.016 -6.927 17.845 1.00 90.75 730 ARG A N 1
ATOM 5734 C CA . ARG A 1 730 ? 10.568 -7.157 17.959 1.00 90.75 730 ARG A CA 1
ATOM 5735 C C . ARG A 1 730 ? 10.244 -8.473 18.667 1.00 90.75 730 ARG A C 1
ATOM 5737 O O . ARG A 1 730 ? 11.088 -9.336 18.893 1.00 90.75 730 ARG A O 1
ATOM 5744 N N . GLY A 1 731 ? 8.966 -8.637 19.014 1.00 89.50 731 GLY A N 1
ATOM 5745 C CA . GLY A 1 731 ? 8.490 -9.773 19.809 1.00 89.50 731 GLY A CA 1
ATOM 5746 C C . GLY A 1 731 ? 8.545 -11.142 19.129 1.00 89.50 731 GLY A C 1
ATOM 5747 O O . GLY A 1 731 ? 8.609 -12.143 19.835 1.00 89.50 731 GLY A O 1
ATOM 5748 N N . HIS A 1 732 ? 8.501 -11.225 17.796 1.00 91.81 732 HIS A N 1
ATOM 5749 C CA . HIS A 1 732 ? 8.694 -12.497 17.082 1.00 91.81 732 HIS A CA 1
ATOM 5750 C C . HIS A 1 732 ? 10.183 -12.820 16.912 1.00 91.81 732 HIS A C 1
ATOM 5752 O O . HIS A 1 732 ? 10.568 -13.970 17.111 1.00 91.81 732 HIS A O 1
ATOM 5758 N N . ASP A 1 733 ? 11.020 -11.810 16.672 1.00 92.62 733 ASP A N 1
ATOM 5759 C CA . ASP A 1 733 ? 12.478 -11.956 16.585 1.00 92.62 733 ASP A CA 1
ATOM 5760 C C . ASP A 1 733 ? 13.054 -12.504 17.891 1.00 92.62 733 ASP A C 1
ATOM 5762 O O . ASP A 1 733 ? 13.807 -13.476 17.892 1.00 92.62 733 ASP A O 1
ATOM 5766 N N . SER A 1 734 ? 12.629 -11.953 19.035 1.00 94.31 734 SER A N 1
ATOM 5767 C CA . SER A 1 734 ? 13.059 -12.443 20.350 1.00 94.31 734 SER A CA 1
ATOM 5768 C C . SER A 1 734 ? 12.603 -13.882 20.624 1.00 94.31 734 SER A C 1
ATOM 5770 O O . SER A 1 734 ? 13.347 -14.657 21.226 1.00 94.31 734 SER A O 1
ATOM 5772 N N . GLN A 1 735 ? 11.419 -14.281 20.142 1.00 94.06 735 GLN A N 1
ATOM 5773 C CA . GLN A 1 735 ? 10.942 -15.666 20.232 1.00 94.06 735 GLN A CA 1
ATOM 5774 C C . GLN A 1 735 ? 11.813 -16.619 19.409 1.00 94.06 735 GLN A C 1
ATOM 5776 O O . GLN A 1 735 ? 12.203 -17.671 19.918 1.00 94.06 735 GLN A O 1
ATOM 5781 N N . ILE A 1 736 ? 12.151 -16.236 18.176 1.00 93.81 736 ILE A N 1
ATOM 5782 C CA . ILE A 1 736 ? 12.999 -17.020 17.271 1.00 93.81 736 ILE A CA 1
ATOM 5783 C C . ILE A 1 736 ? 14.414 -17.165 17.841 1.00 93.81 736 ILE A C 1
ATOM 5785 O O . ILE A 1 736 ? 14.940 -18.276 17.914 1.00 93.81 736 ILE A O 1
ATOM 5789 N N . LEU A 1 737 ? 15.016 -16.067 18.303 1.00 94.06 737 LEU A N 1
ATOM 5790 C CA . LEU A 1 737 ? 16.365 -16.060 18.872 1.00 94.06 737 LEU A CA 1
ATOM 5791 C C . LEU A 1 737 ? 16.471 -16.958 20.108 1.00 94.06 737 LEU A C 1
ATOM 5793 O O . LEU A 1 737 ? 17.370 -17.799 20.182 1.00 94.06 737 LEU A O 1
ATOM 5797 N N . VAL A 1 738 ? 15.518 -16.849 21.039 1.00 94.81 738 VAL A N 1
ATOM 5798 C CA . VAL A 1 738 ? 15.504 -17.681 22.252 1.00 94.81 738 VAL A CA 1
ATOM 5799 C C . VAL A 1 738 ? 15.289 -19.153 21.915 1.00 94.81 738 VAL A C 1
ATOM 5801 O O . VAL A 1 738 ? 15.939 -20.008 22.519 1.00 94.81 738 VAL A O 1
ATOM 5804 N N . ALA A 1 739 ? 14.433 -19.464 20.937 1.00 91.12 739 ALA A N 1
ATOM 5805 C CA . ALA A 1 739 ? 14.234 -20.836 20.475 1.00 91.12 739 ALA A CA 1
ATOM 5806 C C . ALA A 1 739 ? 15.497 -21.423 19.816 1.00 91.12 739 ALA A C 1
ATOM 5808 O O . ALA A 1 739 ? 15.792 -22.604 19.984 1.00 91.12 739 ALA A O 1
ATOM 5809 N N . CYS A 1 740 ? 16.301 -20.579 19.166 1.00 91.19 740 CYS A N 1
ATOM 5810 C CA . CYS A 1 740 ? 17.614 -20.926 18.617 1.00 91.19 740 CYS A CA 1
ATOM 5811 C C . CYS A 1 740 ? 18.741 -20.975 19.671 1.00 91.19 740 CYS A C 1
ATOM 5813 O O . CYS A 1 740 ? 19.908 -21.165 19.324 1.00 91.19 740 CYS A O 1
ATOM 5815 N N . GLY A 1 741 ? 18.425 -20.791 20.959 1.00 90.62 741 GLY A N 1
ATOM 5816 C CA . GLY A 1 741 ? 19.398 -20.822 22.054 1.00 90.62 741 GLY A CA 1
ATOM 5817 C C . GLY A 1 741 ? 20.210 -19.535 22.223 1.00 90.62 741 GLY A C 1
ATOM 5818 O O . GLY A 1 741 ? 21.229 -19.546 22.917 1.00 90.62 741 GLY A O 1
ATOM 5819 N N . ILE A 1 742 ? 19.780 -18.431 21.609 1.00 94.06 742 ILE A N 1
ATOM 5820 C CA . ILE A 1 742 ? 20.381 -17.106 21.769 1.00 94.06 742 ILE A CA 1
ATOM 5821 C C . ILE A 1 742 ? 19.547 -16.336 22.780 1.00 94.06 742 ILE A C 1
ATOM 5823 O O . ILE A 1 742 ? 18.442 -15.891 22.483 1.00 94.06 742 ILE A O 1
ATOM 5827 N N . VAL A 1 743 ? 20.061 -16.243 24.004 1.00 93.19 743 VAL A N 1
ATOM 5828 C CA . VAL A 1 743 ? 19.282 -15.798 25.171 1.00 93.19 743 VAL A CA 1
ATOM 5829 C C . VAL A 1 743 ? 19.838 -14.533 25.823 1.00 93.19 743 VAL A C 1
ATOM 5831 O O . VAL A 1 743 ? 19.163 -13.939 26.659 1.00 93.19 743 VAL A O 1
ATOM 5834 N N . GLU A 1 744 ? 21.036 -14.100 25.425 1.00 92.06 744 GLU A N 1
ATOM 5835 C CA . GLU A 1 744 ? 21.704 -12.900 25.934 1.00 92.06 744 GLU A CA 1
ATOM 5836 C C . GLU A 1 744 ? 22.056 -11.934 24.797 1.00 92.06 744 GLU A C 1
ATOM 5838 O O . GLU A 1 744 ? 22.516 -12.351 23.731 1.00 92.06 744 GLU A O 1
ATOM 5843 N N . ALA A 1 745 ? 21.914 -10.626 25.039 1.00 91.81 745 ALA A N 1
ATOM 5844 C CA . ALA A 1 745 ? 22.266 -9.597 24.057 1.00 91.81 745 ALA A CA 1
ATOM 5845 C C . ALA A 1 745 ? 23.750 -9.664 23.644 1.00 91.81 745 ALA A C 1
ATOM 5847 O O . ALA A 1 745 ? 24.075 -9.524 22.468 1.00 91.81 745 ALA A O 1
ATOM 5848 N N . ALA A 1 746 ? 24.652 -9.972 24.584 1.00 89.81 746 ALA A N 1
ATOM 5849 C CA . ALA A 1 746 ? 26.078 -10.144 24.301 1.00 89.81 746 ALA A CA 1
ATOM 5850 C C . ALA A 1 746 ? 26.361 -11.356 23.393 1.00 89.81 746 ALA A C 1
ATOM 5852 O O . ALA A 1 746 ? 27.213 -11.287 22.508 1.00 89.81 746 ALA A O 1
ATOM 5853 N N . GLN A 1 747 ? 25.616 -12.453 23.576 1.00 92.38 747 GLN A N 1
ATOM 5854 C CA . GLN A 1 747 ? 25.713 -13.640 22.725 1.00 92.38 747 GLN A CA 1
ATOM 5855 C C . GLN A 1 747 ? 25.286 -13.320 21.287 1.00 92.38 747 GLN A C 1
ATOM 5857 O O . GLN A 1 747 ? 25.918 -13.801 20.350 1.00 92.38 747 GLN A O 1
ATOM 5862 N N . LEU A 1 748 ? 24.239 -12.505 21.118 1.00 93.06 748 LEU A N 1
ATOM 5863 C CA . LEU A 1 748 ? 23.768 -12.040 19.814 1.00 93.06 748 LEU A CA 1
ATOM 5864 C C . LEU A 1 748 ? 24.782 -11.095 19.149 1.00 93.06 748 LEU A C 1
ATOM 5866 O O . LEU A 1 748 ? 25.155 -11.318 18.001 1.00 93.06 748 LEU A O 1
ATOM 5870 N N . ALA A 1 749 ? 25.294 -10.106 19.886 1.00 92.12 749 ALA A N 1
ATOM 5871 C CA . ALA A 1 749 ? 26.259 -9.122 19.387 1.00 92.12 749 ALA A CA 1
ATOM 5872 C C . ALA A 1 749 ? 27.587 -9.743 18.906 1.00 92.12 749 ALA A C 1
ATOM 5874 O O . ALA A 1 749 ? 28.256 -9.183 18.039 1.00 92.12 749 ALA A O 1
ATOM 5875 N N . ALA A 1 750 ? 27.970 -10.899 19.461 1.00 90.62 750 ALA A N 1
ATOM 5876 C CA . ALA A 1 750 ? 29.201 -11.611 19.121 1.00 90.62 750 ALA A CA 1
ATOM 5877 C C . ALA A 1 750 ? 29.074 -12.565 17.912 1.00 90.62 750 ALA A C 1
ATOM 5879 O O . ALA A 1 750 ? 30.067 -13.177 17.508 1.00 90.62 750 ALA A O 1
ATOM 5880 N N . LYS A 1 751 ? 27.874 -12.748 17.340 1.00 91.81 751 LYS A N 1
ATOM 5881 C CA . LYS A 1 751 ? 27.662 -13.632 16.181 1.00 91.81 751 LYS A CA 1
ATOM 5882 C C . LYS A 1 751 ? 28.054 -12.945 14.874 1.00 91.81 751 LYS A C 1
ATOM 5884 O O . LYS A 1 751 ? 27.922 -11.738 14.720 1.00 91.81 751 LYS A O 1
ATOM 5889 N N . ARG A 1 752 ? 28.484 -13.742 13.890 1.00 90.81 752 ARG A N 1
ATOM 5890 C CA . ARG A 1 752 ? 28.582 -13.297 12.491 1.00 90.81 752 ARG A CA 1
ATOM 5891 C C . ARG A 1 752 ? 27.226 -13.497 11.799 1.00 90.81 752 ARG A C 1
ATOM 5893 O O . ARG A 1 752 ? 26.602 -14.529 12.059 1.00 90.81 752 ARG A O 1
ATOM 5900 N N . PRO A 1 753 ? 26.796 -12.601 10.888 1.00 92.56 753 PRO A N 1
ATOM 5901 C CA . PRO A 1 753 ? 25.487 -12.707 10.236 1.00 92.56 753 PRO A CA 1
ATOM 5902 C C . PRO A 1 753 ? 25.232 -14.053 9.548 1.00 92.56 753 PRO A C 1
ATOM 5904 O O . PRO A 1 753 ? 24.173 -14.649 9.715 1.00 92.56 753 PRO A O 1
ATOM 5907 N N . THR A 1 754 ? 26.233 -14.598 8.853 1.00 90.69 754 THR A N 1
ATOM 5908 C CA . THR A 1 754 ? 26.125 -15.900 8.172 1.00 90.69 754 THR A CA 1
ATOM 5909 C C . THR A 1 754 ? 25.945 -17.063 9.147 1.00 90.69 754 THR A C 1
ATOM 5911 O O . THR A 1 754 ? 25.149 -17.968 8.900 1.00 90.69 754 THR A O 1
ATOM 5914 N N . ASP A 1 755 ? 26.656 -17.037 10.277 1.00 90.81 755 ASP A N 1
ATOM 5915 C CA . ASP A 1 755 ? 26.567 -18.085 11.298 1.00 90.81 755 ASP A CA 1
ATOM 5916 C C . ASP A 1 755 ? 25.211 -18.031 12.006 1.00 90.81 755 ASP A C 1
ATOM 5918 O O . ASP A 1 755 ? 24.638 -19.066 12.335 1.00 90.81 755 ASP A O 1
ATOM 5922 N N . LEU A 1 756 ? 24.690 -16.823 12.232 1.00 91.44 756 LEU A N 1
ATOM 5923 C CA . LEU A 1 756 ? 23.390 -16.622 12.855 1.00 91.44 756 LEU A CA 1
ATOM 5924 C C . LEU A 1 756 ? 22.250 -17.071 11.933 1.00 91.44 756 LEU A C 1
ATOM 5926 O O . LEU A 1 756 ? 21.380 -17.822 12.373 1.00 91.44 756 LEU A O 1
ATOM 5930 N N . LEU A 1 757 ? 22.306 -16.719 10.646 1.00 92.50 757 LEU A N 1
ATOM 5931 C CA . LEU A 1 757 ? 21.330 -17.171 9.653 1.00 92.50 757 LEU A CA 1
ATOM 5932 C C . LEU A 1 757 ? 21.344 -18.700 9.486 1.00 92.50 757 LEU A C 1
ATOM 5934 O O . LEU A 1 757 ? 20.294 -19.307 9.314 1.00 92.50 757 LEU A O 1
ATOM 5938 N N . THR A 1 758 ? 22.509 -19.342 9.615 1.00 90.50 758 THR A N 1
ATOM 5939 C CA . THR A 1 758 ? 22.624 -20.813 9.555 1.00 90.50 758 THR A CA 1
ATOM 5940 C C . THR A 1 758 ? 21.902 -21.506 10.715 1.00 90.50 758 THR A C 1
ATOM 5942 O O . THR A 1 758 ? 21.442 -22.634 10.566 1.00 90.50 758 THR A O 1
ATOM 5945 N N . VAL A 1 759 ? 21.782 -20.845 11.871 1.00 89.31 759 VAL A N 1
ATOM 5946 C CA . VAL A 1 759 ? 21.059 -21.383 13.035 1.00 89.31 759 VAL A CA 1
ATOM 5947 C C . VAL A 1 759 ? 19.569 -21.033 12.968 1.00 89.31 759 VAL A C 1
ATOM 5949 O O . VAL A 1 759 ? 18.726 -21.893 13.210 1.00 89.31 759 VAL A O 1
ATOM 5952 N N . VAL A 1 760 ? 19.240 -19.787 12.620 1.00 91.44 760 VAL A N 1
ATOM 5953 C CA . VAL A 1 760 ? 17.861 -19.272 12.623 1.00 91.44 760 VAL A CA 1
ATOM 5954 C C . VAL A 1 760 ? 17.059 -19.733 11.407 1.00 91.44 760 VAL A C 1
ATOM 5956 O O . VAL A 1 760 ? 15.881 -20.061 11.544 1.00 91.44 760 VAL A O 1
ATOM 5959 N N . GLY A 1 761 ? 17.690 -19.797 10.234 1.00 89.00 761 GLY A N 1
ATOM 5960 C CA . GLY A 1 761 ? 17.056 -20.184 8.974 1.00 89.00 761 GLY A CA 1
ATOM 5961 C C . GLY A 1 761 ? 16.335 -21.530 9.073 1.00 89.00 761 GLY A C 1
ATOM 5962 O O . GLY A 1 761 ? 15.120 -21.551 8.897 1.00 89.00 761 GLY A O 1
ATOM 5963 N N . PRO A 1 762 ? 17.018 -22.631 9.450 1.00 90.62 762 PRO A N 1
ATOM 5964 C CA . PRO A 1 762 ? 16.379 -23.938 9.609 1.00 90.62 762 PRO A CA 1
ATOM 5965 C C . PRO A 1 762 ? 15.259 -23.953 10.657 1.00 90.62 762 PRO A C 1
ATOM 5967 O O . PRO A 1 762 ? 14.248 -24.623 10.461 1.00 90.62 762 PRO A O 1
ATOM 5970 N N . PHE A 1 763 ? 15.401 -23.205 11.760 1.00 91.25 763 PHE A N 1
ATOM 5971 C CA . PHE A 1 763 ? 14.348 -23.112 12.774 1.00 91.25 763 PHE A CA 1
ATOM 5972 C C . PHE A 1 763 ? 13.090 -22.421 12.230 1.00 91.25 763 PHE A C 1
ATOM 5974 O O . PHE A 1 763 ? 11.979 -22.885 12.495 1.00 91.25 763 PHE A O 1
ATOM 5981 N N . ALA A 1 764 ? 13.247 -21.363 11.430 1.00 89.31 764 ALA A N 1
ATOM 5982 C CA . ALA A 1 764 ? 12.139 -20.644 10.803 1.00 89.31 764 ALA A CA 1
ATOM 5983 C C . ALA A 1 764 ? 11.312 -21.516 9.837 1.00 89.31 764 ALA A C 1
ATOM 5985 O O . ALA A 1 764 ? 10.165 -21.179 9.553 1.00 89.31 764 ALA A O 1
ATOM 5986 N N . GLU A 1 765 ? 11.863 -22.637 9.356 1.00 87.25 765 GLU A N 1
ATOM 5987 C CA . GLU A 1 765 ? 11.157 -23.610 8.505 1.00 87.25 765 GLU A CA 1
ATOM 5988 C C . GLU A 1 765 ? 10.445 -24.714 9.290 1.00 87.25 765 GLU A C 1
ATOM 5990 O O . GLU A 1 765 ? 9.688 -25.499 8.723 1.00 87.25 765 GLU A O 1
ATOM 5995 N N . THR A 1 766 ? 10.683 -24.811 10.598 1.00 91.56 766 THR A N 1
ATOM 5996 C CA . THR A 1 766 ? 9.959 -25.766 11.437 1.00 91.56 766 THR A CA 1
ATOM 5997 C C . THR A 1 766 ? 8.522 -25.300 11.661 1.00 91.56 766 THR A C 1
ATOM 5999 O O . THR A 1 766 ? 8.231 -24.103 11.671 1.00 91.56 766 THR A O 1
ATOM 6002 N N . SER A 1 767 ? 7.618 -26.236 11.964 1.00 85.25 767 SER A N 1
ATOM 6003 C CA . SER A 1 767 ? 6.227 -25.916 12.322 1.00 85.25 767 SER A CA 1
ATOM 6004 C C . SER A 1 767 ? 6.113 -24.959 13.517 1.00 85.25 767 SER A C 1
ATOM 6006 O O . SER A 1 767 ? 5.121 -24.247 13.668 1.00 85.25 767 SER A O 1
ATOM 6008 N N . GLU A 1 768 ? 7.114 -24.955 14.404 1.00 84.19 768 GLU A N 1
ATOM 6009 C CA . GLU A 1 768 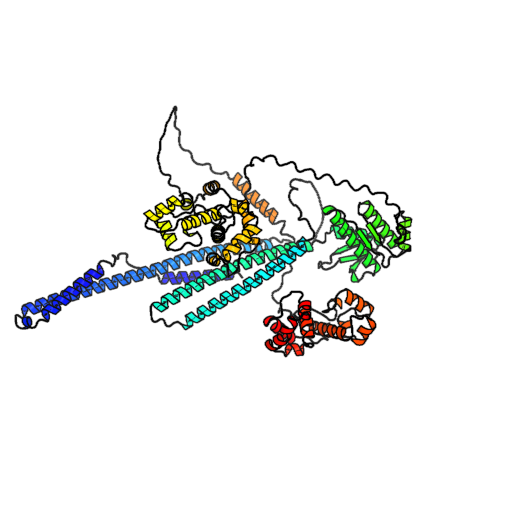? 7.178 -24.027 15.530 1.00 84.19 768 GLU A CA 1
ATOM 6010 C C . GLU A 1 768 ? 7.574 -22.611 15.084 1.00 84.19 768 GLU A C 1
ATOM 6012 O O . GLU A 1 768 ? 6.922 -21.650 15.497 1.00 84.19 768 GLU A O 1
ATOM 6017 N N . GLY A 1 769 ? 8.570 -22.488 14.200 1.00 86.56 769 GLY A N 1
ATOM 6018 C CA . GLY A 1 769 ? 8.985 -21.222 13.591 1.00 86.56 769 GLY A CA 1
ATOM 6019 C C . GLY A 1 769 ? 7.884 -20.582 12.742 1.00 86.56 769 GLY A C 1
ATOM 6020 O O . GLY A 1 769 ? 7.564 -19.408 12.933 1.00 86.56 769 GLY A O 1
ATOM 6021 N N . GLU A 1 770 ? 7.210 -21.359 11.891 1.00 87.69 770 GLU A N 1
ATOM 6022 C CA . GLU A 1 770 ? 6.082 -20.875 11.077 1.00 87.69 770 GLU A CA 1
ATOM 6023 C C . GLU A 1 770 ? 4.924 -20.346 11.939 1.00 87.69 770 GLU A C 1
ATOM 6025 O O . GLU A 1 770 ? 4.298 -19.331 11.614 1.00 87.69 770 GLU A O 1
ATOM 6030 N N . ARG A 1 771 ? 4.668 -20.982 13.091 1.00 85.88 771 ARG A N 1
ATOM 6031 C CA . ARG A 1 771 ? 3.656 -20.529 14.057 1.00 85.88 771 ARG A CA 1
ATOM 6032 C C . ARG A 1 771 ? 4.023 -19.188 14.701 1.00 85.88 771 ARG A C 1
ATOM 6034 O O . ARG A 1 771 ? 3.120 -18.407 15.008 1.00 85.88 771 ARG A O 1
ATOM 6041 N N . ILE A 1 772 ? 5.312 -18.922 14.926 1.00 88.69 772 ILE A N 1
ATOM 6042 C CA . ILE A 1 772 ? 5.799 -17.634 15.446 1.00 88.69 772 ILE A CA 1
ATOM 6043 C C . ILE A 1 772 ? 5.683 -16.550 14.367 1.00 88.69 772 ILE A C 1
ATOM 6045 O O . ILE A 1 772 ? 5.181 -15.463 14.655 1.00 88.69 772 ILE A O 1
ATOM 6049 N N . LEU A 1 773 ? 6.067 -16.867 13.126 1.00 86.06 773 LEU A N 1
ATOM 6050 C CA . LEU A 1 773 ? 6.018 -15.948 11.985 1.00 86.06 773 LEU A CA 1
ATOM 6051 C C . LEU A 1 773 ? 4.588 -15.622 11.527 1.00 86.06 773 LEU A C 1
ATOM 6053 O O . LEU A 1 773 ? 4.367 -14.568 10.936 1.00 86.06 773 LEU A O 1
ATOM 6057 N N . ARG A 1 774 ? 3.605 -16.497 11.797 1.00 83.06 774 ARG A N 1
ATOM 6058 C CA . ARG A 1 774 ? 2.182 -16.323 11.426 1.00 83.06 774 ARG A CA 1
ATOM 6059 C C . ARG A 1 774 ? 1.985 -15.992 9.936 1.00 83.06 774 ARG A C 1
ATOM 6061 O O . ARG A 1 774 ? 1.166 -15.144 9.592 1.00 83.06 774 ARG A O 1
ATOM 6068 N N . GLY A 1 775 ? 2.750 -16.650 9.061 1.00 76.12 775 GLY A N 1
ATOM 6069 C CA . GLY A 1 775 ? 2.744 -16.397 7.613 1.00 76.12 775 GLY A CA 1
ATOM 6070 C C . GLY A 1 775 ? 3.547 -15.167 7.164 1.00 76.12 775 GLY A C 1
ATOM 6071 O O . GLY A 1 775 ? 3.463 -14.787 6.000 1.00 76.12 775 GLY A O 1
ATOM 6072 N N . GLY A 1 776 ? 4.308 -14.537 8.067 1.00 76.94 776 GLY A N 1
ATOM 6073 C CA . GLY A 1 776 ? 5.254 -13.464 7.758 1.00 76.94 776 GLY A CA 1
ATOM 6074 C C . GLY A 1 776 ? 6.511 -13.941 7.018 1.00 76.94 776 GLY A C 1
ATOM 6075 O O . GLY A 1 776 ? 6.745 -15.139 6.848 1.00 76.94 776 GLY A O 1
ATOM 6076 N N . ARG A 1 777 ? 7.330 -12.980 6.570 1.00 82.94 777 ARG A N 1
ATOM 6077 C CA . ARG A 1 777 ? 8.605 -13.236 5.879 1.00 82.94 777 ARG A CA 1
ATOM 6078 C C . ARG A 1 777 ? 9.574 -13.976 6.811 1.00 82.94 777 ARG A C 1
ATOM 6080 O O . ARG A 1 777 ? 9.638 -13.673 7.998 1.00 82.94 777 ARG A O 1
ATOM 6087 N N . LYS A 1 778 ? 10.307 -14.955 6.272 1.00 88.00 778 LYS A N 1
ATOM 6088 C CA . LYS A 1 778 ? 11.370 -15.658 7.006 1.00 88.00 778 LYS A CA 1
ATOM 6089 C C . LYS A 1 778 ? 12.583 -14.732 7.197 1.00 88.00 778 LYS A C 1
ATOM 6091 O O . LYS A 1 778 ? 12.859 -13.966 6.271 1.00 88.00 778 LYS A O 1
ATOM 6096 N N . PRO A 1 779 ? 13.334 -14.866 8.305 1.00 88.38 779 PRO A N 1
ATOM 6097 C CA . PRO A 1 779 ? 14.543 -14.084 8.522 1.00 88.38 779 PRO A CA 1
ATOM 6098 C C . PRO A 1 779 ? 15.559 -14.268 7.400 1.00 88.38 779 PRO A C 1
ATOM 6100 O O . PRO A 1 779 ? 15.887 -15.402 7.036 1.00 88.38 779 PRO A O 1
ATOM 6103 N N . ASP A 1 780 ? 16.056 -13.160 6.861 1.00 89.56 780 ASP A N 1
ATOM 6104 C CA . ASP A 1 780 ? 17.102 -13.142 5.841 1.00 89.56 780 ASP A CA 1
ATOM 6105 C C . ASP A 1 780 ? 18.417 -12.555 6.375 1.00 89.56 780 ASP A C 1
ATOM 6107 O O . ASP A 1 780 ? 18.568 -12.261 7.562 1.00 89.56 780 ASP A O 1
ATOM 6111 N N . LEU A 1 781 ? 19.426 -12.458 5.506 1.00 89.19 781 LEU A N 1
ATOM 6112 C CA . LEU A 1 781 ? 20.754 -12.008 5.914 1.00 89.19 781 LEU A CA 1
ATOM 6113 C C . LEU A 1 781 ? 20.765 -10.541 6.369 1.00 89.19 781 LEU A C 1
ATOM 6115 O O . LEU A 1 781 ? 21.574 -10.196 7.228 1.00 89.19 781 LEU A O 1
ATOM 6119 N N . GLU A 1 782 ? 19.900 -9.694 5.810 1.00 87.94 782 GLU A N 1
ATOM 6120 C CA . GLU A 1 782 ? 19.806 -8.274 6.164 1.00 87.94 782 GLU A CA 1
ATOM 6121 C C . GLU A 1 782 ? 19.209 -8.134 7.567 1.00 87.94 782 GLU A C 1
ATOM 6123 O O . GLU A 1 782 ? 19.848 -7.573 8.453 1.00 87.94 782 GLU A O 1
ATOM 6128 N N . GLU A 1 783 ? 18.075 -8.790 7.817 1.00 89.06 783 GLU A N 1
ATOM 6129 C CA . GLU A 1 783 ? 17.394 -8.772 9.115 1.00 89.06 783 GLU A CA 1
ATOM 6130 C C . GLU A 1 783 ? 18.274 -9.329 10.248 1.00 89.06 783 GLU A C 1
ATOM 6132 O O . GLU A 1 783 ? 18.378 -8.759 11.335 1.00 89.06 783 GLU A O 1
ATOM 6137 N N . VAL A 1 784 ? 18.999 -10.415 9.977 1.00 91.50 784 VAL A N 1
ATOM 6138 C CA . VAL A 1 784 ? 19.946 -10.999 10.931 1.00 91.50 784 VAL A CA 1
ATOM 6139 C C . VAL A 1 784 ? 21.149 -10.075 11.193 1.00 91.50 784 VAL A C 1
ATOM 6141 O O . VAL A 1 784 ? 21.680 -10.047 12.309 1.00 91.50 784 VAL A O 1
ATOM 6144 N N . THR A 1 785 ? 21.586 -9.312 10.186 1.00 90.88 785 THR A N 1
ATOM 6145 C CA . THR A 1 785 ? 22.653 -8.306 10.332 1.00 90.88 785 THR A CA 1
ATOM 6146 C C . THR A 1 785 ? 22.186 -7.139 11.199 1.00 90.88 785 THR A C 1
ATOM 6148 O O . THR A 1 785 ? 22.934 -6.685 12.071 1.00 90.88 785 THR A O 1
ATOM 6151 N N . ASP A 1 786 ? 20.940 -6.708 11.031 1.00 90.94 786 ASP A N 1
ATOM 6152 C CA . ASP A 1 786 ? 20.326 -5.666 11.849 1.00 90.94 786 ASP A CA 1
ATOM 6153 C C . ASP A 1 786 ? 20.216 -6.093 13.314 1.00 90.94 786 ASP A C 1
ATOM 6155 O O . ASP A 1 786 ? 20.644 -5.352 14.198 1.00 90.94 786 ASP A O 1
ATOM 6159 N N . TRP A 1 787 ? 19.769 -7.322 13.598 1.00 94.56 787 TRP A N 1
ATOM 6160 C CA . TRP A 1 787 ? 19.700 -7.839 14.972 1.00 94.56 787 TRP A CA 1
ATOM 6161 C C . TRP A 1 787 ? 21.053 -7.807 15.693 1.00 94.56 787 TRP A C 1
ATOM 6163 O O . TRP A 1 787 ? 21.122 -7.442 16.869 1.00 94.56 787 TRP A O 1
ATOM 6173 N N . ILE A 1 788 ? 22.136 -8.172 14.998 1.00 91.12 788 ILE A N 1
ATOM 6174 C CA . ILE A 1 788 ? 23.501 -8.119 15.546 1.00 91.12 788 ILE A CA 1
ATOM 6175 C C . ILE A 1 788 ? 23.914 -6.665 15.794 1.00 91.12 788 ILE A C 1
ATOM 6177 O O . ILE A 1 788 ? 24.434 -6.345 16.865 1.00 91.12 788 ILE A O 1
ATOM 6181 N N . THR A 1 789 ? 23.657 -5.782 14.828 1.00 90.75 789 THR A N 1
ATOM 6182 C CA . THR A 1 789 ? 23.999 -4.355 14.910 1.00 90.75 789 THR A CA 1
ATOM 6183 C C . THR A 1 789 ? 23.262 -3.676 16.063 1.00 90.75 789 THR A C 1
ATOM 6185 O O . THR A 1 789 ? 23.853 -2.920 16.835 1.00 90.75 789 THR A O 1
ATOM 6188 N N . TRP A 1 790 ? 21.986 -3.994 16.260 1.00 93.00 790 TRP A N 1
ATOM 6189 C CA . TRP A 1 790 ? 21.212 -3.515 17.398 1.00 93.00 790 TRP A CA 1
ATOM 6190 C C . TRP A 1 790 ? 21.722 -4.077 18.723 1.00 93.00 790 TRP A C 1
ATOM 6192 O O . TRP A 1 790 ? 21.841 -3.342 19.701 1.00 93.00 790 TRP A O 1
ATOM 6202 N N . ALA A 1 791 ? 22.089 -5.360 18.768 1.00 91.38 791 ALA A N 1
ATOM 6203 C CA . ALA A 1 791 ? 22.612 -5.985 19.980 1.00 91.38 791 ALA A CA 1
ATOM 6204 C C . ALA A 1 791 ? 23.936 -5.365 20.454 1.00 91.38 791 ALA A C 1
ATOM 6206 O O . ALA A 1 791 ? 24.185 -5.301 21.661 1.00 91.38 791 ALA A O 1
ATOM 6207 N N . GLN A 1 792 ? 24.758 -4.849 19.534 1.00 89.00 792 GLN A N 1
ATOM 6208 C CA . GLN A 1 792 ? 25.972 -4.091 19.865 1.00 89.00 792 GLN A CA 1
ATOM 6209 C C . GLN A 1 792 ? 25.674 -2.777 20.603 1.00 89.00 792 GLN A C 1
ATOM 6211 O O . GLN A 1 792 ? 26.498 -2.321 21.391 1.00 89.00 792 GLN A O 1
ATOM 6216 N N . HIS A 1 793 ? 24.480 -2.213 20.412 1.00 88.00 793 HIS A N 1
ATOM 6217 C CA . HIS A 1 793 ? 23.991 -1.012 21.094 1.00 88.00 793 HIS A CA 1
ATOM 6218 C C . HIS A 1 793 ? 23.070 -1.351 22.280 1.00 88.00 793 HIS A C 1
ATOM 6220 O O . HIS A 1 793 ? 22.247 -0.533 22.694 1.00 88.00 793 HIS A O 1
ATOM 6226 N N . SER A 1 794 ? 23.169 -2.570 22.821 1.00 88.69 794 SER A N 1
ATOM 6227 C CA . SER A 1 794 ? 22.305 -3.003 23.917 1.00 88.69 794 SER A CA 1
ATOM 6228 C C . SER A 1 794 ? 22.585 -2.263 25.228 1.00 88.69 794 SER A C 1
ATOM 6230 O O . SER A 1 794 ? 23.725 -1.955 25.580 1.00 88.69 794 SER A O 1
ATOM 6232 N N . ARG A 1 795 ? 21.517 -2.000 25.987 1.00 86.75 795 ARG A N 1
ATOM 6233 C CA . ARG A 1 795 ? 21.593 -1.415 27.333 1.00 86.75 795 ARG A CA 1
ATOM 6234 C C . ARG A 1 795 ? 21.593 -2.505 28.408 1.00 86.75 795 ARG A C 1
ATOM 6236 O O . ARG A 1 795 ? 20.983 -3.560 28.216 1.00 86.75 795 ARG A O 1
ATOM 6243 N N . PRO A 1 796 ? 22.201 -2.269 29.583 1.00 83.81 796 PRO A N 1
ATOM 6244 C CA . PRO A 1 796 ? 22.062 -3.188 30.705 1.00 83.81 796 PRO A CA 1
ATOM 6245 C C . PRO A 1 796 ? 20.601 -3.241 31.177 1.00 83.81 796 PRO A C 1
ATOM 6247 O O . PRO A 1 796 ? 19.912 -2.223 31.218 1.00 83.81 796 PRO A O 1
ATOM 6250 N N . LEU A 1 797 ? 20.144 -4.417 31.626 1.00 79.44 797 LEU A N 1
ATOM 6251 C CA . LEU A 1 797 ? 18.749 -4.641 32.050 1.00 79.44 797 LEU A CA 1
ATOM 6252 C C . LEU A 1 797 ? 18.289 -3.664 33.150 1.00 79.44 797 LEU A C 1
ATOM 6254 O O . LEU A 1 797 ? 17.112 -3.350 33.268 1.00 79.44 797 LEU A O 1
ATOM 6258 N N . ARG A 1 798 ? 19.204 -3.182 33.999 1.00 75.69 798 ARG A N 1
ATOM 6259 C CA . ARG A 1 798 ? 18.885 -2.226 35.078 1.00 75.69 798 ARG A CA 1
ATOM 6260 C C . ARG A 1 798 ? 18.508 -0.836 34.560 1.00 75.69 798 ARG A C 1
ATOM 6262 O O . ARG A 1 798 ? 17.788 -0.129 35.246 1.00 75.69 798 ARG A O 1
ATOM 6269 N N . SER A 1 799 ? 18.959 -0.476 33.361 1.00 71.44 799 SER A N 1
ATOM 6270 C CA . SER A 1 799 ? 18.663 0.802 32.702 1.00 71.44 799 SER A CA 1
ATOM 6271 C C . SER A 1 799 ? 17.407 0.740 31.824 1.00 71.44 799 SER A C 1
ATOM 6273 O O . SER A 1 799 ? 17.153 1.666 31.060 1.00 71.44 799 SER A O 1
ATOM 6275 N N . ALA A 1 800 ? 16.646 -0.356 31.902 1.00 64.75 800 ALA A N 1
ATOM 6276 C CA . ALA A 1 800 ? 15.414 -0.572 31.149 1.00 64.75 800 ALA A CA 1
ATOM 6277 C C . ALA A 1 800 ? 14.133 -0.240 31.937 1.00 64.75 800 ALA A C 1
ATOM 6279 O O . ALA A 1 800 ? 13.082 -0.773 31.597 1.00 64.75 800 ALA A O 1
ATOM 6280 N N . ALA A 1 801 ? 14.238 0.573 32.994 1.00 54.09 801 ALA A N 1
ATOM 6281 C CA . ALA A 1 801 ? 13.122 0.985 33.851 1.00 54.09 801 ALA A CA 1
ATOM 6282 C C . ALA A 1 801 ? 12.205 2.008 33.173 1.00 54.09 801 ALA A C 1
ATOM 6284 O O . ALA A 1 801 ? 12.757 2.920 32.515 1.00 54.09 801 ALA A O 1
#

Sequence (801 aa):
ERRQELLNRRQRWNQIEQAARLEFRTTPDNVQPAQDTLRALRALTQRLESRVETLSRPELLQTASEDVATSIQDLKGEVFALCDYLTSQEASSSITQASAENQRVERVLQEAEFMQADLERQLEDVETDLARCEDLLAGNPRLGTPQEVSPGHGCLNHAHAEHLRHPESGEGSADLELQLRTLSSRATDLQLQRRASQAMIDDIEKRIDRTRQPTGSAALEELDRIHALIAETQEEINATAERIASLRRTEEQLTTLLESLRAQPDAAVLDLASGYLSRLTDGEYGTLSQDADNTGIMVTNHALRQQTTVRQLSRGIRHLLALSLRLALIQSRAHDHGRAPLILDDVFISADKDAAQATVDLLLEISESGQQIVFLTSQADVSQVFEERDVPIRLLDEPELEETPIPIPVPVARISTPEPEPVQPAPATNSTRWLFYLELDSSVEDLSGLTIAELQALRGSGIETIDQLLSISSESLSDIMMAAGYSIGPDRVRAWRGQAELSTLVPMLRRGDAEMIYASGIHTPLELSRMRPESIFEIVTRHQETTEGHRFLRSGLTIDRQQAINWSRWSQHSRTLEDARSSRSHFFGSTKPESERNTGTRQSGTNVTRRQPKPVLSDESAVAIKQRRKNRQKRLSKRTATVRTPARSESDQEEVRFYLSRSDDVEAAPSIGPKTAQRLSRVGIYTVDDLLTSEAGDVSDRLKNRRVNSNTVAQWQKQASLMCQVPGLRGHDSQILVACGIVEAAQLAAKRPTDLLTVVGPFAETSEGERILRGGRKPDLEEVTDWITWAQHSRPLRSAA

Secondary structure (DSSP, 8-state):
-HHHHHHHHHHHHHHHHHHHHHH--PPPS----GGGHHHHHHHHHHHHHHHHHHHT-TTGGGS-HHHHHHHHHHHHHHHHHHHHHHHHHHHHHHHHHHHHHHHHHHHHHHHHHHHHHHHHHHHHHHHHHHHHHHHHHHT----S---------------------PPPSTTHHHHHHHHHHHHHHHHHHHHHHHHHHHHHHHHHHHHHHHT----SHHHHHHHHHHHHHHHHHHHHHHHHHHHHHHHHHHHHHHHHHHHHHHS---HHHHHHHHHHHHHHTTTSEEEEEE-TTSSSEEEEETTTTEEEETTTS-HHHHHHHHHHHHHHHHHHHHHHH-PPPEEEES--SS--HHHHHHHHHHHHHHHHTT--EEEE---HHHHHHHHTTT-----TTS------------------PPP-----------------SS-TTSBGGGSTT--HHHHHHHHHTT--BHHHHHHS-HHHHHHHHHHTT----HHHHHHHHHHHHHHHHSTT--HHHHHHHHHTT---HHHHHHS-HHHHHHHHHHHHTSTTGGGG-BTTBPPPHHHHHHHHHHHTTPPPHHHHHHT--TTS---PPP------------------PPPPPPHHHHHHHHHHHHHHHHHHTTTSSS--PPP--S--------S--SSSBGGGSTT--HHHHHHHHHTT--BHHHHHHS-HHHHHHHHT-TT--HHHHHHHHHHHHHHHHSTT--HHHHHHHHHTT--SHHHHHTS-HHHHHHHHHHHHTSHHHHHHHTTPPPP-HHHHHHHHHHHHTPPPGGG--